Protein 2J6P (pdb70)

Secondary structure (DSSP, 8-state):
--EEE-HHHHHHHHHSHHHHHTEEEEE--STTGGG-B-TTPEE--TTT--HHHHHHHHHHHHHTT--EEEEE-SSSSSHHHHHHHHHHHHHHHHT---SEEEEETTHHHHHHHHHTTT-GGG-EEEETTTTEEEEHHHHHHHH--/--EEE-HHHHHHHHHSHHHHHTEEEEE--STTGGG-EETT-EE--TTT--HHHHHHHHHHHHHTT--EEEEE-SSSSSHHHHHHHHHHHHHHHHT---SEEEEETTHHHHHHHHHTTT-GGGEEEEETTTTEEEEHHHHHHHHH-/--EEE-HHHHHHHHHSHHHHHHEEEEE--SSGGGG-EETT-EE--TTT--HHHHHHHHHHHHHTT--EEEEE-SSSSSHHHHHHHHHHHHHHHHT---SEEEEETTHHHHHHHHHTTT-GGGEEEEETTTTEEEEHHHHHHHH--/--EEE-HHHHHHHHHSHHHHHTEEEEE--SSGGGG-B-TT-EE--TTT--HHHHHHHHHHHHHTT--EEEEE-SSSSSHHHHHHHHHHHHHHHHT---SEEEEETTHHHHHHHHHTTT-GGG-EEEETTTTEEEEHHHHHHHHH-/--EEE-HHHHHHHHT-HHHHHTEEEEE--STTGGG-B-TT-EE--TTT--HHHHHHHHHHHHHTT--EEEEE-SSSSSHHHHHHHHHHHHHHHHT---SEEEEETTHHHHHHHHHTTT-GGG-EEEETTTTEEEEHHHHHHHHH-/--EEE-HHHHHHHHH-SHHHHTEEEEE--STTGGG-B-TT-EE--TTT--HHHHHHHHHHHHHTT-SEEEEE-SSSSSHHHHHHHHHHHHHHHHT---SEEEEETTHHHHHHHHHTTT-GGG-EEEETTTTEEEEHHHHHHHH--

Sequence (870 aa):
NYTYIKPEELVELLDNPDSLVKAAVIDCRDSDRDCGFIVNSINMPTISCTEEMYEKLAKTLFEEKKELAVFHCAQSLVRAPKGANRFALAQKKLGYVLPAVYVLRGGWEAFYHMYGDVRPDLMYVKLGPEQKLISEEDLNSAVDHNYTYIKPEELVELLDNPDSLVKAAVIDCRDSDRDCGFIVNSINMPTISCTEEMYEKLAKTLFEEKKELAVFHCAQSLVRAPKGANRFALAQKKLGYVLPAVYVLRGGWEAFYHMYGDVRPDLMYVKLGPEQKLISEEDLNSAVDHNYTYIKPEELVELLDNPDSLVKAAVIDCRDSDRDCGFIVNSINMPTISCTEEMYEKLAKTLFEEKKELAVFHCAQSLVRAPKGANRFALAQKKLGYVLPAVYVLRGGWEAFYHMYGDVRPDLMYVKLGPEQKLISEEDLNSAVDHNYTYIKPEELVELLDNPDSLVKAAVIDCRDSDRDCGFIVNSINMPTISCTEEMYEKLAKTLFEEKKELAVFHCAQSLVRAPKGANRFALAQKKLGYVLPAVYVLRGGWEAFYHMYGDVRPDLMYVKLGPEQKLISEEDLNSAVDHNYTYIKPEELVELLDNPDSLVKAAVIDCRDSDRDCGFIVNSINMPTISCTEEMYEKLAKTLFEEKKELAVFHCAQSLVRAPKGANRFALAQKKLGYVLPAVYVLRGGWEAFYHMYGDVRPDLMYVKLGPEQKLISEEDLNSAVDHNYTYIKPEELVELLDNPDSLVKAAVIDCRDSDRDCGFIVNSINMPTISCTEEMYEKLAKTLFEEKKELAVFHCAQSLVRAPKGANRFALAQKKLGYVLPAVYVLRGGWEAFYHMYGDVRPDLMYVKLGPEQKLISEEDLNSAVDH

Nearest PDB structures (foldseek):
  2j6p-assembly1_B  TM=9.991E-01  e=2.432E-30  Leishmania major
  1qb0-assembly1_A  TM=7.778E-01  e=7.600E-08  Homo sapiens
  3f4a-assembly1_B  TM=7.652E-01  e=1.054E-07  Saccharomyces cerevisiae
  1c25-assembly1_A  TM=7.325E-01  e=7.119E-08  Homo sapiens
  3fs5-assembly1_A  TM=7.502E-01  e=9.123E-07  Saccharomyces cerevisiae

Radius of gyration: 28.72 Å; Cα contacts (8 Å, |Δi|>4): 1733; chains: 6; bounding box: 74×67×88 Å

B-factor: mean 35.32, std 13.31, range [6.55, 89.12]

CATH classification: 3.40.250.10

InterPro domains:
  IPR001763 Rhodanese-like domain [PF00581] (9-114)
  IPR001763 Rhodanese-like domain [PS50206] (21-122)
  IPR036873 Rhodanese-like domain superfamily [G3DSA:3.40.250.10] (1-127)
  IPR036873 Rhodanese-like domain superfamily [SSF52821] (2-126)

Foldseek 3Di:
DAEADELVRVVVQCVDPVSNLQEAEEEQEDPCVQVKDFPRHHYQNQVDHDLVNLLVVLVVSVVSNHQEYEFFYQQLPPRRVSSQVSNCVSCVVVVHCPNGYYYHHGGPNNNCVVPVVPPQVGIWHFDDPVRDIDTVVVVVVVVVD/DAEADELVRVVVQCVDVVSVLQEAEEEQEDPCVQVKDFPRHHYQHQVDHDLVVLLVVLVVSVVSNHQEYEFFYQQQPPRRVSSLVSNCVSCVVVVHCPNGYYYHHGGVNNNCVVPVVPPQQRIWHFDDPVRHIDTVVRVVVVVVD/DAAADELVVVVVQCPDPVSVLQEEEEEQEDPCPQVKDFPNHHYNPQVDHDLVNLLVVLVVSVVSNHQEYEFFYQQLPPRRVVSQVSNCVSCVVVPHCPNGYYYHHGGPNVNCVVPVVPCQVRIWHQDDDVRHIDTVVVVVVVPPD/DAAADELVRVVVQCPPVVSVLLEEEEEQEDPCCQVKDFPRHHYQHQVDHDLVNLLVVLVVSVVSNRQEYEFFYQQQPPRRVSSQVSNCVSNVVVVHCPNHYYYHHGGPNVNCVVPVVPPQVGIWHFDDDVTDIDGVVVVVVVVVD/DAEADELVRVVVQVVDPVSVLQEAEEEQDDPCSQVKDFPRHHYDNQVDHDLVVLLVVLVVSVVSNHQEYEFFYQQLPPGRVSSQVSNVVSCVVVVHCPNGYYYHHRGPNVSCVVPVPVCQVRIWHFDDPRRHIDTVVVVVVVVVD/DAEADELVNVVVCCVDPPSVLQEAEAEQDDPCDQVKAFPRHHYDPQVDHDLVNLLVVLVVSVVSNHQEYEFFYQQLPPRRVVVQVSNVVSCVVVVHCPNGYYYHHGGPNNNCVPPVPVPQQRIWHFDPPRRHIDTVVVVVVVVVD

Solvent-accessible surface area: 41491 Å² total; per-residue (Å²): 154,41,84,87,10,106,11,67,75,0,12,123,32,18,73,68,106,85,22,88,112,7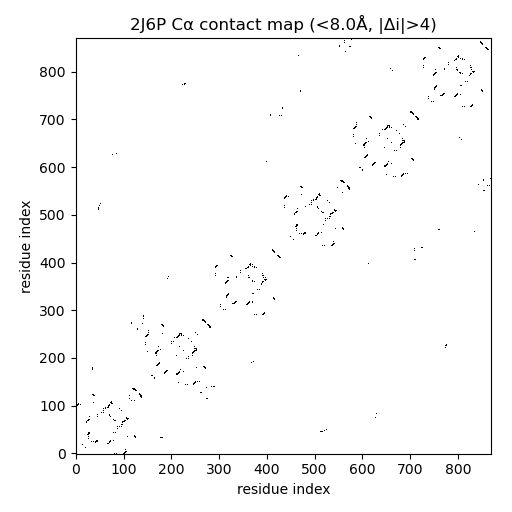0,8,7,8,0,0,0,1,37,64,30,58,74,34,0,11,7,54,133,27,57,57,15,28,4,52,6,4,9,113,58,44,3,22,76,15,0,102,61,1,86,103,88,164,33,76,35,0,0,0,0,2,12,70,2,80,69,49,0,2,34,0,0,7,58,0,19,26,7,8,157,129,74,68,46,127,89,0,40,13,54,0,0,102,22,0,9,31,39,0,40,117,86,31,2,59,99,61,25,47,20,0,42,24,53,14,8,108,129,52,140,82,31,8,12,81,77,3,30,65,20,56,100,195,136,46,84,84,10,114,10,75,72,0,11,121,24,20,75,72,103,75,18,82,102,68,7,6,8,0,4,0,2,28,62,23,100,65,30,0,22,6,55,132,29,61,55,13,26,10,48,5,0,10,104,65,44,4,29,80,15,0,102,61,1,87,102,96,172,31,76,32,0,0,0,0,3,15,70,2,80,65,48,0,2,44,0,0,8,49,0,16,20,7,9,150,128,74,66,42,132,84,0,37,15,55,0,0,94,25,0,15,35,39,0,43,122,82,32,2,60,100,61,23,48,20,0,44,24,67,12,8,100,133,48,152,102,31,7,12,85,77,3,25,49,10,61,124,166,136,44,85,79,10,108,11,81,72,0,13,128,26,16,79,50,112,73,20,68,106,76,9,6,8,0,0,0,2,45,65,36,27,67,33,0,4,6,45,115,15,61,58,17,31,8,127,69,16,71,120,104,92,4,33,122,15,0,101,57,0,90,101,87,160,30,69,35,0,0,0,0,3,13,70,2,82,68,53,0,2,39,0,0,5,68,0,16,20,8,7,138,128,76,67,45,132,87,0,35,15,51,0,0,101,25,0,15,37,35,0,43,121,84,28,2,70,92,59,26,45,19,0,44,24,70,17,19,107,122,95,134,103,30,6,12,86,74,1,26,71,30,56,115,229,132,43,87,86,12,110,10,80,73,0,12,130,30,22,75,67,97,103,23,78,99,87,8,8,11,0,0,0,2,40,62,26,32,77,32,0,8,6,50,127,15,61,58,17,31,9,126,72,18,68,111,143,97,4,28,153,12,0,98,52,0,84,103,94,166,32,75,31,0,0,0,0,2,13,70,2,82,68,52,0,2,57,0,0,6,65,0,14,20,5,7,149,129,76,66,47,128,92,0,37,13,55,0,1,102,25,0,14,36,35,0,43,115,84,33,1,63,103,57,18,50,19,0,37,25,100,13,16,92,160,59,151,88,30,7,11,86,74,3,30,53,13,52,125,176,117,17,81,63,12,108,11,73,83,0,16,137,26,23,79,55,94,99,25,85,106,85,11,6,11,0,0,0,2,40,61,35,32,76,35,3,8,8,54,132,20,59,62,14,26,10,47,4,0,7,102,69,46,2,23,87,15,0,107,58,2,96,98,94,156,29,67,33,0,0,0,0,2,31,82,2,85,98,48,0,13,89,0,0,21,62,0,14,118,5,12,180,127,70,67,42,132,77,0,35,14,56,0,0,86,26,0,15,60,34,0,70,161,84,34,8,80,112,55,26,45,24,0,50,24,68,16,9,105,133,50,146,98,27,7,24,79,76,4,26,45,18,58,124,186,118,21,83,56,11,118,9,68,78,0,15,129,30,14,73,60,113,84,19,82,112,76,8,5,8,0,4,0,2,32,64,34,97,71,35,2,20,9,58,130,26,61,57,15,29,6,46,6,4,8,100,56,33,2,25,91,15,0,116,56,1,103,89,99,168,32,69,35,0,0,0,0,2,16,80,3,86,81,52,0,14,82,0,0,20,53,0,18,119,6,10,169,132,67,64,43,133,81,0,35,14,55,0,0,80,30,0,13,44,34,0,57,167,81,26,8,74,112,49,26,47,22,0,43,25,57,13,2,94,126,50,116,83,31,7,23,80,71,4,36,65,22,57,104,215

Structure (mmCIF, N/CA/C/O backbone):
data_2J6P
#
_entry.id   2J6P
#
_cell.length_a   111.824
_cell.length_b   111.824
_cell.length_c   177.384
_cell.angle_alpha   90.00
_cell.angle_beta   90.00
_cell.angle_gamma   120.00
#
_symmetry.space_group_name_H-M   'P 32 2 1'
#
loop_
_entity.id
_entity.type
_entity.pdbx_description
1 polymer 'SB(V)-AS(V) REDUCTASE'
2 non-polymer '4-(2-HYDROXYETHYL)-1-PIPERAZINE ETHANESULFONIC ACID'
3 non-polymer GLYCEROL
4 non-polymer 'SULFATE ION'
5 water water
#
loop_
_atom_site.group_PDB
_atom_site.id
_atom_site.type_symbol
_atom_site.label_atom_id
_atom_site.label_alt_id
_atom_site.label_comp_id
_atom_site.label_asym_id
_atom_site.label_entity_id
_atom_site.label_seq_id
_atom_site.pdbx_PDB_ins_code
_atom_site.Cartn_x
_atom_site.Cartn_y
_atom_site.Cartn_z
_atom_site.occupancy
_atom_site.B_iso_or_equiv
_atom_site.auth_seq_id
_atom_site.auth_comp_id
_atom_site.auth_asym_id
_atom_site.auth_atom_id
_atom_site.pdbx_PDB_model_num
ATOM 1 N N . ASN A 1 3 ? 45.180 -19.765 -7.734 1.00 33.56 3 ASN A N 1
ATOM 2 C CA . ASN A 1 3 ? 45.604 -19.708 -6.246 1.00 28.30 3 ASN A CA 1
ATOM 3 C C . ASN A 1 3 ? 47.191 -19.407 -6.360 1.00 27.83 3 ASN A C 1
ATOM 4 O O . ASN A 1 3 ? 48.011 -20.074 -7.116 1.00 25.15 3 ASN A O 1
ATOM 9 N N . TYR A 1 4 ? 47.637 -18.496 -5.497 1.00 21.29 4 TYR A N 1
ATOM 10 C CA . TYR A 1 4 ? 49.022 -18.298 -5.298 1.00 19.61 4 TYR A CA 1
ATOM 11 C C . TYR A 1 4 ? 48.999 -17.815 -3.891 1.00 19.64 4 TYR A C 1
ATOM 12 O O . TYR A 1 4 ? 47.928 -17.465 -3.352 1.00 18.59 4 TYR A O 1
ATOM 21 N N . THR A 1 5 ? 50.162 -17.797 -3.269 1.00 20.74 5 THR A N 1
ATOM 22 C CA . THR A 1 5 ? 50.270 -17.076 -2.052 1.00 22.87 5 THR A CA 1
ATOM 23 C C . THR A 1 5 ? 51.381 -15.999 -2.248 1.00 23.30 5 THR A C 1
ATOM 24 O O . THR A 1 5 ? 52.054 -16.015 -3.256 1.00 20.64 5 THR A O 1
ATOM 28 N N . TYR A 1 6 ? 51.562 -15.098 -1.280 1.00 22.28 6 TYR A N 1
ATOM 29 C CA . TYR A 1 6 ? 52.524 -14.048 -1.468 1.00 22.36 6 TYR A CA 1
ATOM 30 C C . TYR A 1 6 ? 53.902 -14.421 -0.921 1.00 24.71 6 TYR A C 1
ATOM 31 O O . TYR A 1 6 ? 54.034 -15.070 0.175 1.00 21.58 6 TYR A O 1
ATOM 40 N N . ILE A 1 7 ? 54.936 -13.892 -1.578 1.00 22.94 7 ILE A N 1
ATOM 41 C CA . ILE A 1 7 ? 56.252 -13.994 -0.972 1.00 24.18 7 ILE A CA 1
ATOM 42 C C . ILE A 1 7 ? 56.805 -12.584 -0.828 1.00 24.68 7 ILE A C 1
ATOM 43 O O . ILE A 1 7 ? 56.600 -11.700 -1.726 1.00 22.49 7 ILE A O 1
ATOM 48 N N . LYS A 1 8 ? 57.560 -12.330 0.235 1.00 22.57 8 LYS A N 1
ATOM 49 C CA . LYS A 1 8 ? 58.124 -10.989 0.406 1.00 23.90 8 LYS A CA 1
ATOM 50 C C . LYS A 1 8 ? 59.432 -10.899 -0.279 1.00 23.36 8 LYS A C 1
ATOM 51 O O . LYS A 1 8 ? 60.010 -11.924 -0.545 1.00 22.83 8 LYS A O 1
ATOM 57 N N . PRO A 1 9 ? 59.916 -9.648 -0.543 1.00 25.44 9 PRO A N 1
ATOM 58 C CA . PRO A 1 9 ? 61.171 -9.470 -1.209 1.00 26.33 9 PRO A CA 1
ATOM 59 C C . PRO A 1 9 ? 62.282 -10.127 -0.432 1.00 26.89 9 PRO A C 1
ATOM 60 O O . PRO A 1 9 ? 63.152 -10.680 -1.081 1.00 26.15 9 PRO A O 1
ATOM 64 N N . GLU A 1 10 ? 62.272 -10.089 0.898 1.00 26.33 10 GLU A N 1
ATOM 65 C CA . GLU A 1 10 ? 63.427 -10.685 1.644 1.00 28.46 10 GLU A CA 1
ATOM 66 C C . GLU A 1 10 ? 63.481 -12.137 1.363 1.00 28.08 10 GLU A C 1
ATOM 67 O O . GLU A 1 10 ? 64.573 -12.685 1.264 1.00 28.18 10 GLU A O 1
ATOM 73 N N . GLU A 1 11 ? 62.295 -12.782 1.350 1.00 26.69 11 GLU A N 1
ATOM 74 C CA . GLU A 1 11 ? 62.141 -14.180 1.104 1.00 28.82 11 GLU A CA 1
ATOM 75 C C . GLU A 1 11 ? 62.582 -14.585 -0.296 1.00 29.03 11 GLU A C 1
ATOM 76 O O . GLU A 1 11 ? 63.157 -15.646 -0.453 1.00 28.46 11 GLU A O 1
ATOM 82 N N . LEU A 1 12 ? 62.312 -13.751 -1.319 1.00 26.54 12 LEU A N 1
ATOM 83 C CA . LEU A 1 12 ? 62.832 -13.989 -2.635 1.00 25.73 12 LEU A CA 1
ATOM 84 C C . LEU A 1 12 ? 64.389 -13.844 -2.685 1.00 27.48 12 LEU A C 1
ATOM 85 O O . LEU A 1 12 ? 65.055 -14.599 -3.334 1.00 27.22 12 LEU A O 1
ATOM 90 N N . VAL A 1 13 ? 64.955 -12.869 -2.029 1.00 25.82 13 VAL A N 1
ATOM 91 C CA . VAL A 1 13 ? 66.403 -12.789 -2.036 1.00 29.42 13 VAL A CA 1
ATOM 92 C C . VAL A 1 13 ? 67.077 -14.083 -1.414 1.00 31.08 13 VAL A C 1
ATOM 93 O O . VAL A 1 13 ? 68.118 -14.579 -1.938 1.00 33.39 13 VAL A O 1
ATOM 97 N N . GLU A 1 14 ? 66.543 -14.585 -0.308 1.00 32.06 14 GLU A N 1
ATOM 98 C CA . GLU A 1 14 ? 67.026 -15.833 0.266 1.00 37.33 14 GLU A CA 1
ATOM 99 C C . GLU A 1 14 ? 67.084 -16.916 -0.817 1.00 36.42 14 GLU A C 1
ATOM 100 O O . GLU A 1 14 ? 68.017 -17.663 -0.862 1.00 34.88 14 GLU A O 1
ATOM 106 N N . LEU A 1 15 ? 66.077 -16.997 -1.705 1.00 37.04 15 LEU A N 1
ATOM 107 C CA . LEU A 1 15 ? 66.022 -18.058 -2.689 1.00 38.02 15 LEU A CA 1
ATOM 108 C C . LEU A 1 15 ? 67.041 -17.831 -3.753 1.00 36.72 15 LEU A C 1
ATOM 109 O O . LEU A 1 15 ? 67.576 -18.749 -4.332 1.00 36.30 15 LEU A O 1
ATOM 114 N N . LEU A 1 16 ? 67.247 -16.583 -4.087 1.00 36.11 16 LEU A N 1
ATOM 115 C CA . LEU A 1 16 ? 68.089 -16.244 -5.190 1.00 35.60 16 LEU A CA 1
ATOM 116 C C . LEU A 1 16 ? 69.528 -16.489 -4.770 1.00 36.59 16 LEU A C 1
ATOM 117 O O . LEU A 1 16 ? 70.338 -16.710 -5.596 1.00 35.02 16 LEU A O 1
ATOM 122 N N . ASP A 1 17 ? 69.798 -16.462 -3.465 1.00 38.10 17 ASP A N 1
ATOM 123 C CA . ASP A 1 17 ? 71.172 -16.347 -2.921 1.00 39.48 17 ASP A CA 1
ATOM 124 C C . ASP A 1 17 ? 71.695 -17.730 -2.621 1.00 42.22 17 ASP A C 1
ATOM 125 O O . ASP A 1 17 ? 72.848 -17.955 -2.365 1.00 44.42 17 ASP A O 1
ATOM 130 N N . ASN A 1 18 ? 70.806 -18.666 -2.661 1.00 43.38 18 ASN A N 1
ATOM 131 C CA . ASN A 1 18 ? 71.146 -19.998 -2.398 1.00 44.80 18 ASN A CA 1
ATOM 132 C C . ASN A 1 18 ? 71.150 -20.754 -3.717 1.00 44.45 18 ASN A C 1
ATOM 133 O O . ASN A 1 18 ? 70.120 -20.911 -4.314 1.00 43.12 18 ASN A O 1
ATOM 138 N N . PRO A 1 19 ? 72.324 -21.269 -4.152 1.00 46.08 19 PRO A N 1
ATOM 139 C CA . PRO A 1 19 ? 72.509 -21.980 -5.452 1.00 46.91 19 PRO A CA 1
ATOM 140 C C . PRO A 1 19 ? 71.478 -23.080 -5.694 1.00 47.80 19 PRO A C 1
ATOM 141 O O . PRO A 1 19 ? 70.880 -23.164 -6.761 1.00 48.40 19 PRO A O 1
ATOM 145 N N . ASP A 1 20 ? 71.229 -23.876 -4.673 1.00 49.72 20 ASP A N 1
ATOM 146 C CA . ASP A 1 20 ? 70.226 -24.899 -4.773 1.00 50.41 20 ASP A CA 1
ATOM 147 C C . ASP A 1 20 ? 68.814 -24.339 -4.984 1.00 50.29 20 ASP A C 1
ATOM 148 O O . ASP A 1 20 ? 68.143 -24.792 -5.950 1.00 50.48 20 ASP A O 1
ATOM 153 N N . SER A 1 21 ? 68.368 -23.358 -4.142 1.00 48.46 21 SER A N 1
ATOM 154 C CA . SER A 1 21 ? 66.988 -22.764 -4.305 1.00 47.81 21 SER A CA 1
ATOM 155 C C . SER A 1 21 ? 66.893 -22.065 -5.664 1.00 46.38 21 SER A C 1
ATOM 156 O O . SER A 1 21 ? 65.839 -22.019 -6.311 1.00 45.70 21 SER A O 1
ATOM 159 N N . LEU A 1 22 ? 68.026 -21.590 -6.135 1.00 44.17 22 LEU A N 1
ATOM 160 C CA . LEU A 1 22 ? 68.017 -20.818 -7.328 1.00 42.56 22 LEU A CA 1
ATOM 161 C C . LEU A 1 22 ? 67.641 -21.725 -8.465 1.00 41.39 22 LEU A C 1
ATOM 162 O O . LEU A 1 22 ? 66.662 -21.453 -9.135 1.00 38.41 22 LEU A O 1
ATOM 167 N N . VAL A 1 23 ? 68.354 -22.828 -8.681 1.00 42.35 23 VAL A N 1
ATOM 168 C CA . VAL A 1 23 ? 67.938 -23.788 -9.820 1.00 40.08 23 VAL A CA 1
ATOM 169 C C . VAL A 1 23 ? 66.494 -24.387 -9.695 1.00 38.64 23 VAL A C 1
ATOM 170 O O . VAL A 1 23 ? 65.930 -24.810 -10.686 1.00 38.95 23 VAL A O 1
ATOM 174 N N . LYS A 1 24 ? 65.889 -24.358 -8.516 1.00 35.11 24 LYS A N 1
ATOM 175 C CA . LYS A 1 24 ? 64.438 -24.780 -8.318 1.00 35.07 24 LYS A CA 1
ATOM 176 C C . LYS A 1 24 ? 63.372 -23.642 -8.467 1.00 32.34 24 LYS A C 1
ATOM 177 O O . LYS A 1 24 ? 62.121 -23.869 -8.312 1.00 29.60 24 LYS A O 1
ATOM 183 N N . ALA A 1 25 ? 63.887 -22.431 -8.695 1.00 30.52 25 ALA A N 1
ATOM 184 C CA . ALA A 1 25 ? 63.035 -21.210 -8.688 1.00 31.03 25 ALA A CA 1
ATOM 185 C C . ALA A 1 25 ? 62.991 -20.574 -10.061 1.00 29.74 25 ALA A C 1
ATOM 186 O O . ALA A 1 25 ? 64.017 -20.592 -10.831 1.00 31.15 25 ALA A O 1
ATOM 188 N N . ALA A 1 26 ? 61.815 -20.106 -10.446 1.00 26.15 26 ALA A N 1
ATOM 189 C CA . ALA A 1 26 ? 61.715 -19.283 -11.642 1.00 23.71 26 ALA A CA 1
ATOM 190 C C . ALA A 1 26 ? 61.027 -17.951 -11.288 1.00 21.82 26 ALA A C 1
ATOM 191 O O . ALA A 1 26 ? 60.140 -17.925 -10.408 1.00 19.56 26 ALA A O 1
ATOM 193 N N . VAL A 1 27 ? 61.417 -16.869 -11.991 1.00 19.82 27 VAL A N 1
ATOM 194 C CA . VAL A 1 27 ? 60.914 -15.482 -11.692 1.00 19.92 27 VAL A CA 1
ATOM 195 C C . VAL A 1 27 ? 60.178 -15.135 -12.964 1.00 21.06 27 VAL A C 1
ATOM 196 O O . VAL A 1 27 ? 60.748 -15.240 -14.021 1.00 19.90 27 VAL A O 1
ATOM 200 N N . ILE A 1 28 ? 58.872 -14.922 -12.860 1.00 21.34 28 ILE A N 1
ATOM 201 C CA . ILE A 1 28 ? 58.002 -14.646 -14.059 1.00 20.38 28 ILE A CA 1
ATOM 202 C C . ILE A 1 28 ? 57.687 -13.124 -13.996 1.00 20.82 28 ILE A C 1
ATOM 203 O O . ILE A 1 28 ? 57.068 -12.651 -13.087 1.00 17.86 28 ILE A O 1
ATOM 208 N N . ASP A 1 29 ? 58.266 -12.374 -14.899 1.00 18.54 29 ASP A N 1
ATOM 209 C CA . ASP A 1 29 ? 58.065 -10.955 -14.900 1.00 20.72 29 ASP A CA 1
ATOM 210 C C . ASP A 1 29 ? 56.830 -10.673 -15.830 1.00 19.62 29 ASP A C 1
ATOM 211 O O . ASP A 1 29 ? 56.863 -11.015 -16.995 1.00 17.95 29 ASP A O 1
ATOM 216 N N . CYS A 1 30 ? 55.787 -10.062 -15.293 1.00 18.83 30 CYS A N 1
ATOM 217 C CA . CYS A 1 30 ? 54.534 -9.934 -16.052 1.00 18.51 30 CYS A CA 1
ATOM 218 C C . CYS A 1 30 ? 54.345 -8.580 -16.605 1.00 18.93 30 CYS A C 1
ATOM 219 O O . CYS A 1 30 ? 53.229 -8.286 -17.052 1.00 17.78 30 CYS A O 1
ATOM 222 N N . ARG A 1 31 ? 55.420 -7.763 -16.602 1.00 19.82 31 ARG A N 1
ATOM 223 C CA . ARG A 1 31 ? 55.416 -6.382 -17.141 1.00 19.92 31 ARG A CA 1
ATOM 224 C C . ARG A 1 31 ? 55.343 -6.303 -18.642 1.00 21.03 31 ARG A C 1
ATOM 225 O O . ARG A 1 31 ? 55.555 -7.287 -19.315 1.00 18.69 31 ARG A O 1
ATOM 233 N N . ASP A 1 32 ? 55.035 -5.112 -19.186 1.00 19.52 32 ASP A N 1
ATOM 234 C CA . ASP A 1 32 ? 54.905 -5.008 -20.628 1.00 19.09 32 ASP A CA 1
ATOM 235 C C . ASP A 1 32 ? 55.819 -3.907 -21.255 1.00 21.52 32 ASP A C 1
ATOM 236 O O . ASP A 1 32 ? 56.949 -4.217 -21.617 1.00 22.24 32 ASP A O 1
ATOM 241 N N . SER A 1 33 ? 55.353 -2.686 -21.354 1.00 18.69 33 SER A N 1
ATOM 242 C CA . SER A 1 33 ? 56.202 -1.631 -21.911 1.00 23.52 33 SER A CA 1
ATOM 243 C C . SER A 1 33 ? 56.999 -0.991 -20.791 1.00 23.93 33 SER A C 1
ATOM 244 O O . SER A 1 33 ? 57.820 -0.151 -21.074 1.00 25.04 33 SER A O 1
ATOM 247 N N . ASP A 1 34 ? 56.725 -1.373 -19.532 1.00 24.26 34 ASP A N 1
ATOM 248 C CA . ASP A 1 34 ? 57.541 -0.823 -18.395 1.00 24.91 34 ASP A CA 1
ATOM 249 C C . ASP A 1 34 ? 58.514 -1.882 -17.900 1.00 25.04 34 ASP A C 1
ATOM 250 O O . ASP A 1 34 ? 59.159 -1.706 -16.864 1.00 25.99 34 ASP A O 1
ATOM 255 N N . ARG A 1 35 ? 58.671 -2.969 -18.654 1.00 24.66 35 ARG A N 1
ATOM 256 C CA . ARG A 1 35 ? 59.578 -4.030 -18.238 1.00 28.79 35 ARG A CA 1
ATOM 257 C C . ARG A 1 35 ? 61.011 -3.580 -18.056 1.00 30.51 35 ARG A C 1
ATOM 258 O O . ARG A 1 35 ? 61.730 -4.090 -17.163 1.00 31.05 35 ARG A O 1
ATOM 266 N N . ASP A 1 36 ? 61.482 -2.670 -18.944 1.00 32.32 36 ASP A N 1
ATOM 267 C CA . ASP A 1 36 ? 62.901 -2.378 -18.981 1.00 33.85 36 ASP A CA 1
ATOM 268 C C . ASP A 1 36 ? 63.222 -1.344 -17.886 1.00 34.06 36 ASP A C 1
ATOM 269 O O . ASP A 1 36 ? 64.316 -0.896 -17.837 1.00 36.93 36 ASP A O 1
ATOM 274 N N . CYS A 1 37 ? 62.303 -0.950 -17.027 0.50 33.96 37 CYS A N 1
ATOM 275 C CA . CYS A 1 37 ? 62.675 -0.189 -15.815 0.50 33.16 37 CYS A CA 1
ATOM 276 C C . CYS A 1 37 ? 63.863 -0.862 -15.126 0.50 33.26 37 CYS A C 1
ATOM 277 O O . CYS A 1 37 ? 64.791 -0.157 -14.672 0.50 35.57 37 CYS A O 1
ATOM 282 N N . GLY A 1 38 ? 63.860 -2.194 -15.062 1.00 28.72 38 GLY A N 1
ATOM 283 C CA . GLY A 1 38 ? 64.928 -2.947 -14.349 1.00 26.15 38 GLY A CA 1
ATOM 284 C C . GLY A 1 38 ? 64.318 -4.336 -14.133 1.00 24.71 38 GLY A C 1
ATOM 285 O O . GLY A 1 38 ? 63.047 -4.431 -14.032 1.00 21.08 38 GLY A O 1
ATOM 286 N N . PHE A 1 39 ? 65.178 -5.361 -14.014 1.00 24.95 39 PHE A N 1
ATOM 287 C CA . PHE A 1 39 ? 64.680 -6.704 -13.869 1.00 27.30 39 PHE A CA 1
ATOM 288 C C . PHE A 1 39 ? 65.631 -7.629 -13.171 1.00 29.31 39 PHE A C 1
ATOM 289 O O . PHE A 1 39 ? 66.786 -7.287 -12.977 1.00 27.77 39 PHE A O 1
ATOM 297 N N . ILE A 1 40 ? 65.139 -8.818 -12.785 1.00 30.20 40 ILE A N 1
ATOM 298 C CA . ILE A 1 40 ? 65.950 -9.877 -12.216 1.00 29.77 40 ILE A CA 1
ATOM 299 C C . ILE A 1 40 ? 66.504 -10.696 -13.319 1.00 31.79 40 ILE A C 1
ATOM 300 O O . ILE A 1 40 ? 65.788 -11.059 -14.282 1.00 29.74 40 ILE A O 1
ATOM 305 N N . VAL A 1 41 ? 67.801 -11.077 -13.219 1.00 33.87 41 VAL A N 1
ATOM 306 C CA . VAL A 1 41 ? 68.441 -11.701 -14.459 1.00 34.12 41 VAL A CA 1
ATOM 307 C C . VAL A 1 41 ? 67.778 -13.068 -14.680 1.00 34.28 41 VAL A C 1
ATOM 308 O O . VAL A 1 41 ? 67.338 -13.706 -13.706 1.00 34.08 41 VAL A O 1
ATOM 312 N N . ASN A 1 42 ? 67.652 -13.483 -15.963 1.00 34.77 42 ASN A N 1
ATOM 313 C CA . ASN A 1 42 ? 66.931 -14.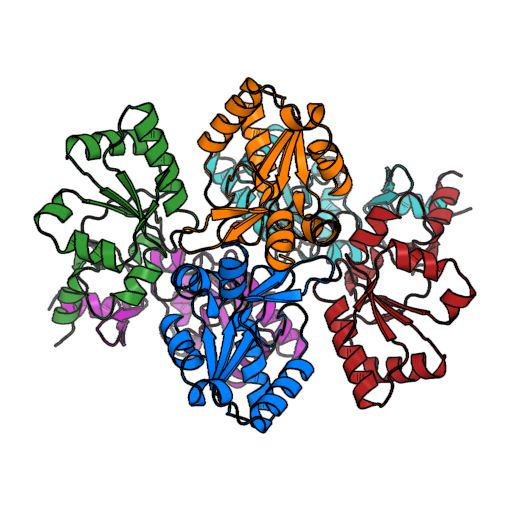757 -16.213 1.00 35.47 42 ASN A CA 1
ATOM 314 C C . ASN A 1 42 ? 65.456 -14.749 -15.696 1.00 34.12 42 ASN A C 1
ATOM 315 O O . ASN A 1 42 ? 64.854 -15.803 -15.654 1.00 33.36 42 ASN A O 1
ATOM 320 N N . SER A 1 43 ? 64.860 -13.584 -15.373 1.00 30.81 43 SER A N 1
ATOM 321 C CA . SER A 1 43 ? 63.401 -13.588 -15.267 1.00 29.68 43 SER A CA 1
ATOM 322 C C . SER A 1 43 ? 62.834 -13.947 -16.659 1.00 27.65 43 SER A C 1
ATOM 323 O O . SER A 1 43 ? 63.453 -13.688 -17.724 1.00 27.06 43 SER A O 1
ATOM 326 N N . ILE A 1 44 ? 61.709 -14.658 -16.622 1.00 27.11 44 ILE A N 1
ATOM 327 C CA . ILE A 1 44 ? 60.931 -15.046 -17.785 1.00 26.87 44 ILE A CA 1
ATOM 328 C C . ILE A 1 44 ? 59.849 -14.025 -18.047 1.00 26.04 44 ILE A C 1
ATOM 329 O O . ILE A 1 44 ? 59.015 -13.792 -17.176 1.00 25.26 44 ILE A O 1
ATOM 334 N N . ASN A 1 45 ? 59.801 -13.427 -19.230 1.00 24.86 45 ASN A N 1
ATOM 335 C CA . ASN A 1 45 ? 58.795 -12.359 -19.441 1.00 24.16 45 ASN A CA 1
ATOM 336 C C . ASN A 1 45 ? 57.489 -12.932 -19.888 1.00 23.51 45 ASN A C 1
ATOM 337 O O . ASN A 1 45 ? 57.415 -13.503 -20.935 1.00 21.85 45 ASN A O 1
ATOM 342 N N . MET A 1 46 ? 56.411 -12.759 -19.133 1.00 21.01 46 MET A N 1
ATOM 343 C CA . MET A 1 46 ? 55.175 -13.224 -19.691 1.00 21.33 46 MET A CA 1
ATOM 344 C C . MET A 1 46 ? 54.229 -12.048 -19.523 1.00 19.75 46 MET A C 1
ATOM 345 O O . MET A 1 46 ? 53.567 -11.910 -18.442 1.00 17.24 46 MET A O 1
ATOM 350 N N . PRO A 1 47 ? 54.157 -11.161 -20.544 1.00 21.18 47 PRO A N 1
ATOM 351 C CA . PRO A 1 47 ? 53.419 -9.912 -20.247 1.00 19.63 47 PRO A CA 1
ATOM 352 C C . PRO A 1 47 ? 51.951 -10.276 -20.106 1.00 18.62 47 PRO A C 1
ATOM 353 O O . PRO A 1 47 ? 51.280 -10.844 -21.045 1.00 17.79 47 PRO A O 1
ATOM 357 N N . THR A 1 48 ? 51.422 -9.994 -18.944 1.00 18.52 48 THR A N 1
ATOM 358 C CA . THR A 1 48 ? 49.977 -10.295 -18.706 1.00 16.62 48 THR A CA 1
ATOM 359 C C . THR A 1 48 ? 49.043 -9.683 -19.779 1.00 19.07 48 THR A C 1
ATOM 360 O O . THR A 1 48 ? 48.018 -10.269 -20.145 1.00 18.40 48 THR A O 1
ATOM 364 N N . ILE A 1 49 ? 49.369 -8.478 -20.265 1.00 17.61 49 ILE A N 1
ATOM 365 C CA . ILE A 1 49 ? 48.466 -7.813 -21.149 1.00 19.48 49 ILE A CA 1
ATOM 366 C C . ILE A 1 49 ? 48.225 -8.560 -22.436 1.00 19.46 49 ILE A C 1
ATOM 367 O O . ILE A 1 49 ? 47.192 -8.394 -23.039 1.00 19.32 49 ILE A O 1
ATOM 372 N N . SER A 1 50 ? 49.190 -9.356 -22.909 1.00 18.61 50 SER A N 1
ATOM 373 C CA . SER A 1 50 ? 49.056 -9.889 -24.212 1.00 17.55 50 SER A CA 1
ATOM 374 C C . SER A 1 50 ? 49.271 -11.399 -24.305 1.00 20.16 50 SER A C 1
ATOM 375 O O . SER A 1 50 ? 49.142 -11.924 -25.416 1.00 20.54 50 SER A O 1
ATOM 378 N N . CYS A 1 51 ? 49.715 -12.082 -23.214 1.00 20.46 51 CYS A N 1
ATOM 379 C CA . CYS A 1 51 ? 49.907 -13.542 -23.223 1.00 19.86 51 CYS A CA 1
ATOM 380 C C . CYS A 1 51 ? 48.607 -14.287 -23.338 1.00 20.41 51 CYS A C 1
ATOM 381 O O . CYS A 1 51 ? 47.591 -13.769 -22.917 1.00 17.13 51 CYS A O 1
ATOM 384 N N . THR A 1 52 ? 48.611 -15.422 -24.065 1.00 17.47 52 THR A N 1
ATOM 385 C CA . THR A 1 52 ? 47.376 -16.122 -24.323 1.00 20.07 52 THR A CA 1
ATOM 386 C C . THR A 1 52 ? 47.459 -17.454 -23.600 1.00 21.68 52 THR A C 1
ATOM 387 O O . THR A 1 52 ? 48.488 -17.796 -23.096 1.00 20.90 52 THR A O 1
ATOM 391 N N . GLU A 1 53 ? 46.335 -18.177 -23.529 1.00 23.34 53 GLU A N 1
ATOM 392 C CA . GLU A 1 53 ? 46.199 -19.346 -22.717 1.00 26.14 53 GLU A CA 1
ATOM 393 C C . GLU A 1 53 ? 47.267 -20.409 -23.012 1.00 23.71 53 GLU A C 1
ATOM 394 O O . GLU A 1 53 ? 47.819 -20.981 -22.087 1.00 22.20 53 GLU A O 1
ATOM 400 N N . GLU A 1 54 ? 47.521 -20.748 -24.310 1.00 23.59 54 GLU A N 1
ATOM 401 C CA . GLU A 1 54 ? 48.523 -21.782 -24.653 1.00 25.12 54 GLU A CA 1
ATOM 402 C C . GLU A 1 54 ? 49.889 -21.392 -24.177 1.00 23.97 54 GLU A C 1
ATOM 403 O O . GLU A 1 54 ? 50.757 -22.262 -23.867 1.00 23.55 54 GLU A O 1
ATOM 409 N N . MET A 1 55 ? 50.130 -20.073 -24.062 1.00 20.04 55 MET A N 1
ATOM 410 C CA . MET A 1 55 ? 51.463 -19.643 -23.663 1.00 18.92 55 MET A CA 1
ATOM 411 C C . MET A 1 55 ? 51.668 -20.067 -22.181 1.00 18.25 55 MET A C 1
ATOM 412 O O . MET A 1 55 ? 52.760 -20.398 -21.783 1.00 17.81 55 MET A O 1
ATOM 417 N N . TYR A 1 56 ? 50.647 -19.901 -21.328 1.00 18.57 56 TYR A N 1
ATOM 418 C CA . TYR A 1 56 ? 50.766 -20.304 -19.903 1.00 19.33 56 TYR A CA 1
ATOM 419 C C . TYR A 1 56 ? 50.855 -21.856 -19.796 1.00 19.56 56 TYR A C 1
ATOM 420 O O . TYR A 1 56 ? 51.528 -22.302 -18.976 1.00 18.48 56 TYR A O 1
ATOM 429 N N . GLU A 1 57 ? 50.193 -22.582 -20.682 1.00 16.33 57 GLU A N 1
ATOM 430 C CA . GLU A 1 57 ? 50.262 -24.068 -20.767 1.00 20.82 57 GLU A CA 1
ATOM 431 C C . GLU A 1 57 ? 51.644 -24.497 -21.095 1.00 19.56 57 GLU A C 1
ATOM 432 O O . GLU A 1 57 ? 52.234 -25.345 -20.354 1.00 21.18 57 GLU A O 1
ATOM 438 N N . LYS A 1 58 ? 52.276 -23.808 -22.051 1.00 23.67 58 LYS A N 1
ATOM 439 C CA . LYS A 1 58 ? 53.635 -24.228 -22.436 1.00 22.67 58 LYS A CA 1
ATOM 440 C C . LYS A 1 58 ? 54.580 -23.794 -21.325 1.00 23.04 58 LYS A C 1
ATOM 441 O O . LYS A 1 58 ? 55.560 -24.501 -21.030 1.00 19.70 58 LYS A O 1
ATOM 447 N N . LEU A 1 59 ? 54.307 -22.641 -20.663 1.00 19.89 59 LEU A N 1
ATOM 448 C CA . LEU A 1 59 ? 55.228 -22.358 -19.542 1.00 20.21 59 LEU A CA 1
ATOM 449 C C . LEU A 1 59 ? 55.099 -23.440 -18.401 1.00 20.01 59 LEU A C 1
ATOM 450 O O . LEU A 1 59 ? 56.099 -23.814 -17.785 1.00 16.68 59 LEU A O 1
ATOM 455 N N . ALA A 1 60 ? 53.854 -23.833 -18.099 1.00 17.46 60 ALA A N 1
ATOM 456 C CA . ALA A 1 60 ? 53.601 -24.838 -17.051 1.00 19.97 60 ALA A CA 1
ATOM 457 C C . ALA A 1 60 ? 54.375 -26.091 -17.422 1.00 19.64 60 ALA A C 1
ATOM 458 O O . ALA A 1 60 ? 55.025 -26.657 -16.556 1.00 21.66 60 ALA A O 1
ATOM 460 N N . LYS A 1 61 ? 54.285 -26.575 -18.669 1.00 21.95 61 LYS A N 1
ATOM 461 C CA . LYS A 1 61 ? 54.998 -27.841 -18.967 1.00 23.60 61 LYS A CA 1
ATOM 462 C C . LYS A 1 61 ? 56.509 -27.600 -18.852 1.00 24.91 61 LYS A C 1
ATOM 463 O O . LYS A 1 61 ? 57.261 -28.404 -18.304 1.00 23.57 61 LYS A O 1
ATOM 469 N N . THR A 1 62 ? 56.984 -26.440 -19.358 1.00 24.32 62 THR A N 1
ATOM 470 C CA . THR A 1 62 ? 58.445 -26.174 -19.335 1.00 25.24 62 THR A CA 1
ATOM 471 C C . THR A 1 62 ? 58.947 -26.121 -17.949 1.00 25.46 62 THR A C 1
ATOM 472 O O . THR A 1 62 ? 59.982 -26.722 -17.617 1.00 24.96 62 THR A O 1
ATOM 476 N N . LEU A 1 63 ? 58.228 -25.432 -17.075 1.00 23.60 63 LEU A N 1
ATOM 477 C CA . LEU A 1 63 ? 58.746 -25.356 -15.710 1.00 22.69 63 LEU A CA 1
ATOM 478 C C . LEU A 1 63 ? 58.689 -26.701 -14.981 1.00 24.03 63 LEU A C 1
ATOM 479 O O . LEU A 1 63 ? 59.513 -26.973 -14.104 1.00 21.77 63 LEU A O 1
ATOM 484 N N . PHE A 1 64 ? 57.601 -27.438 -15.219 1.00 24.91 64 PHE A N 1
ATOM 485 C CA . PHE A 1 64 ? 57.508 -28.733 -14.651 1.00 26.63 64 PHE A CA 1
ATOM 486 C C . PHE A 1 64 ? 58.733 -29.613 -15.086 1.00 27.95 64 PHE A C 1
ATOM 487 O O . PHE A 1 64 ? 59.390 -30.273 -14.284 1.00 27.45 64 PHE A O 1
ATOM 495 N N . GLU A 1 65 ? 59.010 -29.600 -16.378 1.00 28.45 65 GLU A N 1
ATOM 496 C CA . GLU A 1 65 ? 60.058 -30.419 -16.899 1.00 32.60 65 GLU A CA 1
ATOM 497 C C . GLU A 1 65 ? 61.404 -29.946 -16.454 1.00 31.84 65 GLU A C 1
ATOM 498 O O . GLU A 1 65 ? 62.299 -30.795 -16.281 1.00 33.71 65 GLU A O 1
ATOM 504 N N . GLU A 1 66 ? 61.571 -28.645 -16.218 1.00 28.24 66 GLU A N 1
ATOM 505 C CA . GLU A 1 66 ? 62.821 -28.170 -15.654 1.00 29.06 66 GLU A CA 1
ATOM 506 C C . GLU A 1 66 ? 62.924 -28.420 -14.172 1.00 30.55 66 GLU A C 1
ATOM 507 O O . GLU A 1 66 ? 63.913 -27.979 -13.531 1.00 30.37 66 GLU A O 1
ATOM 513 N N . LYS A 1 67 ? 61.926 -29.096 -13.598 1.00 29.75 67 LYS A N 1
ATOM 514 C CA . LYS A 1 67 ? 62.012 -29.389 -12.137 1.00 31.68 67 LYS A CA 1
ATOM 515 C C . LYS A 1 67 ? 61.884 -28.174 -11.221 1.00 29.69 67 LYS A C 1
ATOM 516 O O . LYS A 1 67 ? 62.312 -28.269 -10.029 1.00 29.94 67 LYS A O 1
ATOM 522 N N . LYS A 1 68 ? 61.255 -27.081 -11.698 1.00 28.68 68 LYS A N 1
ATOM 523 C CA . LYS A 1 68 ? 61.117 -25.901 -10.851 1.00 25.13 68 LYS A CA 1
ATOM 524 C C . LYS A 1 68 ? 60.169 -26.288 -9.739 1.00 27.30 68 LYS A C 1
ATOM 525 O O . LYS A 1 68 ? 59.139 -27.000 -10.000 1.00 26.52 68 LYS A O 1
ATOM 531 N N . GLU A 1 69 ? 60.392 -25.749 -8.535 1.00 28.49 69 GLU A N 1
ATOM 532 C CA . GLU A 1 69 ? 59.433 -25.967 -7.419 1.00 29.32 69 GLU A CA 1
ATOM 533 C C . GLU A 1 69 ? 58.770 -24.724 -7.020 1.00 28.06 69 GLU A C 1
ATOM 534 O O . GLU A 1 69 ? 57.732 -24.797 -6.333 1.00 27.15 69 GLU A O 1
ATOM 540 N N . LEU A 1 70 ? 59.296 -23.572 -7.413 1.00 26.09 70 LEU A N 1
ATOM 541 C CA . LEU A 1 70 ? 58.588 -22.311 -7.114 1.00 26.31 70 LEU A CA 1
ATOM 542 C C . LEU A 1 70 ? 58.546 -21.417 -8.375 1.00 25.71 70 LEU A C 1
ATOM 543 O O . LEU A 1 70 ? 59.605 -21.269 -9.076 1.00 23.94 70 LEU A O 1
ATOM 548 N N . ALA A 1 71 ? 57.398 -20.779 -8.612 1.00 20.78 71 ALA A N 1
ATOM 549 C CA . ALA A 1 71 ? 57.334 -19.806 -9.743 1.00 21.52 71 ALA A CA 1
ATOM 550 C C . ALA A 1 71 ? 56.844 -18.546 -9.077 1.00 22.59 71 ALA A C 1
ATOM 551 O O . ALA A 1 71 ? 55.759 -18.554 -8.427 1.00 22.46 71 ALA A O 1
ATOM 553 N N . VAL A 1 72 ? 57.667 -17.504 -9.174 1.00 21.87 72 VAL A N 1
ATOM 554 C CA . VAL A 1 72 ? 57.394 -16.250 -8.461 1.00 21.92 72 VAL A CA 1
ATOM 555 C C . VAL A 1 72 ? 57.016 -15.179 -9.544 1.00 21.19 72 VAL A C 1
ATOM 556 O O . VAL A 1 72 ? 57.811 -14.809 -10.414 1.00 19.05 72 VAL A O 1
ATOM 560 N N . PHE A 1 73 ? 55.763 -14.776 -9.539 1.00 19.90 73 PHE A N 1
ATOM 561 C CA . PHE A 1 73 ? 55.268 -13.827 -10.492 1.00 19.97 73 PHE A CA 1
ATOM 562 C C . PHE A 1 73 ? 55.479 -12.411 -9.872 1.00 21.62 73 PHE A C 1
ATOM 563 O O . PHE A 1 73 ? 55.132 -12.182 -8.697 1.00 19.74 73 PHE A O 1
ATOM 571 N N . HIS A 1 74 ? 55.988 -11.474 -10.675 1.00 19.55 74 HIS A N 1
ATOM 572 C CA . HIS A 1 74 ? 55.942 -10.054 -10.221 1.00 20.70 74 HIS A CA 1
ATOM 573 C C . HIS A 1 74 ? 55.600 -9.146 -11.409 1.00 18.34 74 HIS A C 1
ATOM 574 O O . HIS A 1 74 ? 55.769 -9.484 -12.574 1.00 17.42 74 HIS A O 1
ATOM 581 N N . CYS A 1 75 ? 55.176 -7.952 -11.101 1.00 18.19 75 CYS A N 1
ATOM 582 C CA . CYS A 1 75 ? 55.101 -6.944 -12.162 1.00 19.29 75 CYS A CA 1
ATOM 583 C C . CYS A 1 75 ? 55.694 -5.671 -11.555 1.00 19.41 75 CYS A C 1
ATOM 584 O O . CYS A 1 75 ? 56.762 -5.781 -10.926 1.00 20.04 75 CYS A O 1
ATOM 587 N N . ALA A 1 76 ? 55.080 -4.505 -11.718 1.00 20.17 76 ALA A N 1
ATOM 588 C CA . ALA A 1 76 ? 55.655 -3.264 -11.104 1.00 19.99 76 ALA A CA 1
ATOM 589 C C . ALA A 1 76 ? 55.204 -3.168 -9.673 1.00 19.69 76 ALA A C 1
ATOM 590 O O . ALA A 1 76 ? 56.038 -2.908 -8.821 1.00 21.08 76 ALA A O 1
ATOM 592 N N . GLN A 1 77 ? 53.886 -3.316 -9.417 1.00 18.38 77 GLN A N 1
ATOM 593 C CA . GLN A 1 77 ? 53.384 -3.209 -8.023 1.00 17.96 77 GLN A CA 1
ATOM 594 C C . GLN A 1 77 ? 52.889 -4.484 -7.557 1.00 17.34 77 GLN A C 1
ATOM 595 O O . GLN A 1 77 ? 52.592 -4.617 -6.366 1.00 19.24 77 GLN A O 1
ATOM 601 N N . SER A 1 78 ? 52.790 -5.470 -8.469 1.00 16.87 78 SER A N 1
ATOM 602 C CA . SER A 1 78 ? 52.186 -6.757 -8.128 1.00 16.71 78 SER A CA 1
ATOM 603 C C . SER A 1 78 ? 50.716 -6.681 -7.622 1.00 17.76 78 SER A C 1
ATOM 604 O O . SER A 1 78 ? 50.309 -7.394 -6.631 1.00 16.63 78 SER A O 1
ATOM 607 N N . LEU A 1 79 ? 49.969 -5.714 -8.172 1.00 17.79 79 LEU A N 1
ATOM 608 C CA . LEU A 1 79 ? 48.566 -5.491 -7.727 1.00 18.05 79 LEU A CA 1
ATOM 609 C C . LEU A 1 79 ? 47.615 -5.957 -8.808 1.00 19.09 79 LEU A C 1
ATOM 610 O O . LEU A 1 79 ? 46.578 -6.519 -8.462 1.00 17.31 79 LEU A O 1
ATOM 615 N N . VAL A 1 80 ? 48.045 -5.850 -10.067 1.00 16.29 80 VAL A N 1
ATOM 616 C CA . VAL A 1 80 ? 47.155 -6.215 -11.176 1.00 18.29 80 VAL A CA 1
ATOM 617 C C . VAL A 1 80 ? 47.840 -7.269 -12.030 1.00 19.39 80 VAL A C 1
ATOM 618 O O . VAL A 1 80 ? 47.368 -8.400 -12.145 1.00 21.52 80 VAL A O 1
ATOM 622 N N . ARG A 1 81 ? 48.973 -6.920 -12.627 1.00 17.57 81 ARG A N 1
ATOM 623 C CA . ARG A 1 81 ? 49.461 -7.830 -13.673 1.00 17.42 81 ARG A CA 1
ATOM 624 C C . ARG A 1 81 ? 50.026 -9.104 -13.110 1.00 17.73 81 ARG A C 1
ATOM 625 O O . ARG A 1 81 ? 49.846 -10.138 -13.724 1.00 17.32 81 ARG A O 1
ATOM 633 N N . ALA A 1 82 ? 50.735 -9.061 -11.962 1.00 17.66 82 ALA A N 1
ATOM 634 C CA . ALA A 1 82 ? 51.368 -10.329 -11.459 1.00 17.41 82 ALA A CA 1
ATOM 635 C C . ALA A 1 82 ? 50.273 -11.260 -10.949 1.00 17.86 82 ALA A C 1
ATOM 636 O O . ALA A 1 82 ? 50.277 -12.466 -11.184 1.00 20.52 82 ALA A O 1
ATOM 638 N N . PRO A 1 83 ? 49.369 -10.763 -10.100 1.00 19.22 83 PRO A N 1
ATOM 639 C CA . PRO A 1 83 ? 48.362 -11.753 -9.708 1.00 18.45 83 PRO A CA 1
ATOM 640 C C . PRO A 1 83 ? 47.472 -12.319 -10.801 1.00 20.05 83 PRO A C 1
ATOM 641 O O . PRO A 1 83 ? 47.017 -13.457 -10.703 1.00 18.24 83 PRO A O 1
ATOM 645 N N . LYS A 1 84 ? 47.137 -11.497 -11.802 1.00 20.86 84 LYS A N 1
ATOM 646 C CA . LYS A 1 84 ? 46.438 -12.026 -12.968 1.00 21.72 84 LYS A CA 1
ATOM 647 C C . LYS A 1 84 ? 47.225 -13.092 -13.682 1.00 20.65 84 LYS A C 1
ATOM 648 O O . LYS A 1 84 ? 46.634 -14.108 -13.951 1.00 19.97 84 LYS A O 1
ATOM 654 N N . GLY A 1 85 ? 48.519 -12.836 -13.975 1.00 18.78 85 GLY A N 1
ATOM 655 C CA . GLY A 1 85 ? 49.409 -13.879 -14.581 1.00 18.33 85 GLY A CA 1
ATOM 656 C C . GLY A 1 85 ? 49.456 -15.143 -13.719 1.00 18.83 85 GLY A C 1
ATOM 657 O O . GLY A 1 85 ? 49.401 -16.278 -14.216 1.00 16.96 85 GLY A O 1
ATOM 658 N N . ALA A 1 86 ? 49.531 -14.957 -12.405 1.00 18.74 86 ALA A N 1
ATOM 659 C CA . ALA A 1 86 ? 49.640 -16.152 -11.485 1.00 19.79 86 ALA A CA 1
ATOM 660 C C . ALA A 1 86 ? 48.330 -16.952 -11.484 1.00 19.42 86 ALA A C 1
ATOM 661 O O . ALA A 1 86 ? 48.342 -18.190 -11.436 1.00 18.50 86 ALA A O 1
ATOM 663 N N . ASN A 1 87 ? 47.205 -16.228 -11.500 1.00 18.26 87 ASN A N 1
ATOM 664 C CA . ASN A 1 87 ? 45.856 -16.846 -11.697 1.00 19.86 87 ASN A CA 1
ATOM 665 C C . ASN A 1 87 ? 45.844 -17.610 -13.059 1.00 20.46 87 ASN A C 1
ATOM 666 O O . ASN A 1 87 ? 45.430 -18.767 -13.077 1.00 20.45 87 ASN A O 1
ATOM 671 N N . ARG A 1 88 ? 46.197 -16.963 -14.167 1.00 18.52 88 ARG A N 1
ATOM 672 C CA . ARG A 1 88 ? 46.226 -17.694 -15.472 1.00 20.52 88 ARG A CA 1
ATOM 673 C C . ARG A 1 88 ? 47.163 -18.937 -15.427 1.00 20.25 88 ARG A C 1
ATOM 674 O O . ARG A 1 88 ? 46.867 -19.975 -16.003 1.00 21.73 88 ARG A O 1
ATOM 682 N N . PHE A 1 89 ? 48.342 -18.756 -14.834 1.00 20.91 89 PHE A N 1
ATOM 683 C CA . PHE A 1 89 ? 49.296 -19.780 -14.736 1.00 21.11 89 PHE A CA 1
ATOM 684 C C . PHE A 1 89 ? 48.711 -20.994 -13.891 1.00 24.06 89 PHE A C 1
ATOM 685 O O . PHE A 1 89 ? 48.799 -22.183 -14.320 1.00 24.43 89 PHE A O 1
ATOM 693 N N . ALA A 1 90 ? 48.108 -20.703 -12.733 1.00 22.57 90 ALA A N 1
ATOM 694 C CA . ALA A 1 90 ? 47.694 -21.753 -11.842 1.00 22.41 90 ALA A CA 1
ATOM 695 C C . ALA A 1 90 ? 46.552 -22.441 -12.563 1.00 22.21 90 ALA A C 1
ATOM 696 O O . ALA A 1 90 ? 46.468 -23.649 -12.470 1.00 21.45 90 ALA A O 1
ATOM 698 N N . LEU A 1 91 ? 45.663 -21.698 -13.260 1.00 21.64 91 LEU A N 1
ATOM 699 C CA . LEU A 1 91 ? 44.538 -22.372 -14.045 1.00 22.08 91 LEU A CA 1
ATOM 700 C C . LEU A 1 91 ? 45.092 -23.249 -15.180 1.00 23.04 91 LEU A C 1
ATOM 701 O O . LEU A 1 91 ? 44.661 -24.369 -15.378 1.00 24.68 91 LEU A O 1
ATOM 706 N N . ALA A 1 92 ? 46.097 -22.792 -15.899 1.00 24.48 92 ALA A N 1
ATOM 707 C CA . ALA A 1 92 ? 46.764 -23.683 -16.892 1.00 24.08 92 ALA A CA 1
ATOM 708 C C . ALA A 1 92 ? 47.437 -24.904 -16.282 1.00 23.59 92 ALA A C 1
ATOM 709 O O . ALA A 1 92 ? 47.339 -26.041 -16.847 1.00 23.11 92 ALA A O 1
ATOM 711 N N . GLN A 1 93 ? 48.086 -24.757 -15.131 1.00 24.17 93 GLN A N 1
ATOM 712 C CA . GLN A 1 93 ? 48.738 -25.958 -14.489 1.00 24.65 93 GLN A CA 1
ATOM 713 C C . GLN A 1 93 ? 47.597 -26.979 -14.137 1.00 27.49 93 GLN A C 1
ATOM 714 O O . GLN A 1 93 ? 47.745 -28.138 -14.366 1.00 25.45 93 GLN A O 1
ATOM 720 N N . LYS A 1 94 ? 46.502 -26.510 -13.546 1.00 29.71 94 LYS A N 1
ATOM 721 C CA . LYS A 1 94 ? 45.427 -27.399 -13.181 1.00 32.31 94 LYS A CA 1
ATOM 722 C C . LYS A 1 94 ? 44.907 -28.065 -14.498 1.00 32.52 94 LYS A C 1
ATOM 723 O O . LYS A 1 94 ? 44.693 -29.233 -14.534 1.00 33.60 94 LYS A O 1
ATOM 729 N N . LYS A 1 95 ? 44.711 -27.316 -15.579 1.00 30.25 95 LYS A N 1
ATOM 730 C CA . LYS A 1 95 ? 44.156 -27.929 -16.763 1.00 29.02 95 LYS A CA 1
ATOM 731 C C . LYS A 1 95 ? 45.081 -29.025 -17.296 1.00 26.61 95 LYS A C 1
ATOM 732 O O . LYS A 1 95 ? 44.642 -30.045 -17.790 1.00 27.11 95 LYS A O 1
ATOM 738 N N . LEU A 1 96 ? 46.372 -28.885 -17.123 1.00 25.03 96 LEU A N 1
ATOM 739 C CA . LEU A 1 96 ? 47.251 -29.784 -17.733 1.00 23.09 96 LEU A CA 1
ATOM 740 C C . LEU A 1 96 ? 47.533 -30.920 -16.740 1.00 23.61 96 LEU A C 1
ATOM 741 O O . LEU A 1 96 ? 48.189 -31.896 -17.134 1.00 23.28 96 LEU A O 1
ATOM 746 N N . GLY A 1 97 ? 47.210 -30.723 -15.461 1.00 22.38 97 GLY A N 1
ATOM 747 C CA . GLY A 1 97 ? 47.476 -31.752 -14.408 1.00 24.06 97 GLY A CA 1
ATOM 748 C C . GLY A 1 97 ? 48.719 -31.638 -13.628 1.00 25.31 97 GLY A C 1
ATOM 749 O O . GLY A 1 97 ? 49.243 -32.690 -13.113 1.00 24.99 97 GLY A O 1
ATOM 750 N N . TYR A 1 98 ? 49.273 -30.403 -13.532 1.00 23.83 98 TYR A N 1
ATOM 751 C CA . TYR A 1 98 ? 50.554 -30.220 -12.831 1.00 22.34 98 TYR A CA 1
ATOM 752 C C . TYR A 1 98 ? 50.298 -29.531 -11.505 1.00 23.69 98 TYR A C 1
ATOM 753 O O . TYR A 1 98 ? 49.410 -28.757 -11.385 1.00 24.13 98 TYR A O 1
ATOM 762 N N . VAL A 1 99 ? 51.116 -29.747 -10.500 1.00 26.72 99 VAL A N 1
ATOM 763 C CA . VAL A 1 99 ? 50.977 -28.954 -9.244 1.00 27.71 99 VAL A CA 1
ATOM 764 C C . VAL A 1 99 ? 52.341 -28.468 -8.831 1.00 26.82 99 VAL A C 1
ATOM 765 O O . VAL A 1 99 ? 52.510 -27.667 -7.926 1.00 27.24 99 VAL A O 1
ATOM 769 N N . LEU A 1 100 ? 53.355 -28.780 -9.643 1.00 25.23 100 LEU A N 1
ATOM 770 C CA . LEU A 1 100 ? 54.609 -28.130 -9.414 1.00 25.62 100 LEU A CA 1
ATOM 771 C C . LEU A 1 100 ? 55.020 -27.390 -10.699 1.00 25.17 100 LEU A C 1
ATOM 772 O O . LEU A 1 100 ? 54.701 -27.882 -11.784 1.00 25.08 100 LEU A O 1
ATOM 777 N N . PRO A 1 101 ? 55.678 -26.204 -10.579 1.00 22.03 101 PRO A N 1
ATOM 778 C CA . PRO A 1 101 ? 56.030 -25.476 -9.325 1.00 21.12 101 PRO A CA 1
ATOM 779 C C . PRO A 1 101 ? 54.824 -24.961 -8.571 1.00 23.22 101 PRO A C 1
ATOM 780 O O . PRO A 1 101 ? 53.742 -24.774 -9.184 1.00 22.07 101 PRO A O 1
ATOM 784 N N . ALA A 1 102 ? 55.031 -24.643 -7.274 1.00 22.54 102 ALA A N 1
ATOM 785 C CA . ALA A 1 102 ? 53.975 -23.941 -6.539 1.00 22.22 102 ALA A CA 1
ATOM 786 C C . ALA A 1 102 ? 54.081 -22.433 -6.977 1.00 21.23 102 ALA A C 1
ATOM 787 O O . ALA A 1 102 ? 55.094 -21.969 -7.495 1.00 21.19 102 ALA A O 1
ATOM 789 N N . VAL A 1 103 ? 52.978 -21.734 -6.850 1.00 22.02 103 VAL A N 1
ATOM 790 C CA . VAL A 1 103 ? 52.778 -20.421 -7.421 1.00 22.89 103 VAL A CA 1
ATOM 791 C C . VAL A 1 103 ? 52.790 -19.276 -6.368 1.00 24.04 103 VAL A C 1
ATOM 792 O O . VAL A 1 103 ? 52.038 -19.332 -5.411 1.00 22.36 103 VAL A O 1
ATOM 796 N N . TYR A 1 104 ? 53.625 -18.239 -6.592 1.00 21.63 104 TYR A N 1
ATOM 797 C CA . TYR A 1 104 ? 53.755 -17.174 -5.668 1.00 20.88 104 TYR A CA 1
ATOM 798 C C . TYR A 1 104 ? 53.700 -15.841 -6.404 1.00 23.18 104 TYR A C 1
ATOM 799 O O . TYR A 1 104 ? 54.136 -15.744 -7.535 1.00 21.58 104 TYR A O 1
ATOM 808 N N . VAL A 1 105 ? 53.267 -14.809 -5.704 1.00 21.51 105 VAL A N 1
ATOM 809 C CA . VAL A 1 105 ? 53.346 -13.415 -6.180 1.00 22.61 105 VAL A CA 1
ATOM 810 C C . VAL A 1 105 ? 54.246 -12.617 -5.245 1.00 20.90 105 VAL A C 1
ATOM 811 O O . VAL A 1 105 ? 54.144 -12.726 -4.021 1.00 19.29 105 VAL A O 1
ATOM 815 N N . LEU A 1 106 ? 55.163 -11.892 -5.846 1.00 19.75 106 LEU A N 1
ATOM 816 C CA . LEU A 1 106 ? 56.152 -11.199 -5.089 1.00 21.58 106 LEU A CA 1
ATOM 817 C C . LEU A 1 106 ? 55.367 -9.928 -4.605 1.00 21.25 106 LEU A C 1
ATOM 818 O O . LEU A 1 106 ? 55.020 -9.048 -5.437 1.00 20.16 106 LEU A O 1
ATOM 823 N N . ARG A 1 107 ? 55.130 -9.871 -3.299 1.00 19.93 107 ARG A N 1
ATOM 824 C CA . ARG A 1 107 ? 54.371 -8.777 -2.677 1.00 21.88 107 ARG A CA 1
ATOM 825 C C . ARG A 1 107 ? 55.049 -7.411 -3.022 1.00 22.44 107 ARG A C 1
ATOM 826 O O . ARG A 1 107 ? 56.250 -7.255 -2.737 1.00 19.22 107 ARG A O 1
ATOM 834 N N . GLY A 1 108 ? 54.302 -6.451 -3.615 1.00 21.60 108 GLY A N 1
ATOM 835 C CA . GLY A 1 108 ? 54.930 -5.133 -3.870 1.00 19.81 108 GLY A CA 1
ATOM 836 C C . GLY A 1 108 ? 55.678 -5.043 -5.201 1.00 19.58 108 GLY A C 1
ATOM 837 O O . GLY A 1 108 ? 56.050 -3.939 -5.674 1.00 18.63 108 GLY A O 1
ATOM 838 N N . GLY A 1 109 ? 55.892 -6.175 -5.852 1.00 20.19 109 GLY A N 1
ATOM 839 C CA . GLY A 1 109 ? 56.476 -6.184 -7.172 1.00 19.02 109 GLY A CA 1
ATOM 840 C C . GLY A 1 109 ? 57.866 -5.636 -7.296 1.00 19.61 109 GLY A C 1
ATOM 841 O O . GLY A 1 109 ? 58.593 -5.479 -6.318 1.00 20.31 109 GLY A O 1
ATOM 842 N N . TRP A 1 110 ? 58.265 -5.341 -8.521 1.00 17.57 110 TRP A N 1
ATOM 843 C CA . TRP A 1 110 ? 59.623 -4.871 -8.792 1.00 20.39 110 TRP A CA 1
ATOM 844 C C . TRP A 1 110 ? 59.911 -3.577 -7.980 1.00 20.79 110 TRP A C 1
ATOM 845 O O . TRP A 1 110 ? 60.965 -3.377 -7.393 1.00 20.53 110 TRP A O 1
ATOM 856 N N . GLU A 1 111 ? 58.925 -2.689 -7.899 1.00 21.96 111 GLU A N 1
ATOM 857 C CA . GLU A 1 111 ? 59.173 -1.389 -7.177 1.00 21.46 111 GLU A CA 1
ATOM 858 C C . GLU A 1 111 ? 59.519 -1.602 -5.721 1.00 21.30 111 GLU A C 1
ATOM 859 O O . GLU A 1 111 ? 60.520 -1.015 -5.208 1.00 19.47 111 GLU A O 1
ATOM 865 N N . ALA A 1 112 ? 58.745 -2.469 -5.017 1.00 19.90 112 ALA A N 1
ATOM 866 C CA . ALA A 1 112 ? 59.110 -2.740 -3.592 1.00 20.94 112 ALA A CA 1
ATOM 867 C C . ALA A 1 112 ? 60.496 -3.528 -3.478 1.00 22.70 112 ALA A C 1
ATOM 868 O O . ALA A 1 112 ? 61.279 -3.273 -2.550 1.00 24.66 112 ALA A O 1
ATOM 870 N N . PHE A 1 113 ? 60.779 -4.466 -4.397 1.00 22.45 113 PHE A N 1
ATOM 871 C CA . PHE A 1 113 ? 62.039 -5.190 -4.415 1.00 23.99 113 PHE A CA 1
ATOM 872 C C . PHE A 1 113 ? 63.180 -4.163 -4.612 1.00 23.50 113 PHE A C 1
ATOM 873 O O . PHE A 1 113 ? 64.114 -4.152 -3.846 1.00 24.81 113 PHE A O 1
ATOM 881 N N . TYR A 1 114 ? 63.176 -3.420 -5.668 1.00 21.81 114 TYR A N 1
ATOM 882 C CA . TYR A 1 114 ? 64.238 -2.529 -5.886 1.00 23.04 114 TYR A CA 1
ATOM 883 C C . TYR A 1 114 ? 64.295 -1.429 -4.814 1.00 24.98 114 TYR A C 1
ATOM 884 O O . TYR A 1 114 ? 65.403 -1.067 -4.363 1.00 26.32 114 TYR A O 1
ATOM 893 N N . HIS A 1 115 ? 63.145 -1.016 -4.265 1.00 24.37 115 HIS A N 1
ATOM 894 C CA . HIS A 1 115 ? 63.196 -0.064 -3.165 1.00 25.11 115 HIS A CA 1
ATOM 895 C C . HIS A 1 115 ? 63.966 -0.690 -1.977 1.00 26.32 115 HIS A C 1
ATOM 896 O O . HIS A 1 115 ? 64.793 -0.006 -1.335 1.00 23.67 115 HIS A O 1
ATOM 903 N N . MET A 1 116 ? 63.756 -1.974 -1.742 1.00 25.61 116 MET A N 1
ATOM 904 C CA . MET A 1 116 ? 64.395 -2.526 -0.572 1.00 28.28 116 MET A CA 1
ATOM 905 C C . MET A 1 116 ? 65.854 -2.844 -0.814 1.00 28.65 116 MET A C 1
ATOM 906 O O . MET A 1 116 ? 66.642 -2.807 0.083 1.00 30.44 116 MET A O 1
ATOM 911 N N . TYR A 1 117 ? 66.220 -3.192 -2.033 1.00 29.40 117 TYR A N 1
ATOM 912 C CA . TYR A 1 117 ? 67.473 -3.843 -2.242 1.00 27.47 117 TYR A CA 1
ATOM 913 C C . TYR A 1 117 ? 68.324 -3.148 -3.186 1.00 28.42 117 TYR A C 1
ATOM 914 O O . TYR A 1 117 ? 69.490 -3.559 -3.401 1.00 28.81 117 TYR A O 1
ATOM 923 N N . GLY A 1 118 ? 67.755 -2.195 -3.899 1.00 28.29 118 GLY A N 1
ATOM 924 C CA . GLY A 1 118 ? 68.523 -1.602 -5.012 1.00 28.47 118 GLY A CA 1
ATOM 925 C C . GLY A 1 118 ? 69.846 -1.015 -4.580 1.00 32.67 118 GLY A C 1
ATOM 926 O O . GLY A 1 118 ? 70.832 -1.034 -5.353 1.00 32.13 118 GLY A O 1
ATOM 927 N N . ASP A 1 119 ? 69.884 -0.466 -3.382 1.00 32.36 119 ASP A N 1
ATOM 928 C CA . ASP A 1 119 ? 71.067 0.273 -2.989 1.00 36.84 119 ASP A CA 1
ATOM 929 C C . ASP A 1 119 ? 72.028 -0.607 -2.194 1.00 37.75 119 ASP A C 1
ATOM 930 O O . ASP A 1 119 ? 73.130 -0.235 -1.995 1.00 38.69 119 ASP A O 1
ATOM 935 N N . VAL A 1 120 ? 71.605 -1.794 -1.774 1.00 38.56 120 VAL A N 1
ATOM 936 C CA . VAL A 1 120 ? 72.485 -2.645 -1.083 1.00 37.31 120 VAL A CA 1
ATOM 937 C C . VAL A 1 120 ? 72.755 -3.957 -1.744 1.00 35.66 120 VAL A C 1
ATOM 938 O O . VAL A 1 120 ? 73.727 -4.594 -1.408 1.00 34.63 120 VAL A O 1
ATOM 942 N N . ARG A 1 121 ? 71.920 -4.392 -2.675 1.00 33.15 121 ARG A N 1
ATOM 943 C CA . ARG A 1 121 ? 72.207 -5.639 -3.421 1.00 32.96 121 ARG A CA 1
ATOM 944 C C . ARG A 1 121 ? 72.156 -5.371 -4.899 1.00 33.37 121 ARG A C 1
ATOM 945 O O . ARG A 1 121 ? 71.329 -5.949 -5.646 1.00 34.61 121 ARG A O 1
ATOM 953 N N . PRO A 1 122 ? 73.036 -4.502 -5.354 1.00 33.27 122 PRO A N 1
ATOM 954 C CA . PRO A 1 122 ? 72.937 -4.212 -6.762 1.00 33.09 122 PRO A CA 1
ATOM 955 C C . PRO A 1 122 ? 73.277 -5.389 -7.675 1.00 32.88 122 PRO A C 1
ATOM 956 O O . PRO A 1 122 ? 73.147 -5.281 -8.862 1.00 31.50 122 PRO A O 1
ATOM 960 N N . ASP A 1 123 ? 73.742 -6.496 -7.112 1.00 32.58 123 ASP A N 1
ATOM 961 C CA . ASP A 1 123 ? 74.199 -7.641 -7.900 1.00 30.98 123 ASP A CA 1
ATOM 962 C C . ASP A 1 123 ? 72.894 -8.280 -8.388 1.00 30.48 123 ASP A C 1
ATOM 963 O O . ASP A 1 123 ? 72.915 -9.071 -9.288 1.00 27.48 123 ASP A O 1
ATOM 968 N N . LEU A 1 124 ? 71.754 -7.906 -7.816 1.00 28.37 124 LEU A N 1
ATOM 969 C CA . LEU A 1 124 ? 70.497 -8.589 -8.192 1.00 27.81 124 LEU A CA 1
ATOM 970 C C . LEU A 1 124 ? 69.739 -7.857 -9.237 1.00 28.45 124 LEU A C 1
ATOM 971 O O . LEU A 1 124 ? 68.738 -8.327 -9.698 1.00 30.69 124 LEU A O 1
ATOM 976 N N . MET A 1 125 ? 70.163 -6.645 -9.532 1.00 27.91 125 MET A N 1
ATOM 977 C CA . MET A 1 125 ? 69.412 -5.723 -10.381 1.00 29.75 125 MET A CA 1
ATOM 978 C C . MET A 1 125 ? 70.050 -5.573 -11.759 1.00 29.83 125 MET A C 1
ATOM 979 O O . MET A 1 125 ? 71.134 -5.108 -11.851 1.00 32.20 125 MET A O 1
ATOM 984 N N . TYR A 1 126 ? 69.323 -5.878 -12.825 1.00 29.64 126 TYR A N 1
ATOM 985 C CA . TYR A 1 126 ? 69.805 -5.747 -14.187 1.00 30.03 126 TYR A CA 1
ATOM 986 C C . TYR A 1 126 ? 69.075 -4.640 -14.946 1.00 29.70 126 TYR A C 1
ATOM 987 O O . TYR A 1 126 ? 67.935 -4.266 -14.588 1.00 29.15 126 TYR A O 1
ATOM 996 N N . VAL A 1 127 ? 69.761 -4.061 -15.911 1.00 29.39 127 VAL A N 1
ATOM 997 C CA . VAL A 1 127 ? 69.186 -3.079 -16.815 1.00 32.88 127 VAL A CA 1
ATOM 998 C C . VAL A 1 127 ? 69.696 -3.486 -18.167 1.00 36.11 127 VAL A C 1
ATOM 999 O O . VAL A 1 127 ? 70.556 -4.406 -18.292 1.00 34.51 127 VAL A O 1
ATOM 1003 N N . LYS A 1 128 ? 69.164 -2.793 -19.173 1.00 38.30 128 LYS A N 1
ATOM 1004 C CA . LYS A 1 128 ? 69.669 -2.884 -20.522 1.00 41.45 128 LYS A CA 1
ATOM 1005 C C . LYS A 1 128 ? 70.319 -1.552 -20.906 1.00 42.03 128 LYS A C 1
ATOM 1006 O O . LYS A 1 128 ? 69.811 -0.481 -20.540 1.00 39.80 128 LYS A O 1
ATOM 1012 N N . LEU A 1 129 ? 71.465 -1.628 -21.586 1.00 43.12 129 LEU A N 1
ATOM 1013 C CA . LEU A 1 129 ? 72.279 -0.440 -21.768 1.00 45.91 129 LEU A CA 1
ATOM 1014 C C . LEU A 1 129 ? 72.920 -0.426 -23.178 1.00 46.70 129 LEU A C 1
ATOM 1015 O O . LEU A 1 129 ? 73.268 -1.482 -23.695 1.00 44.23 129 LEU A O 1
ATOM 1020 N N . GLY A 1 130 ? 73.045 0.773 -23.774 1.00 49.30 130 GLY A N 1
ATOM 1021 C CA . GLY A 1 130 ? 73.866 0.992 -24.981 1.00 51.45 130 GLY A CA 1
ATOM 1022 C C . GLY A 1 130 ? 73.123 0.983 -26.318 1.00 53.34 130 GLY A C 1
ATOM 1023 O O . GLY A 1 130 ? 71.916 0.817 -26.372 1.00 52.32 130 GLY A O 1
ATOM 1024 N N . PRO A 1 131 ? 73.875 1.118 -27.423 1.00 55.66 131 PRO A N 1
ATOM 1025 C CA . PRO A 1 131 ? 73.204 1.034 -28.740 1.00 56.29 131 PRO A CA 1
ATOM 1026 C C . PRO A 1 131 ? 72.614 -0.358 -28.994 1.00 56.62 131 PRO A C 1
ATOM 1027 O O . PRO A 1 131 ? 71.663 -0.473 -29.773 1.00 56.48 131 PRO A O 1
ATOM 1031 N N . GLU A 1 132 ? 73.175 -1.387 -28.353 1.00 57.61 132 GLU A N 1
ATOM 1032 C CA . GLU A 1 132 ? 72.690 -2.769 -28.508 1.00 59.31 132 GLU A CA 1
ATOM 1033 C C . GLU A 1 132 ? 71.650 -3.093 -27.416 1.00 58.68 132 GLU A C 1
ATOM 1034 O O . GLU A 1 132 ? 71.120 -4.220 -27.383 1.00 58.73 132 GLU A O 1
ATOM 1040 N N . GLN A 1 133 ? 71.400 -2.147 -26.490 1.00 57.30 133 GLN A N 1
ATOM 1041 C CA . GLN A 1 133 ? 70.568 -2.454 -25.302 1.00 55.46 133 GLN A CA 1
ATOM 1042 C C . GLN A 1 133 ? 71.021 -3.832 -24.685 1.00 53.85 133 GLN A C 1
ATOM 1043 O O . GLN A 1 133 ? 70.279 -4.773 -24.601 1.00 53.03 133 GLN A O 1
ATOM 1049 N N . LYS A 1 134 ? 72.292 -3.930 -24.305 1.00 53.47 134 LYS A N 1
ATOM 1050 C CA . LYS A 1 134 ? 72.832 -5.120 -23.642 1.00 52.46 134 LYS A CA 1
ATOM 1051 C C . LYS A 1 134 ? 72.637 -5.080 -22.085 1.00 50.54 134 LYS A C 1
ATOM 1052 O O . LYS A 1 134 ? 72.775 -4.034 -21.385 1.00 49.67 134 LYS A O 1
ATOM 1058 N N . LEU A 1 135 ? 72.309 -6.258 -21.595 1.00 48.47 135 LEU A N 1
ATOM 1059 C CA . LEU A 1 135 ? 72.158 -6.613 -20.200 1.00 47.27 135 LEU A CA 1
ATOM 1060 C C . LEU A 1 135 ? 73.372 -6.421 -19.373 1.00 45.09 135 LEU A C 1
ATOM 1061 O O . LEU A 1 135 ? 74.445 -6.947 -19.719 1.00 44.43 135 LEU A O 1
ATOM 1066 N N . ILE A 1 136 ? 73.181 -5.800 -18.213 1.00 39.84 136 ILE A N 1
ATOM 1067 C CA . ILE A 1 136 ? 74.258 -5.701 -17.259 1.00 35.63 136 ILE A CA 1
ATOM 1068 C C . ILE A 1 136 ? 73.674 -5.477 -15.850 1.00 36.68 136 ILE A C 1
ATOM 1069 O O . ILE A 1 136 ? 72.625 -4.793 -15.657 1.00 34.56 136 ILE A O 1
ATOM 1074 N N . SER A 1 137 ? 74.332 -6.018 -14.856 1.00 34.78 137 SER A N 1
ATOM 1075 C CA . SER A 1 137 ? 73.877 -5.751 -13.491 1.00 36.25 137 SER A CA 1
ATOM 1076 C C . SER A 1 137 ? 74.322 -4.360 -13.018 1.00 36.70 137 SER A C 1
ATOM 1077 O O . SER A 1 137 ? 75.287 -3.792 -13.538 1.00 35.18 137 SER A O 1
ATOM 1080 N N . GLU A 1 138 ? 73.626 -3.818 -12.015 1.00 35.95 138 GLU A N 1
ATOM 1081 C CA . GLU A 1 138 ? 73.972 -2.500 -11.464 1.00 35.29 138 GLU A CA 1
ATOM 1082 C C . GLU A 1 138 ? 75.288 -2.591 -10.731 1.00 35.96 138 GLU A C 1
ATOM 1083 O O . GLU A 1 138 ? 76.030 -1.594 -10.601 1.00 34.83 138 GLU A O 1
ATOM 1089 N N . GLU A 1 139 ? 75.562 -3.780 -10.224 1.00 37.77 139 GLU A N 1
ATOM 1090 C CA . GLU A 1 139 ? 76.848 -4.028 -9.589 1.00 41.56 139 GLU A CA 1
ATOM 1091 C C . GLU A 1 139 ? 78.001 -3.723 -10.576 1.00 41.38 139 GLU A C 1
ATOM 1092 O O . GLU A 1 139 ? 78.902 -2.982 -10.238 1.00 40.64 139 GLU A O 1
ATOM 1098 N N . ASP A 1 140 ? 77.884 -4.232 -11.807 1.00 41.67 140 ASP A N 1
ATOM 1099 C CA . ASP A 1 140 ? 78.926 -4.100 -12.795 1.00 42.07 140 ASP A CA 1
ATOM 1100 C C . ASP A 1 140 ? 78.960 -2.681 -13.249 1.00 42.69 140 ASP A C 1
ATOM 1101 O O . ASP A 1 140 ? 80.020 -2.109 -13.476 1.00 43.36 140 ASP A O 1
ATOM 1106 N N . LEU A 1 141 ? 77.786 -2.082 -13.330 1.00 42.10 141 LEU A N 1
ATOM 1107 C CA . LEU A 1 141 ? 77.713 -0.668 -13.659 1.00 41.28 141 LEU A CA 1
ATOM 1108 C C . LEU A 1 141 ? 78.434 0.211 -12.596 1.00 41.18 141 LEU A C 1
ATOM 1109 O O . LEU A 1 141 ? 79.134 1.134 -12.925 1.00 37.93 141 LEU A O 1
ATOM 1114 N N . ASN A 1 142 ? 78.166 -0.044 -11.325 1.00 42.62 142 ASN A N 1
ATOM 1115 C CA . ASN A 1 142 ? 78.910 0.587 -10.218 1.00 44.37 142 ASN A CA 1
ATOM 1116 C C . ASN A 1 142 ? 80.463 0.418 -10.364 1.00 45.23 142 ASN A C 1
ATOM 1117 O O . ASN A 1 142 ? 81.248 1.384 -10.217 1.00 44.99 142 ASN A O 1
ATOM 1122 N N . SER A 1 143 ? 80.887 -0.788 -10.720 1.00 45.04 143 SER A N 1
ATOM 1123 C CA . SER A 1 143 ? 82.310 -1.019 -10.927 1.00 46.41 143 SER A CA 1
ATOM 1124 C C . SER A 1 143 ? 82.858 -0.198 -12.064 1.00 46.79 143 SER A C 1
ATOM 1125 O O . SER A 1 143 ? 83.919 0.404 -11.937 1.00 47.82 143 SER A O 1
ATOM 1128 N N . ALA A 1 144 ? 82.159 -0.161 -13.189 1.00 45.77 144 ALA A N 1
ATOM 1129 C CA . ALA A 1 144 ? 82.694 0.554 -14.300 1.00 45.85 144 ALA A CA 1
ATOM 1130 C C . ALA A 1 144 ? 82.734 2.018 -13.965 1.00 47.63 144 ALA A C 1
ATOM 1131 O O . ALA A 1 144 ? 83.649 2.693 -14.368 1.00 48.21 144 ALA A O 1
ATOM 1133 N N . VAL A 1 145 ? 81.757 2.519 -13.231 1.00 49.58 145 VAL A N 1
ATOM 1134 C CA . VAL A 1 145 ? 81.734 3.919 -12.901 1.00 52.27 145 VAL A CA 1
ATOM 1135 C C . VAL A 1 145 ? 83.004 4.320 -12.057 1.00 53.71 145 VAL A C 1
ATOM 1136 O O . VAL A 1 145 ? 83.646 5.307 -12.383 1.00 54.39 145 VAL A O 1
ATOM 1140 N N . ASP A 1 146 ? 83.384 3.540 -11.050 1.00 54.67 146 ASP A N 1
ATOM 1141 C CA . ASP A 1 146 ? 84.743 3.567 -10.472 1.00 58.41 146 ASP A CA 1
ATOM 1142 C C . ASP A 1 146 ? 85.950 3.387 -11.508 1.00 59.77 146 ASP A C 1
ATOM 1143 O O . ASP A 1 146 ? 86.445 2.268 -11.707 1.00 60.51 146 ASP A O 1
ATOM 1148 N N . HIS A 1 147 ? 86.390 4.478 -12.186 1.00 61.33 147 HIS A N 1
ATOM 1149 C CA . HIS A 1 147 ? 87.040 4.362 -13.551 1.00 61.21 147 HIS A CA 1
ATOM 1150 C C . HIS A 1 147 ? 86.220 5.016 -14.677 1.00 62.27 147 HIS A C 1
ATOM 1151 O O . HIS A 1 147 ? 85.988 6.240 -14.695 1.00 63.41 147 HIS A O 1
ATOM 1158 N N . ASN B 1 3 ? 43.215 22.879 -20.469 1.00 33.21 3 ASN B N 1
ATOM 1159 C CA . ASN B 1 3 ? 43.997 22.717 -21.896 1.00 28.76 3 ASN B CA 1
ATOM 1160 C C . ASN B 1 3 ? 45.540 22.500 -22.369 1.00 27.33 3 ASN B C 1
ATOM 1161 O O . ASN B 1 3 ? 46.534 22.935 -21.736 1.00 24.77 3 ASN B O 1
ATOM 1166 N N . TYR B 1 4 ? 45.831 21.873 -23.450 1.00 21.95 4 TYR B N 1
ATOM 1167 C CA . TYR B 1 4 ? 47.259 21.631 -23.852 1.00 22.73 4 TYR B CA 1
ATOM 1168 C C . TYR B 1 4 ? 47.167 21.072 -25.216 1.00 21.40 4 TYR B C 1
ATOM 1169 O O . TYR B 1 4 ? 46.089 20.655 -25.605 1.00 22.43 4 TYR B O 1
ATOM 1178 N N . THR B 1 5 ? 48.258 21.038 -25.947 1.00 21.62 5 THR B N 1
ATOM 1179 C CA . THR B 1 5 ? 48.302 20.332 -27.190 1.00 24.73 5 THR B CA 1
ATOM 1180 C C . THR B 1 5 ? 49.506 19.419 -27.067 1.00 24.19 5 THR B C 1
ATOM 1181 O O . THR B 1 5 ? 50.177 19.470 -26.034 1.00 26.00 5 THR B O 1
ATOM 1185 N N . TYR B 1 6 ? 49.718 18.532 -28.065 1.00 24.86 6 TYR B N 1
ATOM 1186 C CA . TYR B 1 6 ? 50.752 17.479 -27.969 1.00 22.41 6 TYR B CA 1
ATOM 1187 C C . TYR B 1 6 ? 52.041 17.891 -28.618 1.00 24.17 6 TYR B C 1
ATOM 1188 O O . TYR B 1 6 ? 52.009 18.582 -29.625 1.00 22.75 6 TYR B O 1
ATOM 1197 N N . ILE B 1 7 ? 53.181 17.459 -28.075 1.00 23.24 7 ILE B N 1
ATOM 1198 C CA . ILE B 1 7 ? 54.440 17.652 -28.728 1.00 24.43 7 ILE B CA 1
ATOM 1199 C C . ILE B 1 7 ? 54.992 16.192 -28.955 1.00 26.31 7 ILE B C 1
ATOM 1200 O O . ILE B 1 7 ? 54.757 15.308 -28.123 1.00 23.54 7 ILE B O 1
ATOM 1205 N N . LYS B 1 8 ? 55.601 15.921 -30.111 1.00 24.32 8 LYS B N 1
ATOM 1206 C CA . LYS B 1 8 ? 56.289 14.632 -30.341 1.00 27.02 8 LYS B CA 1
ATOM 1207 C C . LYS B 1 8 ? 57.689 14.587 -29.666 1.00 25.35 8 LYS B C 1
ATOM 1208 O O . LYS B 1 8 ? 58.316 15.627 -29.422 1.00 27.43 8 LYS B O 1
ATOM 1214 N N . PRO B 1 9 ? 58.221 13.382 -29.441 1.00 25.54 9 PRO B N 1
ATOM 1215 C CA . PRO B 1 9 ? 59.598 13.207 -28.927 1.00 25.87 9 PRO B CA 1
ATOM 1216 C C . PRO B 1 9 ? 60.669 13.935 -29.791 1.00 26.73 9 PRO B C 1
ATOM 1217 O O . PRO B 1 9 ? 61.594 14.512 -29.217 1.00 28.48 9 PRO B O 1
ATOM 1221 N N . GLU B 1 10 ? 60.574 13.831 -31.133 1.00 28.07 10 GLU B N 1
ATOM 1222 C CA . GLU B 1 10 ? 61.439 14.541 -32.103 1.00 30.97 10 GLU B CA 1
ATOM 1223 C C . GLU B 1 10 ? 61.528 16.043 -31.831 1.00 29.94 10 GLU B C 1
ATOM 1224 O O . GLU B 1 10 ? 62.605 16.558 -31.834 1.00 30.52 10 GLU B O 1
ATOM 1230 N N . GLU B 1 11 ? 60.366 16.679 -31.586 1.00 28.83 11 GLU B N 1
ATOM 1231 C CA . GLU B 1 11 ? 60.212 18.074 -31.231 1.00 29.89 11 GLU B CA 1
ATOM 1232 C C . GLU B 1 11 ? 60.734 18.448 -29.889 1.00 30.35 11 GLU B C 1
ATOM 1233 O O . GLU B 1 11 ? 61.352 19.511 -29.726 1.00 31.24 11 GLU B O 1
ATOM 1239 N N . LEU B 1 12 ? 60.486 17.609 -28.889 1.00 29.71 12 LEU B N 1
ATOM 1240 C CA . LEU B 1 12 ? 61.091 17.840 -27.641 1.00 26.38 12 LEU B CA 1
ATOM 1241 C C . LEU B 1 12 ? 62.579 17.747 -27.806 1.00 26.79 12 LEU B C 1
ATOM 1242 O O . LEU B 1 12 ? 63.256 18.481 -27.195 1.00 28.02 12 LEU B O 1
ATOM 1247 N N . VAL B 1 13 ? 63.138 16.713 -28.446 1.00 28.69 13 VAL B N 1
ATOM 1248 C CA . VAL B 1 13 ? 64.608 16.655 -28.573 1.00 28.58 13 VAL B CA 1
ATOM 1249 C C . VAL B 1 13 ? 65.104 18.015 -29.231 1.00 33.12 13 VAL B C 1
ATOM 1250 O O . VAL B 1 13 ? 66.048 18.659 -28.794 1.00 33.35 13 VAL B O 1
ATOM 1254 N N . GLU B 1 14 ? 64.401 18.481 -30.251 1.00 34.53 14 GLU B N 1
ATOM 1255 C CA . GLU B 1 14 ? 64.771 19.757 -30.850 1.00 40.40 14 GLU B CA 1
ATOM 1256 C C . GLU B 1 14 ? 64.778 20.917 -29.813 1.00 38.67 14 GLU B C 1
ATOM 1257 O O . GLU B 1 14 ? 65.728 21.680 -29.770 1.00 36.93 14 GLU B O 1
ATOM 1263 N N . LEU B 1 15 ? 63.803 20.991 -28.889 1.00 39.93 15 LEU B N 1
ATOM 1264 C CA . LEU B 1 15 ? 63.905 21.989 -27.821 1.00 38.43 15 LEU B CA 1
ATOM 1265 C C . LEU B 1 15 ? 65.099 21.785 -26.924 1.00 38.40 15 LEU B C 1
ATOM 1266 O O . LEU B 1 15 ? 65.857 22.732 -26.623 1.00 39.87 15 LEU B O 1
ATOM 1271 N N . LEU B 1 16 ? 65.247 20.605 -26.372 1.00 36.35 16 LEU B N 1
ATOM 1272 C CA . LEU B 1 16 ? 66.413 20.369 -25.504 1.00 37.30 16 LEU B CA 1
ATOM 1273 C C . LEU B 1 16 ? 67.814 20.651 -26.138 1.00 39.23 16 LEU B C 1
ATOM 1274 O O . LEU B 1 16 ? 68.804 20.817 -25.440 1.00 38.20 16 LEU B O 1
ATOM 1279 N N . ASP B 1 17 ? 67.922 20.466 -27.434 1.00 40.82 17 ASP B N 1
ATOM 1280 C CA . ASP B 1 17 ? 69.228 20.541 -28.143 1.00 43.97 17 ASP B CA 1
ATOM 1281 C C . ASP B 1 17 ? 69.645 22.001 -28.463 1.00 45.67 17 ASP B C 1
ATOM 1282 O O . ASP B 1 17 ? 70.824 22.315 -28.639 1.00 45.67 17 ASP B O 1
ATOM 1287 N N . ASN B 1 18 ? 68.638 22.843 -28.603 1.00 48.21 18 ASN B N 1
ATOM 1288 C CA . ASN B 1 18 ? 68.801 24.246 -28.839 1.00 51.26 18 ASN B CA 1
ATOM 1289 C C . ASN B 1 18 ? 68.848 24.945 -27.523 1.00 51.99 18 ASN B C 1
ATOM 1290 O O . ASN B 1 18 ? 67.840 25.026 -26.891 1.00 49.39 18 ASN B O 1
ATOM 1295 N N . PRO B 1 19 ? 70.017 25.491 -27.129 1.00 54.52 19 PRO B N 1
ATOM 1296 C CA . PRO B 1 19 ? 70.157 26.104 -25.785 1.00 56.00 19 PRO B CA 1
ATOM 1297 C C . PRO B 1 19 ? 69.268 27.371 -25.590 1.00 55.65 19 PRO B C 1
ATOM 1298 O O . PRO B 1 19 ? 68.878 27.664 -24.467 1.00 56.41 19 PRO B O 1
ATOM 1302 N N . ASP B 1 20 ? 68.864 28.070 -26.641 1.00 56.06 20 ASP B N 1
ATOM 1303 C CA . ASP B 1 20 ? 67.845 29.123 -26.412 1.00 57.51 20 ASP B CA 1
ATOM 1304 C C . ASP B 1 20 ? 66.470 28.530 -26.009 1.00 56.55 20 ASP B C 1
ATOM 1305 O O . ASP B 1 20 ? 65.929 28.864 -24.893 1.00 56.80 20 ASP B O 1
ATOM 1310 N N . SER B 1 21 ? 65.918 27.669 -26.895 1.00 53.96 21 SER B N 1
ATOM 1311 C CA . SER B 1 21 ? 64.755 26.827 -26.562 1.00 52.13 21 SER B CA 1
ATOM 1312 C C . SER B 1 21 ? 64.866 26.274 -25.126 1.00 50.14 21 SER B C 1
ATOM 1313 O O . SER B 1 21 ? 63.986 26.482 -24.313 1.00 50.33 21 SER B O 1
ATOM 1316 N N . LEU B 1 22 ? 65.970 25.600 -24.825 1.00 48.52 22 LEU B N 1
ATOM 1317 C CA . LEU B 1 22 ? 66.158 24.957 -23.550 1.00 47.92 22 LEU B CA 1
ATOM 1318 C C . LEU B 1 22 ? 65.906 25.858 -22.294 1.00 46.83 22 LEU B C 1
ATOM 1319 O O . LEU B 1 22 ? 65.332 25.390 -21.353 1.00 45.40 22 LEU B O 1
ATOM 1324 N N . VAL B 1 23 ? 66.337 27.127 -22.282 1.00 47.17 23 VAL B N 1
ATOM 1325 C CA . VAL B 1 23 ? 66.096 28.023 -21.092 1.00 47.02 23 VAL B CA 1
ATOM 1326 C C . VAL B 1 23 ? 64.615 28.406 -21.004 1.00 44.68 23 VAL B C 1
ATOM 1327 O O . VAL B 1 23 ? 64.060 28.711 -19.953 1.00 45.55 23 VAL B O 1
ATOM 1331 N N . LYS B 1 24 ? 63.980 28.332 -22.135 1.00 42.61 24 LYS B N 1
ATOM 1332 C CA . LYS B 1 24 ? 62.577 28.594 -22.213 1.00 43.33 24 LYS B CA 1
ATOM 1333 C C . LYS B 1 24 ? 61.696 27.363 -21.995 1.00 39.26 24 LYS B C 1
ATOM 1334 O O . LYS B 1 24 ? 60.477 27.475 -22.072 1.00 39.60 24 LYS B O 1
ATOM 1340 N N . ALA B 1 25 ? 62.280 26.194 -21.779 1.00 36.43 25 ALA B N 1
ATOM 1341 C CA . ALA B 1 25 ? 61.441 24.951 -21.653 1.00 32.93 25 ALA B CA 1
ATOM 1342 C C . ALA B 1 25 ? 61.506 24.433 -20.214 1.00 31.74 25 ALA B C 1
ATOM 1343 O O . ALA B 1 25 ? 62.523 24.610 -19.496 1.00 29.88 25 ALA B O 1
ATOM 1345 N N . ALA B 1 26 ? 60.404 23.867 -19.746 1.00 29.06 26 ALA B N 1
ATOM 1346 C CA . ALA B 1 26 ? 60.457 23.120 -18.482 1.00 26.13 26 ALA B CA 1
ATOM 1347 C C . ALA B 1 26 ? 59.860 21.757 -18.800 1.00 24.25 26 ALA B C 1
ATOM 1348 O O . ALA B 1 26 ? 58.902 21.674 -19.570 1.00 25.42 26 ALA B O 1
ATOM 1350 N N . VAL B 1 27 ? 60.464 20.707 -18.258 1.00 24.32 27 VAL B N 1
ATOM 1351 C CA . VAL B 1 27 ? 59.971 19.309 -18.419 1.00 23.69 27 VAL B CA 1
ATOM 1352 C C . VAL B 1 27 ? 59.364 18.936 -17.064 1.00 23.43 27 VAL B C 1
ATOM 1353 O O . VAL B 1 27 ? 60.025 19.033 -16.058 1.00 21.08 27 VAL B O 1
ATOM 1357 N N . ILE B 1 28 ? 58.031 18.706 -17.070 1.00 23.72 28 ILE B N 1
ATOM 1358 C CA . ILE B 1 28 ? 57.295 18.266 -15.889 1.00 22.69 28 ILE B CA 1
ATOM 1359 C C . ILE B 1 28 ? 57.031 16.693 -15.869 1.00 22.59 28 ILE B C 1
ATOM 1360 O O . ILE B 1 28 ? 56.304 16.144 -16.693 1.00 22.28 28 ILE B O 1
ATOM 1365 N N . ASP B 1 29 ? 57.747 16.004 -14.996 1.00 19.82 29 ASP B N 1
ATOM 1366 C CA . ASP B 1 29 ? 57.594 14.561 -14.945 1.00 20.23 29 ASP B CA 1
ATOM 1367 C C . ASP B 1 29 ? 56.463 14.211 -13.963 1.00 19.10 29 ASP B C 1
ATOM 1368 O O . ASP B 1 29 ? 56.536 14.538 -12.782 1.00 19.07 29 ASP B O 1
ATOM 1373 N N . CYS B 1 30 ? 55.386 13.629 -14.457 1.00 18.06 30 CYS B N 1
ATOM 1374 C CA . CYS B 1 30 ? 54.186 13.505 -13.591 1.00 19.28 30 CYS B CA 1
ATOM 1375 C C . CYS B 1 30 ? 54.084 12.041 -13.011 1.00 18.80 30 CYS B C 1
ATOM 1376 O O . CYS B 1 30 ? 53.069 11.695 -12.472 1.00 18.10 30 CYS B O 1
ATOM 1379 N N . ARG B 1 31 ? 55.165 11.284 -13.056 1.00 19.02 31 ARG B N 1
ATOM 1380 C CA . ARG B 1 31 ? 55.127 9.917 -12.600 1.00 18.37 31 ARG B CA 1
ATOM 1381 C C . ARG B 1 31 ? 55.223 9.881 -11.108 1.00 18.53 31 ARG B C 1
ATOM 1382 O O . ARG B 1 31 ? 55.658 10.870 -10.481 1.00 16.97 31 ARG B O 1
ATOM 1390 N N . ASP B 1 32 ? 55.018 8.705 -10.526 1.00 19.39 32 ASP B N 1
ATOM 1391 C CA . ASP B 1 32 ? 55.123 8.533 -9.081 1.00 17.25 32 ASP B CA 1
ATOM 1392 C C . ASP B 1 32 ? 56.141 7.460 -8.605 1.00 20.91 32 ASP B C 1
ATOM 1393 O O . ASP B 1 32 ? 57.298 7.786 -8.371 1.00 20.73 32 ASP B O 1
ATOM 1398 N N . SER B 1 33 ? 55.714 6.222 -8.435 1.00 17.71 33 SER B N 1
ATOM 1399 C CA . SER B 1 33 ? 56.593 5.159 -7.973 1.00 21.26 33 SER B CA 1
ATOM 1400 C C . SER B 1 33 ? 57.383 4.581 -9.135 1.00 21.91 33 SER B C 1
ATOM 1401 O O . SER B 1 33 ? 58.370 3.878 -8.916 1.00 24.95 33 SER B O 1
ATOM 1404 N N . ASP B 1 34 ? 56.982 4.857 -10.372 1.00 23.75 34 ASP B N 1
ATOM 1405 C CA . ASP B 1 34 ? 57.710 4.387 -11.602 1.00 24.24 34 ASP B CA 1
ATOM 1406 C C . ASP B 1 34 ? 58.583 5.524 -12.140 1.00 23.51 34 ASP B C 1
ATOM 1407 O O . ASP B 1 34 ? 59.120 5.348 -13.232 1.00 26.62 34 ASP B O 1
ATOM 1412 N N . ARG B 1 35 ? 58.749 6.670 -11.445 1.00 25.74 35 ARG B N 1
ATOM 1413 C CA . ARG B 1 35 ? 59.657 7.791 -11.990 1.00 28.78 35 ARG B CA 1
ATOM 1414 C C . ARG B 1 35 ? 61.135 7.342 -12.230 1.00 30.51 35 ARG B C 1
ATOM 1415 O O . ARG B 1 35 ? 61.746 7.724 -13.239 1.00 28.50 35 ARG B O 1
ATOM 1423 N N . ASP B 1 36 ? 61.701 6.491 -11.367 1.00 31.5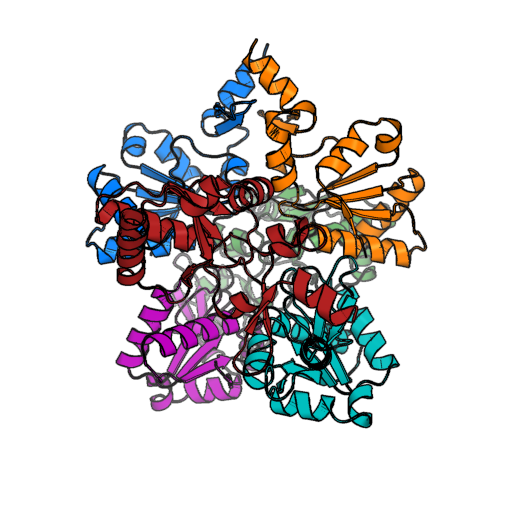0 36 ASP B N 1
ATOM 1424 C CA . ASP B 1 36 ? 63.151 6.216 -11.457 1.00 32.30 36 ASP B CA 1
ATOM 1425 C C . ASP B 1 36 ? 63.499 5.158 -12.567 1.00 33.09 36 ASP B C 1
ATOM 1426 O O . ASP B 1 36 ? 64.628 4.785 -12.739 1.00 36.40 36 ASP B O 1
ATOM 1431 N N . CYS B 1 37 ? 62.573 4.712 -13.372 0.50 33.06 37 CYS B N 1
ATOM 1432 C CA . CYS B 1 37 ? 62.920 3.911 -14.533 0.50 31.64 37 CYS B CA 1
ATOM 1433 C C . CYS B 1 37 ? 63.910 4.674 -15.472 0.50 33.11 37 CYS B C 1
ATOM 1434 O O . CYS B 1 37 ? 64.632 4.049 -16.207 0.50 34.30 37 CYS B O 1
ATOM 1439 N N . GLY B 1 38 ? 63.870 5.993 -15.492 1.00 30.45 38 GLY B N 1
ATOM 1440 C CA . GLY B 1 38 ? 64.700 6.787 -16.361 1.00 29.12 38 GLY B CA 1
ATOM 1441 C C . GLY B 1 38 ? 64.014 8.164 -16.452 1.00 28.61 38 GLY B C 1
ATOM 1442 O O . GLY B 1 38 ? 62.752 8.204 -16.472 1.00 28.85 38 GLY B O 1
ATOM 1443 N N . PHE B 1 39 ? 64.788 9.237 -16.651 1.00 27.27 39 PHE B N 1
ATOM 1444 C CA . PHE B 1 39 ? 64.237 10.617 -16.737 1.00 30.78 39 PHE B CA 1
ATOM 1445 C C . PHE B 1 39 ? 65.046 11.594 -17.530 1.00 30.43 39 PHE B C 1
ATOM 1446 O O . PHE B 1 39 ? 66.193 11.332 -17.848 1.00 28.32 39 PHE B O 1
ATOM 1454 N N . ILE B 1 40 ? 64.430 12.750 -17.792 1.00 29.94 40 ILE B N 1
ATOM 1455 C CA . ILE B 1 40 ? 65.107 13.869 -18.471 1.00 31.11 40 ILE B CA 1
ATOM 1456 C C . ILE B 1 40 ? 65.835 14.670 -17.424 1.00 33.38 40 ILE B C 1
ATOM 1457 O O . ILE B 1 40 ? 65.256 14.922 -16.274 1.00 31.02 40 ILE B O 1
ATOM 1462 N N . VAL B 1 41 ? 67.130 15.032 -17.668 1.00 34.39 41 VAL B N 1
ATOM 1463 C CA . VAL B 1 41 ? 67.847 15.789 -16.513 1.00 35.05 41 VAL B CA 1
ATOM 1464 C C . VAL B 1 41 ? 67.109 17.123 -16.300 1.00 34.71 41 VAL B C 1
ATOM 1465 O O . VAL B 1 41 ? 66.536 17.712 -17.217 1.00 34.47 41 VAL B O 1
ATOM 1469 N N . ASN B 1 42 ? 67.056 17.514 -15.051 1.00 36.08 42 ASN B N 1
ATOM 1470 C CA . ASN B 1 42 ? 66.350 18.719 -14.676 1.00 36.57 42 ASN B CA 1
ATOM 1471 C C . ASN B 1 42 ? 64.797 18.717 -14.911 1.00 34.76 42 ASN B C 1
ATOM 1472 O O . ASN B 1 42 ? 64.174 19.790 -14.810 1.00 32.84 42 ASN B O 1
ATOM 1477 N N . SER B 1 43 ? 64.186 17.548 -15.212 1.00 31.24 43 SER B N 1
ATOM 1478 C CA . SER B 1 43 ? 62.735 17.470 -15.157 1.00 30.61 43 SER B CA 1
ATOM 1479 C C . SER B 1 43 ? 62.270 17.783 -13.712 1.00 26.94 43 SER B C 1
ATOM 1480 O O . SER B 1 43 ? 62.922 17.586 -12.730 1.00 26.75 43 SER B O 1
ATOM 1483 N N . ILE B 1 44 ? 61.129 18.363 -13.600 1.00 27.77 44 ILE B N 1
ATOM 1484 C CA . ILE B 1 44 ? 60.536 18.722 -12.285 1.00 27.02 44 ILE B CA 1
ATOM 1485 C C . ILE B 1 44 ? 59.425 17.725 -11.966 1.00 26.64 44 ILE B C 1
ATOM 1486 O O . ILE B 1 44 ? 58.481 17.468 -12.766 1.00 26.14 44 ILE B O 1
ATOM 1491 N N . ASN B 1 45 ? 59.450 17.151 -10.785 0.50 25.40 45 ASN B N 1
ATOM 1492 C CA . ASN B 1 45 ? 58.461 16.037 -10.590 0.50 23.68 45 ASN B CA 1
ATOM 1493 C C . ASN B 1 45 ? 57.290 16.617 -9.961 0.50 23.01 45 ASN B C 1
ATOM 1494 O O . ASN B 1 45 ? 57.379 17.237 -8.926 0.50 23.52 45 ASN B O 1
ATOM 1503 N N . MET B 1 46 ? 56.145 16.310 -10.515 1.00 22.90 46 MET B N 1
ATOM 1504 C CA . MET B 1 46 ? 54.908 16.767 -9.929 1.00 22.92 46 MET B CA 1
ATOM 1505 C C . MET B 1 46 ? 54.068 15.543 -10.083 1.00 22.66 46 MET B C 1
ATOM 1506 O O . MET B 1 46 ? 53.289 15.440 -11.073 1.00 20.75 46 MET B O 1
ATOM 1511 N N . PRO B 1 47 ? 54.204 14.587 -9.128 1.00 21.70 47 PRO B N 1
ATOM 1512 C CA . PRO B 1 47 ? 53.396 13.362 -9.295 1.00 20.64 47 PRO B CA 1
ATOM 1513 C C . PRO B 1 47 ? 51.877 13.671 -9.277 1.00 19.69 47 PRO B C 1
ATOM 1514 O O . PRO B 1 47 ? 51.310 14.184 -8.299 1.00 20.35 47 PRO B O 1
ATOM 1518 N N . THR B 1 48 ? 51.209 13.364 -10.353 1.00 19.20 48 THR B N 1
ATOM 1519 C CA . THR B 1 48 ? 49.738 13.586 -10.481 1.00 19.77 48 THR B CA 1
ATOM 1520 C C . THR B 1 48 ? 48.963 12.937 -9.358 1.00 22.05 48 THR B C 1
ATOM 1521 O O . THR B 1 48 ? 47.911 13.380 -8.903 1.00 17.84 48 THR B O 1
ATOM 1525 N N . ILE B 1 49 ? 49.455 11.779 -8.892 1.00 23.05 49 ILE B N 1
ATOM 1526 C CA . ILE B 1 49 ? 48.610 11.043 -7.974 1.00 20.78 49 ILE B CA 1
ATOM 1527 C C . ILE B 1 49 ? 48.516 11.789 -6.641 1.00 20.64 49 ILE B C 1
ATOM 1528 O O . ILE B 1 49 ? 47.498 11.674 -5.939 1.00 22.57 49 ILE B O 1
ATOM 1533 N N . SER B 1 50 ? 49.494 12.618 -6.313 1.00 18.59 50 SER B N 1
ATOM 1534 C CA . SER B 1 50 ? 49.466 13.213 -5.006 1.00 19.02 50 SER B CA 1
ATOM 1535 C C . SER B 1 50 ? 49.662 14.781 -4.947 1.00 21.41 50 SER B C 1
ATOM 1536 O O . SER B 1 50 ? 49.631 15.340 -3.818 1.00 23.51 50 SER B O 1
ATOM 1539 N N . CYS B 1 51 ? 49.895 15.479 -6.081 1.00 21.09 51 CYS B N 1
ATOM 1540 C CA . CYS B 1 51 ? 50.060 16.930 -6.060 1.00 21.45 51 CYS B CA 1
ATOM 1541 C C . CYS B 1 51 ? 48.749 17.626 -5.722 1.00 22.08 51 CYS B C 1
ATOM 1542 O O . CYS B 1 51 ? 47.729 17.075 -5.932 1.00 23.55 51 CYS B O 1
ATOM 1545 N N . THR B 1 52 ? 48.742 18.797 -5.080 1.00 22.10 52 THR B N 1
ATOM 1546 C CA . THR B 1 52 ? 47.457 19.393 -4.686 1.00 21.67 52 THR B CA 1
ATOM 1547 C C . THR B 1 52 ? 47.387 20.782 -5.393 1.00 23.81 52 THR B C 1
ATOM 1548 O O . THR B 1 52 ? 48.324 21.221 -6.025 1.00 24.42 52 THR B O 1
ATOM 1552 N N . GLU B 1 53 ? 46.280 21.498 -5.276 1.00 25.27 53 GLU B N 1
ATOM 1553 C CA . GLU B 1 53 ? 46.066 22.682 -6.035 1.00 27.60 53 GLU B CA 1
ATOM 1554 C C . GLU B 1 53 ? 47.122 23.664 -5.842 1.00 26.59 53 GLU B C 1
ATOM 1555 O O . GLU B 1 53 ? 47.631 24.208 -6.818 1.00 28.02 53 GLU B O 1
ATOM 1561 N N . GLU B 1 54 ? 47.505 23.934 -4.587 1.00 24.33 54 GLU B N 1
ATOM 1562 C CA . GLU B 1 54 ? 48.451 24.948 -4.357 1.00 25.86 54 GLU B CA 1
ATOM 1563 C C . GLU B 1 54 ? 49.833 24.641 -5.006 1.00 25.28 54 GLU B C 1
ATOM 1564 O O . GLU B 1 54 ? 50.597 25.591 -5.410 1.00 21.91 54 GLU B O 1
ATOM 1570 N N . MET B 1 55 ? 50.153 23.326 -5.167 1.00 23.34 55 MET B N 1
ATOM 1571 C CA . MET B 1 55 ? 51.464 23.006 -5.724 1.00 22.55 55 MET B CA 1
ATOM 1572 C C . MET B 1 55 ? 51.498 23.438 -7.207 1.00 22.52 55 MET B C 1
ATOM 1573 O O . MET B 1 55 ? 52.519 23.913 -7.693 1.00 24.63 55 MET B O 1
ATOM 1578 N N . TYR B 1 56 ? 50.373 23.281 -7.896 1.00 22.33 56 TYR B N 1
ATOM 1579 C CA . TYR B 1 56 ? 50.305 23.705 -9.324 1.00 22.42 56 TYR B CA 1
ATOM 1580 C C . TYR B 1 56 ? 50.333 25.214 -9.428 1.00 21.73 56 TYR B C 1
ATOM 1581 O O . TYR B 1 56 ? 50.926 25.693 -10.352 1.00 21.77 56 TYR B O 1
ATOM 1590 N N . GLU B 1 57 ? 49.686 25.914 -8.485 1.00 21.14 57 GLU B N 1
ATOM 1591 C CA . GLU B 1 57 ? 49.670 27.351 -8.458 1.00 23.97 57 GLU B CA 1
ATOM 1592 C C . GLU B 1 57 ? 51.035 27.867 -8.255 1.00 24.38 57 GLU B C 1
ATOM 1593 O O . GLU B 1 57 ? 51.334 28.834 -8.917 1.00 22.88 57 GLU B O 1
ATOM 1599 N N . LYS B 1 58 ? 51.858 27.230 -7.391 1.00 24.95 58 LYS B N 1
ATOM 1600 C CA . LYS B 1 58 ? 53.221 27.636 -7.154 1.00 25.72 58 LYS B CA 1
ATOM 1601 C C . LYS B 1 58 ? 54.092 27.349 -8.320 1.00 24.99 58 LYS B C 1
ATOM 1602 O O . LYS B 1 58 ? 55.101 28.108 -8.644 1.00 20.31 58 LYS B O 1
ATOM 1608 N N . LEU B 1 59 ? 53.828 26.210 -8.961 1.00 23.02 59 LEU B N 1
ATOM 1609 C CA . LEU B 1 59 ? 54.597 25.953 -10.206 1.00 22.54 59 LEU B CA 1
ATOM 1610 C C . LEU B 1 59 ? 54.306 26.978 -11.289 1.00 19.77 59 LEU B C 1
ATOM 1611 O O . LEU B 1 59 ? 55.169 27.423 -11.972 1.00 21.02 59 LEU B O 1
ATOM 1616 N N . ALA B 1 60 ? 53.035 27.314 -11.444 1.00 22.19 60 ALA B N 1
ATOM 1617 C CA . ALA B 1 60 ? 52.584 28.282 -12.485 1.00 23.04 60 ALA B CA 1
ATOM 1618 C C . ALA B 1 60 ? 53.281 29.658 -12.301 1.00 24.50 60 ALA B C 1
ATOM 1619 O O . ALA B 1 60 ? 53.921 30.194 -13.254 1.00 26.35 60 ALA B O 1
ATOM 1621 N N . LYS B 1 61 ? 53.328 30.143 -11.063 1.00 26.94 61 LYS B N 1
ATOM 1622 C CA . LYS B 1 61 ? 54.095 31.367 -10.732 1.00 27.66 61 LYS B CA 1
ATOM 1623 C C . LYS B 1 61 ? 55.565 31.211 -10.898 1.00 27.65 61 LYS B C 1
ATOM 1624 O O . LYS B 1 61 ? 56.201 32.047 -11.563 1.00 28.43 61 LYS B O 1
ATOM 1630 N N . THR B 1 62 ? 56.183 30.116 -10.399 1.00 25.49 62 THR B N 1
ATOM 1631 C CA . THR B 1 62 ? 57.635 29.925 -10.669 1.00 26.34 62 THR B CA 1
ATOM 1632 C C . THR B 1 62 ? 58.041 29.904 -12.151 1.00 27.47 62 THR B C 1
ATOM 1633 O O . THR B 1 62 ? 58.993 30.591 -12.590 1.00 28.60 62 THR B O 1
ATOM 1637 N N . LEU B 1 63 ? 57.341 29.114 -12.964 1.00 28.63 63 LEU B N 1
ATOM 1638 C CA . LEU B 1 63 ? 57.761 28.981 -14.382 1.00 27.40 63 LEU B CA 1
ATOM 1639 C C . LEU B 1 63 ? 57.488 30.312 -15.090 1.00 27.31 63 LEU B C 1
ATOM 1640 O O . LEU B 1 63 ? 58.257 30.711 -15.978 1.00 25.66 63 LEU B O 1
ATOM 1645 N N . PHE B 1 64 ? 56.409 30.984 -14.707 1.00 27.10 64 PHE B N 1
ATOM 1646 C CA . PHE B 1 64 ? 56.161 32.343 -15.212 1.00 26.83 64 PHE B CA 1
ATOM 1647 C C . PHE B 1 64 ? 57.329 33.310 -14.835 1.00 30.59 64 PHE B C 1
ATOM 1648 O O . PHE B 1 64 ? 57.983 33.877 -15.697 1.00 29.82 64 PHE B O 1
ATOM 1656 N N . GLU B 1 65 ? 57.693 33.375 -13.568 1.00 30.50 65 GLU B N 1
ATOM 1657 C CA . GLU B 1 65 ? 58.864 34.167 -13.190 1.00 33.79 65 GLU B CA 1
ATOM 1658 C C . GLU B 1 65 ? 60.208 33.725 -13.783 1.00 35.21 65 GLU B C 1
ATOM 1659 O O . GLU B 1 65 ? 61.164 34.512 -13.935 1.00 34.77 65 GLU B O 1
ATOM 1665 N N . GLU B 1 66 ? 60.303 32.466 -14.180 1.00 35.18 66 GLU B N 1
ATOM 1666 C CA . GLU B 1 66 ? 61.526 32.065 -14.774 1.00 34.10 66 GLU B CA 1
ATOM 1667 C C . GLU B 1 66 ? 61.433 32.386 -16.255 1.00 35.09 66 GLU B C 1
ATOM 1668 O O . GLU B 1 66 ? 62.382 32.129 -16.961 1.00 33.50 66 GLU B O 1
ATOM 1674 N N . LYS B 1 67 ? 60.292 32.926 -16.742 1.00 34.35 67 LYS B N 1
ATOM 1675 C CA . LYS B 1 67 ? 60.206 33.276 -18.126 1.00 36.60 67 LYS B CA 1
ATOM 1676 C C . LYS B 1 67 ? 60.180 32.013 -19.027 1.00 34.56 67 LYS B C 1
ATOM 1677 O O . LYS B 1 67 ? 60.648 32.062 -20.174 1.00 33.29 67 LYS B O 1
ATOM 1683 N N . LYS B 1 68 ? 59.569 30.914 -18.535 1.00 30.79 68 LYS B N 1
ATOM 1684 C CA . LYS B 1 68 ? 59.374 29.760 -19.390 1.00 27.33 68 LYS B CA 1
ATOM 1685 C C . LYS B 1 68 ? 58.328 30.082 -20.390 1.00 27.11 68 LYS B C 1
ATOM 1686 O O . LYS B 1 68 ? 57.319 30.748 -20.033 1.00 24.36 68 LYS B O 1
ATOM 1692 N N . GLU B 1 69 ? 58.530 29.552 -21.612 1.00 25.87 69 GLU B N 1
ATOM 1693 C CA . GLU B 1 69 ? 57.537 29.647 -22.671 1.00 29.87 69 GLU B CA 1
ATOM 1694 C C . GLU B 1 69 ? 56.829 28.383 -22.997 1.00 27.28 69 GLU B C 1
ATOM 1695 O O . GLU B 1 69 ? 55.760 28.472 -23.515 1.00 29.75 69 GLU B O 1
ATOM 1701 N N . LEU B 1 70 ? 57.412 27.227 -22.699 1.00 23.90 70 LEU B N 1
ATOM 1702 C CA . LEU B 1 70 ? 56.796 25.904 -22.955 1.00 28.42 70 LEU B CA 1
ATOM 1703 C C . LEU B 1 70 ? 56.926 25.060 -21.669 1.00 28.06 70 LEU B C 1
ATOM 1704 O O . LEU B 1 70 ? 58.018 25.097 -21.077 1.00 27.44 70 LEU B O 1
ATOM 1709 N N . ALA B 1 71 ? 55.871 24.302 -21.299 1.00 24.31 71 ALA B N 1
ATOM 1710 C CA . ALA B 1 71 ? 55.965 23.391 -20.130 1.00 23.03 71 ALA B CA 1
ATOM 1711 C C . ALA B 1 71 ? 55.462 22.115 -20.672 1.00 22.65 71 ALA B C 1
ATOM 1712 O O . ALA B 1 71 ? 54.290 21.985 -21.157 1.00 22.32 71 ALA B O 1
ATOM 1714 N N . VAL B 1 72 ? 56.363 21.153 -20.692 1.00 21.00 72 VAL B N 1
ATOM 1715 C CA . VAL B 1 72 ? 56.061 19.905 -21.397 1.00 21.09 72 VAL B CA 1
ATOM 1716 C C . VAL B 1 72 ? 55.800 18.806 -20.285 1.00 21.30 72 VAL B C 1
ATOM 1717 O O . VAL B 1 72 ? 56.694 18.481 -19.478 1.00 23.66 72 VAL B O 1
ATOM 1721 N N . PHE B 1 73 ? 54.591 18.294 -20.204 1.00 20.34 73 PHE B N 1
ATOM 1722 C CA . PHE B 1 73 ? 54.225 17.342 -19.193 1.00 20.11 73 PHE B CA 1
ATOM 1723 C C . PHE B 1 73 ? 54.364 15.907 -19.790 1.00 20.62 73 PHE B C 1
ATOM 1724 O O . PHE B 1 73 ? 53.861 15.690 -20.831 1.00 16.83 73 PHE B O 1
ATOM 1732 N N . HIS B 1 74 ? 55.027 14.949 -19.090 1.00 20.19 74 HIS B N 1
ATOM 1733 C CA . HIS B 1 74 ? 54.999 13.586 -19.582 1.00 20.02 74 HIS B CA 1
ATOM 1734 C C . HIS B 1 74 ? 54.877 12.656 -18.289 1.00 21.14 74 HIS B C 1
ATOM 1735 O O . HIS B 1 74 ? 55.172 13.072 -17.118 1.00 17.85 74 HIS B O 1
ATOM 1742 N N . CYS B 1 75 ? 54.482 11.421 -18.520 1.00 20.89 75 CYS B N 1
ATOM 1743 C CA . CYS B 1 75 ? 54.520 10.380 -17.437 1.00 20.22 75 CYS B CA 1
ATOM 1744 C C . CYS B 1 75 ? 55.061 9.163 -18.166 1.00 20.16 75 CYS B C 1
ATOM 1745 O O . CYS B 1 75 ? 56.029 9.266 -18.916 1.00 19.06 75 CYS B O 1
ATOM 1748 N N . ALA B 1 76 ? 54.497 8.000 -17.953 1.00 19.62 76 ALA B N 1
ATOM 1749 C CA . ALA B 1 76 ? 55.125 6.808 -18.520 1.00 18.76 76 ALA B CA 1
ATOM 1750 C C . ALA B 1 76 ? 54.564 6.736 -19.961 1.00 18.14 76 ALA B C 1
ATOM 1751 O O . ALA B 1 76 ? 55.323 6.576 -20.870 1.00 17.41 76 ALA B O 1
ATOM 1753 N N . GLN B 1 77 ? 53.240 6.747 -20.128 1.00 17.04 77 GLN B N 1
ATOM 1754 C CA . GLN B 1 77 ? 52.645 6.642 -21.446 1.00 19.26 77 GLN B CA 1
ATOM 1755 C C . GLN B 1 77 ? 52.018 7.936 -21.987 1.00 19.84 77 GLN B C 1
ATOM 1756 O O . GLN B 1 77 ? 51.523 8.000 -23.184 1.00 20.51 77 GLN B O 1
ATOM 1762 N N . SER B 1 78 ? 51.928 8.916 -21.088 1.00 18.52 78 SER B N 1
ATOM 1763 C CA . SER B 1 78 ? 51.211 10.160 -21.330 1.00 18.16 78 SER B CA 1
ATOM 1764 C C . SER B 1 78 ? 49.740 9.971 -21.696 1.00 19.08 78 SER B C 1
ATOM 1765 O O . SER B 1 78 ? 49.251 10.614 -22.620 1.00 17.04 78 SER B O 1
ATOM 1768 N N . LEU B 1 79 ? 49.061 9.017 -21.066 1.00 17.32 79 LEU B N 1
ATOM 1769 C CA . LEU B 1 79 ? 47.637 8.776 -21.383 1.00 18.56 79 LEU B CA 1
ATOM 1770 C C . LEU B 1 79 ? 46.765 9.209 -20.228 1.00 19.01 79 LEU B C 1
ATOM 1771 O O . LEU B 1 79 ? 45.693 9.657 -20.419 1.00 19.24 79 LEU B O 1
ATOM 1776 N N . VAL B 1 80 ? 47.275 9.037 -19.016 1.00 20.48 80 VAL B N 1
ATOM 1777 C CA . VAL B 1 80 ? 46.547 9.389 -17.808 1.00 19.50 80 VAL B CA 1
ATOM 1778 C C . VAL B 1 80 ? 47.239 10.517 -16.998 1.00 19.15 80 VAL B C 1
ATOM 1779 O O . VAL B 1 80 ? 46.696 11.623 -16.894 1.00 20.08 80 VAL B O 1
ATOM 1783 N N . ARG B 1 81 ? 48.457 10.294 -16.512 1.00 17.15 81 ARG B N 1
ATOM 1784 C CA . ARG B 1 81 ? 48.924 11.204 -15.494 1.00 18.86 81 ARG B CA 1
ATOM 1785 C C . ARG B 1 81 ? 49.450 12.515 -16.055 1.00 20.39 81 ARG B C 1
ATOM 1786 O O . ARG B 1 81 ? 49.245 13.592 -15.436 1.00 18.55 81 ARG B O 1
ATOM 1794 N N . ALA B 1 82 ? 50.135 12.449 -17.212 1.00 17.70 82 ALA B N 1
ATOM 1795 C CA . ALA B 1 82 ? 50.628 13.752 -17.795 1.00 19.98 82 ALA B CA 1
ATOM 1796 C C . ALA B 1 82 ? 49.466 14.639 -18.252 1.00 19.67 82 ALA B C 1
ATOM 1797 O O . ALA B 1 82 ? 49.376 15.791 -17.896 1.00 20.60 82 ALA B O 1
ATOM 1799 N N . PRO B 1 83 ? 48.527 14.094 -19.049 1.00 21.68 83 PRO B N 1
ATOM 1800 C CA . PRO B 1 83 ? 47.428 15.006 -19.350 1.00 19.67 83 PRO B CA 1
ATOM 1801 C C . PRO B 1 83 ? 46.612 15.422 -18.150 1.00 21.82 83 PRO B C 1
ATOM 1802 O O . PRO B 1 83 ? 46.128 16.559 -18.194 1.00 21.60 83 PRO B O 1
ATOM 1806 N N . LYS B 1 84 ? 46.400 14.575 -17.109 1.00 22.29 84 LYS B N 1
ATOM 1807 C CA . LYS B 1 84 ? 45.723 15.132 -15.889 1.00 23.97 84 LYS B CA 1
ATOM 1808 C C . LYS B 1 84 ? 46.544 16.303 -15.286 1.00 23.08 84 LYS B C 1
ATOM 1809 O O . LYS B 1 84 ? 45.976 17.341 -14.969 1.00 21.64 84 LYS B O 1
ATOM 1815 N N . GLY B 1 85 ? 47.872 16.115 -15.144 1.00 20.86 85 GLY B N 1
ATOM 1816 C CA . GLY B 1 85 ? 48.709 17.164 -14.640 1.00 20.71 85 GLY B CA 1
ATOM 1817 C C . GLY B 1 85 ? 48.622 18.455 -15.446 1.00 21.77 85 GLY B C 1
ATOM 1818 O O . GLY B 1 85 ? 48.680 19.542 -14.893 1.00 19.32 85 GLY B O 1
ATOM 1819 N N . ALA B 1 86 ? 48.608 18.309 -16.753 1.00 21.82 86 ALA B N 1
ATOM 1820 C CA . ALA B 1 86 ? 48.651 19.479 -17.669 1.00 21.96 86 ALA B CA 1
ATOM 1821 C C . ALA B 1 86 ? 47.296 20.104 -17.524 1.00 23.42 86 ALA B C 1
ATOM 1822 O O . ALA B 1 86 ? 47.191 21.306 -17.504 1.00 24.87 86 ALA B O 1
ATOM 1824 N N . ASN B 1 87 ? 46.236 19.324 -17.374 1.00 21.16 87 ASN B N 1
ATOM 1825 C CA . ASN B 1 87 ? 44.969 19.963 -17.081 1.00 23.94 87 ASN B CA 1
ATOM 1826 C C . ASN B 1 87 ? 44.962 20.777 -15.749 1.00 24.14 87 ASN B C 1
ATOM 1827 O O . ASN B 1 87 ? 44.380 21.876 -15.708 1.00 23.67 87 ASN B O 1
ATOM 1832 N N . ARG B 1 88 ? 45.431 20.185 -14.644 1.00 23.06 88 ARG B N 1
ATOM 1833 C CA . ARG B 1 88 ? 45.498 20.879 -13.344 1.00 23.86 88 ARG B CA 1
ATOM 1834 C C . ARG B 1 88 ? 46.389 22.141 -13.490 1.00 23.89 88 ARG B C 1
ATOM 1835 O O . ARG B 1 88 ? 46.121 23.167 -12.910 1.00 25.27 88 ARG B O 1
ATOM 1843 N N . PHE B 1 89 ? 47.486 22.035 -14.231 1.00 22.52 89 PHE B N 1
ATOM 1844 C CA . PHE B 1 89 ? 48.368 23.139 -14.373 1.00 22.09 89 PHE B CA 1
ATOM 1845 C C . PHE B 1 89 ? 47.711 24.301 -15.180 1.00 23.34 89 PHE B C 1
ATOM 1846 O O . PHE B 1 89 ? 47.773 25.498 -14.747 1.00 23.52 89 PHE B O 1
ATOM 1854 N N . ALA B 1 90 ? 47.050 23.958 -16.310 1.00 22.20 90 ALA B N 1
ATOM 1855 C CA . ALA B 1 90 ? 46.412 24.982 -17.196 1.00 23.10 90 ALA B CA 1
ATOM 1856 C C . ALA B 1 90 ? 45.338 25.686 -16.312 1.00 24.24 90 ALA B C 1
ATOM 1857 O O . ALA B 1 90 ? 45.239 26.860 -16.382 1.00 26.83 90 ALA B O 1
ATOM 1859 N N . LEU B 1 91 ? 44.563 24.967 -15.497 1.00 23.29 91 LEU B N 1
ATOM 1860 C CA . LEU B 1 91 ? 43.531 25.557 -14.677 1.00 26.05 91 LEU B CA 1
ATOM 1861 C C . LEU B 1 91 ? 44.100 26.376 -13.509 1.00 25.77 91 LEU B C 1
ATOM 1862 O O . LEU B 1 91 ? 43.543 27.364 -13.143 1.00 25.04 91 LEU B O 1
ATOM 1867 N N . ALA B 1 92 ? 45.183 25.916 -12.859 1.00 26.10 92 ALA B N 1
ATOM 1868 C CA . ALA B 1 92 ? 45.944 26.796 -11.923 1.00 26.61 92 ALA B CA 1
ATOM 1869 C C . ALA B 1 92 ? 46.383 28.107 -12.620 1.00 26.94 92 ALA B C 1
ATOM 1870 O O . ALA B 1 92 ? 46.234 29.207 -12.060 1.00 24.52 92 ALA B O 1
ATOM 1872 N N . GLN B 1 93 ? 46.969 27.984 -13.816 1.00 27.43 93 GLN B N 1
ATOM 1873 C CA . GLN B 1 93 ? 47.457 29.194 -14.596 1.00 28.70 93 GLN B CA 1
ATOM 1874 C C . GLN B 1 93 ? 46.307 30.171 -14.901 1.00 29.76 93 GLN B C 1
ATOM 1875 O O . GLN B 1 93 ? 46.428 31.330 -14.679 1.00 29.05 93 GLN B O 1
ATOM 1881 N N . LYS B 1 94 ? 45.187 29.653 -15.358 1.00 30.72 94 LYS B N 1
ATOM 1882 C CA . LYS B 1 94 ? 44.097 30.432 -15.617 1.00 32.48 94 LYS B CA 1
ATOM 1883 C C . LYS B 1 94 ? 43.569 31.101 -14.374 1.00 34.70 94 LYS B C 1
ATOM 1884 O O . LYS B 1 94 ? 43.178 32.275 -14.449 1.00 34.90 94 LYS B O 1
ATOM 1890 N N . LYS B 1 95 ? 43.455 30.365 -13.266 1.00 32.18 95 LYS B N 1
ATOM 1891 C CA . LYS B 1 95 ? 43.033 30.957 -11.957 1.00 33.12 95 LYS B CA 1
ATOM 1892 C C . LYS B 1 95 ? 43.906 32.178 -11.609 1.00 30.52 95 LYS B C 1
ATOM 1893 O O . LYS B 1 95 ? 43.380 33.240 -11.316 1.00 30.54 95 LYS B O 1
ATOM 1899 N N . LEU B 1 96 ? 45.212 32.044 -11.757 1.00 29.08 96 LEU B N 1
ATOM 1900 C CA . LEU B 1 96 ? 46.141 33.094 -11.425 1.00 27.90 96 LEU B CA 1
ATOM 1901 C C . LEU B 1 96 ? 46.253 34.206 -12.490 1.00 27.93 96 LEU B C 1
ATOM 1902 O O . LEU B 1 96 ? 46.895 35.253 -12.225 1.00 26.50 96 LEU B O 1
ATOM 1907 N N . GLY B 1 97 ? 45.734 33.949 -13.691 1.00 26.60 97 GLY B N 1
ATOM 1908 C CA . GLY B 1 97 ? 45.844 34.956 -14.803 1.00 27.97 97 GLY B CA 1
ATOM 1909 C C . GLY B 1 97 ? 47.154 34.871 -15.599 1.00 27.65 97 GLY B C 1
ATOM 1910 O O . GLY B 1 97 ? 47.571 35.853 -16.226 1.00 26.82 97 GLY B O 1
ATOM 1911 N N . TYR B 1 98 ? 47.736 33.680 -15.712 1.00 24.69 98 TYR B N 1
ATOM 1912 C CA . TYR B 1 98 ? 48.910 33.514 -16.576 1.00 25.30 98 TYR B CA 1
ATOM 1913 C C . TYR B 1 98 ? 48.568 32.750 -17.826 1.00 25.04 98 TYR B C 1
ATOM 1914 O O . TYR B 1 98 ? 47.693 31.921 -17.797 1.00 25.25 98 TYR B O 1
ATOM 1923 N N . VAL B 1 99 ? 49.286 32.996 -18.924 1.00 25.54 99 VAL B N 1
ATOM 1924 C CA . VAL B 1 99 ? 49.079 32.237 -20.179 1.00 24.46 99 VAL B CA 1
ATOM 1925 C C . VAL B 1 99 ? 50.447 31.769 -20.579 1.00 24.33 99 VAL B C 1
ATOM 1926 O O . VAL B 1 99 ? 50.592 30.989 -21.516 1.00 23.79 99 VAL B O 1
ATOM 1930 N N . LEU B 1 100 ? 51.477 32.155 -19.835 1.00 23.68 100 LEU B N 1
ATOM 1931 C CA . LEU B 1 100 ? 52.774 31.547 -20.156 1.00 24.17 100 LEU B CA 1
ATOM 1932 C C . LEU B 1 100 ? 53.397 30.875 -18.940 1.00 23.44 100 LEU B C 1
ATOM 1933 O O . LEU B 1 100 ? 53.316 31.440 -17.905 1.00 22.80 100 LEU B O 1
ATOM 1938 N N . PRO B 1 101 ? 54.117 29.745 -19.113 1.00 22.17 101 PRO B N 1
ATOM 1939 C CA . PRO B 1 101 ? 54.356 28.996 -20.349 1.00 23.27 101 PRO B CA 1
ATOM 1940 C C . PRO B 1 101 ? 53.083 28.358 -20.891 1.00 24.11 101 PRO B C 1
ATOM 1941 O O . PRO B 1 101 ? 52.109 28.233 -20.161 1.00 23.48 101 PRO B O 1
ATOM 1945 N N . ALA B 1 102 ? 53.090 28.103 -22.219 1.00 25.16 102 ALA B N 1
ATOM 1946 C CA . ALA B 1 102 ? 52.047 27.357 -22.944 1.00 22.90 102 ALA B CA 1
ATOM 1947 C C . ALA B 1 102 ? 52.306 25.857 -22.507 1.00 22.01 102 ALA B C 1
ATOM 1948 O O . ALA B 1 102 ? 53.433 25.464 -22.114 1.00 19.55 102 ALA B O 1
ATOM 1950 N N . VAL B 1 103 ? 51.251 25.058 -22.568 1.00 21.77 103 VAL B N 1
ATOM 1951 C CA . VAL B 1 103 ? 51.231 23.811 -21.845 1.00 23.40 103 VAL B CA 1
ATOM 1952 C C . VAL B 1 103 ? 51.228 22.696 -22.944 1.00 24.39 103 VAL B C 1
ATOM 1953 O O . VAL B 1 103 ? 50.389 22.743 -23.868 1.00 23.77 103 VAL B O 1
ATOM 1957 N N . TYR B 1 104 ? 52.155 21.750 -22.881 1.00 21.62 104 TYR B N 1
ATOM 1958 C CA . TYR B 1 104 ? 52.113 20.638 -23.816 1.00 22.39 104 TYR B CA 1
ATOM 1959 C C . TYR B 1 104 ? 52.109 19.312 -23.078 1.00 23.52 104 TYR B C 1
ATOM 1960 O O . TYR B 1 104 ? 52.683 19.220 -21.948 1.00 23.15 104 TYR B O 1
ATOM 1969 N N . VAL B 1 105 ? 51.609 18.277 -23.753 1.00 22.20 105 VAL B N 1
ATOM 1970 C CA . VAL B 1 105 ? 51.855 16.852 -23.285 1.00 21.18 105 VAL B CA 1
ATOM 1971 C C . VAL B 1 105 ? 52.826 16.096 -24.260 1.00 21.96 105 VAL B C 1
ATOM 1972 O O . VAL B 1 105 ? 52.613 16.145 -25.530 1.00 21.42 105 VAL B O 1
ATOM 1976 N N . LEU B 1 106 ? 53.949 15.547 -23.739 1.00 20.00 106 LEU B N 1
ATOM 1977 C CA . LEU B 1 106 ? 54.814 14.707 -24.567 1.00 19.49 106 LEU B CA 1
ATOM 1978 C C . LEU B 1 106 ? 54.098 13.410 -25.069 1.00 20.19 106 LEU B C 1
ATOM 1979 O O . LEU B 1 106 ? 53.817 12.413 -24.247 1.00 19.76 106 LEU B O 1
ATOM 1984 N N . ARG B 1 107 ? 53.696 13.434 -26.330 1.00 18.56 107 ARG B N 1
ATOM 1985 C CA . ARG B 1 107 ? 53.001 12.223 -26.911 1.00 21.58 107 ARG B CA 1
ATOM 1986 C C . ARG B 1 107 ? 53.729 10.901 -26.619 1.00 20.60 107 ARG B C 1
ATOM 1987 O O . ARG B 1 107 ? 54.923 10.749 -26.974 1.00 22.02 107 ARG B O 1
ATOM 1995 N N . GLY B 1 108 ? 53.059 9.941 -25.983 1.00 22.19 108 GLY B N 1
ATOM 1996 C CA . GLY B 1 108 ? 53.693 8.641 -25.750 1.00 17.31 108 GLY B CA 1
ATOM 1997 C C . GLY B 1 108 ? 54.549 8.538 -24.517 1.00 20.04 108 GLY B C 1
ATOM 1998 O O . GLY B 1 108 ? 54.983 7.399 -24.135 1.00 19.26 108 GLY B O 1
ATOM 1999 N N . GLY B 1 109 ? 54.910 9.676 -23.922 1.00 18.22 109 GLY B N 1
ATOM 2000 C CA . GLY B 1 109 ? 55.471 9.682 -22.608 1.00 18.20 109 GLY B CA 1
ATOM 2001 C C . GLY B 1 109 ? 56.917 9.289 -22.638 1.00 19.90 109 GLY B C 1
ATOM 2002 O O . GLY B 1 109 ? 57.518 9.273 -23.671 1.00 20.56 109 GLY B O 1
ATOM 2003 N N . TRP B 1 110 ? 57.504 9.046 -21.466 1.00 18.24 110 TRP B N 1
ATOM 2004 C CA . TRP B 1 110 ? 58.925 8.612 -21.350 1.00 19.90 110 TRP B CA 1
ATOM 2005 C C . TRP B 1 110 ? 59.075 7.336 -22.200 1.00 20.03 110 TRP B C 1
ATOM 2006 O O . TRP B 1 110 ? 60.029 7.177 -22.905 1.00 20.63 110 TRP B O 1
ATOM 2017 N N . GLU B 1 111 ? 58.079 6.406 -22.191 1.00 21.08 111 GLU B N 1
ATOM 2018 C CA . GLU B 1 111 ? 58.315 5.132 -22.916 1.00 20.88 111 GLU B CA 1
ATOM 2019 C C . GLU B 1 111 ? 58.511 5.396 -24.377 1.00 21.70 111 GLU B C 1
ATOM 2020 O O . GLU B 1 111 ? 59.414 4.795 -24.960 1.00 22.04 111 GLU B O 1
ATOM 2026 N N . ALA B 1 112 ? 57.647 6.209 -25.065 1.00 22.29 112 ALA B N 1
ATOM 2027 C CA . ALA B 1 112 ? 57.929 6.494 -26.503 1.00 20.58 112 ALA B CA 1
ATOM 2028 C C . ALA B 1 112 ? 59.216 7.247 -26.676 1.00 23.14 112 ALA B C 1
ATOM 2029 O O . ALA B 1 112 ? 60.035 6.983 -27.618 1.00 25.57 112 ALA B O 1
ATOM 2031 N N . PHE B 1 113 ? 59.475 8.173 -25.763 1.00 23.15 113 PHE B N 1
ATOM 2032 C CA . PHE B 1 113 ? 60.728 9.025 -25.865 1.00 23.41 113 PHE B CA 1
ATOM 2033 C C . PHE B 1 113 ? 62.002 8.086 -25.824 1.00 23.87 113 PHE B C 1
ATOM 2034 O O . PHE B 1 113 ? 62.925 8.188 -26.638 1.00 22.46 113 PHE B O 1
ATOM 2042 N N . TYR B 1 114 ? 62.079 7.228 -24.817 1.00 25.31 114 TYR B N 1
ATOM 2043 C CA . TYR B 1 114 ? 63.242 6.329 -24.683 1.00 25.22 114 TYR B CA 1
ATOM 2044 C C . TYR B 1 114 ? 63.275 5.295 -25.801 1.00 27.25 114 TYR B C 1
ATOM 2045 O O . TYR B 1 114 ? 64.352 4.939 -26.425 1.00 25.10 114 TYR B O 1
ATOM 2054 N N . HIS B 1 115 ? 62.079 4.864 -26.182 1.00 25.51 115 HIS B N 1
ATOM 2055 C CA . HIS B 1 115 ? 62.077 3.891 -27.318 1.00 27.74 115 HIS B CA 1
ATOM 2056 C C . HIS B 1 115 ? 62.762 4.509 -28.592 1.00 27.34 115 HIS B C 1
ATOM 2057 O O . HIS B 1 115 ? 63.598 3.854 -29.264 1.00 25.73 115 HIS B O 1
ATOM 2064 N N . MET B 1 116 ? 62.328 5.728 -28.920 1.00 29.43 116 MET B N 1
ATOM 2065 C CA . MET B 1 116 ? 62.850 6.484 -30.061 1.00 30.41 116 MET B CA 1
ATOM 2066 C C . MET B 1 116 ? 64.280 6.861 -29.936 1.00 30.18 116 MET B C 1
ATOM 2067 O O . MET B 1 116 ? 64.984 6.774 -30.918 1.00 28.50 116 MET B O 1
ATOM 2072 N N . TYR B 1 117 ? 64.717 7.238 -28.742 1.00 29.43 117 TYR B N 1
ATOM 2073 C CA . TYR B 1 117 ? 66.050 7.890 -28.593 1.00 31.97 117 TYR B CA 1
ATOM 2074 C C . TYR B 1 117 ? 67.074 7.214 -27.657 1.00 32.45 117 TYR B C 1
ATOM 2075 O O . TYR B 1 117 ? 68.235 7.665 -27.562 1.00 32.80 117 TYR B O 1
ATOM 2084 N N . GLY B 1 118 ? 66.632 6.207 -26.898 1.00 33.32 118 GLY B N 1
ATOM 2085 C CA . GLY B 1 118 ? 67.484 5.549 -25.937 1.00 33.67 118 GLY B CA 1
ATOM 2086 C C . GLY B 1 118 ? 68.794 5.003 -26.502 1.00 35.38 118 GLY B C 1
ATOM 2087 O O . GLY B 1 118 ? 69.819 5.075 -25.861 1.00 35.41 118 GLY B O 1
ATOM 2088 N N . ASP B 1 119 ? 68.766 4.484 -27.700 1.00 36.20 119 ASP B N 1
ATOM 2089 C CA . ASP B 1 119 ? 69.960 3.888 -28.275 1.00 40.86 119 ASP B CA 1
ATOM 2090 C C . ASP B 1 119 ? 70.778 4.832 -29.198 1.00 41.67 119 ASP B C 1
ATOM 2091 O O . ASP B 1 119 ? 71.954 4.492 -29.498 1.00 45.02 119 ASP B O 1
ATOM 2096 N N . VAL B 1 120 ? 70.222 5.991 -29.615 1.00 39.95 120 VAL B N 1
ATOM 2097 C CA . VAL B 1 120 ? 71.009 6.987 -30.365 1.00 39.26 120 VAL B CA 1
ATOM 2098 C C . VAL B 1 120 ? 71.334 8.292 -29.640 1.00 39.04 120 VAL B C 1
ATOM 2099 O O . VAL B 1 120 ? 72.191 9.058 -30.065 1.00 37.09 120 VAL B O 1
ATOM 2103 N N . ARG B 1 121 ? 70.656 8.562 -28.539 1.00 37.18 121 ARG B N 1
ATOM 2104 C CA . ARG B 1 121 ? 70.855 9.803 -27.817 1.00 35.63 121 ARG B CA 1
ATOM 2105 C C . ARG B 1 121 ? 70.881 9.504 -26.358 1.00 35.68 121 ARG B C 1
ATOM 2106 O O . ARG B 1 121 ? 70.086 10.038 -25.605 1.00 33.53 121 ARG B O 1
ATOM 2114 N N . PRO B 1 122 ? 71.870 8.699 -25.941 1.00 34.70 122 PRO B N 1
ATOM 2115 C CA . PRO B 1 122 ? 71.952 8.409 -24.530 1.00 34.48 122 PRO B CA 1
ATOM 2116 C C . PRO B 1 122 ? 72.350 9.565 -23.648 1.00 35.87 122 PRO B C 1
ATOM 2117 O O . PRO B 1 122 ? 72.263 9.444 -22.410 1.00 35.63 122 PRO B O 1
ATOM 2121 N N . ASP B 1 123 ? 72.700 10.728 -24.237 1.00 34.22 123 ASP B N 1
ATOM 2122 C CA . ASP B 1 123 ? 73.094 11.876 -23.431 1.00 33.81 123 ASP B CA 1
ATOM 2123 C C . ASP B 1 123 ? 71.838 12.490 -22.808 1.00 34.06 123 ASP B C 1
ATOM 2124 O O . ASP B 1 123 ? 71.906 13.330 -21.928 1.00 35.05 123 ASP B O 1
ATOM 2129 N N . LEU B 1 124 ? 70.688 12.182 -23.373 1.00 32.27 124 LEU B N 1
ATOM 2130 C CA . LEU B 1 124 ? 69.408 12.726 -22.918 1.00 31.34 124 LEU B CA 1
ATOM 2131 C C . LEU B 1 124 ? 68.768 11.955 -21.778 1.00 31.02 124 LEU B C 1
ATOM 2132 O O . LEU B 1 124 ? 67.892 12.484 -21.137 1.00 31.07 124 LEU B O 1
ATOM 2137 N N . MET B 1 125 ? 69.267 10.753 -21.491 1.00 30.92 125 MET B N 1
ATOM 2138 C CA . MET B 1 125 ? 68.590 9.703 -20.649 1.00 30.05 125 MET B CA 1
ATOM 2139 C C . MET B 1 125 ? 69.382 9.561 -19.372 1.00 28.88 125 MET B C 1
ATOM 2140 O O . MET B 1 125 ? 70.556 9.273 -19.464 1.00 30.80 125 MET B O 1
ATOM 2145 N N . TYR B 1 126 ? 68.780 9.843 -18.223 1.00 29.17 126 TYR B N 1
ATOM 2146 C CA . TYR B 1 126 ? 69.411 9.738 -16.898 1.00 31.34 126 TYR B CA 1
ATOM 2147 C C . TYR B 1 126 ? 68.769 8.642 -16.017 1.00 32.37 126 TYR B C 1
ATOM 2148 O O . TYR B 1 126 ? 67.616 8.299 -16.213 1.00 29.19 126 TYR B O 1
ATOM 2157 N N . VAL B 1 127 ? 69.546 8.055 -15.117 1.00 32.36 127 VAL B N 1
ATOM 2158 C CA . VAL B 1 127 ? 69.118 6.936 -14.290 1.00 33.15 127 VAL B CA 1
ATOM 2159 C C . VAL B 1 127 ? 69.675 7.340 -12.980 1.00 34.49 127 VAL B C 1
ATOM 2160 O O . VAL B 1 127 ? 70.446 8.344 -12.913 1.00 33.75 127 VAL B O 1
ATOM 2164 N N . LYS B 1 128 ? 69.283 6.644 -11.924 1.00 34.34 128 LYS B N 1
ATOM 2165 C CA . LYS B 1 128 ? 69.989 6.818 -10.663 1.00 36.81 128 LYS B CA 1
ATOM 2166 C C . LYS B 1 128 ? 70.603 5.500 -10.374 1.00 36.42 128 LYS B C 1
ATOM 2167 O O . LYS B 1 128 ? 69.973 4.456 -10.626 1.00 36.50 128 LYS B O 1
ATOM 2173 N N . LEU B 1 129 ? 71.783 5.521 -9.786 1.00 38.39 129 LEU B N 1
ATOM 2174 C CA . LEU B 1 129 ? 72.570 4.266 -9.648 1.00 41.40 129 LEU B CA 1
ATOM 2175 C C . LEU B 1 129 ? 73.422 4.315 -8.419 1.00 42.91 129 LEU B C 1
ATOM 2176 O O . LEU B 1 129 ? 73.874 5.380 -8.045 1.00 43.48 129 LEU B O 1
ATOM 2181 N N . GLY B 1 130 ? 73.672 3.191 -7.782 1.00 44.95 130 GLY B N 1
ATOM 2182 C CA . GLY B 1 130 ? 74.673 3.188 -6.715 1.00 48.68 130 GLY B CA 1
ATOM 2183 C C . GLY B 1 130 ? 74.097 3.268 -5.275 1.00 51.18 130 GLY B C 1
ATOM 2184 O O . GLY B 1 130 ? 72.899 3.524 -5.058 1.00 50.38 130 GLY B O 1
ATOM 2185 N N . PRO B 1 131 ? 74.970 3.102 -4.269 1.00 51.98 131 PRO B N 1
ATOM 2186 C CA . PRO B 1 131 ? 74.434 3.098 -2.927 1.00 51.63 131 PRO B CA 1
ATOM 2187 C C . PRO B 1 131 ? 73.810 4.458 -2.588 1.00 51.42 131 PRO B C 1
ATOM 2188 O O . PRO B 1 131 ? 72.898 4.533 -1.757 1.00 50.29 131 PRO B O 1
ATOM 2192 N N . GLU B 1 132 ? 74.254 5.531 -3.224 1.00 51.70 132 GLU B N 1
ATOM 2193 C CA . GLU B 1 132 ? 73.580 6.787 -2.957 1.00 53.37 132 GLU B CA 1
ATOM 2194 C C . GLU B 1 132 ? 72.547 7.148 -4.036 1.00 52.25 132 GLU B C 1
ATOM 2195 O O . GLU B 1 132 ? 71.927 8.216 -3.971 1.00 50.53 132 GLU B O 1
ATOM 2201 N N . GLN B 1 133 ? 72.326 6.228 -4.991 1.00 51.75 133 GLN B N 1
ATOM 2202 C CA . GLN B 1 133 ? 71.373 6.482 -6.074 1.00 50.88 133 GLN B CA 1
ATOM 2203 C C . GLN B 1 133 ? 71.720 7.847 -6.710 1.00 50.51 133 GLN B C 1
ATOM 2204 O O . GLN B 1 133 ? 70.928 8.781 -6.653 1.00 50.87 133 GLN B O 1
ATOM 2210 N N . LYS B 1 134 ? 72.915 7.980 -7.267 1.00 51.09 134 LYS B N 1
ATOM 2211 C CA . LYS B 1 134 ? 73.316 9.258 -7.871 1.00 51.93 134 LYS B CA 1
ATOM 2212 C C . LYS B 1 134 ? 72.857 9.285 -9.346 1.00 49.91 134 LYS B C 1
ATOM 2213 O O . LYS B 1 134 ? 72.829 8.281 -10.008 1.00 49.69 134 LYS B O 1
ATOM 2219 N N . LEU B 1 135 ? 72.495 10.462 -9.808 1.00 48.48 135 LEU B N 1
ATOM 2220 C CA . LEU B 1 135 ? 72.246 10.843 -11.190 1.00 47.85 135 LEU B CA 1
ATOM 2221 C C . LEU B 1 135 ? 73.428 10.635 -12.114 1.00 45.13 135 LEU B C 1
ATOM 2222 O O . LEU B 1 135 ? 74.550 10.973 -11.768 1.00 45.85 135 LEU B O 1
ATOM 2227 N N . ILE B 1 136 ? 73.174 10.146 -13.315 1.00 40.52 136 ILE B N 1
ATOM 2228 C CA . ILE B 1 136 ? 74.187 9.900 -14.296 1.00 37.62 136 ILE B CA 1
ATOM 2229 C C . ILE B 1 136 ? 73.417 9.608 -15.609 1.00 36.44 136 ILE B C 1
ATOM 2230 O O . ILE B 1 136 ? 72.386 8.887 -15.584 1.00 33.65 136 ILE B O 1
ATOM 2235 N N . SER B 1 137 ? 73.899 10.178 -16.714 1.00 33.88 137 SER B N 1
ATOM 2236 C CA . SER B 1 137 ? 73.317 9.995 -18.019 1.00 33.92 137 SER B CA 1
ATOM 2237 C C . SER B 1 137 ? 73.701 8.617 -18.596 1.00 32.67 137 SER B C 1
ATOM 2238 O O . SER B 1 137 ? 74.755 8.107 -18.205 1.00 31.04 137 SER B O 1
ATOM 2241 N N . GLU B 1 138 ? 72.937 8.053 -19.572 1.00 30.24 138 GLU B N 1
ATOM 2242 C CA . GLU B 1 138 ? 73.303 6.772 -20.090 1.00 31.32 138 GLU B CA 1
ATOM 2243 C C . GLU B 1 138 ? 74.552 6.843 -20.966 1.00 33.57 138 GLU B C 1
ATOM 2244 O O . GLU B 1 138 ? 75.228 5.830 -21.198 1.00 33.08 138 GLU B O 1
ATOM 2250 N N . GLU B 1 139 ? 74.820 8.039 -21.480 1.00 35.05 139 GLU B N 1
ATOM 2251 C CA . GLU B 1 139 ? 76.021 8.329 -22.234 1.00 36.37 139 GLU B CA 1
ATOM 2252 C C . GLU B 1 139 ? 77.205 8.096 -21.321 1.00 36.25 139 GLU B C 1
ATOM 2253 O O . GLU B 1 139 ? 78.100 7.331 -21.687 1.00 35.85 139 GLU B O 1
ATOM 2259 N N . ASP B 1 140 ? 77.195 8.724 -20.133 1.00 36.70 140 ASP B N 1
ATOM 2260 C CA . ASP B 1 140 ? 78.302 8.537 -19.187 1.00 38.95 140 ASP B CA 1
ATOM 2261 C C . ASP B 1 140 ? 78.543 7.026 -18.815 1.00 39.85 140 ASP B C 1
ATOM 2262 O O . ASP B 1 140 ? 79.709 6.565 -18.746 1.00 38.03 140 ASP B O 1
ATOM 2267 N N . LEU B 1 141 ? 77.425 6.262 -18.663 1.00 39.74 141 LEU B N 1
ATOM 2268 C CA . LEU B 1 141 ? 77.463 4.845 -18.302 1.00 39.66 141 LEU B CA 1
ATOM 2269 C C . LEU B 1 141 ? 78.084 4.012 -19.404 1.00 38.74 141 LEU B C 1
ATOM 2270 O O . LEU B 1 141 ? 78.833 3.101 -19.127 1.00 37.07 141 LEU B O 1
ATOM 2275 N N . ASN B 1 142 ? 77.661 4.241 -20.631 1.00 39.90 142 ASN B N 1
ATOM 2276 C CA . ASN B 1 142 ? 78.253 3.592 -21.793 1.00 42.35 142 ASN B CA 1
ATOM 2277 C C . ASN B 1 142 ? 79.826 3.841 -21.788 1.00 43.36 142 ASN B C 1
ATOM 2278 O O . ASN B 1 142 ? 80.631 2.936 -21.975 1.00 42.48 142 ASN B O 1
ATOM 2283 N N . SER B 1 143 ? 80.244 5.085 -21.578 1.00 44.60 143 SER B N 1
ATOM 2284 C CA . SER B 1 143 ? 81.675 5.425 -21.577 1.00 45.01 143 SER B CA 1
ATOM 2285 C C . SER B 1 143 ? 82.371 4.646 -20.519 1.00 47.31 143 SER B C 1
ATOM 2286 O O . SER B 1 143 ? 83.434 4.011 -20.796 1.00 47.58 143 SER B O 1
ATOM 2289 N N . ALA B 1 144 ? 81.806 4.681 -19.301 1.00 47.12 144 ALA B N 1
ATOM 2290 C CA . ALA B 1 144 ? 82.384 3.944 -18.199 1.00 48.00 144 ALA B CA 1
ATOM 2291 C C . ALA B 1 144 ? 82.517 2.456 -18.532 1.00 49.59 144 ALA B C 1
ATOM 2292 O O . ALA B 1 144 ? 83.561 1.882 -18.303 1.00 50.69 144 ALA B O 1
ATOM 2294 N N . VAL B 1 145 ? 81.501 1.849 -19.124 1.00 49.68 145 VAL B N 1
ATOM 2295 C CA . VAL B 1 145 ? 81.516 0.420 -19.469 1.00 51.38 145 VAL B CA 1
ATOM 2296 C C . VAL B 1 145 ? 82.605 0.079 -20.537 1.00 52.51 145 VAL B C 1
ATOM 2297 O O . VAL B 1 145 ? 83.353 -0.873 -20.387 1.00 51.43 145 VAL B O 1
ATOM 2301 N N . ASP B 1 146 ? 82.674 0.874 -21.595 1.00 53.69 146 ASP B N 1
ATOM 2302 C CA . ASP B 1 146 ? 83.822 0.872 -22.513 1.00 55.67 146 ASP B CA 1
ATOM 2303 C C . ASP B 1 146 ? 85.200 0.955 -21.816 1.00 56.72 146 ASP B C 1
ATOM 2304 O O . ASP B 1 146 ? 86.008 0.026 -21.959 1.00 58.88 146 ASP B O 1
ATOM 2309 N N . HIS B 1 147 ? 85.434 1.968 -21.000 1.00 56.28 147 HIS B N 1
ATOM 2310 C CA . HIS B 1 147 ? 86.714 2.082 -20.262 1.00 58.04 147 HIS B CA 1
ATOM 2311 C C . HIS B 1 147 ? 87.048 0.943 -19.266 1.00 58.34 147 HIS B C 1
ATOM 2312 O O . HIS B 1 147 ? 86.206 0.062 -18.977 1.00 59.40 147 HIS B O 1
ATOM 2319 N N . ASN C 1 3 ? 55.828 18.971 1.095 1.00 30.39 3 ASN C N 1
ATOM 2320 C CA . ASN C 1 3 ? 57.064 18.120 1.467 1.00 25.41 3 ASN C CA 1
ATOM 2321 C C . ASN C 1 3 ? 56.995 17.102 2.623 1.00 24.69 3 ASN C C 1
ATOM 2322 O O . ASN C 1 3 ? 56.464 17.398 3.689 1.00 22.52 3 ASN C O 1
ATOM 2327 N N . TYR C 1 4 ? 57.439 15.968 2.555 1.00 21.44 4 TYR C N 1
ATOM 2328 C CA . TYR C 1 4 ? 57.265 14.994 3.580 1.00 20.87 4 TYR C CA 1
ATOM 2329 C C . TYR C 1 4 ? 58.288 13.978 3.127 1.00 23.75 4 TYR C C 1
ATOM 2330 O O . TYR C 1 4 ? 58.724 14.007 1.930 1.00 22.89 4 TYR C O 1
ATOM 2339 N N . THR C 1 5 ? 58.660 13.062 4.048 1.00 23.14 5 THR C N 1
ATOM 2340 C CA . THR C 1 5 ? 59.424 11.919 3.640 1.00 22.91 5 THR C CA 1
ATOM 2341 C C . THR C 1 5 ? 58.608 10.776 4.256 1.00 21.79 5 THR C C 1
ATOM 2342 O O . THR C 1 5 ? 57.620 11.016 4.887 1.00 23.85 5 THR C O 1
ATOM 2346 N N . TYR C 1 6 ? 58.980 9.527 3.993 1.00 22.08 6 TYR C N 1
ATOM 2347 C CA . TYR C 1 6 ? 58.208 8.310 4.342 1.00 21.12 6 TYR C CA 1
ATOM 2348 C C . TYR C 1 6 ? 58.785 7.706 5.623 1.00 24.14 6 TYR C C 1
ATOM 2349 O O . TYR C 1 6 ? 59.985 7.768 5.829 1.00 23.39 6 TYR C O 1
ATOM 2358 N N . ILE C 1 7 ? 57.935 7.169 6.491 1.00 22.26 7 ILE C N 1
ATOM 2359 C CA . ILE C 1 7 ? 58.392 6.433 7.608 1.00 23.76 7 ILE C CA 1
ATOM 2360 C C . ILE C 1 7 ? 57.725 5.051 7.446 1.00 23.35 7 ILE C C 1
ATOM 2361 O O . ILE C 1 7 ? 56.568 4.930 6.935 1.00 23.03 7 ILE C O 1
ATOM 2366 N N . LYS C 1 8 ? 58.466 4.001 7.758 1.00 22.74 8 LYS C N 1
ATOM 2367 C CA . LYS C 1 8 ? 57.903 2.629 7.722 1.00 23.32 8 LYS C CA 1
ATOM 2368 C C . LYS C 1 8 ? 57.002 2.286 8.912 1.00 21.09 8 LYS C C 1
ATOM 2369 O O . LYS C 1 8 ? 57.101 2.893 9.992 1.00 22.43 8 LYS C O 1
ATOM 2375 N N . PRO C 1 9 ? 56.180 1.255 8.778 1.00 22.65 9 PRO C N 1
ATOM 2376 C CA . PRO C 1 9 ? 55.405 0.790 9.939 1.00 22.17 9 PRO C CA 1
ATOM 2377 C C . PRO C 1 9 ? 56.257 0.483 11.183 1.00 25.65 9 PRO C C 1
ATOM 2378 O O . PRO C 1 9 ? 55.829 0.906 12.303 1.00 23.16 9 PRO C O 1
ATOM 2382 N N . GLU C 1 10 ? 57.437 -0.226 11.020 1.00 25.77 10 GLU C N 1
ATOM 2383 C CA . GLU C 1 10 ? 58.271 -0.537 12.213 1.00 27.37 10 GLU C CA 1
ATOM 2384 C C . GLU C 1 10 ? 58.770 0.745 12.887 1.00 28.61 10 GLU C C 1
ATOM 2385 O O . GLU C 1 10 ? 58.896 0.773 14.109 1.00 29.35 10 GLU C O 1
ATOM 2391 N N . GLU C 1 11 ? 59.141 1.791 12.124 1.00 28.28 11 GLU C N 1
ATOM 2392 C CA . GLU C 1 11 ? 59.655 3.019 12.761 1.00 26.66 11 GLU C CA 1
ATOM 2393 C C . GLU C 1 11 ? 58.535 3.688 13.463 1.00 26.30 11 GLU C C 1
ATOM 2394 O O . GLU C 1 11 ? 58.713 4.280 14.536 1.00 30.61 11 GLU C O 1
ATOM 2400 N N . LEU C 1 12 ? 57.335 3.651 12.878 1.00 28.28 12 LEU C N 1
ATOM 2401 C CA . LEU C 1 12 ? 56.201 4.254 13.548 1.00 28.62 12 LEU C CA 1
ATOM 2402 C C . LEU C 1 12 ? 55.949 3.498 14.878 1.00 30.01 12 LEU C C 1
ATOM 2403 O O . LEU C 1 12 ? 55.626 4.146 15.927 1.00 30.08 12 LEU C O 1
ATOM 2408 N N . VAL C 1 13 ? 56.009 2.165 14.850 1.00 29.72 13 VAL C N 1
ATOM 2409 C CA . VAL C 1 13 ? 55.817 1.422 16.150 1.00 31.42 13 VAL C CA 1
ATOM 2410 C C . VAL C 1 13 ? 56.907 1.890 17.210 1.00 33.07 13 VAL C C 1
ATOM 2411 O O . VAL C 1 13 ? 56.584 2.196 18.345 1.00 32.36 13 VAL C O 1
ATOM 2415 N N . GLU C 1 14 ? 58.162 1.958 16.790 1.00 34.25 14 GLU C N 1
ATOM 2416 C CA . GLU C 1 14 ? 59.180 2.493 17.635 1.00 39.68 14 GLU C CA 1
ATOM 2417 C C . GLU C 1 14 ? 58.766 3.874 18.234 1.00 39.29 14 GLU C C 1
ATOM 2418 O O . GLU C 1 14 ? 59.036 4.076 19.448 1.00 39.20 14 GLU C O 1
ATOM 2424 N N . LEU C 1 15 ? 58.208 4.827 17.442 1.00 36.68 15 LEU C N 1
ATOM 2425 C CA . LEU C 1 15 ? 57.833 6.100 18.074 1.00 36.73 15 LEU C CA 1
ATOM 2426 C C . LEU C 1 15 ? 56.772 5.880 19.031 1.00 37.30 15 LEU C C 1
ATOM 2427 O O . LEU C 1 15 ? 56.740 6.557 20.076 1.00 38.48 15 LEU C O 1
ATOM 2432 N N . LEU C 1 16 ? 55.854 4.975 18.711 1.00 36.83 16 LEU C N 1
ATOM 2433 C CA . LEU C 1 16 ? 54.664 4.950 19.540 1.00 37.91 16 LEU C CA 1
ATOM 2434 C C . LEU C 1 16 ? 54.967 4.255 20.852 1.00 40.43 16 LEU C C 1
ATOM 2435 O O . LEU C 1 16 ? 54.194 4.366 21.783 1.00 42.78 16 LEU C O 1
ATOM 2440 N N . ASP C 1 17 ? 56.053 3.484 20.882 1.00 41.33 17 ASP C N 1
ATOM 2441 C CA . ASP C 1 17 ? 56.441 2.675 22.027 1.00 44.18 17 ASP C CA 1
ATOM 2442 C C . ASP C 1 17 ? 57.354 3.442 22.953 1.00 47.28 17 ASP C C 1
ATOM 2443 O O . ASP C 1 17 ? 57.625 2.972 23.996 1.00 47.90 17 ASP C O 1
ATOM 2448 N N . ASN C 1 18 ? 57.818 4.620 22.552 1.00 51.79 18 ASN C N 1
ATOM 2449 C CA . ASN C 1 18 ? 58.737 5.410 23.349 1.00 55.30 18 ASN C CA 1
ATOM 2450 C C . ASN C 1 18 ? 57.953 6.431 24.120 1.00 57.29 18 ASN C C 1
ATOM 2451 O O . ASN C 1 18 ? 57.155 7.129 23.514 1.00 55.96 18 ASN C O 1
ATOM 2456 N N . PRO C 1 19 ? 58.207 6.529 25.469 1.00 60.24 19 PRO C N 1
ATOM 2457 C CA . PRO C 1 19 ? 57.478 7.443 26.358 1.00 61.26 19 PRO C CA 1
ATOM 2458 C C . PRO C 1 19 ? 57.607 8.893 25.881 1.00 60.37 19 PRO C C 1
ATOM 2459 O O . PRO C 1 19 ? 56.587 9.579 25.741 1.00 60.26 19 PRO C O 1
ATOM 2463 N N . ASP C 1 20 ? 58.831 9.339 25.614 1.00 61.05 20 ASP C N 1
ATOM 2464 C CA . ASP C 1 20 ? 59.051 10.742 25.179 1.00 62.67 20 ASP C CA 1
ATOM 2465 C C . ASP C 1 20 ? 58.539 10.990 23.760 1.00 62.33 20 ASP C C 1
ATOM 2466 O O . ASP C 1 20 ? 57.655 11.872 23.533 1.00 61.23 20 ASP C O 1
ATOM 2471 N N . SER C 1 21 ? 59.036 10.135 22.843 1.00 62.20 21 SER C N 1
ATOM 2472 C CA . SER C 1 21 ? 58.717 10.208 21.372 1.00 62.25 21 SER C CA 1
ATOM 2473 C C . SER C 1 21 ? 57.212 10.345 21.092 1.00 60.71 21 SER C C 1
ATOM 2474 O O . SER C 1 21 ? 56.796 11.232 20.310 1.00 61.62 21 SER C O 1
ATOM 2477 N N . LEU C 1 22 ? 56.426 9.512 21.777 1.00 57.66 22 LEU C N 1
ATOM 2478 C CA . LEU C 1 22 ? 55.007 9.502 21.626 1.00 53.70 22 LEU C CA 1
ATOM 2479 C C . LEU C 1 22 ? 54.427 10.856 21.971 1.00 52.98 22 LEU C C 1
ATOM 2480 O O . LEU C 1 22 ? 53.619 11.336 21.187 1.00 50.80 22 LEU C O 1
ATOM 2485 N N . VAL C 1 23 ? 54.855 11.533 23.052 1.00 52.73 23 VAL C N 1
ATOM 2486 C CA . VAL C 1 23 ? 54.292 12.956 23.314 1.00 51.62 23 VAL C CA 1
ATOM 2487 C C . VAL C 1 23 ? 54.737 14.005 22.202 1.00 49.51 23 VAL C C 1
ATOM 2488 O O . VAL C 1 23 ? 54.057 15.046 21.963 1.00 49.52 23 VAL C O 1
ATOM 2492 N N . LYS C 1 24 ? 55.882 13.690 21.561 1.00 44.16 24 LYS C N 1
ATOM 2493 C CA . LYS C 1 24 ? 56.409 14.379 20.423 1.00 41.74 24 LYS C CA 1
ATOM 2494 C C . LYS C 1 24 ? 55.773 13.945 19.013 1.00 39.60 24 LYS C C 1
ATOM 2495 O O . LYS C 1 24 ? 56.017 14.578 18.016 1.00 37.25 24 LYS C O 1
ATOM 2501 N N . ALA C 1 25 ? 54.954 12.900 18.976 1.00 36.97 25 ALA C N 1
ATOM 2502 C CA . ALA C 1 25 ? 54.330 12.472 17.709 1.00 35.60 25 ALA C CA 1
ATOM 2503 C C . ALA C 1 25 ? 52.826 12.809 17.587 1.00 32.44 25 ALA C C 1
ATOM 2504 O O . ALA C 1 25 ? 52.042 12.869 18.638 1.00 30.38 25 ALA C O 1
ATOM 2506 N N . ALA C 1 26 ? 52.412 13.108 16.347 1.00 28.21 26 ALA C N 1
ATOM 2507 C CA . ALA C 1 26 ? 50.944 13.147 16.076 1.00 25.45 26 ALA C CA 1
ATOM 2508 C C . ALA C 1 26 ? 50.707 12.159 14.845 1.00 26.70 26 ALA C C 1
ATOM 2509 O O . ALA C 1 26 ? 51.570 12.086 13.927 1.00 25.25 26 ALA C O 1
ATOM 2511 N N . VAL C 1 27 ? 49.629 11.338 14.908 1.00 23.92 27 VAL C N 1
ATOM 2512 C CA . VAL C 1 27 ? 49.294 10.397 13.817 1.00 23.04 27 VAL C CA 1
ATOM 2513 C C . VAL C 1 27 ? 48.078 11.033 13.226 1.00 20.62 27 VAL C C 1
ATOM 2514 O O . VAL C 1 27 ? 47.156 11.398 13.919 1.00 20.32 27 VAL C O 1
ATOM 2518 N N . ILE C 1 28 ? 48.195 11.401 11.954 1.00 22.66 28 ILE C N 1
ATOM 2519 C CA . ILE C 1 28 ? 47.095 12.127 11.229 1.00 20.25 28 ILE C CA 1
ATOM 2520 C C . ILE C 1 28 ? 46.522 11.065 10.226 1.00 21.55 28 ILE C C 1
ATOM 2521 O O . ILE C 1 28 ? 47.194 10.682 9.169 1.00 18.66 28 ILE C O 1
ATOM 2526 N N . ASP C 1 29 ? 45.252 10.691 10.535 1.00 21.13 29 ASP C N 1
ATOM 2527 C CA . ASP C 1 29 ? 44.500 9.717 9.766 1.00 21.78 29 ASP C CA 1
ATOM 2528 C C . ASP C 1 29 ? 43.726 10.471 8.675 1.00 19.94 29 ASP C C 1
ATOM 2529 O O . ASP C 1 29 ? 42.812 11.237 8.987 1.00 20.27 29 ASP C O 1
ATOM 2534 N N . CYS C 1 30 ? 44.088 10.291 7.411 1.00 18.32 30 CYS C N 1
ATOM 2535 C CA . CYS C 1 30 ? 43.461 11.080 6.334 1.00 18.90 30 CYS C CA 1
ATOM 2536 C C . CYS C 1 30 ? 42.257 10.383 5.654 1.00 20.99 30 CYS C C 1
ATOM 2537 O O . CYS C 1 30 ? 41.743 10.847 4.616 1.00 21.25 30 CYS C O 1
ATOM 2540 N N . ARG C 1 31 ? 41.831 9.286 6.210 1.00 20.96 31 ARG C N 1
ATOM 2541 C CA . ARG C 1 31 ? 40.779 8.469 5.598 1.00 21.91 31 ARG C CA 1
ATOM 2542 C C . ARG C 1 31 ? 39.431 9.071 5.895 1.00 25.02 31 ARG C C 1
ATOM 2543 O O . ARG C 1 31 ? 39.335 9.925 6.758 1.00 26.20 31 ARG C O 1
ATOM 2551 N N . ASP C 1 32 ? 38.399 8.657 5.172 1.00 25.93 32 ASP C N 1
ATOM 2552 C CA . ASP C 1 32 ? 37.075 9.257 5.327 1.00 25.79 32 ASP C CA 1
ATOM 2553 C C . ASP C 1 32 ? 36.019 8.296 5.863 1.00 28.86 32 ASP C C 1
ATOM 2554 O O . ASP C 1 32 ? 35.766 8.271 7.071 1.00 27.96 32 ASP C O 1
ATOM 2559 N N . SER C 1 33 ? 35.377 7.512 5.000 1.00 31.12 33 SER C N 1
ATOM 2560 C CA . SER C 1 33 ? 34.410 6.544 5.517 1.00 35.56 33 SER C CA 1
ATOM 2561 C C . SER C 1 33 ? 35.157 5.248 5.954 1.00 35.19 33 SER C C 1
ATOM 2562 O O . SER C 1 33 ? 34.638 4.477 6.765 1.00 38.43 33 SER C O 1
ATOM 2565 N N . ASP C 1 34 ? 36.333 5.042 5.406 1.00 33.43 34 ASP C N 1
ATOM 2566 C CA . ASP C 1 34 ? 37.156 3.908 5.778 1.00 32.70 34 ASP C CA 1
ATOM 2567 C C . ASP C 1 34 ? 37.995 4.037 7.048 1.00 34.05 34 ASP C C 1
ATOM 2568 O O . ASP C 1 34 ? 38.741 3.140 7.375 1.00 33.84 34 ASP C O 1
ATOM 2573 N N . ARG C 1 35 ? 37.904 5.153 7.764 1.00 34.45 35 ARG C N 1
ATOM 2574 C CA . ARG C 1 35 ? 38.521 5.255 9.050 1.00 38.04 35 ARG C CA 1
ATOM 2575 C C . ARG C 1 35 ? 38.000 4.131 9.989 1.00 38.88 35 ARG C C 1
ATOM 2576 O O . ARG C 1 35 ? 38.755 3.542 10.815 1.00 38.50 35 ARG C O 1
ATOM 2584 N N . ASP C 1 36 ? 36.727 3.769 9.860 1.00 39.56 36 ASP C N 1
ATOM 2585 C CA 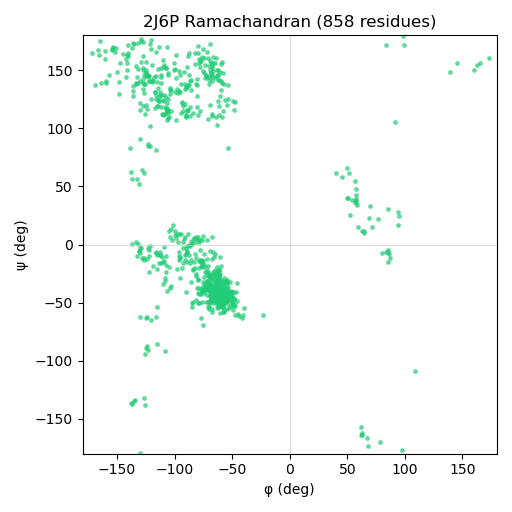. ASP C 1 36 ? 36.251 2.837 10.886 1.00 42.58 36 ASP C CA 1
ATOM 2586 C C . ASP C 1 36 ? 36.659 1.377 10.637 1.00 41.80 36 ASP C C 1
ATOM 2587 O O . ASP C 1 36 ? 36.276 0.514 11.434 1.00 44.66 36 ASP C O 1
ATOM 2592 N N . CYS C 1 37 ? 37.498 1.121 9.625 1.00 38.15 37 CYS C N 1
ATOM 2593 C CA . CYS C 1 37 ? 38.154 -0.152 9.451 1.00 36.57 37 CYS C CA 1
ATOM 2594 C C . CYS C 1 37 ? 39.068 -0.460 10.646 1.00 33.88 37 CYS C C 1
ATOM 2595 O O . CYS C 1 37 ? 39.436 -1.619 10.857 1.00 36.02 37 CYS C O 1
ATOM 2598 N N . GLY C 1 38 ? 39.487 0.543 11.391 1.00 30.89 38 GLY C N 1
ATOM 2599 C CA . GLY C 1 38 ? 40.444 0.347 12.464 1.00 27.72 38 GLY C CA 1
ATOM 2600 C C . GLY C 1 38 ? 41.396 1.538 12.386 1.00 28.10 38 GLY C C 1
ATOM 2601 O O . GLY C 1 38 ? 41.605 2.060 11.283 1.00 26.79 38 GLY C O 1
ATOM 2602 N N . PHE C 1 39 ? 41.949 1.999 13.511 1.00 26.39 39 PHE C N 1
ATOM 2603 C CA . PHE C 1 39 ? 42.837 3.155 13.502 1.00 26.98 39 PHE C CA 1
ATOM 2604 C C . PHE C 1 39 ? 43.858 3.082 14.648 1.00 29.08 39 PHE C C 1
ATOM 2605 O O . PHE C 1 39 ? 43.685 2.260 15.553 1.00 28.73 39 PHE C O 1
ATOM 2613 N N . ILE C 1 40 ? 44.879 3.950 14.659 1.00 31.60 40 ILE C N 1
ATOM 2614 C CA . ILE C 1 40 ? 45.824 4.083 15.805 1.00 32.83 40 ILE C CA 1
ATOM 2615 C C . ILE C 1 40 ? 45.213 4.930 16.884 1.00 33.83 40 ILE C C 1
ATOM 2616 O O . ILE C 1 40 ? 44.640 5.970 16.545 1.00 31.60 40 ILE C O 1
ATOM 2621 N N . VAL C 1 41 ? 45.324 4.571 18.203 1.00 38.03 41 VAL C N 1
ATOM 2622 C CA . VAL C 1 41 ? 44.567 5.421 19.230 1.00 39.60 41 VAL C CA 1
ATOM 2623 C C . VAL C 1 41 ? 45.202 6.801 19.357 1.00 38.04 41 VAL C C 1
ATOM 2624 O O . VAL C 1 41 ? 46.363 6.946 19.175 1.00 39.93 41 VAL C O 1
ATOM 2628 N N . ASN C 1 42 ? 44.437 7.837 19.555 1.00 38.90 42 ASN C N 1
ATOM 2629 C CA . ASN C 1 42 ? 45.139 9.127 19.630 1.00 41.35 42 ASN C CA 1
ATOM 2630 C C . ASN C 1 42 ? 45.352 9.719 18.208 1.00 38.04 42 ASN C C 1
ATOM 2631 O O . ASN C 1 42 ? 45.708 10.905 18.069 1.00 37.26 42 ASN C O 1
ATOM 2636 N N . SER C 1 43 ? 45.020 8.950 17.176 1.00 35.09 43 SER C N 1
ATOM 2637 C CA . SER C 1 43 ? 45.185 9.488 15.853 1.00 32.06 43 SER C CA 1
ATOM 2638 C C . SER C 1 43 ? 44.152 10.628 15.681 1.00 32.12 43 SER C C 1
ATOM 2639 O O . SER C 1 43 ? 43.083 10.658 16.291 1.00 31.59 43 SER C O 1
ATOM 2642 N N . ILE C 1 44 ? 44.517 11.637 14.918 1.00 30.30 44 ILE C N 1
ATOM 2643 C CA . ILE C 1 44 ? 43.630 12.716 14.624 1.00 29.69 44 ILE C CA 1
ATOM 2644 C C . ILE C 1 44 ? 43.089 12.528 13.162 1.00 29.89 44 ILE C C 1
ATOM 2645 O O . ILE C 1 44 ? 43.879 12.411 12.195 1.00 30.07 44 ILE C O 1
ATOM 2650 N N . ASN C 1 45 ? 41.795 12.661 12.993 1.00 28.36 45 ASN C N 1
ATOM 2651 C CA . ASN C 1 45 ? 41.186 12.447 11.699 1.00 28.94 45 ASN C CA 1
ATOM 2652 C C . ASN C 1 45 ? 41.198 13.761 10.932 1.00 28.66 45 ASN C C 1
ATOM 2653 O O . ASN C 1 45 ? 40.586 14.754 11.348 1.00 29.10 45 ASN C O 1
ATOM 2658 N N . MET C 1 46 ? 41.930 13.800 9.815 1.00 26.58 46 MET C N 1
ATOM 2659 C CA . MET C 1 46 ? 41.806 14.917 8.900 1.00 24.47 46 MET C CA 1
ATOM 2660 C C . MET C 1 46 ? 41.423 14.317 7.524 1.00 22.37 46 MET C C 1
ATOM 2661 O O . MET C 1 46 ? 42.279 14.208 6.630 1.00 19.85 46 MET C O 1
ATOM 2666 N N . PRO C 1 47 ? 40.117 14.105 7.278 1.00 23.74 47 PRO C N 1
ATOM 2667 C CA . PRO C 1 47 ? 39.727 13.449 5.939 1.00 22.61 47 PRO C CA 1
ATOM 2668 C C . PRO C 1 47 ? 40.225 14.245 4.835 1.00 20.82 47 PRO C C 1
ATOM 2669 O O . PRO C 1 47 ? 39.835 15.385 4.741 1.00 21.11 47 PRO C O 1
ATOM 2673 N N . THR C 1 48 ? 41.152 13.735 4.034 1.00 19.85 48 THR C N 1
ATOM 2674 C CA . THR C 1 48 ? 41.556 14.479 2.826 1.00 19.68 48 THR C CA 1
ATOM 2675 C C . THR C 1 48 ? 40.381 14.916 1.901 1.00 23.89 48 THR C C 1
ATOM 2676 O O . THR C 1 48 ? 40.423 15.994 1.237 1.00 22.95 48 THR C O 1
ATOM 2680 N N . ILE C 1 49 ? 39.314 14.132 1.838 1.00 24.25 49 ILE C N 1
ATOM 2681 C CA . ILE C 1 49 ? 38.294 14.478 0.863 1.00 30.60 49 ILE C CA 1
ATOM 2682 C C . ILE C 1 49 ? 37.456 15.684 1.361 1.00 29.81 49 ILE C C 1
ATOM 2683 O O . ILE C 1 49 ? 36.744 16.283 0.615 1.00 29.63 49 ILE C O 1
ATOM 2688 N N . SER C 1 50 ? 37.524 16.023 2.634 1.00 29.79 50 SER C N 1
ATOM 2689 C CA . SER C 1 50 ? 36.697 17.153 3.103 1.00 31.02 50 SER C CA 1
ATOM 2690 C C . SER C 1 50 ? 37.482 18.263 3.856 1.00 31.33 50 SER C C 1
ATOM 2691 O O . SER C 1 50 ? 36.917 19.238 4.088 1.00 32.81 50 SER C O 1
ATOM 2694 N N . CYS C 1 51 ? 38.738 18.110 4.262 1.00 30.43 51 CYS C N 1
ATOM 2695 C CA . CYS C 1 51 ? 39.417 19.171 5.052 1.00 30.88 51 CYS C CA 1
ATOM 2696 C C . CYS C 1 51 ? 39.679 20.355 4.182 1.00 30.18 51 CYS C C 1
ATOM 2697 O O . CYS C 1 51 ? 40.032 20.201 3.043 1.00 28.83 51 CYS C O 1
ATOM 2700 N N . THR C 1 52 ? 39.520 21.532 4.755 1.00 29.52 52 THR C N 1
ATOM 2701 C CA . THR C 1 52 ? 39.684 22.761 3.994 1.00 31.08 52 THR C CA 1
ATOM 2702 C C . THR C 1 52 ? 41.004 23.388 4.434 1.00 30.14 52 THR C C 1
ATOM 2703 O O . THR C 1 52 ? 41.552 23.031 5.458 1.00 28.04 52 THR C O 1
ATOM 2707 N N . GLU C 1 53 ? 41.438 24.383 3.726 1.00 30.68 53 GLU C N 1
ATOM 2708 C CA . GLU C 1 53 ? 42.663 25.070 3.978 1.00 34.81 53 GLU C CA 1
ATOM 2709 C C . GLU C 1 53 ? 42.890 25.553 5.432 1.00 33.39 53 GLU C C 1
ATOM 2710 O O . GLU C 1 53 ? 43.964 25.450 6.080 1.00 32.69 53 GLU C O 1
ATOM 2716 N N . GLU C 1 54 ? 41.856 26.111 5.960 1.00 32.79 54 GLU C N 1
ATOM 2717 C CA . GLU C 1 54 ? 41.887 26.646 7.283 1.00 33.68 54 GLU C CA 1
ATOM 2718 C C . GLU C 1 54 ? 41.930 25.557 8.324 1.00 30.02 54 GLU C C 1
ATOM 2719 O O . GLU C 1 54 ? 42.471 25.729 9.419 1.00 30.26 54 GLU C O 1
ATOM 2725 N N . MET C 1 55 ? 41.331 24.414 8.050 1.00 29.42 55 MET C N 1
ATOM 2726 C CA . MET C 1 55 ? 41.544 23.315 9.001 1.00 28.72 55 MET C CA 1
ATOM 2727 C C . MET C 1 55 ? 43.059 22.914 9.066 1.00 27.29 55 MET C C 1
ATOM 2728 O O . MET C 1 55 ? 43.584 22.570 10.136 1.00 26.39 55 MET C O 1
ATOM 2733 N N . TYR C 1 56 ? 43.766 22.933 7.946 1.00 24.45 56 TYR C N 1
ATOM 2734 C CA . TYR C 1 56 ? 45.188 22.499 8.015 1.00 25.87 56 TYR C CA 1
ATOM 2735 C C . TYR C 1 56 ? 46.026 23.507 8.771 1.00 25.86 56 TYR C C 1
ATOM 2736 O O . TYR C 1 56 ? 46.964 23.114 9.407 1.00 25.81 56 TYR C O 1
ATOM 2745 N N . GLU C 1 57 ? 45.739 24.786 8.546 1.00 25.00 57 GLU C N 1
ATOM 2746 C CA . GLU C 1 57 ? 46.345 25.920 9.263 1.00 27.68 57 GLU C CA 1
ATOM 2747 C C . GLU C 1 57 ? 46.154 25.853 10.731 1.00 27.12 57 GLU C C 1
ATOM 2748 O O . GLU C 1 57 ? 47.124 26.060 11.496 1.00 27.74 57 GLU C O 1
ATOM 2754 N N . LYS C 1 58 ? 44.950 25.479 11.136 1.00 27.44 58 LYS C N 1
ATOM 2755 C CA . LYS C 1 58 ? 44.619 25.443 12.549 1.00 31.30 58 LYS C CA 1
ATOM 2756 C C . LYS C 1 58 ? 45.401 24.278 13.178 1.00 28.39 58 LYS C C 1
ATOM 2757 O O . LYS C 1 58 ? 46.024 24.370 14.234 1.00 28.58 58 LYS C O 1
ATOM 2763 N N . LEU C 1 59 ? 45.501 23.156 12.458 1.00 26.17 59 LEU C N 1
ATOM 2764 C CA . LEU C 1 59 ? 46.223 22.015 12.986 1.00 23.27 59 LEU C CA 1
ATOM 2765 C C . LEU C 1 59 ? 47.713 22.348 13.032 1.00 20.79 59 LEU C C 1
ATOM 2766 O O . LEU C 1 59 ? 48.388 21.945 13.923 1.00 19.24 59 LEU C O 1
ATOM 2771 N N . ALA C 1 60 ? 48.220 23.034 12.032 1.00 20.00 60 ALA C N 1
ATOM 2772 C CA . ALA C 1 60 ? 49.674 23.411 12.038 1.00 20.13 60 ALA C CA 1
ATOM 2773 C C . ALA C 1 60 ? 50.028 24.199 13.287 1.00 19.33 60 ALA C C 1
ATOM 2774 O O . ALA C 1 60 ? 50.952 23.900 13.975 1.00 23.40 60 ALA C O 1
ATOM 2776 N N . LYS C 1 61 ? 49.209 25.133 13.630 1.00 22.66 61 LYS C N 1
ATOM 2777 C CA . LYS C 1 61 ? 49.454 25.973 14.783 1.00 25.86 61 LYS C CA 1
ATOM 2778 C C . LYS C 1 61 ? 49.296 25.144 16.088 1.00 27.32 61 LYS C C 1
ATOM 2779 O O . LYS C 1 61 ? 50.147 25.175 17.009 1.00 26.15 61 LYS C O 1
ATOM 2785 N N . THR C 1 62 ? 48.193 24.377 16.179 1.00 27.46 62 THR C N 1
ATOM 2786 C CA . THR C 1 62 ? 47.988 23.432 17.333 1.00 27.21 62 THR C CA 1
ATOM 2787 C C . THR C 1 62 ? 49.092 22.422 17.475 1.00 26.99 62 THR C C 1
ATOM 2788 O O . THR C 1 62 ? 49.643 22.242 18.589 1.00 28.69 62 THR C O 1
ATOM 2792 N N . LEU C 1 63 ? 49.542 21.830 16.398 1.00 24.18 63 LEU C N 1
ATOM 2793 C CA . LEU C 1 63 ? 50.687 20.880 16.617 1.00 23.80 63 LEU C CA 1
ATOM 2794 C C . LEU C 1 63 ? 51.988 21.615 16.982 1.00 24.82 63 LEU C C 1
ATOM 2795 O O . LEU C 1 63 ? 52.878 21.083 17.698 1.00 26.10 63 LEU C O 1
ATOM 2800 N N . PHE C 1 64 ? 52.166 22.816 16.412 1.00 26.93 64 PHE C N 1
ATOM 2801 C CA . PHE C 1 64 ? 53.319 23.642 16.807 1.00 27.32 64 PHE C CA 1
ATOM 2802 C C . PHE C 1 64 ? 53.265 23.963 18.338 1.00 27.73 64 PHE C C 1
ATOM 2803 O O . PHE C 1 64 ? 54.190 23.721 19.061 1.00 25.94 64 PHE C O 1
ATOM 2811 N N . GLU C 1 65 ? 52.139 24.486 18.790 1.00 28.57 65 GLU C N 1
ATOM 2812 C CA . GLU C 1 65 ? 51.954 24.805 20.195 1.00 33.19 65 GLU C CA 1
ATOM 2813 C C . GLU C 1 65 ? 52.043 23.671 21.155 1.00 34.05 65 GLU C C 1
ATOM 2814 O O . GLU C 1 65 ? 52.565 23.856 22.265 1.00 35.66 65 GLU C O 1
ATOM 2820 N N . GLU C 1 66 ? 51.764 22.447 20.695 1.00 34.20 66 GLU C N 1
ATOM 2821 C CA . GLU C 1 66 ? 51.905 21.205 21.560 1.00 33.84 66 GLU C CA 1
ATOM 2822 C C . GLU C 1 66 ? 53.251 20.649 21.494 1.00 33.36 66 GLU C C 1
ATOM 2823 O O . GLU C 1 66 ? 53.496 19.584 22.013 1.00 34.07 66 GLU C O 1
ATOM 2829 N N . LYS C 1 67 ? 54.147 21.399 20.865 1.00 32.65 67 LYS C N 1
ATOM 2830 C CA . LYS C 1 67 ? 55.511 20.980 20.638 1.00 34.22 67 LYS C CA 1
ATOM 2831 C C . LYS C 1 67 ? 55.690 19.622 20.029 1.00 32.51 67 LYS C C 1
ATOM 2832 O O . LYS C 1 67 ? 56.648 18.948 20.329 1.00 30.81 67 LYS C O 1
ATOM 2838 N N . LYS C 1 68 ? 54.830 19.269 19.046 1.00 30.69 68 LYS C N 1
ATOM 2839 C CA . LYS C 1 68 ? 55.085 18.047 18.258 1.00 26.61 68 LYS C CA 1
ATOM 2840 C C . LYS C 1 68 ? 56.342 18.149 17.431 1.00 25.14 68 LYS C C 1
ATOM 2841 O O . LYS C 1 68 ? 56.572 19.128 16.828 1.00 24.14 68 LYS C O 1
ATOM 2847 N N . GLU C 1 69 ? 57.098 17.098 17.274 1.00 27.09 69 GLU C N 1
ATOM 2848 C CA . GLU C 1 69 ? 58.228 17.114 16.335 1.00 30.42 69 GLU C CA 1
ATOM 2849 C C . GLU C 1 69 ? 58.053 16.200 15.098 1.00 27.90 69 GLU C C 1
ATOM 2850 O O . GLU C 1 69 ? 58.782 16.309 14.153 1.00 26.20 69 GLU C O 1
ATOM 2856 N N . LEU C 1 70 ? 57.118 15.275 15.132 1.00 27.76 70 LEU C N 1
ATOM 2857 C CA . LEU C 1 70 ? 56.787 14.509 13.944 1.00 28.10 70 LEU C CA 1
ATOM 2858 C C . LEU C 1 70 ? 55.257 14.467 13.783 1.00 27.30 70 LEU C C 1
ATOM 2859 O O . LEU C 1 70 ? 54.501 14.243 14.759 1.00 25.24 70 LEU C O 1
ATOM 2864 N N . ALA C 1 71 ? 54.824 14.632 12.510 1.00 24.69 71 ALA C N 1
ATOM 2865 C CA . ALA C 1 71 ? 53.449 14.446 12.165 1.00 22.61 71 ALA C CA 1
ATOM 2866 C C . ALA C 1 71 ? 53.455 13.409 11.062 1.00 20.76 71 ALA C C 1
ATOM 2867 O O . ALA C 1 71 ? 53.963 13.663 9.981 1.00 19.25 71 ALA C O 1
ATOM 2869 N N . VAL C 1 72 ? 52.832 12.261 11.349 1.00 20.29 72 VAL C N 1
ATOM 2870 C CA . VAL C 1 72 ? 52.813 11.046 10.495 1.00 21.28 72 VAL C CA 1
ATOM 2871 C C . VAL C 1 72 ? 51.426 10.916 9.868 1.00 21.34 72 VAL C C 1
ATOM 2872 O O . VAL C 1 72 ? 50.415 10.635 10.585 1.00 21.89 72 VAL C O 1
ATOM 2876 N N . PHE C 1 73 ? 51.353 11.199 8.559 1.00 19.85 73 PHE C N 1
ATOM 2877 C CA . PHE C 1 73 ? 50.117 11.112 7.833 1.00 16.51 73 PHE C CA 1
ATOM 2878 C C . PHE C 1 73 ? 49.940 9.686 7.282 1.00 17.94 73 PHE C C 1
ATOM 2879 O O . PHE C 1 73 ? 50.877 9.144 6.698 1.00 17.64 73 PHE C O 1
ATOM 2887 N N . HIS C 1 74 ? 48.707 9.103 7.376 1.00 16.80 74 HIS C N 1
ATOM 2888 C CA . HIS C 1 74 ? 48.442 7.870 6.636 1.00 17.59 74 HIS C CA 1
ATOM 2889 C C . HIS C 1 74 ? 47.033 7.831 6.152 1.00 18.22 74 HIS C C 1
ATOM 2890 O O . HIS C 1 74 ? 46.167 8.491 6.707 1.00 19.42 74 HIS C O 1
ATOM 2897 N N . CYS C 1 75 ? 46.750 6.946 5.203 1.00 18.88 75 CYS C N 1
ATOM 2898 C CA . CYS C 1 75 ? 45.335 6.728 4.835 1.00 20.42 75 CYS C CA 1
ATOM 2899 C C . CYS C 1 75 ? 45.192 5.238 4.697 1.00 21.34 75 CYS C C 1
ATOM 2900 O O . CYS C 1 75 ? 45.720 4.481 5.556 1.00 19.21 75 CYS C O 1
ATOM 2903 N N . ALA C 1 76 ? 44.484 4.775 3.659 1.00 20.47 76 ALA C N 1
ATOM 2904 C CA . ALA C 1 76 ? 44.360 3.274 3.557 1.00 18.18 76 ALA C CA 1
ATOM 2905 C C . ALA C 1 76 ? 45.659 2.676 2.967 1.00 18.52 76 ALA C C 1
ATOM 2906 O O . ALA C 1 76 ? 46.202 1.688 3.501 1.00 15.76 76 ALA C O 1
ATOM 2908 N N . GLN C 1 77 ? 46.118 3.236 1.829 1.00 16.07 77 GLN C N 1
ATOM 2909 C CA . GLN C 1 77 ? 47.334 2.795 1.151 1.00 16.48 77 GLN C CA 1
ATOM 2910 C C . GLN C 1 77 ? 48.494 3.843 1.177 1.00 18.23 77 GLN C C 1
ATOM 2911 O O . GLN C 1 77 ? 49.686 3.524 0.836 1.00 18.07 77 GLN C O 1
ATOM 2917 N N . SER C 1 78 ? 48.176 4.999 1.680 1.00 15.09 78 SER C N 1
ATOM 2918 C CA . SER C 1 78 ? 49.075 6.111 1.635 1.00 18.01 78 SER C CA 1
ATOM 2919 C C . SER C 1 78 ? 49.647 6.369 0.237 1.00 18.95 78 SER C C 1
ATOM 2920 O O . SER C 1 78 ? 50.838 6.654 0.143 1.00 15.95 78 SER C O 1
ATOM 2923 N N . LEU C 1 79 ? 48.802 6.239 -0.811 1.00 18.36 79 LEU C N 1
ATOM 2924 C CA . LEU C 1 79 ? 49.172 6.499 -2.185 1.00 18.31 79 LEU C CA 1
ATOM 2925 C C . LEU C 1 79 ? 48.590 7.845 -2.640 1.00 18.29 79 LEU C C 1
ATOM 2926 O O . LEU C 1 79 ? 49.280 8.586 -3.362 1.00 18.94 79 LEU C O 1
ATOM 2931 N N . VAL C 1 80 ? 47.392 8.168 -2.195 1.00 16.89 80 VAL C N 1
ATOM 2932 C CA . VAL C 1 80 ? 46.692 9.350 -2.680 1.00 16.68 80 VAL C CA 1
ATOM 2933 C C . VAL C 1 80 ? 46.316 10.241 -1.472 1.00 18.24 80 VAL C C 1
ATOM 2934 O O . VAL C 1 80 ? 46.793 11.357 -1.390 1.00 16.25 80 VAL C O 1
ATOM 2938 N N . ARG C 1 81 ? 45.467 9.765 -0.544 1.00 14.91 81 ARG C N 1
ATOM 2939 C CA . ARG C 1 81 ? 44.901 10.684 0.479 1.00 17.28 81 ARG C CA 1
ATOM 2940 C C . ARG C 1 81 ? 45.923 11.211 1.482 1.00 18.04 81 ARG C C 1
ATOM 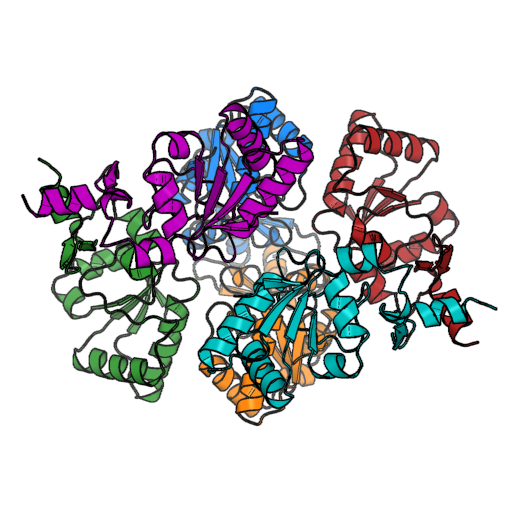2941 O O . ARG C 1 81 ? 45.928 12.466 1.803 1.00 17.84 81 ARG C O 1
ATOM 2949 N N . ALA C 1 82 ? 46.823 10.310 1.956 1.00 16.18 82 ALA C N 1
ATOM 2950 C CA . ALA C 1 82 ? 47.796 10.743 3.027 1.00 17.29 82 ALA C CA 1
ATOM 2951 C C . ALA C 1 82 ? 48.833 11.757 2.422 1.00 18.15 82 ALA C C 1
ATOM 2952 O O . ALA C 1 82 ? 49.114 12.793 2.963 1.00 18.18 82 ALA C O 1
ATOM 2954 N N . PRO C 1 83 ? 49.450 11.407 1.272 1.00 20.43 83 PRO C N 1
ATOM 2955 C CA . PRO C 1 83 ? 50.409 12.372 0.642 1.00 19.69 83 PRO C CA 1
ATOM 2956 C C . PRO C 1 83 ? 49.764 13.677 0.246 1.00 20.20 83 PRO C C 1
ATOM 2957 O O . PRO C 1 83 ? 50.327 14.728 0.438 1.00 21.23 83 PRO C O 1
ATOM 2961 N N . LYS C 1 84 ? 48.543 13.661 -0.236 1.00 21.31 84 LYS C N 1
ATOM 2962 C CA . LYS C 1 84 ? 47.867 14.933 -0.422 1.00 20.54 84 LYS C CA 1
ATOM 2963 C C . LYS C 1 84 ? 47.632 15.619 0.917 1.00 19.95 84 LYS C C 1
ATOM 2964 O O . LYS C 1 84 ? 47.840 16.821 1.032 1.00 21.49 84 LYS C O 1
ATOM 2970 N N . GLY C 1 85 ? 47.182 14.923 1.957 1.00 19.61 85 GLY C N 1
ATOM 2971 C CA . GLY C 1 85 ? 46.986 15.697 3.168 1.00 18.68 85 GLY C CA 1
ATOM 2972 C C . GLY C 1 85 ? 48.319 16.185 3.718 1.00 20.31 85 GLY C C 1
ATOM 2973 O O . GLY C 1 85 ? 48.349 17.260 4.261 1.00 22.13 85 GLY C O 1
ATOM 2974 N N . ALA C 1 86 ? 49.431 15.422 3.512 1.00 19.93 86 ALA C N 1
ATOM 2975 C CA . ALA C 1 86 ? 50.756 15.803 3.967 1.00 19.83 86 ALA C CA 1
ATOM 2976 C C . ALA C 1 86 ? 51.264 17.022 3.155 1.00 20.28 86 ALA C C 1
ATOM 2977 O O . ALA C 1 86 ? 51.832 17.946 3.742 1.00 20.28 86 ALA C O 1
ATOM 2979 N N . ASN C 1 87 ? 51.004 17.058 1.854 1.00 19.28 87 ASN C N 1
ATOM 2980 C CA . ASN C 1 87 ? 51.362 18.334 1.094 1.00 20.48 87 ASN C CA 1
ATOM 2981 C C . ASN C 1 87 ? 50.569 19.584 1.588 1.00 20.14 87 ASN C C 1
ATOM 2982 O O . ASN C 1 87 ? 51.146 20.685 1.748 1.00 20.45 87 ASN C O 1
ATOM 2987 N N . ARG C 1 88 ? 49.249 19.458 1.745 1.00 18.42 88 ARG C N 1
ATOM 2988 C CA . ARG C 1 88 ? 48.452 20.607 2.194 1.00 18.18 88 ARG C CA 1
ATOM 2989 C C . ARG C 1 88 ? 48.994 21.036 3.586 1.00 18.66 88 ARG C C 1
ATOM 2990 O O . ARG C 1 88 ? 49.087 22.199 3.864 1.00 22.01 88 ARG C O 1
ATOM 2998 N N . PHE C 1 89 ? 49.278 20.090 4.469 1.00 20.07 89 PHE C N 1
ATOM 2999 C CA . PHE C 1 89 ? 49.651 20.415 5.796 1.00 20.01 89 PHE C CA 1
ATOM 3000 C C . PHE C 1 89 ? 50.980 21.115 5.724 1.00 20.11 89 PHE C C 1
ATOM 3001 O O . PHE C 1 89 ? 51.127 22.144 6.357 1.00 20.66 89 PHE C O 1
ATOM 3009 N N . ALA C 1 90 ? 51.931 20.644 4.929 1.00 19.59 90 ALA C N 1
ATOM 3010 C CA . ALA C 1 90 ? 53.295 21.269 4.870 1.00 20.15 90 ALA C CA 1
ATOM 3011 C C . ALA C 1 90 ? 53.251 22.730 4.326 1.00 21.28 90 ALA C C 1
ATOM 3012 O O . ALA C 1 90 ? 54.015 23.633 4.693 1.00 22.57 90 ALA C O 1
ATOM 3014 N N . LEU C 1 91 ? 52.414 22.894 3.325 1.00 20.01 91 LEU C N 1
ATOM 3015 C CA . LEU C 1 91 ? 52.162 24.164 2.711 1.00 23.09 91 LEU C CA 1
ATOM 3016 C C . LEU C 1 91 ? 51.459 25.086 3.736 1.00 23.13 91 LEU C C 1
ATOM 3017 O O . LEU C 1 91 ? 51.791 26.241 3.780 1.00 21.48 91 LEU C O 1
ATOM 3022 N N . ALA C 1 92 ? 50.515 24.575 4.538 1.00 21.17 92 ALA C N 1
ATOM 3023 C CA . ALA C 1 92 ? 49.926 25.431 5.543 1.00 22.09 92 ALA C CA 1
ATOM 3024 C C . ALA C 1 92 ? 51.070 25.915 6.525 1.00 24.97 92 ALA C C 1
ATOM 3025 O O . ALA C 1 92 ? 51.128 27.091 6.933 1.00 24.62 92 ALA C O 1
ATOM 3027 N N . GLN C 1 93 ? 51.948 24.975 6.924 1.00 23.82 93 GLN C N 1
ATOM 3028 C CA . GLN C 1 93 ? 53.019 25.268 7.854 1.00 25.60 93 GLN C CA 1
ATOM 3029 C C . GLN C 1 93 ? 53.919 26.401 7.232 1.00 26.82 93 GLN C C 1
ATOM 3030 O O . GLN C 1 93 ? 54.290 27.359 7.941 1.00 26.08 93 GLN C O 1
ATOM 3036 N N . LYS C 1 94 ? 54.190 26.278 5.938 1.00 28.07 94 LYS C N 1
ATOM 3037 C CA . LYS C 1 94 ? 55.149 27.156 5.318 1.00 30.37 94 LYS C CA 1
ATOM 3038 C C . LYS C 1 94 ? 54.471 28.506 5.227 1.00 30.34 94 LYS C C 1
ATOM 3039 O O . LYS C 1 94 ? 55.127 29.470 5.481 1.00 32.41 94 LYS C O 1
ATOM 3045 N N . LYS C 1 95 ? 53.173 28.601 4.926 1.00 28.30 95 LYS C N 1
ATOM 3046 C CA . LYS C 1 95 ? 52.539 29.898 4.861 1.00 28.22 95 LYS C CA 1
ATOM 3047 C C . LYS C 1 95 ? 52.655 30.577 6.290 1.00 28.11 95 LYS C C 1
ATOM 3048 O O . LYS C 1 95 ? 52.884 31.725 6.378 1.00 26.99 95 LYS C O 1
ATOM 3054 N N . LEU C 1 96 ? 52.581 29.818 7.403 1.00 27.38 96 LEU C N 1
ATOM 3055 C CA . LEU C 1 96 ? 52.448 30.386 8.749 1.00 26.34 96 LEU C CA 1
ATOM 3056 C C . LEU C 1 96 ? 53.811 30.600 9.319 1.00 27.19 96 LEU C C 1
ATOM 3057 O O . LEU C 1 96 ? 53.932 31.201 10.436 1.00 29.55 96 LEU C O 1
ATOM 3062 N N . GLY C 1 97 ? 54.823 30.012 8.677 1.00 26.18 97 GLY C N 1
ATOM 3063 C CA . GLY C 1 97 ? 56.185 30.187 9.128 1.00 25.44 97 GLY C CA 1
ATOM 3064 C C . GLY C 1 97 ? 56.702 29.110 10.064 1.00 26.23 97 GLY C C 1
ATOM 3065 O O . GLY C 1 97 ? 57.750 29.293 10.694 1.00 26.67 97 GLY C O 1
ATOM 3066 N N . TYR C 1 98 ? 56.034 27.944 10.123 1.00 23.74 98 TYR C N 1
ATOM 3067 C CA . TYR C 1 98 ? 56.582 26.793 10.849 1.00 23.36 98 TYR C CA 1
ATOM 3068 C C . TYR C 1 98 ? 57.248 25.709 10.016 1.00 24.91 98 TYR C C 1
ATOM 3069 O O . TYR C 1 98 ? 56.909 25.484 8.875 1.00 24.90 98 TYR C O 1
ATOM 3078 N N . VAL C 1 99 ? 58.131 24.979 10.667 1.00 24.68 99 VAL C N 1
ATOM 3079 C CA . VAL C 1 99 ? 58.788 23.818 10.111 1.00 27.25 99 VAL C CA 1
ATOM 3080 C C . VAL C 1 99 ? 58.718 22.632 11.086 1.00 27.02 99 VAL C C 1
ATOM 3081 O O . VAL C 1 99 ? 59.109 21.553 10.715 1.00 25.32 99 VAL C O 1
ATOM 3085 N N . LEU C 1 100 ? 58.208 22.830 12.292 1.00 25.89 100 LEU C N 1
ATOM 3086 C CA . LEU C 1 100 ? 57.929 21.715 13.155 1.00 24.46 100 LEU C CA 1
ATOM 3087 C C . LEU C 1 100 ? 56.408 21.644 13.480 1.00 23.20 100 LEU C C 1
ATOM 3088 O O . LEU C 1 100 ? 55.716 22.661 13.582 1.00 21.33 100 LEU C O 1
ATOM 3093 N N . PRO C 1 101 ? 55.837 20.407 13.592 1.00 21.68 101 PRO C N 1
ATOM 3094 C CA . PRO C 1 101 ? 56.438 19.094 13.406 1.00 19.69 101 PRO C CA 1
ATOM 3095 C C . PRO C 1 101 ? 56.940 18.878 11.965 1.00 22.23 101 PRO C C 1
ATOM 3096 O O . PRO C 1 101 ? 56.422 19.438 10.998 1.00 20.69 101 PRO C O 1
ATOM 3100 N N . ALA C 1 102 ? 57.972 18.075 11.814 1.00 20.81 102 ALA C N 1
ATOM 3101 C CA . ALA C 1 102 ? 58.338 17.596 10.533 1.00 21.95 102 ALA C CA 1
ATOM 3102 C C . ALA C 1 102 ? 57.237 16.612 10.055 1.00 22.01 102 ALA C C 1
ATOM 3103 O O . ALA C 1 102 ? 56.435 16.056 10.856 1.00 21.31 102 ALA C O 1
ATOM 3105 N N . VAL C 1 103 ? 57.164 16.432 8.747 1.00 20.59 103 VAL C N 1
ATOM 3106 C CA . VAL C 1 103 ? 55.971 15.806 8.152 1.00 21.26 103 VAL C CA 1
ATOM 3107 C C . VAL C 1 103 ? 56.369 14.485 7.500 1.00 22.31 103 VAL C C 1
ATOM 3108 O O . VAL C 1 103 ? 57.366 14.437 6.728 1.00 22.99 103 VAL C O 1
ATOM 3112 N N . TYR C 1 104 ? 55.665 13.404 7.825 1.00 21.27 104 TYR C N 1
ATOM 3113 C CA . TYR C 1 104 ? 55.992 12.106 7.262 1.00 20.98 104 TYR C CA 1
ATOM 3114 C C . TYR C 1 104 ? 54.742 11.481 6.683 1.00 20.62 104 TYR C C 1
ATOM 3115 O O . TYR C 1 104 ? 53.613 11.796 7.138 1.00 19.80 104 TYR C O 1
ATOM 3124 N N . VAL C 1 105 ? 54.931 10.552 5.732 1.00 19.70 105 VAL C N 1
ATOM 3125 C CA . VAL C 1 105 ? 53.828 9.730 5.188 1.00 18.36 105 VAL C CA 1
ATOM 3126 C C . VAL C 1 105 ? 54.138 8.321 5.599 1.00 18.69 105 VAL C C 1
ATOM 3127 O O . VAL C 1 105 ? 55.256 7.872 5.439 1.00 18.62 105 VAL C O 1
ATOM 3131 N N . LEU C 1 106 ? 53.212 7.668 6.278 1.00 18.30 106 LEU C N 1
ATOM 3132 C CA . LEU C 1 106 ? 53.387 6.235 6.626 1.00 16.16 106 LEU C CA 1
ATOM 3133 C C . LEU C 1 106 ? 53.343 5.386 5.387 1.00 17.50 106 LEU C C 1
ATOM 3134 O O . LEU C 1 106 ? 52.265 5.251 4.735 1.00 15.24 106 LEU C O 1
ATOM 3139 N N . ARG C 1 107 ? 54.500 4.817 5.015 1.00 16.96 107 ARG C N 1
ATOM 3140 C CA . ARG C 1 107 ? 54.533 3.945 3.851 1.00 18.93 107 ARG C CA 1
ATOM 3141 C C . ARG C 1 107 ? 53.530 2.794 3.907 1.00 21.16 107 ARG C C 1
ATOM 3142 O O . ARG C 1 107 ? 53.578 1.982 4.816 1.00 20.02 107 ARG C O 1
ATOM 3150 N N . GLY C 1 108 ? 52.610 2.753 2.903 1.00 21.04 108 GLY C N 1
ATOM 3151 C CA . GLY C 1 108 ? 51.723 1.647 2.679 1.00 18.69 108 GLY C CA 1
ATOM 3152 C C . GLY C 1 108 ? 50.514 1.842 3.570 1.00 19.67 108 GLY C C 1
ATOM 3153 O O . GLY C 1 108 ? 49.576 1.055 3.506 1.00 19.73 108 GLY C O 1
ATOM 3154 N N . GLY C 1 109 ? 50.529 2.869 4.420 1.00 18.15 109 GLY C N 1
ATOM 3155 C CA . GLY C 1 109 ? 49.321 3.270 5.162 1.00 17.80 109 GLY C CA 1
ATOM 3156 C C . GLY C 1 109 ? 48.748 2.241 6.131 1.00 19.27 109 GLY C C 1
ATOM 3157 O O . GLY C 1 109 ? 49.465 1.387 6.591 1.00 18.09 109 GLY C O 1
ATOM 3158 N N . TRP C 1 110 ? 47.494 2.420 6.568 1.00 19.74 110 TRP C N 1
ATOM 3159 C CA . TRP C 1 110 ? 46.893 1.521 7.548 1.00 21.71 110 TRP C CA 1
ATOM 3160 C C . TRP C 1 110 ? 46.914 0.015 7.072 1.00 22.58 110 TRP C C 1
ATOM 3161 O O . TRP C 1 110 ? 47.202 -0.929 7.854 1.00 22.45 110 TRP C O 1
ATOM 3172 N N . GLU C 1 111 ? 46.617 -0.191 5.778 1.00 18.95 111 GLU C N 1
ATOM 3173 C CA . GLU C 1 111 ? 46.629 -1.540 5.277 1.00 20.27 111 GLU C CA 1
ATOM 3174 C C . GLU C 1 111 ? 47.964 -2.228 5.537 1.00 19.68 111 GLU C C 1
ATOM 3175 O O . GLU C 1 111 ? 47.969 -3.368 6.015 1.00 18.99 111 GLU C O 1
ATOM 3181 N N . ALA C 1 112 ? 49.087 -1.584 5.213 1.00 20.57 112 ALA C N 1
ATOM 3182 C CA . ALA C 1 112 ? 50.414 -2.243 5.453 1.00 21.22 112 ALA C CA 1
ATOM 3183 C C . ALA C 1 112 ? 50.679 -2.356 6.951 1.00 22.79 112 ALA C C 1
ATOM 3184 O O . ALA C 1 112 ? 51.345 -3.295 7.435 1.00 24.87 112 ALA C O 1
ATOM 3186 N N . PHE C 1 113 ? 50.211 -1.349 7.694 1.00 23.47 113 PHE C N 1
ATOM 3187 C CA . PHE C 1 113 ? 50.546 -1.232 9.159 1.00 23.43 113 PHE C CA 1
ATOM 3188 C C . PHE C 1 113 ? 49.836 -2.399 9.859 1.00 22.91 113 PHE C C 1
ATOM 3189 O O . PHE C 1 113 ? 50.471 -3.152 10.595 1.00 24.42 113 PHE C O 1
ATOM 3197 N N . TYR C 1 114 ? 48.546 -2.578 9.526 1.00 23.94 114 TYR C N 1
ATOM 3198 C CA . TYR C 1 114 ? 47.721 -3.628 10.062 1.00 24.09 114 TYR C CA 1
ATOM 3199 C C . TYR C 1 114 ? 48.191 -4.981 9.567 1.00 26.52 114 TYR C C 1
ATOM 3200 O O . TYR C 1 114 ? 48.364 -5.940 10.350 1.00 26.18 114 TYR C O 1
ATOM 3209 N N . HIS C 1 115 ? 48.573 -5.084 8.297 1.00 26.86 115 HIS C N 1
ATOM 3210 C CA . HIS C 1 115 ? 49.113 -6.352 7.818 1.00 25.22 115 HIS C CA 1
ATOM 3211 C C . HIS C 1 115 ? 50.324 -6.792 8.654 1.00 27.15 115 HIS C C 1
ATOM 3212 O O . HIS C 1 115 ? 50.440 -7.983 9.040 1.00 25.75 115 HIS C O 1
ATOM 3219 N N . MET C 1 116 ? 51.214 -5.856 8.967 1.00 25.48 116 MET C N 1
ATOM 3220 C CA . MET C 1 116 ? 52.422 -6.209 9.710 1.00 26.73 116 MET C CA 1
ATOM 3221 C C . MET C 1 116 ? 52.214 -6.425 11.214 1.00 26.77 116 MET C C 1
ATOM 3222 O O . MET C 1 116 ? 52.852 -7.242 11.856 1.00 27.95 116 MET C O 1
ATOM 3227 N N . TYR C 1 117 ? 51.377 -5.631 11.809 1.00 26.29 117 TYR C N 1
ATOM 3228 C CA . TYR C 1 117 ? 51.271 -5.668 13.264 1.00 26.56 117 TYR C CA 1
ATOM 3229 C C . TYR C 1 117 ? 49.918 -6.140 13.790 1.00 26.47 117 TYR C C 1
ATOM 3230 O O . TYR C 1 117 ? 49.789 -6.270 14.959 1.00 27.78 117 TYR C O 1
ATOM 3239 N N . GLY C 1 118 ? 48.906 -6.314 12.976 1.00 26.17 118 GLY C N 1
ATOM 3240 C CA . GLY C 1 118 ? 47.613 -6.607 13.518 1.00 30.11 118 GLY C CA 1
ATOM 3241 C C . GLY C 1 118 ? 47.576 -7.909 14.329 1.00 33.91 118 GLY C C 1
ATOM 3242 O O . GLY C 1 118 ? 46.780 -8.048 15.301 1.00 35.13 118 GLY C O 1
ATOM 3243 N N . ASP C 1 119 ? 48.409 -8.861 13.987 1.00 35.15 119 ASP C N 1
ATOM 3244 C CA . ASP C 1 119 ? 48.258 -10.111 14.688 1.00 40.67 119 ASP C CA 1
ATOM 3245 C C . ASP C 1 119 ? 49.217 -10.217 15.864 1.00 41.03 119 ASP C C 1
ATOM 3246 O O . ASP C 1 119 ? 49.005 -11.076 16.692 1.00 44.01 119 ASP C O 1
ATOM 3251 N N . VAL C 1 120 ? 50.133 -9.243 16.013 1.00 41.13 120 VAL C N 1
ATOM 3252 C CA . VAL C 1 120 ? 51.213 -9.300 16.979 1.00 39.89 120 VAL C CA 1
ATOM 3253 C C . VAL C 1 120 ? 51.154 -8.098 17.924 1.00 38.65 120 VAL C C 1
ATOM 3254 O O . VAL C 1 120 ? 51.673 -8.174 19.017 1.00 39.01 120 VAL C O 1
ATOM 3258 N N . ARG C 1 121 ? 50.534 -6.981 17.540 1.00 36.58 121 ARG C N 1
ATOM 3259 C CA . ARG C 1 121 ? 50.528 -5.756 18.411 1.00 34.73 121 ARG C CA 1
ATOM 3260 C C . ARG C 1 121 ? 49.140 -5.213 18.496 1.00 33.85 121 ARG C C 1
ATOM 3261 O O . ARG C 1 121 ? 48.895 -4.028 18.186 1.00 32.07 121 ARG C O 1
ATOM 3269 N N . PRO C 1 122 ? 48.182 -6.075 18.949 1.00 34.01 122 PRO C N 1
ATOM 3270 C CA . PRO C 1 122 ? 46.762 -5.636 19.111 1.00 32.19 122 PRO C CA 1
ATOM 3271 C C . PRO C 1 122 ? 46.538 -4.516 20.081 1.00 32.03 122 PRO C C 1
ATOM 3272 O O . PRO C 1 122 ? 45.493 -3.888 20.019 1.00 31.96 122 PRO C O 1
ATOM 3276 N N . ASP C 1 123 ? 47.540 -4.137 20.883 1.00 32.62 123 ASP C N 1
ATOM 3277 C CA . ASP C 1 123 ? 47.424 -2.924 21.771 1.00 33.18 123 ASP C CA 1
ATOM 3278 C C . ASP C 1 123 ? 47.454 -1.663 20.975 1.00 32.58 123 ASP C C 1
ATOM 3279 O O . ASP C 1 123 ? 47.029 -0.647 21.486 1.00 34.08 123 ASP C O 1
ATOM 3284 N N . LEU C 1 124 ? 47.949 -1.716 19.723 1.00 33.82 124 LEU C N 1
ATOM 3285 C CA . LEU C 1 124 ? 48.105 -0.519 18.825 1.00 30.03 124 LEU C CA 1
ATOM 3286 C C . LEU C 1 124 ? 46.856 -0.297 18.007 1.00 30.02 124 LEU C C 1
ATOM 3287 O O . LEU C 1 124 ? 46.644 0.765 17.405 1.00 29.12 124 LEU C O 1
ATOM 3292 N N . MET C 1 125 ? 45.988 -1.282 17.958 1.00 28.50 125 MET C N 1
ATOM 3293 C CA . MET C 1 125 ? 44.913 -1.170 17.007 1.00 27.21 125 MET C CA 1
ATOM 3294 C C . MET C 1 125 ? 43.560 -0.928 17.700 1.00 28.21 125 MET C C 1
ATOM 3295 O O . MET C 1 125 ? 43.187 -1.813 18.502 1.00 28.84 125 MET C O 1
ATOM 3300 N N . TYR C 1 126 ? 42.787 0.096 17.297 1.00 24.63 126 TYR C N 1
ATOM 3301 C CA . TYR C 1 126 ? 41.512 0.454 17.889 1.00 24.67 126 TYR C CA 1
ATOM 3302 C C . TYR C 1 126 ? 40.388 0.381 16.931 1.00 25.49 126 TYR C C 1
ATOM 3303 O O . TYR C 1 126 ? 40.628 0.441 15.696 1.00 24.84 126 TYR C O 1
ATOM 3312 N N . VAL C 1 127 ? 39.176 0.168 17.448 1.00 26.09 127 VAL C N 1
ATOM 3313 C CA . VAL C 1 127 ? 37.938 0.169 16.658 1.00 30.09 127 VAL C CA 1
ATOM 3314 C C . VAL C 1 127 ? 36.864 0.872 17.516 1.00 31.79 127 VAL C C 1
ATOM 3315 O O . VAL C 1 127 ? 37.070 1.145 18.667 1.00 32.00 127 VAL C O 1
ATOM 3319 N N . LYS C 1 128 ? 35.766 1.260 16.928 1.00 35.20 128 LYS C N 1
ATOM 3320 C CA . LYS C 1 128 ? 34.678 1.829 17.634 1.00 39.94 128 LYS C CA 1
ATOM 3321 C C . LYS C 1 128 ? 33.711 0.696 17.677 1.00 42.12 128 LYS C C 1
ATOM 3322 O O . LYS C 1 128 ? 33.465 -0.004 16.659 1.00 42.36 128 LYS C O 1
ATOM 3328 N N . LEU C 1 129 ? 33.164 0.446 18.851 1.00 44.52 129 LEU C N 1
ATOM 3329 C CA . LEU C 1 129 ? 32.287 -0.716 18.985 1.00 46.02 129 LEU C CA 1
ATOM 3330 C C . LEU C 1 129 ? 30.960 -0.293 19.575 1.00 47.06 129 LEU C C 1
ATOM 3331 O O . LEU C 1 129 ? 30.902 0.437 20.574 1.00 45.04 129 LEU C O 1
ATOM 3336 N N . GLY C 1 130 ? 29.875 -0.719 18.930 1.00 49.49 130 GLY C N 1
ATOM 3337 C CA . GLY C 1 130 ? 28.560 -0.542 19.521 1.00 51.51 130 GLY C CA 1
ATOM 3338 C C . GLY C 1 130 ? 27.832 0.790 19.342 1.00 55.30 130 GLY C C 1
ATOM 3339 O O . GLY C 1 130 ? 28.404 1.771 18.821 1.00 53.38 130 GLY C O 1
ATOM 3340 N N . PRO C 1 131 ? 26.529 0.811 19.767 1.00 58.19 131 PRO C N 1
ATOM 3341 C CA . PRO C 1 131 ? 25.563 1.877 19.908 1.00 59.97 131 PRO C CA 1
ATOM 3342 C C . PRO C 1 131 ? 26.265 3.235 20.053 1.00 61.68 131 PRO C C 1
ATOM 3343 O O . PRO C 1 131 ? 26.117 4.131 19.184 1.00 63.18 131 PRO C O 1
ATOM 3347 N N . GLU C 1 132 ? 27.074 3.368 21.105 1.00 62.02 132 GLU C N 1
ATOM 3348 C CA . GLU C 1 132 ? 27.642 4.662 21.418 1.00 62.68 132 GLU C CA 1
ATOM 3349 C C . GLU C 1 132 ? 29.013 4.910 20.764 1.00 62.11 132 GLU C C 1
ATOM 3350 O O . GLU C 1 132 ? 29.645 5.946 21.038 1.00 60.47 132 GLU C O 1
ATOM 3356 N N . GLN C 1 133 ? 29.458 3.955 19.923 1.00 61.29 133 GLN C N 1
ATOM 3357 C CA . GLN C 1 133 ? 30.723 4.052 19.174 1.00 61.51 133 GLN C CA 1
ATOM 3358 C C . GLN C 1 133 ? 31.906 4.268 20.134 1.00 57.90 133 GLN C C 1
ATOM 3359 O O . GLN C 1 133 ? 32.689 5.242 20.006 1.00 57.04 133 GLN C O 1
ATOM 3365 N N . LYS C 1 134 ? 32.012 3.366 21.104 1.00 54.25 134 LYS C N 1
ATOM 3366 C CA . LYS C 1 134 ? 33.021 3.519 22.157 1.00 52.74 134 LYS C CA 1
ATOM 3367 C C . LYS C 1 134 ? 34.349 2.919 21.682 1.00 50.40 134 LYS C C 1
ATOM 3368 O O . LYS C 1 134 ? 34.366 1.895 21.003 1.00 50.48 134 LYS C O 1
ATOM 3374 N N . LEU C 1 135 ? 35.447 3.569 22.020 1.00 47.31 135 LEU C N 1
ATOM 3375 C CA . LEU C 1 135 ? 36.765 3.099 21.603 1.00 45.29 135 LEU C CA 1
ATOM 3376 C C . LEU C 1 135 ? 37.191 1.897 22.370 1.00 44.24 135 LEU C C 1
ATOM 3377 O O . LEU C 1 135 ? 36.977 1.852 23.559 1.00 44.31 135 LEU C O 1
ATOM 3382 N N . ILE C 1 136 ? 37.875 0.964 21.717 1.00 40.24 136 ILE C N 1
ATOM 3383 C CA . ILE C 1 136 ? 38.445 -0.159 22.405 1.00 37.42 136 ILE C CA 1
ATOM 3384 C C . ILE C 1 136 ? 39.556 -0.743 21.545 1.00 35.93 136 ILE C C 1
ATOM 3385 O O . ILE C 1 136 ? 39.369 -0.861 20.320 1.00 34.81 136 ILE C O 1
ATOM 3390 N N . SER C 1 137 ? 40.668 -1.122 22.182 1.00 34.22 137 SER C N 1
ATOM 3391 C CA . SER C 1 137 ? 41.784 -1.838 21.549 1.00 35.00 137 SER C CA 1
ATOM 3392 C C . SER C 1 137 ? 41.415 -3.214 21.132 1.00 35.61 137 SER C C 1
ATOM 3393 O O . SER C 1 137 ? 40.512 -3.886 21.742 1.00 35.71 137 SER C O 1
ATOM 3396 N N . GLU C 1 138 ? 42.125 -3.714 20.114 1.00 34.38 138 GLU C N 1
ATOM 3397 C CA . GLU C 1 138 ? 41.866 -5.088 19.737 1.00 33.66 138 GLU C CA 1
ATOM 3398 C C . GLU C 1 138 ? 42.388 -6.071 20.818 1.00 34.70 138 GLU C C 1
ATOM 3399 O O . GLU C 1 138 ? 41.917 -7.193 20.854 1.00 31.95 138 GLU C O 1
ATOM 3405 N N . GLU C 1 139 ? 43.399 -5.666 21.599 1.00 34.39 139 GLU C N 1
ATOM 3406 C CA . GLU C 1 139 ? 43.895 -6.430 22.764 1.00 35.69 139 GLU C CA 1
ATOM 3407 C C . GLU C 1 139 ? 42.719 -6.635 23.734 1.00 35.22 139 GLU C C 1
ATOM 3408 O O . GLU C 1 139 ? 42.301 -7.758 23.958 1.00 33.09 139 GLU C O 1
ATOM 3414 N N . ASP C 1 140 ? 42.117 -5.533 24.196 1.00 37.17 140 ASP C N 1
ATOM 3415 C CA . ASP C 1 140 ? 40.968 -5.625 25.114 1.00 38.82 140 ASP C CA 1
ATOM 3416 C C . ASP C 1 140 ? 39.796 -6.327 24.513 1.00 41.06 140 ASP C C 1
ATOM 3417 O O . ASP C 1 140 ? 39.130 -7.082 25.189 1.00 41.49 140 ASP C O 1
ATOM 3422 N N . LEU C 1 141 ? 39.553 -6.126 23.219 1.00 42.98 141 LEU C N 1
ATOM 3423 C CA . LEU C 1 141 ? 38.511 -6.890 22.488 1.00 43.26 141 LEU C CA 1
ATOM 3424 C C . LEU C 1 141 ? 38.852 -8.368 22.505 1.00 43.05 141 LEU C C 1
ATOM 3425 O O . LEU C 1 141 ? 37.980 -9.217 22.669 1.00 40.92 141 LEU C O 1
ATOM 3430 N N . ASN C 1 142 ? 40.133 -8.683 22.309 1.00 44.07 142 ASN C N 1
ATOM 3431 C CA . ASN C 1 142 ? 40.590 -10.112 22.290 1.00 45.21 142 ASN C CA 1
ATOM 3432 C C . ASN C 1 142 ? 40.398 -10.717 23.707 1.00 44.68 142 ASN C C 1
ATOM 3433 O O . ASN C 1 142 ? 39.936 -11.827 23.819 1.00 44.44 142 ASN C O 1
ATOM 3438 N N . SER C 1 143 ? 40.780 -9.976 24.755 1.00 44.83 143 SER C N 1
ATOM 3439 C CA . SER C 1 143 ? 40.632 -10.423 26.134 1.00 46.01 143 SER C CA 1
ATOM 3440 C C . SER C 1 143 ? 39.154 -10.728 26.335 1.00 46.73 143 SER C C 1
ATOM 3441 O O . SER C 1 143 ? 38.779 -11.782 26.882 1.00 46.78 143 SER C O 1
ATOM 3444 N N . ALA C 1 144 ? 38.314 -9.773 25.900 1.00 45.96 144 ALA C N 1
ATOM 3445 C CA . ALA C 1 144 ? 36.874 -9.888 26.126 1.00 45.78 144 ALA C CA 1
ATOM 3446 C C . ALA C 1 144 ? 36.302 -11.067 25.391 1.00 46.38 144 ALA C C 1
ATOM 3447 O O . ALA C 1 144 ? 35.513 -11.764 25.960 1.00 47.92 144 ALA C O 1
ATOM 3449 N N . VAL C 1 145 ? 36.713 -11.360 24.183 1.00 47.10 145 VAL C N 1
ATOM 3450 C CA . VAL C 1 145 ? 36.250 -12.567 23.518 1.00 49.77 145 VAL C CA 1
ATOM 3451 C C . VAL C 1 145 ? 36.734 -13.871 24.193 1.00 52.36 145 VAL C C 1
ATOM 3452 O O . VAL C 1 145 ? 35.968 -14.856 24.240 1.00 52.02 145 VAL C O 1
ATOM 3456 N N . ASP C 1 146 ? 37.974 -13.894 24.684 1.00 54.32 146 ASP C N 1
ATOM 3457 C CA . ASP C 1 146 ? 38.536 -15.109 25.261 1.00 57.97 146 ASP C CA 1
ATOM 3458 C C . ASP C 1 146 ? 37.726 -15.338 26.538 1.00 59.57 146 ASP C C 1
ATOM 3459 O O . ASP C 1 146 ? 37.805 -14.549 27.486 1.00 60.71 146 ASP C O 1
ATOM 3464 N N . HIS C 1 147 ? 36.937 -16.411 26.536 1.00 61.50 147 HIS C N 1
ATOM 3465 C CA . HIS C 1 147 ? 35.675 -16.572 27.368 1.00 63.91 147 HIS C CA 1
ATOM 3466 C C . HIS C 1 147 ? 35.472 -15.629 28.609 1.00 63.28 147 HIS C C 1
ATOM 3467 O O . HIS C 1 147 ? 34.962 -14.509 28.442 1.00 63.23 147 HIS C O 1
ATOM 3474 N N . ASN D 1 3 ? 55.016 -15.622 -31.065 1.00 31.87 3 ASN D N 1
ATOM 3475 C CA . ASN D 1 3 ? 56.109 -14.744 -31.517 1.00 26.39 3 ASN D CA 1
ATOM 3476 C C . ASN D 1 3 ? 55.846 -13.898 -32.663 1.00 26.27 3 ASN D C 1
ATOM 3477 O O . ASN D 1 3 ? 55.338 -14.360 -33.656 1.00 26.01 3 ASN D O 1
ATOM 3482 N N . TYR D 1 4 ? 56.192 -12.638 -32.452 1.00 22.35 4 TYR D N 1
ATOM 3483 C CA . TYR D 1 4 ? 56.035 -11.631 -33.447 1.00 22.87 4 TYR D CA 1
ATOM 3484 C C . TYR D 1 4 ? 57.077 -10.597 -33.094 1.00 23.07 4 TYR D C 1
ATOM 3485 O O . TYR D 1 4 ? 57.702 -10.639 -31.965 1.00 21.82 4 TYR D O 1
ATOM 3494 N N . THR D 1 5 ? 57.297 -9.687 -34.033 1.00 22.90 5 THR D N 1
ATOM 3495 C CA . THR D 1 5 ? 58.035 -8.473 -33.744 1.00 23.93 5 THR D CA 1
ATOM 3496 C C . THR D 1 5 ? 57.155 -7.320 -34.268 1.00 23.18 5 THR D C 1
ATOM 3497 O O . THR D 1 5 ? 56.057 -7.524 -34.874 1.00 22.77 5 THR D O 1
ATOM 3501 N N . TYR D 1 6 ? 57.605 -6.114 -34.057 1.00 21.44 6 TYR D N 1
ATOM 3502 C CA . TYR D 1 6 ? 56.780 -4.945 -34.354 1.00 20.95 6 TYR D CA 1
ATOM 3503 C C . TYR D 1 6 ? 57.203 -4.375 -35.683 1.00 22.85 6 TYR D C 1
ATOM 3504 O O . TYR D 1 6 ? 58.403 -4.404 -36.025 1.00 23.23 6 TYR D O 1
ATOM 3513 N N . ILE D 1 7 ? 56.233 -3.748 -36.350 1.00 24.12 7 ILE D N 1
ATOM 3514 C CA . ILE D 1 7 ? 56.431 -2.992 -37.600 1.00 27.03 7 ILE D CA 1
ATOM 3515 C C . ILE D 1 7 ? 55.811 -1.607 -37.377 1.00 27.01 7 ILE D C 1
ATOM 3516 O O . ILE D 1 7 ? 54.777 -1.481 -36.715 1.00 29.02 7 ILE D O 1
ATOM 3521 N N . LYS D 1 8 ? 56.505 -0.538 -37.749 1.00 27.49 8 LYS D N 1
ATOM 3522 C CA . LYS D 1 8 ? 55.932 0.806 -37.565 1.00 27.92 8 LYS D CA 1
ATOM 3523 C C . LYS D 1 8 ? 55.000 1.060 -38.754 1.00 27.10 8 LYS D C 1
ATOM 3524 O O . LYS D 1 8 ? 55.029 0.324 -39.760 1.00 24.32 8 LYS D O 1
ATOM 3530 N N . PRO D 1 9 ? 54.155 2.061 -38.621 1.00 25.97 9 PRO D N 1
ATOM 3531 C CA . PRO D 1 9 ? 53.249 2.533 -39.616 1.00 26.28 9 PRO D CA 1
ATOM 3532 C C . PRO D 1 9 ? 53.981 2.919 -40.905 1.00 29.05 9 PRO D C 1
ATOM 3533 O O . PRO D 1 9 ? 53.560 2.488 -41.978 1.00 28.80 9 PRO D O 1
ATOM 3537 N N . GLU D 1 10 ? 55.071 3.670 -40.800 1.00 30.52 10 GLU D N 1
ATOM 3538 C CA . GLU D 1 10 ? 55.905 3.999 -41.975 1.00 33.11 10 GLU D CA 1
ATOM 3539 C C . GLU D 1 10 ? 56.351 2.749 -42.738 1.00 33.77 10 GLU D C 1
ATOM 3540 O O . GLU D 1 10 ? 56.366 2.729 -44.001 1.00 33.28 10 GLU D O 1
ATOM 3546 N N . GLU D 1 11 ? 56.710 1.709 -42.000 1.00 31.04 11 GLU D N 1
ATOM 3547 C CA . GLU D 1 11 ? 57.112 0.445 -42.653 1.00 33.32 11 GLU D CA 1
ATOM 3548 C C . GLU D 1 11 ? 55.962 -0.253 -43.283 1.00 30.98 11 GLU D C 1
ATOM 3549 O O . GLU D 1 11 ? 56.095 -0.748 -44.331 1.00 32.72 11 GLU D O 1
ATOM 3555 N N . LEU D 1 12 ? 54.809 -0.267 -42.671 1.00 31.66 12 LEU D N 1
ATOM 3556 C CA . LEU D 1 12 ? 53.654 -0.871 -43.313 1.00 32.63 12 LEU D CA 1
ATOM 3557 C C . LEU D 1 12 ? 53.239 -0.140 -44.649 1.00 34.29 12 LEU D C 1
ATOM 3558 O O . LEU D 1 12 ? 52.825 -0.788 -45.609 1.00 34.52 12 LEU D O 1
ATOM 3563 N N . VAL D 1 13 ? 53.252 1.182 -44.676 1.00 34.50 13 VAL D N 1
ATOM 3564 C CA . VAL D 1 13 ? 52.887 1.901 -45.918 1.00 35.06 13 VAL D CA 1
ATOM 3565 C C . VAL D 1 13 ? 53.889 1.565 -47.068 1.00 36.33 13 VAL D C 1
ATOM 3566 O O . VAL D 1 13 ? 53.464 1.379 -48.196 1.00 36.45 13 VAL D O 1
ATOM 3570 N N . GLU D 1 14 ? 55.165 1.411 -46.726 1.00 38.83 14 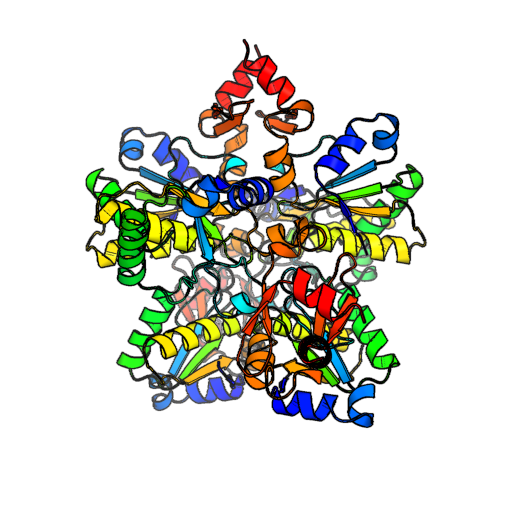GLU D N 1
ATOM 3571 C CA . GLU D 1 14 ? 56.211 1.003 -47.625 1.00 41.99 14 GLU D CA 1
ATOM 3572 C C . GLU D 1 14 ? 55.888 -0.343 -48.296 1.00 42.76 14 GLU D C 1
ATOM 3573 O O . GLU D 1 14 ? 55.945 -0.461 -49.571 1.00 42.25 14 GLU D O 1
ATOM 3579 N N . LEU D 1 15 ? 55.483 -1.336 -47.469 1.00 42.84 15 LEU D N 1
ATOM 3580 C CA . LEU D 1 15 ? 54.940 -2.604 -47.934 1.00 42.76 15 LEU D CA 1
ATOM 3581 C C . LEU D 1 15 ? 53.689 -2.438 -48.760 1.00 41.89 15 LEU D C 1
ATOM 3582 O O . LEU D 1 15 ? 53.576 -3.034 -49.827 1.00 42.73 15 LEU D O 1
ATOM 3587 N N . LEU D 1 16 ? 52.719 -1.694 -48.294 1.00 41.94 16 LEU D N 1
ATOM 3588 C CA . LEU D 1 16 ? 51.498 -1.611 -49.028 1.00 43.14 16 LEU D CA 1
ATOM 3589 C C . LEU D 1 16 ? 51.638 -0.860 -50.413 1.00 45.25 16 LEU D C 1
ATOM 3590 O O . LEU D 1 16 ? 50.696 -0.875 -51.233 1.00 44.70 16 LEU D O 1
ATOM 3595 N N . ASP D 1 17 ? 52.765 -0.179 -50.620 1.00 47.17 17 ASP D N 1
ATOM 3596 C CA . ASP D 1 17 ? 53.002 0.640 -51.830 1.00 50.06 17 ASP D CA 1
ATOM 3597 C C . ASP D 1 17 ? 53.833 -0.119 -52.888 1.00 53.40 17 ASP D C 1
ATOM 3598 O O . ASP D 1 17 ? 53.874 0.268 -54.087 1.00 54.97 17 ASP D O 1
ATOM 3603 N N . ASN D 1 18 ? 54.553 -1.146 -52.437 1.00 55.70 18 ASN D N 1
ATOM 3604 C CA . ASN D 1 18 ? 55.372 -1.922 -53.340 1.00 57.84 18 ASN D CA 1
ATOM 3605 C C . ASN D 1 18 ? 54.506 -3.096 -53.811 1.00 58.42 18 ASN D C 1
ATOM 3606 O O . ASN D 1 18 ? 54.093 -3.916 -53.024 1.00 59.88 18 ASN D O 1
ATOM 3611 N N . PRO D 1 19 ? 54.181 -3.149 -55.106 1.00 58.98 19 PRO D N 1
ATOM 3612 C CA . PRO D 1 19 ? 53.068 -4.052 -55.348 1.00 58.65 19 PRO D CA 1
ATOM 3613 C C . PRO D 1 19 ? 53.542 -5.488 -55.330 1.00 58.29 19 PRO D C 1
ATOM 3614 O O . PRO D 1 19 ? 52.715 -6.373 -55.222 1.00 56.64 19 PRO D O 1
ATOM 3618 N N . ASP D 1 20 ? 54.855 -5.709 -55.393 1.00 58.66 20 ASP D N 1
ATOM 3619 C CA . ASP D 1 20 ? 55.377 -7.071 -55.153 1.00 61.29 20 ASP D CA 1
ATOM 3620 C C . ASP D 1 20 ? 55.469 -7.480 -53.655 1.00 61.24 20 ASP D C 1
ATOM 3621 O O . ASP D 1 20 ? 55.070 -8.598 -53.296 1.00 61.37 20 ASP D O 1
ATOM 3626 N N . SER D 1 21 ? 55.937 -6.555 -52.805 1.00 60.55 21 SER D N 1
ATOM 3627 C CA . SER D 1 21 ? 55.706 -6.620 -51.354 1.00 60.53 21 SER D CA 1
ATOM 3628 C C . SER D 1 21 ? 54.299 -7.070 -51.002 1.00 58.58 21 SER D C 1
ATOM 3629 O O . SER D 1 21 ? 54.103 -8.115 -50.324 1.00 58.37 21 SER D O 1
ATOM 3632 N N . LEU D 1 22 ? 53.359 -6.242 -51.476 1.00 56.18 22 LEU D N 1
ATOM 3633 C CA . LEU D 1 22 ? 51.972 -6.306 -51.166 1.00 53.98 22 LEU D CA 1
ATOM 3634 C C . LEU D 1 22 ? 51.397 -7.718 -51.375 1.00 52.98 22 LEU D C 1
ATOM 3635 O O . LEU D 1 22 ? 50.583 -8.146 -50.555 1.00 50.35 22 LEU D O 1
ATOM 3640 N N . VAL D 1 23 ? 51.774 -8.440 -52.454 1.00 52.28 23 VAL D N 1
ATOM 3641 C CA . VAL D 1 23 ? 51.193 -9.848 -52.640 1.00 50.67 23 VAL D CA 1
ATOM 3642 C C . VAL D 1 23 ? 51.883 -10.890 -51.712 1.00 46.54 23 VAL D C 1
ATOM 3643 O O . VAL D 1 23 ? 51.441 -11.974 -51.532 1.00 46.24 23 VAL D O 1
ATOM 3647 N N . LYS D 1 24 ? 52.996 -10.526 -51.117 1.00 43.82 24 LYS D N 1
ATOM 3648 C CA . LYS D 1 24 ? 53.630 -11.384 -50.132 1.00 41.91 24 LYS D CA 1
ATOM 3649 C C . LYS D 1 24 ? 53.131 -11.063 -48.660 1.00 37.87 24 LYS D C 1
ATOM 3650 O O . LYS D 1 24 ? 53.619 -11.641 -47.705 1.00 34.15 24 LYS D O 1
ATOM 3656 N N . ALA D 1 25 ? 52.136 -10.183 -48.533 1.00 34.68 25 ALA D N 1
ATOM 3657 C CA . ALA D 1 25 ? 51.777 -9.574 -47.252 1.00 33.35 25 ALA D CA 1
ATOM 3658 C C . ALA D 1 25 ? 50.292 -9.748 -46.984 1.00 33.46 25 ALA D C 1
ATOM 3659 O O . ALA D 1 25 ? 49.468 -9.750 -47.945 1.00 30.94 25 ALA D O 1
ATOM 3661 N N . ALA D 1 26 ? 49.933 -9.996 -45.713 1.00 29.66 26 ALA D N 1
ATOM 3662 C CA . ALA D 1 26 ? 48.518 -10.053 -45.370 1.00 28.14 26 ALA D CA 1
ATOM 3663 C C . ALA D 1 26 ? 48.390 -9.042 -44.247 1.00 28.10 26 ALA D C 1
ATOM 3664 O O . ALA D 1 26 ? 49.343 -8.872 -43.498 1.00 28.96 26 ALA D O 1
ATOM 3666 N N . VAL D 1 27 ? 47.252 -8.360 -44.130 1.00 25.90 27 VAL D N 1
ATOM 3667 C CA . VAL D 1 27 ? 47.010 -7.490 -43.023 1.00 25.60 27 VAL D CA 1
ATOM 3668 C C . VAL D 1 27 ? 45.838 -8.110 -42.220 1.00 25.98 27 VAL D C 1
ATOM 3669 O O . VAL D 1 27 ? 44.760 -8.370 -42.709 1.00 23.32 27 VAL D O 1
ATOM 3673 N N . ILE D 1 28 ? 46.121 -8.442 -40.953 1.00 26.39 28 ILE D N 1
ATOM 3674 C CA . ILE D 1 28 ? 45.102 -9.071 -40.084 1.00 26.44 28 ILE D CA 1
ATOM 3675 C C . ILE D 1 28 ? 44.572 -8.061 -39.022 1.00 26.16 28 ILE D C 1
ATOM 3676 O O . ILE D 1 28 ? 45.265 -7.641 -38.114 1.00 26.33 28 ILE D O 1
ATOM 3681 N N . ASP D 1 29 ? 43.306 -7.758 -39.163 1.00 27.11 29 ASP D N 1
ATOM 3682 C CA . ASP D 1 29 ? 42.614 -6.765 -38.367 1.00 26.06 29 ASP D CA 1
ATOM 3683 C C . ASP D 1 29 ? 41.969 -7.530 -37.224 1.00 23.63 29 ASP D C 1
ATOM 3684 O O . ASP D 1 29 ? 41.101 -8.325 -37.464 1.00 21.36 29 ASP D O 1
ATOM 3689 N N . CYS D 1 30 ? 42.423 -7.315 -35.976 1.00 21.20 30 CYS D N 1
ATOM 3690 C CA . CYS D 1 30 ? 41.870 -8.079 -34.877 1.00 19.95 30 CYS D CA 1
ATOM 3691 C C . CYS D 1 30 ? 40.779 -7.376 -34.083 1.00 22.25 30 CYS D C 1
ATOM 3692 O O . CYS D 1 30 ? 40.423 -7.830 -33.023 1.00 20.93 30 CYS D O 1
ATOM 3695 N N . ARG D 1 31 ? 40.297 -6.210 -34.563 1.00 24.71 31 ARG D N 1
ATOM 3696 C CA . ARG D 1 31 ? 39.239 -5.431 -33.902 1.00 26.67 31 ARG D CA 1
ATOM 3697 C C . ARG D 1 31 ? 37.899 -6.140 -34.016 1.00 28.51 31 ARG D C 1
ATOM 3698 O O . ARG D 1 31 ? 37.740 -7.053 -34.815 1.00 29.41 31 ARG D O 1
ATOM 3706 N N . ASP D 1 32 ? 36.934 -5.813 -33.177 1.00 30.40 32 ASP D N 1
ATOM 3707 C CA . ASP D 1 32 ? 35.631 -6.464 -33.191 1.00 32.01 32 ASP D CA 1
ATOM 3708 C C . ASP D 1 32 ? 34.530 -5.520 -33.744 1.00 32.77 32 ASP D C 1
ATOM 3709 O O . ASP D 1 32 ? 34.302 -5.519 -34.963 1.00 31.52 32 ASP D O 1
ATOM 3714 N N . SER D 1 33 ? 33.839 -4.747 -32.899 1.00 34.96 33 SER D N 1
ATOM 3715 C CA . SER D 1 33 ? 32.786 -3.803 -33.369 1.00 37.93 33 SER D CA 1
ATOM 3716 C C . SER D 1 33 ? 33.410 -2.459 -33.863 1.00 39.46 33 SER D C 1
ATOM 3717 O O . SER D 1 33 ? 32.786 -1.702 -34.622 1.00 41.01 33 SER D O 1
ATOM 3720 N N . ASP D 1 34 ? 34.623 -2.206 -33.411 1.00 36.78 34 ASP D N 1
ATOM 3721 C CA . ASP D 1 34 ? 35.378 -1.013 -33.783 1.00 34.81 34 ASP D CA 1
ATOM 3722 C C . ASP D 1 34 ? 36.150 -1.129 -35.083 1.00 36.22 34 ASP D C 1
ATOM 3723 O O . ASP D 1 34 ? 36.769 -0.156 -35.520 1.00 34.16 34 ASP D O 1
ATOM 3728 N N . ARG D 1 35 ? 36.054 -2.287 -35.763 1.00 35.68 35 ARG D N 1
ATOM 3729 C CA . ARG D 1 35 ? 36.627 -2.398 -37.045 1.00 36.81 35 ARG D CA 1
ATOM 3730 C C . ARG D 1 35 ? 36.106 -1.342 -38.015 1.00 39.79 35 ARG D C 1
ATOM 3731 O O . ARG D 1 35 ? 36.850 -0.839 -38.901 1.00 38.75 35 ARG D O 1
ATOM 3739 N N . ASP D 1 36 ? 34.848 -0.948 -37.851 1.00 41.79 36 ASP D N 1
ATOM 3740 C CA . ASP D 1 36 ? 34.287 0.041 -38.796 1.00 44.78 36 ASP D CA 1
ATOM 3741 C C . ASP D 1 36 ? 34.761 1.496 -38.639 1.00 44.65 36 ASP D C 1
ATOM 3742 O O . ASP D 1 36 ? 34.496 2.343 -39.490 1.00 44.14 36 ASP D O 1
ATOM 3747 N N . CYS D 1 37 ? 35.492 1.779 -37.576 1.00 43.32 37 CYS D N 1
ATOM 3748 C CA . CYS D 1 37 ? 36.204 3.060 -37.513 1.00 43.45 37 CYS D CA 1
ATOM 3749 C C . CYS D 1 37 ? 36.940 3.373 -38.826 1.00 41.10 37 CYS D C 1
ATOM 3750 O O . CYS D 1 37 ? 36.993 4.551 -39.200 1.00 42.18 37 CYS D O 1
ATOM 3753 N N . GLY D 1 38 ? 37.438 2.358 -39.533 1.00 36.89 38 GLY D N 1
ATOM 3754 C CA . GLY D 1 38 ? 38.248 2.554 -40.689 1.00 34.41 38 GLY D CA 1
ATOM 3755 C C . GLY D 1 38 ? 39.255 1.406 -40.671 1.00 36.89 38 GLY D C 1
ATOM 3756 O O . GLY D 1 38 ? 39.558 0.850 -39.596 1.00 35.26 38 GLY D O 1
ATOM 3757 N N . PHE D 1 39 ? 39.803 1.047 -41.817 1.00 36.04 39 PHE D N 1
ATOM 3758 C CA . PHE D 1 39 ? 40.551 -0.209 -41.967 1.00 37.64 39 PHE D CA 1
ATOM 3759 C C . PHE D 1 39 ? 41.305 -0.145 -43.278 1.00 37.73 39 PHE D C 1
ATOM 3760 O O . PHE D 1 39 ? 41.085 0.808 -44.104 1.00 37.71 39 PHE D O 1
ATOM 3768 N N . ILE D 1 40 ? 42.244 -1.067 -43.470 1.00 37.81 40 ILE D N 1
ATOM 3769 C CA . ILE D 1 40 ? 43.098 -1.171 -44.681 1.00 38.39 40 ILE D CA 1
ATOM 3770 C C . ILE D 1 40 ? 42.434 -2.058 -45.718 1.00 38.86 40 ILE D C 1
ATOM 3771 O O . ILE D 1 40 ? 41.868 -3.094 -45.356 1.00 39.07 40 ILE D O 1
ATOM 3776 N N . VAL D 1 41 ? 42.425 -1.677 -47.001 1.00 40.01 41 VAL D N 1
ATOM 3777 C CA . VAL D 1 41 ? 41.677 -2.551 -47.945 1.00 40.54 41 VAL D CA 1
ATOM 3778 C C . VAL D 1 41 ? 42.255 -3.946 -48.034 1.00 39.63 41 VAL D C 1
ATOM 3779 O O . VAL D 1 41 ? 43.430 -4.107 -48.029 1.00 42.75 41 VAL D O 1
ATOM 3783 N N . ASN D 1 42 ? 41.386 -4.938 -48.132 1.00 40.28 42 ASN D N 1
ATOM 3784 C CA . ASN D 1 42 ? 41.764 -6.369 -48.189 1.00 40.90 42 ASN D CA 1
ATOM 3785 C C . ASN D 1 42 ? 42.438 -6.879 -46.904 1.00 39.19 42 ASN D C 1
ATOM 3786 O O . ASN D 1 42 ? 42.963 -7.968 -46.933 1.00 40.53 42 ASN D O 1
ATOM 3791 N N . SER D 1 43 ? 42.439 -6.107 -45.816 1.00 36.01 43 SER D N 1
ATOM 3792 C CA . SER D 1 43 ? 42.786 -6.660 -44.531 1.00 34.48 43 SER D CA 1
ATOM 3793 C C . SER D 1 43 ? 41.769 -7.794 -44.221 1.00 33.49 43 SER D C 1
ATOM 3794 O O . SER D 1 43 ? 40.670 -7.814 -44.729 1.00 31.64 43 SER D O 1
ATOM 3797 N N . ILE D 1 44 ? 42.158 -8.743 -43.380 1.00 30.98 44 ILE D N 1
ATOM 3798 C CA . ILE D 1 44 ? 41.357 -9.861 -43.077 1.00 31.26 44 ILE D CA 1
ATOM 3799 C C . ILE D 1 44 ? 40.966 -9.696 -41.619 1.00 31.34 44 ILE D C 1
ATOM 3800 O O . ILE D 1 44 ? 41.833 -9.579 -40.738 1.00 30.92 44 ILE D O 1
ATOM 3805 N N . ASN D 1 45 ? 39.705 -9.847 -41.316 1.00 30.45 45 ASN D N 1
ATOM 3806 C CA . ASN D 1 45 ? 39.262 -9.597 -39.983 1.00 32.54 45 ASN D CA 1
ATOM 3807 C C . ASN D 1 45 ? 39.319 -10.894 -39.273 1.00 32.29 45 ASN D C 1
ATOM 3808 O O . ASN D 1 45 ? 38.684 -11.838 -39.664 1.00 31.71 45 ASN D O 1
ATOM 3813 N N . MET D 1 46 ? 40.129 -10.936 -38.218 1.00 30.43 46 MET D N 1
ATOM 3814 C CA . MET D 1 46 ? 40.149 -12.074 -37.297 1.00 28.14 46 MET D CA 1
ATOM 3815 C C . MET D 1 46 ? 39.852 -11.471 -35.947 1.00 26.83 46 MET D C 1
ATOM 3816 O O . MET D 1 46 ? 40.746 -11.212 -35.187 1.00 23.04 46 MET D O 1
ATOM 3821 N N . PRO D 1 47 ? 38.558 -11.275 -35.597 1.00 27.61 47 PRO D N 1
ATOM 3822 C CA . PRO D 1 47 ? 38.388 -10.635 -34.208 1.00 26.92 47 PRO D CA 1
ATOM 3823 C C . PRO D 1 47 ? 38.918 -11.444 -33.039 1.00 25.47 47 PRO D C 1
ATOM 3824 O O . PRO D 1 47 ? 38.438 -12.570 -32.768 1.00 23.83 47 PRO D O 1
ATOM 3828 N N . THR D 1 48 ? 39.815 -10.825 -32.286 1.00 23.28 48 THR D N 1
ATOM 3829 C CA . THR D 1 48 ? 40.408 -11.554 -31.115 1.00 22.48 48 THR D CA 1
ATOM 3830 C C . THR D 1 48 ? 39.358 -12.047 -30.087 1.00 25.21 48 THR D C 1
ATOM 3831 O O . THR D 1 48 ? 39.427 -13.181 -29.510 1.00 23.82 48 THR D O 1
ATOM 3835 N N . ILE D 1 49 ? 38.354 -11.180 -29.872 1.00 27.33 49 ILE D N 1
ATOM 3836 C CA . ILE D 1 49 ? 37.268 -11.471 -28.951 1.00 30.88 49 ILE D CA 1
ATOM 3837 C C . ILE D 1 49 ? 36.488 -12.790 -29.342 1.00 28.98 49 ILE D C 1
ATOM 3838 O O . ILE D 1 49 ? 35.930 -13.463 -28.479 1.00 30.70 49 ILE D O 1
ATOM 3843 N N . SER D 1 50 ? 36.380 -13.138 -30.620 1.00 28.00 50 SER D N 1
ATOM 3844 C CA . SER D 1 50 ? 35.596 -14.330 -30.925 1.00 29.04 50 SER D CA 1
ATOM 3845 C C . SER D 1 50 ? 36.385 -15.381 -31.802 1.00 31.05 50 SER D C 1
ATOM 3846 O O . SER D 1 50 ? 35.862 -16.478 -31.999 1.00 31.68 50 SER D O 1
ATOM 3849 N N . CYS D 1 51 ? 37.559 -15.056 -32.431 1.00 30.09 51 CYS D N 1
ATOM 3850 C CA . CYS D 1 51 ? 38.217 -16.130 -33.181 1.00 30.29 51 CYS D CA 1
ATOM 3851 C C . CYS D 1 51 ? 38.543 -17.378 -32.349 1.00 29.55 51 CYS D C 1
ATOM 3852 O O . CYS D 1 51 ? 39.019 -17.337 -31.204 1.00 28.11 51 CYS D O 1
ATOM 3855 N N . THR D 1 52 ? 38.302 -18.517 -32.965 1.00 30.01 52 THR D N 1
ATOM 3856 C CA . THR D 1 52 ? 38.547 -19.803 -32.314 1.00 32.02 52 THR D CA 1
ATOM 3857 C C . THR D 1 52 ? 39.917 -20.373 -32.797 1.00 31.43 52 THR D C 1
ATOM 3858 O O . THR D 1 52 ? 40.455 -19.951 -33.830 1.00 30.11 52 THR D O 1
ATOM 3862 N N . GLU D 1 53 ? 40.453 -21.342 -32.053 1.00 31.60 53 GLU D N 1
ATOM 3863 C CA . GLU D 1 53 ? 41.665 -22.014 -32.442 1.00 34.47 53 GLU D CA 1
ATOM 3864 C C . GLU D 1 53 ? 41.635 -22.592 -33.868 1.00 33.20 53 GLU D C 1
ATOM 3865 O O . GLU D 1 53 ? 42.584 -22.446 -34.654 1.00 32.74 53 GLU D O 1
ATOM 3871 N N . GLU D 1 54 ? 40.522 -23.192 -34.271 1.00 34.21 54 GLU D N 1
ATOM 3872 C CA . GLU D 1 54 ? 40.408 -23.741 -35.599 1.00 36.95 54 GLU D CA 1
ATOM 3873 C C . GLU D 1 54 ? 40.509 -22.630 -36.649 1.00 31.60 54 GLU D C 1
ATOM 3874 O O . GLU D 1 54 ? 41.043 -22.795 -37.765 1.00 29.59 54 GLU D O 1
ATOM 3880 N N . MET D 1 55 ? 40.019 -21.464 -36.309 1.00 29.62 55 MET D N 1
ATOM 3881 C CA . MET D 1 55 ? 40.096 -20.331 -37.247 1.00 29.79 55 MET D CA 1
ATOM 3882 C C . MET D 1 55 ? 41.480 -19.839 -37.452 1.00 26.57 55 MET D C 1
ATOM 3883 O O . MET D 1 55 ? 41.858 -19.530 -38.574 1.00 23.82 55 MET D O 1
ATOM 3888 N N . TYR D 1 56 ? 42.278 -19.784 -36.371 1.00 25.08 56 TYR D N 1
ATOM 3889 C CA . TYR D 1 56 ? 43.715 -19.418 -36.607 1.00 24.42 56 TYR D CA 1
ATOM 3890 C C . TYR D 1 56 ? 44.473 -20.471 -37.415 1.00 24.62 56 TYR D C 1
ATOM 3891 O O . TYR D 1 56 ? 45.315 -20.135 -38.220 1.00 25.28 56 TYR D O 1
ATOM 3900 N N . GLU D 1 57 ? 44.167 -21.740 -37.153 1.00 23.56 57 GLU D N 1
ATOM 3901 C CA . GLU D 1 57 ? 44.760 -22.877 -37.945 1.00 26.90 57 GLU D CA 1
ATOM 3902 C C . GLU D 1 57 ? 44.446 -22.868 -39.418 1.00 26.67 57 GLU D C 1
ATOM 3903 O O . GLU D 1 57 ? 45.346 -23.049 -40.306 1.00 27.82 57 GLU D O 1
ATOM 3909 N N . LYS D 1 58 ? 43.187 -22.597 -39.701 1.00 25.34 58 LYS D N 1
ATOM 3910 C CA . LYS D 1 58 ? 42.776 -22.457 -41.071 1.00 26.64 58 LYS D CA 1
ATOM 3911 C C . LYS D 1 58 ? 43.482 -21.279 -41.741 1.00 26.27 58 LYS D C 1
ATOM 3912 O O . LYS D 1 58 ? 44.000 -21.392 -42.929 1.00 24.53 58 LYS D O 1
ATOM 3918 N N . LEU D 1 59 ? 43.587 -20.133 -41.037 1.00 24.48 59 LEU D N 1
ATOM 3919 C CA . LEU D 1 59 ? 44.260 -18.983 -41.703 1.00 23.19 59 LEU D CA 1
ATOM 3920 C C . LEU D 1 59 ? 45.795 -19.304 -41.923 1.00 21.34 59 LEU D C 1
ATOM 3921 O O . LEU D 1 59 ? 46.377 -18.845 -42.839 1.00 20.98 59 LEU D O 1
ATOM 3926 N N . ALA D 1 60 ? 46.424 -19.909 -40.916 1.00 21.33 60 ALA D N 1
ATOM 3927 C CA . ALA D 1 60 ? 47.819 -20.387 -41.068 1.00 24.29 60 ALA D CA 1
ATOM 3928 C C . ALA D 1 60 ? 47.996 -21.214 -42.332 1.00 23.01 60 ALA D C 1
ATOM 3929 O O . ALA D 1 60 ? 48.863 -20.916 -43.086 1.00 22.48 60 ALA D O 1
ATOM 3931 N N . LYS D 1 61 ? 47.176 -22.235 -42.521 1.00 24.08 61 LYS D N 1
ATOM 3932 C CA . LYS D 1 61 ? 47.258 -23.039 -43.807 1.00 28.10 61 LYS D CA 1
ATOM 3933 C C . LYS D 1 61 ? 46.987 -22.132 -45.043 1.00 29.33 61 LYS D C 1
ATOM 3934 O O . LYS D 1 61 ? 47.820 -22.031 -45.973 1.00 28.79 61 LYS D O 1
ATOM 3940 N N . THR D 1 62 ? 45.902 -21.344 -45.020 1.00 28.08 62 THR D N 1
ATOM 3941 C CA . THR D 1 62 ? 45.656 -20.463 -46.201 1.00 28.71 62 THR D CA 1
ATOM 3942 C C . THR D 1 62 ? 46.767 -19.425 -46.536 1.00 27.48 62 THR D C 1
ATOM 3943 O O . THR D 1 62 ? 47.107 -19.139 -47.687 1.00 28.21 62 THR D O 1
ATOM 3947 N N . LEU D 1 63 ? 47.350 -18.793 -45.534 1.00 25.53 63 LEU D N 1
ATOM 3948 C CA . LEU D 1 63 ? 48.329 -17.820 -45.884 1.00 23.09 63 LEU D CA 1
ATOM 3949 C C . LEU D 1 63 ? 49.579 -18.547 -46.308 1.00 24.76 63 LEU D C 1
ATOM 3950 O O . LEU D 1 63 ? 50.417 -18.003 -47.115 1.00 26.14 63 LEU D O 1
ATOM 3955 N N . PHE D 1 64 ? 49.812 -19.710 -45.704 1.00 25.41 64 PHE D N 1
ATOM 3956 C CA . PHE D 1 64 ? 50.984 -20.468 -46.134 1.00 27.76 64 PHE D CA 1
ATOM 3957 C C . PHE D 1 64 ? 50.865 -20.802 -47.690 1.00 28.70 64 PHE D C 1
ATOM 3958 O O . PHE D 1 64 ? 51.763 -20.498 -48.526 1.00 28.02 64 PHE D O 1
ATOM 3966 N N . GLU D 1 65 ? 49.731 -21.419 -48.034 1.00 31.08 65 GLU D N 1
ATOM 3967 C CA . GLU D 1 65 ? 49.395 -21.845 -49.415 1.00 33.82 65 GLU D CA 1
ATOM 3968 C C . GLU D 1 65 ? 49.295 -20.708 -50.400 1.00 35.64 65 GLU D C 1
ATOM 3969 O O . GLU D 1 65 ? 49.686 -20.875 -51.584 1.00 35.76 65 GLU D O 1
ATOM 3975 N N . GLU D 1 66 ? 48.871 -19.514 -49.939 1.00 35.74 66 GLU D N 1
ATOM 3976 C CA . GLU D 1 66 ? 49.025 -18.315 -50.802 1.00 35.48 66 GLU D CA 1
ATOM 3977 C C . GLU D 1 66 ? 50.443 -17.778 -50.876 1.00 34.22 66 GLU D C 1
ATOM 3978 O O . GLU D 1 66 ? 50.687 -16.711 -51.454 1.00 35.38 66 GLU D O 1
ATOM 3984 N N . LYS D 1 67 ? 51.387 -18.460 -50.237 1.00 34.71 67 LYS D N 1
ATOM 3985 C CA . LYS D 1 67 ? 52.789 -18.011 -50.154 1.00 33.63 67 LYS D CA 1
ATOM 3986 C C . LYS D 1 67 ? 52.907 -16.600 -49.608 1.00 33.17 67 LYS D C 1
ATOM 3987 O O . LYS D 1 67 ? 53.798 -15.861 -50.048 1.00 29.98 67 LYS D O 1
ATOM 3993 N N . LYS D 1 68 ? 52.089 -16.218 -48.614 1.00 30.96 68 LYS D N 1
ATOM 3994 C CA . LYS D 1 68 ? 52.428 -14.977 -47.855 1.00 30.40 68 LYS D CA 1
ATOM 3995 C C . LYS D 1 68 ? 53.774 -15.047 -47.119 1.00 28.70 68 LYS D C 1
ATOM 3996 O O . LYS D 1 68 ? 54.123 -16.048 -46.567 1.00 28.99 68 LYS D O 1
ATOM 4002 N N . GLU D 1 69 ? 54.488 -13.981 -47.099 1.00 27.52 69 GLU D N 1
ATOM 4003 C CA . GLU D 1 69 ? 55.693 -13.960 -46.364 1.00 31.76 69 GLU D CA 1
ATOM 4004 C C . GLU D 1 69 ? 55.616 -13.136 -45.111 1.00 28.89 69 GLU D C 1
ATOM 4005 O O . GLU D 1 69 ? 56.489 -13.313 -44.235 1.00 28.84 69 GLU D O 1
ATOM 4011 N N . LEU D 1 70 ? 54.608 -12.253 -45.030 1.00 27.52 70 LEU D N 1
ATOM 4012 C CA . LEU D 1 70 ? 54.394 -11.355 -43.821 1.00 28.66 70 LEU D CA 1
ATOM 4013 C C . LEU D 1 70 ? 53.013 -11.303 -43.446 1.00 26.64 70 LEU D C 1
ATOM 4014 O O . LEU D 1 70 ? 52.142 -11.192 -44.306 1.00 28.54 70 LEU D O 1
ATOM 4019 N N . ALA D 1 71 ? 52.732 -11.395 -42.163 1.00 24.97 71 ALA D N 1
ATOM 4020 C CA . ALA D 1 71 ? 51.310 -11.245 -41.732 1.00 24.19 71 ALA D CA 1
ATOM 4021 C C . ALA D 1 71 ? 51.416 -10.150 -40.644 1.00 25.60 71 ALA D C 1
ATOM 4022 O O . ALA D 1 71 ? 52.102 -10.343 -39.685 1.00 22.82 71 ALA D O 1
ATOM 4024 N N . VAL D 1 72 ? 50.753 -8.999 -40.842 1.00 24.89 72 VAL D N 1
ATOM 4025 C CA . VAL D 1 72 ? 50.845 -7.852 -39.949 1.00 22.01 72 VAL D CA 1
ATOM 4026 C C . VAL D 1 72 ? 49.536 -7.773 -39.214 1.00 22.27 72 VAL D C 1
ATOM 4027 O O . VAL D 1 72 ? 48.440 -7.662 -39.814 1.00 22.44 72 VAL D O 1
ATOM 4031 N N . PHE D 1 73 ? 49.614 -7.951 -37.894 1.00 21.75 73 PHE D N 1
ATOM 4032 C CA . PHE D 1 73 ? 48.417 -7.894 -37.041 1.00 20.28 73 PHE D CA 1
ATOM 4033 C C . PHE D 1 73 ? 48.257 -6.424 -36.453 1.00 19.95 73 PHE D C 1
ATOM 4034 O O . PHE D 1 73 ? 49.286 -5.788 -35.965 1.00 19.24 73 PHE D O 1
ATOM 4042 N N . HIS D 1 74 ? 47.019 -5.933 -36.446 1.00 18.89 74 HIS D N 1
ATOM 4043 C CA . HIS D 1 74 ? 46.748 -4.704 -35.733 1.00 19.07 74 HIS D CA 1
ATOM 4044 C C . HIS D 1 74 ? 45.406 -4.694 -35.029 1.00 19.00 74 HIS D C 1
ATOM 4045 O O . HIS D 1 74 ? 44.447 -5.395 -35.399 1.00 18.24 74 HIS D O 1
ATOM 4052 N N . CYS D 1 75 ? 45.247 -3.812 -34.029 1.00 17.06 75 CYS D N 1
ATOM 4053 C CA . CYS D 1 75 ? 43.868 -3.703 -33.574 1.00 19.55 75 CYS D CA 1
ATOM 4054 C C . CYS D 1 75 ? 43.599 -2.153 -33.451 1.00 20.50 75 CYS D C 1
ATOM 4055 O O . CYS D 1 75 ? 43.996 -1.436 -34.390 1.00 22.81 75 CYS D O 1
ATOM 4058 N N . ALA D 1 76 ? 43.013 -1.634 -32.390 1.00 18.47 76 ALA D N 1
ATOM 4059 C CA . ALA D 1 76 ? 42.870 -0.164 -32.291 1.00 17.71 76 ALA D CA 1
ATOM 4060 C C . ALA D 1 76 ? 44.183 0.425 -31.824 1.00 18.67 76 ALA D C 1
ATOM 4061 O O . ALA D 1 76 ? 44.683 1.368 -32.418 1.00 20.70 76 ALA D O 1
ATOM 4063 N N . GLN D 1 77 ? 44.779 -0.110 -30.733 1.00 19.26 77 GLN D N 1
ATOM 4064 C CA . GLN D 1 77 ? 46.039 0.459 -30.186 1.00 20.07 77 GLN D CA 1
ATOM 4065 C C . GLN D 1 77 ? 47.203 -0.575 -30.291 1.00 20.10 77 GLN D C 1
ATOM 4066 O O . GLN D 1 77 ? 48.361 -0.294 -29.965 1.00 20.44 77 GLN D O 1
ATOM 4072 N N . SER D 1 78 ? 46.873 -1.770 -30.698 1.00 18.60 78 SER D N 1
ATOM 4073 C CA . SER D 1 78 ? 47.878 -2.835 -30.732 1.00 20.57 78 SER D CA 1
ATOM 4074 C C . SER D 1 78 ? 48.567 -3.147 -29.401 1.00 18.31 78 SER D C 1
ATOM 4075 O O . SER D 1 78 ? 49.731 -3.476 -29.390 1.00 19.96 78 SER D O 1
ATOM 4078 N N . LEU D 1 79 ? 47.829 -3.049 -28.296 1.00 19.14 79 LEU D N 1
ATOM 4079 C CA . LEU D 1 79 ? 48.280 -3.314 -26.924 1.00 18.04 79 LEU D CA 1
ATOM 4080 C C . LEU D 1 79 ? 47.765 -4.684 -26.427 1.00 18.20 79 LEU D C 1
ATOM 4081 O O . LEU D 1 79 ? 48.503 -5.335 -25.741 1.00 18.59 79 LEU D O 1
ATOM 4086 N N . VAL D 1 80 ? 46.557 -5.104 -26.793 1.00 17.64 80 VAL D N 1
ATOM 4087 C CA . VAL D 1 80 ? 45.896 -6.254 -26.177 1.00 18.71 80 VAL D CA 1
ATOM 4088 C C . VAL D 1 80 ? 45.450 -7.118 -27.383 1.00 19.07 80 VAL D C 1
ATOM 4089 O O . VAL D 1 80 ? 46.022 -8.174 -27.585 1.00 18.74 80 VAL D O 1
ATOM 4093 N N . ARG D 1 81 ? 44.580 -6.636 -28.257 1.00 16.56 81 ARG D N 1
ATOM 4094 C CA . ARG D 1 81 ? 43.891 -7.574 -29.146 1.00 19.14 81 ARG D CA 1
ATOM 4095 C C . ARG D 1 81 ? 44.811 -8.110 -30.322 1.00 20.75 81 ARG D C 1
ATOM 4096 O O . ARG D 1 81 ? 44.792 -9.310 -30.681 1.00 20.84 81 ARG D O 1
ATOM 4104 N N . ALA D 1 82 ? 45.621 -7.226 -30.875 1.00 17.70 82 ALA D N 1
ATOM 4105 C CA . ALA D 1 82 ? 46.502 -7.621 -31.966 1.00 20.15 82 ALA D CA 1
ATOM 4106 C C . ALA D 1 82 ? 47.633 -8.561 -31.396 1.00 19.02 82 ALA D C 1
ATOM 4107 O O . ALA D 1 82 ? 47.861 -9.588 -31.953 1.00 21.24 82 ALA D O 1
ATOM 4109 N N . PRO D 1 83 ? 48.364 -8.155 -30.354 1.00 18.80 83 PRO D N 1
ATOM 4110 C CA . PRO D 1 83 ? 49.392 -9.140 -29.959 1.00 18.30 83 PRO D CA 1
ATOM 4111 C C . PRO D 1 83 ? 48.801 -10.446 -29.468 1.00 20.41 83 PRO D C 1
ATOM 4112 O O . PRO D 1 83 ? 49.420 -11.461 -29.692 1.00 20.38 83 PRO D O 1
ATOM 4116 N N . LYS D 1 84 ? 47.598 -10.451 -28.836 1.00 21.31 84 LYS D N 1
ATOM 4117 C CA . LYS D 1 84 ? 46.946 -11.721 -28.584 1.00 21.35 84 LYS D CA 1
ATOM 4118 C C . LYS D 1 84 ? 46.660 -12.467 -29.825 1.00 20.38 84 LYS D C 1
ATOM 4119 O O . LYS D 1 84 ? 46.932 -13.710 -29.874 1.00 19.30 84 LYS D O 1
ATOM 4125 N N . GLY D 1 85 ? 46.143 -11.769 -30.865 1.00 18.77 85 GLY D N 1
ATOM 4126 C CA . GLY D 1 85 ? 45.873 -12.467 -32.135 1.00 17.98 85 GLY D CA 1
ATOM 4127 C C . GLY D 1 85 ? 47.198 -13.016 -32.717 1.00 18.87 85 GLY D C 1
ATOM 4128 O O . GLY D 1 85 ? 47.250 -14.139 -33.255 1.00 17.87 85 GLY D O 1
ATOM 4129 N N . ALA D 1 86 ? 48.272 -12.227 -32.633 1.00 17.12 86 ALA D N 1
ATOM 4130 C CA . ALA D 1 86 ? 49.552 -12.602 -33.288 1.00 18.50 86 ALA D CA 1
ATOM 4131 C C . ALA D 1 86 ? 50.132 -13.836 -32.466 1.00 20.02 86 ALA D C 1
ATOM 4132 O O . ALA D 1 86 ? 50.571 -14.781 -33.067 1.00 18.57 86 ALA D O 1
ATOM 4134 N N . ASN D 1 87 ? 49.995 -13.843 -31.121 1.00 18.75 87 ASN D N 1
ATOM 4135 C CA . ASN D 1 87 ? 50.423 -15.011 -30.319 1.00 19.93 87 ASN D CA 1
ATOM 4136 C C . ASN D 1 87 ? 49.599 -16.262 -30.742 1.00 20.14 87 ASN D C 1
ATOM 4137 O O . ASN D 1 87 ? 50.153 -17.346 -31.013 1.00 19.10 87 ASN D O 1
ATOM 4142 N N . ARG D 1 88 ? 48.293 -16.120 -30.833 1.00 20.18 88 ARG D N 1
ATOM 4143 C CA . ARG D 1 88 ? 47.451 -17.257 -31.175 1.00 21.55 88 ARG D CA 1
ATOM 4144 C C . ARG D 1 88 ? 47.848 -17.778 -32.617 1.00 21.37 88 ARG D C 1
ATOM 4145 O O . ARG D 1 88 ? 47.812 -18.934 -32.897 1.00 19.75 88 ARG D O 1
ATOM 4153 N N . PHE D 1 89 ? 48.170 -16.859 -33.492 1.00 19.94 89 PHE D N 1
ATOM 4154 C CA . PHE D 1 89 ? 48.439 -17.248 -34.863 1.00 20.02 89 PHE D CA 1
ATOM 4155 C C . PHE D 1 89 ? 49.790 -17.974 -34.910 1.00 19.61 89 PHE D C 1
ATOM 4156 O O . PHE D 1 89 ? 49.900 -19.069 -35.535 1.00 21.20 89 PHE D O 1
ATOM 4164 N N . ALA D 1 90 ? 50.784 -17.430 -34.187 1.00 19.20 90 ALA D N 1
ATOM 4165 C CA . ALA D 1 90 ? 52.114 -17.972 -34.285 1.00 21.00 90 ALA D CA 1
ATOM 4166 C C . ALA D 1 90 ? 52.039 -19.432 -33.727 1.00 20.57 90 ALA D C 1
ATOM 4167 O O . ALA D 1 90 ? 52.768 -20.362 -34.140 1.00 23.24 90 ALA D O 1
ATOM 4169 N N . LEU D 1 91 ? 51.240 -19.590 -32.701 1.00 19.44 91 LEU D N 1
ATOM 4170 C CA . LEU D 1 91 ? 51.068 -20.860 -31.998 1.00 22.47 91 LEU D CA 1
ATOM 4171 C C . LEU D 1 91 ? 50.332 -21.851 -32.880 1.00 21.03 91 LEU D C 1
ATOM 4172 O O . LEU D 1 91 ? 50.595 -23.017 -32.886 1.00 22.42 91 LEU D O 1
ATOM 4177 N N . ALA D 1 92 ? 49.325 -21.408 -33.591 1.00 20.80 92 ALA D N 1
ATOM 4178 C CA . ALA D 1 92 ? 48.662 -22.269 -34.603 1.00 20.66 92 ALA D CA 1
ATOM 4179 C C . ALA D 1 92 ? 49.702 -22.724 -35.701 1.00 21.40 92 ALA D C 1
ATOM 4180 O O . ALA D 1 92 ? 49.728 -23.864 -36.115 1.00 21.33 92 ALA D O 1
ATOM 4182 N N . GLN D 1 93 ? 50.472 -21.794 -36.215 1.00 22.22 93 GLN D N 1
ATOM 4183 C CA . GLN D 1 93 ? 51.456 -22.078 -37.262 1.00 21.97 93 GLN D CA 1
ATOM 4184 C C . GLN D 1 93 ? 52.476 -23.141 -36.737 1.00 25.95 93 GLN D C 1
ATOM 4185 O O . GLN D 1 93 ? 52.869 -24.111 -37.444 1.00 24.86 93 GLN D O 1
ATOM 4191 N N . LYS D 1 94 ? 52.940 -22.936 -35.500 1.00 26.58 94 LYS D N 1
ATOM 4192 C CA . LYS D 1 94 ? 53.930 -23.845 -34.893 1.00 32.07 94 LYS D CA 1
ATOM 4193 C C . LYS D 1 94 ? 53.259 -25.228 -34.736 1.00 31.05 94 LYS D C 1
ATOM 4194 O O . LYS D 1 94 ? 53.825 -26.197 -35.109 1.00 31.50 94 LYS D O 1
ATOM 4200 N N . LYS D 1 95 ? 52.025 -25.287 -34.246 1.00 29.30 95 LYS D N 1
ATOM 4201 C CA . LYS D 1 95 ? 51.395 -26.561 -34.133 1.00 28.30 95 LYS D CA 1
ATOM 4202 C C . LYS D 1 95 ? 51.253 -27.284 -35.505 1.00 26.56 95 LYS D C 1
ATOM 4203 O O . LYS D 1 95 ? 51.352 -28.478 -35.536 1.00 24.78 95 LYS D O 1
ATOM 4209 N N . LEU D 1 96 ? 50.997 -26.555 -36.602 1.00 22.03 96 LEU D N 1
ATOM 4210 C CA . LEU D 1 96 ? 50.725 -27.142 -37.859 1.00 22.68 96 LEU D CA 1
ATOM 4211 C C . LEU D 1 96 ? 52.085 -27.405 -38.600 1.00 23.23 96 LEU D C 1
ATOM 4212 O O . LEU D 1 96 ? 52.085 -28.142 -39.547 1.00 23.78 96 LEU D O 1
ATOM 4217 N N . GLY D 1 97 ? 53.192 -26.784 -38.137 1.00 22.72 97 GLY D N 1
ATOM 4218 C CA . GLY D 1 97 ? 54.544 -26.947 -38.684 1.00 23.42 97 GLY D CA 1
ATOM 4219 C C . GLY D 1 97 ? 54.981 -25.929 -39.724 1.00 24.13 97 GLY D C 1
ATOM 4220 O O . GLY D 1 97 ? 55.841 -26.235 -40.529 1.00 23.08 97 GLY D O 1
ATOM 4221 N N . TYR D 1 98 ? 54.427 -24.695 -39.658 1.00 21.62 98 TYR D N 1
ATOM 4222 C CA . TYR D 1 98 ? 54.723 -23.585 -40.551 1.00 21.34 98 TYR D CA 1
ATOM 4223 C C . TYR D 1 98 ? 55.492 -22.569 -39.791 1.00 21.75 98 TYR D C 1
ATOM 4224 O O . TYR D 1 98 ? 55.321 -22.414 -38.589 1.00 20.38 98 TYR D O 1
ATOM 4233 N N . VAL D 1 99 ? 56.268 -21.799 -40.529 1.00 22.84 99 VAL D N 1
ATOM 4234 C CA . VAL D 1 99 ? 56.995 -20.664 -40.013 1.00 26.98 99 VAL D CA 1
ATOM 4235 C C . VAL D 1 99 ? 56.874 -19.531 -40.984 1.00 27.62 99 VAL D C 1
ATOM 4236 O O . VAL D 1 99 ? 57.278 -18.409 -40.691 1.00 28.38 99 VAL D O 1
ATOM 4240 N N . LEU D 1 100 ? 56.155 -19.747 -42.096 1.00 27.34 100 LEU D N 1
ATOM 4241 C CA . LEU D 1 100 ? 55.870 -18.585 -42.956 1.00 28.61 100 LEU D CA 1
ATOM 4242 C C . LEU D 1 100 ? 54.334 -18.536 -43.058 1.00 25.36 100 LEU D C 1
ATOM 4243 O O . LEU D 1 100 ? 53.668 -19.560 -43.100 1.00 23.54 100 LEU D O 1
ATOM 4248 N N . PRO D 1 101 ? 53.770 -17.362 -43.144 1.00 24.74 101 PRO D N 1
ATOM 4249 C CA . PRO D 1 101 ? 54.382 -16.091 -43.072 1.00 23.27 101 PRO D CA 1
ATOM 4250 C C . PRO D 1 101 ? 55.008 -15.689 -41.640 1.00 23.77 101 PRO D C 1
ATOM 4251 O O . PRO D 1 101 ? 54.636 -16.262 -40.600 1.00 20.61 101 PRO D O 1
ATOM 4255 N N . ALA D 1 102 ? 56.053 -14.822 -41.656 1.00 22.54 102 ALA D N 1
ATOM 4256 C CA . ALA D 1 102 ? 56.543 -14.277 -40.448 1.00 24.64 102 ALA D CA 1
ATOM 4257 C C . ALA D 1 102 ? 55.436 -13.304 -39.887 1.00 24.71 102 ALA D C 1
ATOM 4258 O O . ALA D 1 102 ? 54.623 -12.786 -40.622 1.00 22.83 102 ALA D O 1
ATOM 4260 N N . VAL D 1 103 ? 55.455 -13.072 -38.561 1.00 24.00 103 VAL D N 1
ATOM 4261 C CA . VAL D 1 103 ? 54.329 -12.439 -37.862 1.00 23.72 103 VAL D CA 1
ATOM 4262 C C . VAL D 1 103 ? 54.804 -11.143 -37.282 1.00 23.13 103 VAL D C 1
ATOM 4263 O O . VAL D 1 103 ? 55.875 -11.090 -36.650 1.00 22.10 103 VAL D O 1
ATOM 4267 N N . TYR D 1 104 ? 54.032 -10.074 -37.521 1.00 23.39 104 TYR D N 1
ATOM 4268 C CA . TYR D 1 104 ? 54.371 -8.734 -37.062 1.00 21.96 104 TYR D CA 1
ATOM 4269 C C . TYR D 1 104 ? 53.151 -8.121 -36.386 1.00 22.74 104 TYR D C 1
ATOM 4270 O O . TYR D 1 104 ? 52.019 -8.497 -36.723 1.00 22.63 104 TYR D O 1
ATOM 4279 N N . VAL D 1 105 ? 53.392 -7.218 -35.414 1.00 21.04 105 VAL D N 1
ATOM 4280 C CA . VAL D 1 105 ? 52.319 -6.439 -34.827 1.00 21.12 105 VAL D CA 1
ATOM 4281 C C . VAL D 1 105 ? 52.574 -4.985 -35.280 1.00 20.37 105 VAL D C 1
ATOM 4282 O O . VAL D 1 105 ? 53.703 -4.487 -35.136 1.00 21.33 105 VAL D O 1
ATOM 4286 N N . LEU D 1 106 ? 51.543 -4.335 -35.842 1.00 20.25 106 LEU D N 1
ATOM 4287 C CA . LEU D 1 106 ? 51.648 -2.840 -36.214 1.00 22.08 106 LEU D CA 1
ATOM 4288 C C . LEU D 1 106 ? 51.660 -1.985 -34.937 1.00 21.36 106 LEU D C 1
ATOM 4289 O O . LEU D 1 106 ? 50.718 -1.907 -34.191 1.00 20.27 106 LEU D O 1
ATOM 4294 N N . ARG D 1 107 ? 52.782 -1.456 -34.655 1.00 21.58 107 ARG D N 1
ATOM 4295 C CA . ARG D 1 107 ? 52.960 -0.688 -33.474 1.00 22.72 107 ARG D CA 1
ATOM 4296 C C . ARG D 1 107 ? 51.905 0.425 -33.407 1.00 22.94 107 ARG D C 1
ATOM 4297 O O . ARG D 1 107 ? 51.844 1.226 -34.340 1.00 22.70 107 ARG D O 1
ATOM 4305 N N . GLY D 1 108 ? 51.128 0.518 -32.313 1.00 22.00 108 GLY D N 1
ATOM 4306 C CA . GLY D 1 108 ? 50.256 1.715 -32.071 1.00 18.57 108 GLY D CA 1
ATOM 4307 C C . GLY D 1 108 ? 48.976 1.475 -32.775 1.00 18.27 108 GLY D C 1
ATOM 4308 O O . GLY D 1 108 ? 48.016 2.238 -32.615 1.00 20.70 108 GLY D O 1
ATOM 4309 N N . GLY D 1 109 ? 48.908 0.404 -33.568 1.00 18.87 109 GLY D N 1
ATOM 4310 C CA . GLY D 1 109 ? 47.631 -0.097 -34.107 1.00 18.03 109 GLY D CA 1
ATOM 4311 C C . GLY D 1 109 ? 46.966 0.869 -35.119 1.00 21.10 109 GLY D C 1
ATOM 4312 O O . GLY D 1 109 ? 47.622 1.758 -35.644 1.00 19.02 109 GLY D O 1
ATOM 4313 N N . TRP D 1 110 ? 45.694 0.633 -35.444 1.00 20.26 110 TRP D N 1
ATOM 4314 C CA . TRP D 1 110 ? 44.954 1.513 -36.388 1.00 22.33 110 TRP D CA 1
ATOM 4315 C C . TRP D 1 110 ? 44.971 3.044 -35.966 1.00 21.91 110 TRP D C 1
ATOM 4316 O O . TRP D 1 110 ? 45.102 4.043 -36.800 1.00 21.96 110 TRP D O 1
ATOM 4327 N N . GLU D 1 111 ? 44.789 3.261 -34.685 1.00 21.57 111 GLU D N 1
ATOM 4328 C CA . GLU D 1 111 ? 44.789 4.609 -34.143 1.00 21.24 111 GLU D CA 1
ATOM 4329 C C . GLU D 1 111 ? 46.101 5.327 -34.465 1.00 22.48 111 GLU D C 1
ATOM 4330 O O . GLU D 1 111 ? 46.032 6.440 -34.971 1.00 21.73 111 GLU D O 1
ATOM 4336 N N . ALA D 1 112 ? 47.293 4.745 -34.250 1.00 23.24 112 ALA D N 1
ATOM 4337 C CA . ALA D 1 112 ? 48.540 5.459 -34.614 1.00 24.92 112 ALA D CA 1
ATOM 4338 C C . ALA D 1 112 ? 48.667 5.559 -36.138 1.00 27.83 112 ALA D C 1
ATOM 4339 O O . ALA D 1 112 ? 49.205 6.592 -36.696 1.00 28.57 112 ALA D O 1
ATOM 4341 N N . PHE D 1 113 ? 48.243 4.469 -36.817 1.00 27.16 113 PHE D N 1
ATOM 4342 C CA . PHE D 1 113 ? 48.412 4.409 -38.279 1.00 28.78 113 PHE D CA 1
ATOM 4343 C C . PHE D 1 113 ? 47.565 5.615 -38.935 1.00 27.28 113 PHE D C 1
ATOM 4344 O O . PHE D 1 113 ? 48.076 6.361 -39.763 1.00 27.07 113 PHE D O 1
ATOM 4352 N N . TYR D 1 114 ? 46.314 5.711 -38.581 1.00 27.53 114 TYR D N 1
ATOM 4353 C CA . TYR D 1 114 ? 45.428 6.765 -39.014 1.00 30.16 114 TYR D CA 1
ATOM 4354 C C . TYR D 1 114 ? 45.914 8.156 -38.552 1.00 31.29 114 TYR D C 1
ATOM 4355 O O . TYR D 1 114 ? 46.014 9.096 -39.364 1.00 30.58 114 TYR D O 1
ATOM 4364 N N . HIS D 1 115 ? 46.444 8.221 -37.339 1.00 30.64 115 HIS D N 1
ATOM 4365 C CA . HIS D 1 115 ? 46.965 9.482 -36.884 1.00 31.95 115 HIS D CA 1
ATOM 4366 C C . HIS D 1 115 ? 48.074 10.053 -37.824 1.00 32.25 115 HIS D C 1
ATOM 4367 O O . HIS D 1 115 ? 48.160 11.300 -38.105 1.00 29.13 115 HIS D O 1
ATOM 4374 N N . MET D 1 116 ? 48.918 9.138 -38.279 1.00 29.77 116 MET D N 1
ATOM 4375 C CA . MET D 1 116 ? 50.067 9.546 -38.919 1.00 31.84 116 MET D CA 1
ATOM 4376 C C . MET D 1 116 ? 49.714 9.774 -40.423 1.00 33.04 116 MET D C 1
ATOM 4377 O O . MET D 1 116 ? 50.319 10.632 -41.072 1.00 34.59 116 MET D O 1
ATOM 4382 N N . TYR D 1 117 ? 48.783 9.016 -40.961 1.00 32.11 117 TYR D N 1
ATOM 4383 C CA . TYR D 1 117 ? 48.611 8.925 -42.411 1.00 33.11 117 TYR D CA 1
ATOM 4384 C C . TYR D 1 117 ? 47.221 9.316 -42.843 1.00 35.59 117 TYR D C 1
ATOM 4385 O O . TYR D 1 117 ? 46.938 9.308 -44.027 1.00 38.58 117 TYR D O 1
ATOM 4394 N N . GLY D 1 118 ? 46.311 9.594 -41.929 1.00 36.54 118 GLY D N 1
ATOM 4395 C CA . GLY D 1 118 ? 44.914 9.809 -42.320 1.00 39.60 118 GLY D CA 1
ATOM 4396 C C . GLY D 1 118 ? 44.721 11.078 -43.170 1.00 42.79 118 GLY D C 1
ATOM 4397 O O . GLY D 1 118 ? 43.807 11.150 -44.013 1.00 42.65 118 GLY D O 1
ATOM 4398 N N . ASP D 1 119 ? 45.575 12.072 -42.988 1.00 44.36 119 ASP D N 1
ATOM 4399 C CA . ASP D 1 119 ? 45.408 13.280 -43.797 1.00 47.36 119 ASP D CA 1
ATOM 4400 C C . ASP D 1 119 ? 46.276 13.253 -45.022 1.00 47.06 119 ASP D C 1
ATOM 4401 O O . ASP D 1 119 ? 45.798 13.746 -46.040 1.00 49.72 119 ASP D O 1
ATOM 4406 N N . VAL D 1 120 ? 47.436 12.575 -44.999 1.00 45.40 120 VAL D N 1
ATOM 4407 C CA . VAL D 1 120 ? 48.275 12.527 -46.152 1.00 44.03 120 VAL D CA 1
ATOM 4408 C C . VAL D 1 120 ? 48.108 11.334 -47.106 1.00 44.53 120 VAL D C 1
ATOM 4409 O O . VAL D 1 120 ? 48.598 11.422 -48.276 1.00 44.42 120 VAL D O 1
ATOM 4413 N N . ARG D 1 121 ? 47.514 10.200 -46.645 1.00 42.15 121 ARG D N 1
ATOM 4414 C CA . ARG D 1 121 ? 47.434 8.963 -47.479 1.00 39.68 121 ARG D CA 1
ATOM 4415 C C . ARG D 1 121 ? 46.115 8.362 -47.355 1.00 37.96 121 ARG D C 1
ATOM 4416 O O . ARG D 1 121 ? 46.025 7.181 -47.063 1.00 36.77 121 ARG D O 1
ATOM 4424 N N . PRO D 1 122 ? 45.082 9.142 -47.656 1.00 37.43 122 PRO D N 1
ATOM 4425 C CA . PRO D 1 122 ? 43.674 8.703 -47.646 1.00 36.56 122 PRO D CA 1
ATOM 4426 C C . PRO D 1 122 ? 43.384 7.643 -48.713 1.00 37.23 122 PRO D C 1
ATOM 4427 O O . PRO D 1 122 ? 42.327 7.024 -48.646 1.00 36.07 122 PRO D O 1
ATOM 4431 N N . ASP D 1 123 ? 44.307 7.374 -49.656 1.00 37.52 123 ASP D N 1
ATOM 4432 C CA . ASP D 1 123 ? 44.081 6.195 -50.523 1.00 39.52 123 ASP D CA 1
ATOM 4433 C C . ASP D 1 123 ? 44.172 4.910 -49.716 1.00 40.92 123 ASP D C 1
ATOM 4434 O O . ASP D 1 123 ? 43.634 3.887 -50.121 1.00 40.85 123 ASP D O 1
ATOM 4439 N N . LEU D 1 124 ? 44.882 4.964 -48.588 1.00 40.22 124 LEU D N 1
ATOM 4440 C CA . LEU D 1 124 ? 45.096 3.734 -47.809 1.00 38.74 124 LEU D CA 1
ATOM 4441 C C . LEU D 1 124 ? 44.007 3.436 -46.811 1.00 37.82 124 LEU D C 1
ATOM 4442 O O . LEU D 1 124 ? 44.017 2.335 -46.268 1.00 40.14 124 LEU D O 1
ATOM 4447 N N . MET D 1 125 ? 43.071 4.363 -46.583 1.00 36.05 125 MET D N 1
ATOM 4448 C CA . MET D 1 125 ? 42.017 4.212 -45.581 1.00 36.14 125 MET D CA 1
ATOM 4449 C C . MET D 1 125 ? 40.664 3.882 -46.163 1.00 37.21 125 MET D C 1
ATOM 4450 O O . MET D 1 125 ? 40.214 4.642 -46.997 1.00 40.06 125 MET D O 1
ATOM 4455 N N . TYR D 1 126 ? 39.931 2.916 -45.612 1.00 35.92 126 TYR D N 1
ATOM 4456 C CA . TYR D 1 126 ? 38.645 2.498 -46.144 1.00 35.91 126 TYR D CA 1
ATOM 4457 C C . TYR D 1 126 ? 37.641 2.594 -45.093 1.00 37.67 126 TYR D C 1
ATOM 4458 O O . TYR D 1 126 ? 37.961 2.535 -43.876 1.00 37.76 126 TYR D O 1
ATOM 4467 N N . VAL D 1 127 ? 36.418 2.857 -45.547 1.00 37.45 127 VAL D N 1
ATOM 4468 C CA . VAL D 1 127 ? 35.231 2.721 -44.761 1.00 39.47 127 VAL D CA 1
ATOM 4469 C C . VAL D 1 127 ? 34.217 2.013 -45.674 1.00 42.30 127 VAL D C 1
ATOM 4470 O O . VAL D 1 127 ? 34.451 1.776 -46.873 1.00 41.29 127 VAL D O 1
ATOM 4474 N N . LYS D 1 128 ? 33.125 1.673 -45.030 1.00 46.14 128 LYS D N 1
ATOM 4475 C CA . LYS D 1 128 ? 31.965 1.012 -45.535 1.00 50.21 128 LYS D CA 1
ATOM 4476 C C . LYS D 1 128 ? 30.875 2.045 -45.230 1.00 53.00 128 LYS D C 1
ATOM 4477 O O . LYS D 1 128 ? 30.691 2.472 -44.088 1.00 52.87 128 LYS D O 1
ATOM 4483 N N . LEU D 1 129 ? 30.150 2.415 -46.281 1.00 56.81 129 LEU D N 1
ATOM 4484 C CA . LEU D 1 129 ? 29.277 3.570 -46.292 1.00 60.20 129 LEU D CA 1
ATOM 4485 C C . LEU D 1 129 ? 27.895 3.172 -46.820 1.00 61.81 129 LEU D C 1
ATOM 4486 O O . LEU D 1 129 ? 27.791 2.656 -47.935 1.00 60.33 129 LEU D O 1
ATOM 4491 N N . GLY D 1 130 ? 26.857 3.384 -46.010 1.00 65.30 130 GLY D N 1
ATOM 4492 C CA . GLY D 1 130 ? 25.478 3.402 -46.524 1.00 70.70 130 GLY D CA 1
ATOM 4493 C C . GLY D 1 130 ? 24.402 2.324 -46.287 1.00 74.51 130 GLY D C 1
ATOM 4494 O O . GLY D 1 130 ? 23.836 2.217 -45.161 1.00 74.91 130 GLY D O 1
ATOM 4495 N N . PRO D 1 131 ? 24.074 1.544 -47.365 1.00 76.54 131 PRO D N 1
ATOM 4496 C CA . PRO D 1 131 ? 22.836 0.773 -47.457 1.00 77.61 131 PRO D CA 1
ATOM 4497 C C . PRO D 1 131 ? 22.886 -0.477 -46.580 1.00 78.76 131 PRO D C 1
ATOM 4498 O O . PRO D 1 131 ? 22.123 -0.594 -45.600 1.00 78.61 131 PRO D O 1
ATOM 4502 N N . GLU D 1 132 ? 23.756 -1.407 -47.034 1.00 79.61 132 GLU D N 1
ATOM 4503 C CA . GLU D 1 132 ? 24.163 -2.677 -46.443 1.00 80.34 132 GLU D CA 1
ATOM 4504 C C . GLU D 1 132 ? 25.709 -2.603 -46.447 1.00 80.08 132 GLU D C 1
ATOM 4505 O O . GLU D 1 132 ? 26.416 -3.401 -45.826 1.00 80.93 132 GLU D O 1
ATOM 4511 N N . GLN D 1 133 ? 26.204 -1.596 -47.172 1.00 78.75 133 GLN D N 1
ATOM 4512 C CA . GLN D 1 133 ? 27.553 -0.988 -47.091 1.00 76.86 133 GLN D CA 1
ATOM 4513 C C . GLN D 1 133 ? 28.819 -1.400 -47.914 1.00 74.81 133 GLN D C 1
ATOM 4514 O O . GLN D 1 133 ? 29.517 -2.407 -47.724 1.00 74.61 133 GLN D O 1
ATOM 4520 N N . LYS D 1 134 ? 28.991 -0.391 -48.875 1.00 71.78 134 LYS D N 1
ATOM 4521 C CA . LYS D 1 134 ? 29.980 -0.272 -49.940 1.00 69.11 134 LYS D CA 1
ATOM 4522 C C . LYS D 1 134 ? 31.306 0.267 -49.435 1.00 66.11 134 LYS D C 1
ATOM 4523 O O . LYS D 1 134 ? 31.395 1.184 -48.625 1.00 65.77 134 LYS D O 1
ATOM 4529 N N . LEU D 1 135 ? 32.307 -0.386 -49.975 1.00 61.60 135 LEU D N 1
ATOM 4530 C CA . LEU D 1 135 ? 33.649 -0.139 -49.686 1.00 56.73 135 LEU D CA 1
ATOM 4531 C C . LEU D 1 135 ? 34.126 1.065 -50.475 1.00 53.54 135 LEU D C 1
ATOM 4532 O O . LEU D 1 135 ? 33.962 1.134 -51.719 1.00 53.80 135 LEU D O 1
ATOM 4537 N N . ILE D 1 136 ? 34.715 2.013 -49.764 1.00 47.49 136 ILE D N 1
ATOM 4538 C CA . ILE D 1 136 ? 35.129 3.242 -50.374 1.00 44.15 136 ILE D CA 1
ATOM 4539 C C . ILE D 1 136 ? 36.363 3.748 -49.661 1.00 41.41 136 ILE D C 1
ATOM 4540 O O . ILE D 1 136 ? 36.363 3.796 -48.485 1.00 40.32 136 ILE D O 1
ATOM 4545 N N . SER D 1 137 ? 37.408 4.080 -50.378 1.00 40.10 137 SER D N 1
ATOM 4546 C CA . SER D 1 137 ? 38.465 4.846 -49.777 1.00 43.46 137 SER D CA 1
ATOM 4547 C C . SER D 1 137 ? 38.031 6.305 -49.320 1.00 44.70 137 SER D C 1
ATOM 4548 O O . SER D 1 137 ? 36.992 6.869 -49.774 1.00 44.36 137 SER D O 1
ATOM 4551 N N . GLU D 1 138 ? 38.807 6.910 -48.424 1.00 42.58 138 GLU D N 1
ATOM 4552 C CA . GLU D 1 138 ? 38.532 8.239 -48.034 1.00 42.93 138 GLU D CA 1
ATOM 4553 C C . GLU D 1 138 ? 39.055 9.198 -49.128 1.00 42.74 138 GLU D C 1
ATOM 4554 O O . GLU D 1 138 ? 38.689 10.367 -49.170 1.00 41.51 138 GLU D O 1
ATOM 4560 N N . GLU D 1 139 ? 39.970 8.756 -49.954 1.00 44.23 139 GLU D N 1
ATOM 4561 C CA . GLU D 1 139 ? 40.388 9.581 -51.092 1.00 47.15 139 GLU D CA 1
ATOM 4562 C C . GLU D 1 139 ? 39.163 9.744 -52.030 1.00 47.89 139 GLU D C 1
ATOM 4563 O O . GLU D 1 139 ? 38.744 10.851 -52.299 1.00 48.97 139 GLU D O 1
ATOM 4569 N N . ASP D 1 140 ? 38.519 8.648 -52.383 1.00 47.44 140 ASP D N 1
ATOM 4570 C CA . ASP D 1 140 ? 37.286 8.701 -53.146 1.00 49.17 140 ASP D CA 1
ATOM 4571 C C . ASP D 1 140 ? 36.117 9.384 -52.491 1.00 49.45 140 ASP D C 1
ATOM 4572 O O . ASP D 1 140 ? 35.300 9.996 -53.163 1.00 49.97 140 ASP D O 1
ATOM 4577 N N . LEU D 1 141 ? 35.974 9.203 -51.203 1.00 49.49 141 LEU D N 1
ATOM 4578 C CA . LEU D 1 141 ? 35.013 9.966 -50.433 1.00 49.48 141 LEU D CA 1
ATOM 4579 C C . LEU D 1 141 ? 35.290 11.513 -50.436 1.00 49.72 141 LEU D C 1
ATOM 4580 O O . LEU D 1 141 ? 34.342 12.334 -50.362 1.00 48.01 141 LEU D O 1
ATOM 4585 N N . ASN D 1 142 ? 36.577 11.882 -50.457 1.00 50.37 142 ASN D N 1
ATOM 4586 C CA . ASN D 1 142 ? 37.026 13.277 -50.352 1.00 51.35 142 ASN D CA 1
ATOM 4587 C C . ASN D 1 142 ? 36.678 13.956 -51.729 1.00 51.57 142 ASN D C 1
ATOM 4588 O O . ASN D 1 142 ? 36.129 15.046 -51.777 1.00 50.12 142 ASN D O 1
ATOM 4593 N N . SER D 1 143 ? 37.066 13.283 -52.809 1.00 51.64 143 SER D N 1
ATOM 4594 C CA . SER D 1 143 ? 36.576 13.546 -54.156 1.00 52.50 143 SER D CA 1
ATOM 4595 C C . SER D 1 143 ? 35.041 13.690 -54.280 1.00 52.57 143 SER D C 1
ATOM 4596 O O . SER D 1 143 ? 34.570 14.759 -54.691 1.00 52.38 143 SER D O 1
ATOM 4599 N N . ALA D 1 144 ? 34.284 12.650 -53.936 1.00 51.30 144 ALA D N 1
ATOM 4600 C CA . ALA D 1 144 ? 32.832 12.678 -54.040 1.00 52.08 144 ALA D CA 1
ATOM 4601 C C . ALA D 1 144 ? 32.203 13.850 -53.304 1.00 54.04 144 ALA D C 1
ATOM 4602 O O . ALA D 1 144 ? 31.154 14.426 -53.744 1.00 53.47 144 ALA D O 1
ATOM 4604 N N . VAL D 1 145 ? 32.859 14.241 -52.212 1.00 55.17 145 VAL D N 1
ATOM 4605 C CA . VAL D 1 145 ? 32.353 15.319 -51.364 1.00 55.77 145 VAL D CA 1
ATOM 4606 C C . VAL D 1 145 ? 32.631 16.674 -52.016 1.00 56.52 145 VAL D C 1
ATOM 4607 O O . VAL D 1 145 ? 31.758 17.580 -51.982 1.00 56.41 145 VAL D O 1
ATOM 4611 N N . ASP D 1 146 ? 33.851 16.799 -52.570 1.00 55.93 146 ASP D N 1
ATOM 4612 C CA . ASP D 1 146 ? 34.308 18.002 -53.214 1.00 56.38 146 ASP D CA 1
ATOM 4613 C C . ASP D 1 146 ? 33.253 18.334 -54.330 1.00 57.80 146 ASP D C 1
ATOM 4614 O O . ASP D 1 146 ? 32.733 19.481 -54.399 1.00 59.67 146 ASP D O 1
ATOM 4619 N N . HIS D 1 147 ? 32.874 17.333 -55.143 1.00 57.28 147 HIS D N 1
ATOM 4620 C CA . HIS D 1 147 ? 31.778 17.450 -56.134 1.00 56.04 147 HIS D CA 1
ATOM 4621 C C . HIS D 1 147 ? 30.299 17.769 -55.651 1.00 55.38 147 HIS D C 1
ATOM 4622 O O . HIS D 1 147 ? 29.770 17.461 -54.525 1.00 52.63 147 HIS D O 1
ATOM 4629 N N . ASN E 1 3 ? 25.099 -7.259 -18.450 1.00 44.17 3 ASN E N 1
ATOM 4630 C CA . ASN E 1 3 ? 24.175 -6.537 -17.383 1.00 40.04 3 ASN E CA 1
ATOM 4631 C C . ASN E 1 3 ? 23.636 -7.005 -15.952 1.00 37.38 3 ASN E C 1
ATOM 4632 O O . ASN E 1 3 ? 23.697 -8.176 -15.524 1.00 36.51 3 ASN E O 1
ATOM 4637 N N . TYR E 1 4 ? 23.197 -6.023 -15.152 1.00 33.05 4 TYR E N 1
ATOM 4638 C CA . TYR E 1 4 ? 22.792 -6.253 -13.772 1.00 31.56 4 TYR E CA 1
ATOM 4639 C C . TYR E 1 4 ? 21.773 -5.159 -13.417 1.00 31.78 4 TYR E C 1
ATOM 4640 O O . TYR E 1 4 ? 21.672 -4.110 -14.087 1.00 29.27 4 TYR E O 1
ATOM 4649 N N . THR E 1 5 ? 21.128 -5.310 -12.292 1.00 31.74 5 THR E N 1
ATOM 4650 C CA . THR E 1 5 ? 20.459 -4.156 -11.810 1.00 33.17 5 THR E CA 1
ATOM 4651 C C . THR E 1 5 ? 20.871 -3.992 -10.362 1.00 32.94 5 THR E C 1
ATOM 4652 O O . THR E 1 5 ? 21.609 -4.799 -9.793 1.00 30.58 5 THR E O 1
ATOM 4656 N N . TYR E 1 6 ? 20.321 -2.955 -9.756 1.00 34.57 6 TYR E N 1
ATOM 4657 C CA . TYR E 1 6 ? 20.750 -2.520 -8.439 1.00 35.26 6 TYR E CA 1
ATOM 4658 C C . TYR E 1 6 ? 19.851 -3.110 -7.371 1.00 35.33 6 TYR E C 1
ATOM 4659 O O . TYR E 1 6 ? 18.675 -3.395 -7.617 1.00 35.52 6 TYR E O 1
ATOM 4668 N N . ILE E 1 7 ? 20.416 -3.350 -6.200 1.00 32.25 7 ILE E N 1
ATOM 4669 C CA . ILE E 1 7 ? 19.623 -3.792 -5.088 1.00 32.85 7 ILE E CA 1
ATOM 4670 C C . ILE E 1 7 ? 20.002 -2.899 -3.953 1.00 32.80 7 ILE E C 1
ATOM 4671 O O . ILE E 1 7 ? 21.173 -2.586 -3.792 1.00 33.40 7 ILE E O 1
ATOM 4676 N N . LYS E 1 8 ? 19.052 -2.495 -3.148 1.00 32.62 8 LYS E N 1
ATOM 4677 C CA . LYS E 1 8 ? 19.348 -1.683 -1.995 1.00 33.83 8 LYS E CA 1
ATOM 4678 C C . LYS E 1 8 ? 19.692 -2.510 -0.776 1.00 32.86 8 LYS E C 1
ATOM 4679 O O . LYS E 1 8 ? 19.411 -3.710 -0.724 1.00 33.29 8 LYS E O 1
ATOM 4685 N N . PRO E 1 9 ? 20.280 -1.852 0.240 1.00 32.93 9 PRO E N 1
ATOM 4686 C CA . PRO E 1 9 ? 20.714 -2.508 1.481 1.00 32.96 9 PRO E CA 1
ATOM 4687 C C . PRO E 1 9 ? 19.550 -3.180 2.258 1.00 33.86 9 PRO E C 1
ATOM 4688 O O . PRO E 1 9 ? 19.709 -4.340 2.694 1.00 33.08 9 PRO E O 1
ATOM 4692 N N . GLU E 1 10 ? 18.446 -2.440 2.424 1.00 33.13 10 GLU E N 1
ATOM 4693 C CA . GLU E 1 10 ? 17.171 -2.989 2.898 1.00 36.10 10 GLU E CA 1
ATOM 4694 C C . GLU E 1 10 ? 16.791 -4.232 2.157 1.00 33.92 10 GLU E C 1
ATOM 4695 O O . GLU E 1 10 ? 16.504 -5.226 2.778 1.00 34.14 10 GLU E O 1
ATOM 4701 N N . GLU E 1 11 ? 16.783 -4.207 0.831 1.00 33.86 11 GLU E N 1
ATOM 4702 C CA . GLU E 1 11 ? 16.480 -5.413 0.055 1.00 35.05 11 GLU E CA 1
ATOM 4703 C C . GLU E 1 11 ? 17.444 -6.561 0.329 1.00 36.37 11 GLU E C 1
ATOM 4704 O O . GLU E 1 11 ? 17.044 -7.710 0.475 1.00 38.15 11 GLU E O 1
ATOM 4710 N N . LEU E 1 12 ? 18.731 -6.266 0.471 1.00 35.46 12 LEU E N 1
ATOM 4711 C CA . LEU E 1 12 ? 19.672 -7.369 0.768 1.00 34.78 12 LEU E CA 1
ATOM 4712 C C . LEU E 1 12 ? 19.524 -7.866 2.173 1.00 35.40 12 LEU E C 1
ATOM 4713 O O . LEU E 1 12 ? 19.715 -9.068 2.370 1.00 35.86 12 LEU E O 1
ATOM 4718 N N . VAL E 1 13 ? 19.233 -7.009 3.170 1.00 35.55 13 VAL E N 1
ATOM 4719 C CA . VAL E 1 13 ? 18.928 -7.622 4.500 1.00 39.07 13 VAL E CA 1
ATOM 4720 C C . VAL E 1 13 ? 17.654 -8.570 4.519 1.00 38.66 13 VAL E C 1
ATOM 4721 O O . VAL E 1 13 ? 17.713 -9.617 5.112 1.00 36.62 13 VAL E O 1
ATOM 4725 N N . GLU E 1 14 ? 16.613 -8.233 3.760 1.00 39.80 14 GLU E N 1
ATOM 4726 C CA . GLU E 1 14 ? 15.431 -9.119 3.510 1.00 42.48 14 GLU E CA 1
ATOM 4727 C C . GLU E 1 14 ? 15.875 -10.475 2.964 1.00 42.39 14 GLU E C 1
ATOM 4728 O O . GLU E 1 14 ? 15.429 -11.508 3.436 1.00 41.73 14 GLU E O 1
ATOM 4734 N N . LEU E 1 15 ? 16.796 -10.454 1.992 1.00 42.66 15 LEU E N 1
ATOM 4735 C CA . LEU E 1 15 ? 17.377 -11.660 1.401 1.00 40.95 15 LEU E CA 1
ATOM 4736 C C . LEU E 1 15 ? 18.206 -12.476 2.439 1.00 40.61 15 LEU E C 1
ATOM 4737 O O . LEU E 1 15 ? 18.079 -13.675 2.562 1.00 40.69 15 LEU E O 1
ATOM 4742 N N . LEU E 1 16 ? 19.032 -11.804 3.199 1.00 39.00 16 LEU E N 1
ATOM 4743 C CA . LEU E 1 16 ? 19.833 -12.441 4.194 1.00 40.41 16 LEU E CA 1
ATOM 4744 C C . LEU E 1 16 ? 18.982 -12.894 5.368 1.00 41.97 16 LEU E C 1
ATOM 4745 O O . LEU E 1 16 ? 19.343 -13.870 6.005 1.00 43.08 16 LEU E O 1
ATOM 4750 N N . ASP E 1 17 ? 17.896 -12.203 5.694 1.00 43.64 17 ASP E N 1
ATOM 4751 C CA . ASP E 1 17 ? 17.081 -12.678 6.857 1.00 47.57 17 ASP E CA 1
ATOM 4752 C C . ASP E 1 17 ? 16.173 -13.886 6.568 1.00 49.95 17 ASP E C 1
ATOM 4753 O O . ASP E 1 17 ? 15.527 -14.428 7.457 1.00 52.09 17 ASP E O 1
ATOM 4758 N N . ASN E 1 18 ? 16.115 -14.320 5.330 1.00 51.75 18 ASN E N 1
ATOM 4759 C CA . ASN E 1 18 ? 15.310 -15.433 5.002 1.00 54.55 18 ASN E CA 1
ATOM 4760 C C . ASN E 1 18 ? 16.090 -16.682 4.551 1.00 56.04 18 ASN E C 1
ATOM 4761 O O . ASN E 1 18 ? 16.840 -16.629 3.561 1.00 55.73 18 ASN E O 1
ATOM 4766 N N . PRO E 1 19 ? 15.867 -17.820 5.250 1.00 57.27 19 PRO E N 1
ATOM 4767 C CA . PRO E 1 19 ? 16.646 -19.031 4.931 1.00 58.72 19 PRO E CA 1
ATOM 4768 C C . PRO E 1 19 ? 16.431 -19.501 3.490 1.00 59.51 19 PRO E C 1
ATOM 4769 O O . PRO E 1 19 ? 17.367 -19.937 2.837 1.00 60.65 19 PRO E O 1
ATOM 4773 N N . ASP E 1 20 ? 15.210 -19.405 2.997 1.00 60.92 20 ASP E N 1
ATOM 4774 C CA . ASP E 1 20 ? 14.886 -19.923 1.677 1.00 61.86 20 ASP E CA 1
ATOM 4775 C C . ASP E 1 20 ? 15.574 -19.019 0.675 1.00 61.64 20 ASP E C 1
ATOM 4776 O O . ASP E 1 20 ? 16.404 -19.511 -0.131 1.00 61.93 20 ASP E O 1
ATOM 4781 N N . SER E 1 21 ? 15.289 -17.706 0.765 1.00 60.71 21 SER E N 1
ATOM 4782 C CA . SER E 1 21 ? 16.019 -16.679 -0.067 1.00 60.88 21 SER E CA 1
ATOM 4783 C C . SER E 1 21 ? 17.547 -16.834 0.034 1.00 59.23 21 SER E C 1
ATOM 4784 O O . SER E 1 21 ? 18.260 -16.769 -0.976 1.00 60.04 21 SER E O 1
ATOM 4787 N N . LEU E 1 22 ? 18.025 -17.083 1.249 1.00 57.16 22 LEU E N 1
ATOM 4788 C CA . LEU E 1 22 ? 19.435 -17.110 1.532 1.00 55.36 22 LEU E CA 1
ATOM 4789 C C . LEU E 1 22 ? 20.194 -18.271 0.834 1.00 54.19 22 LEU E C 1
ATOM 4790 O O . LEU E 1 22 ? 21.224 -18.020 0.211 1.00 52.01 22 LEU E O 1
ATOM 4795 N N . VAL E 1 23 ? 19.687 -19.517 0.870 1.00 54.00 23 VAL E N 1
ATOM 4796 C CA . VAL E 1 23 ? 20.291 -20.613 0.023 1.00 53.12 23 VAL E CA 1
ATOM 4797 C C . VAL E 1 23 ? 20.185 -20.362 -1.510 1.00 51.29 23 VAL E C 1
ATOM 4798 O O . VAL E 1 23 ? 20.961 -20.944 -2.295 1.00 51.03 23 VAL E O 1
ATOM 4802 N N . LYS E 1 24 ? 19.267 -19.482 -1.933 1.00 48.46 24 LYS E N 1
ATOM 4803 C CA . LYS E 1 24 ? 19.206 -19.090 -3.338 1.00 47.81 24 LYS E CA 1
ATOM 4804 C C . LYS E 1 24 ? 20.125 -17.879 -3.749 1.00 45.18 24 LYS E C 1
ATOM 4805 O O . LYS E 1 24 ? 20.127 -17.416 -4.934 1.00 43.84 24 LYS E O 1
ATOM 4811 N N . ALA E 1 25 ? 20.856 -17.343 -2.777 1.00 43.25 25 ALA E N 1
ATOM 4812 C CA . ALA E 1 25 ? 21.567 -16.074 -3.007 1.00 41.49 25 ALA E CA 1
ATOM 4813 C C . ALA E 1 25 ? 23.056 -16.253 -2.759 1.00 39.92 25 ALA E C 1
ATOM 4814 O O . ALA E 1 25 ? 23.471 -17.031 -1.863 1.00 38.34 25 ALA E O 1
ATOM 4816 N N . ALA E 1 26 ? 23.874 -15.608 -3.609 1.00 37.94 26 ALA E N 1
ATOM 4817 C CA . ALA E 1 26 ? 25.318 -15.492 -3.295 1.00 34.49 26 ALA E CA 1
ATOM 4818 C C . ALA E 1 26 ? 25.725 -14.044 -3.163 1.00 33.28 26 ALA E C 1
ATOM 4819 O O . ALA E 1 26 ? 25.271 -13.209 -3.914 1.00 35.15 26 ALA E O 1
ATOM 4821 N N . VAL E 1 27 ? 26.594 -13.734 -2.201 1.00 32.96 27 VAL E N 1
ATOM 4822 C CA . VAL E 1 27 ? 27.139 -12.371 -2.127 1.00 28.44 27 VAL E CA 1
ATOM 4823 C C . VAL E 1 27 ? 28.584 -12.493 -2.636 1.00 27.31 27 VAL E C 1
ATOM 4824 O O . VAL E 1 27 ? 29.398 -13.245 -2.138 1.00 26.17 27 VAL E O 1
ATOM 4828 N N . ILE E 1 28 ? 28.876 -11.685 -3.641 1.00 26.54 28 ILE E N 1
ATOM 4829 C CA . ILE E 1 28 ? 30.208 -11.622 -4.233 1.00 25.90 28 ILE E CA 1
ATOM 4830 C C . ILE E 1 28 ? 30.854 -10.292 -3.844 1.00 24.44 28 ILE E C 1
ATOM 4831 O O . ILE E 1 28 ? 30.381 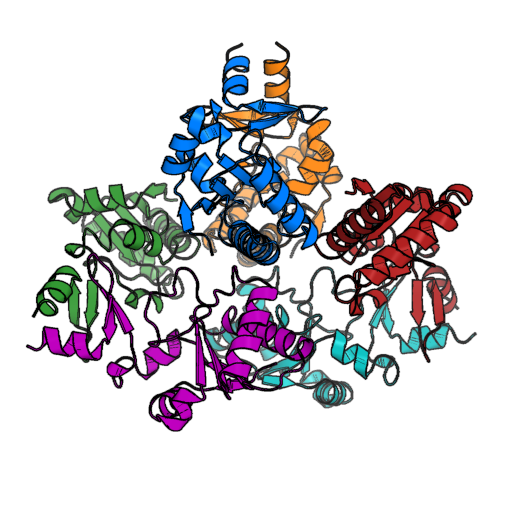-9.214 -4.233 1.00 26.75 28 ILE E O 1
ATOM 4836 N N . ASP E 1 29 ? 31.892 -10.417 -3.025 1.00 23.29 29 ASP E N 1
ATOM 4837 C CA . ASP E 1 29 ? 32.651 -9.296 -2.478 1.00 23.04 29 ASP E CA 1
ATOM 4838 C C . ASP E 1 29 ? 33.785 -8.966 -3.460 1.00 22.25 29 ASP E C 1
ATOM 4839 O O . ASP E 1 29 ? 34.633 -9.786 -3.648 1.00 23.75 29 ASP E O 1
ATOM 4844 N N . CYS E 1 30 ? 33.787 -7.798 -4.096 1.00 22.78 30 CYS E N 1
ATOM 4845 C CA . CYS E 1 30 ? 34.777 -7.536 -5.147 1.00 19.99 30 CYS E CA 1
ATOM 4846 C C . CYS E 1 30 ? 35.968 -6.698 -4.684 1.00 19.74 30 CYS E C 1
ATOM 4847 O O . CYS E 1 30 ? 36.777 -6.259 -5.541 1.00 20.09 30 CYS E O 1
ATOM 4850 N N . ARG E 1 31 ? 36.109 -6.515 -3.371 1.00 19.33 31 ARG E N 1
ATOM 4851 C CA . ARG E 1 31 ? 37.215 -5.694 -2.801 1.00 20.79 31 ARG E CA 1
ATOM 4852 C C . ARG E 1 31 ? 38.550 -6.431 -2.841 1.00 22.52 31 ARG E C 1
ATOM 4853 O O . ARG E 1 31 ? 38.564 -7.638 -3.062 1.00 21.53 31 ARG E O 1
ATOM 4861 N N . ASP E 1 32 ? 39.671 -5.738 -2.586 1.00 21.28 32 ASP E N 1
ATOM 4862 C CA . ASP E 1 32 ? 41.004 -6.323 -2.669 1.00 23.66 32 ASP E CA 1
ATOM 4863 C C . ASP E 1 32 ? 41.782 -6.183 -1.382 1.00 23.73 32 ASP E C 1
ATOM 4864 O O . ASP E 1 32 ? 41.721 -7.071 -0.533 1.00 23.02 32 ASP E O 1
ATOM 4869 N N . SER E 1 33 ? 42.502 -5.084 -1.179 1.00 21.45 33 SER E N 1
ATOM 4870 C CA . SER E 1 33 ? 43.215 -4.965 0.090 1.00 23.20 33 SER E CA 1
ATOM 4871 C C . SER E 1 33 ? 42.347 -4.308 1.166 1.00 22.17 33 SER E C 1
ATOM 4872 O O . SER E 1 33 ? 42.750 -4.220 2.319 1.00 24.67 33 SER E O 1
ATOM 4875 N N . ASP E 1 34 ? 41.150 -3.842 0.808 1.00 22.16 34 ASP E N 1
ATOM 4876 C CA . ASP E 1 34 ? 40.224 -3.162 1.770 1.00 24.21 34 ASP E CA 1
ATOM 4877 C C . ASP E 1 34 ? 39.064 -4.108 2.196 1.00 26.64 34 ASP E C 1
ATOM 4878 O O . ASP E 1 34 ? 38.159 -3.706 2.917 1.00 27.27 34 ASP E O 1
ATOM 4883 N N . ARG E 1 35 ? 39.144 -5.372 1.777 1.00 28.07 35 ARG E N 1
ATOM 4884 C CA . ARG E 1 35 ? 38.127 -6.374 1.949 1.00 31.09 35 ARG E CA 1
ATOM 4885 C C . ARG E 1 35 ? 37.869 -6.619 3.481 1.00 32.42 35 ARG E C 1
ATOM 4886 O O . ARG E 1 35 ? 36.737 -6.676 3.892 1.00 33.19 35 ARG E O 1
ATOM 4894 N N . ASP E 1 36 ? 38.936 -6.729 4.299 1.00 31.85 36 ASP E N 1
ATOM 4895 C CA . ASP E 1 36 ? 38.834 -7.080 5.680 1.00 33.67 36 ASP E CA 1
ATOM 4896 C C . ASP E 1 36 ? 38.320 -5.885 6.475 1.00 35.38 36 ASP E C 1
ATOM 4897 O O . ASP E 1 36 ? 38.320 -5.912 7.690 1.00 36.14 36 ASP E O 1
ATOM 4902 N N . CYS E 1 37 ? 37.902 -4.802 5.836 0.50 35.49 37 CYS E N 1
ATOM 4903 C CA . CYS E 1 37 ? 37.381 -3.708 6.646 0.50 34.41 37 CYS E CA 1
ATOM 4904 C C . CYS E 1 37 ? 36.190 -4.265 7.455 0.50 35.40 37 CYS E C 1
ATOM 4905 O O . CYS E 1 37 ? 35.988 -3.936 8.633 0.50 35.87 37 CYS E O 1
ATOM 4910 N N . GLY E 1 38 ? 35.429 -5.121 6.821 1.00 32.20 38 GLY E N 1
ATOM 4911 C CA . GLY E 1 38 ? 34.299 -5.758 7.448 1.00 32.15 38 GLY E CA 1
ATOM 4912 C C . GLY E 1 38 ? 33.540 -6.339 6.267 1.00 30.86 38 GLY E C 1
ATOM 4913 O O . GLY E 1 38 ? 33.690 -5.865 5.119 1.00 32.35 38 GLY E O 1
ATOM 4914 N N . PHE E 1 39 ? 32.743 -7.352 6.483 1.00 30.01 39 PHE E N 1
ATOM 4915 C CA . PHE E 1 39 ? 32.134 -8.067 5.331 1.00 31.61 39 PHE E CA 1
ATOM 4916 C C . PHE E 1 39 ? 30.964 -8.953 5.752 1.00 31.77 39 PHE E C 1
ATOM 4917 O O . PHE E 1 39 ? 30.624 -9.108 6.957 1.00 31.24 39 PHE E O 1
ATOM 4925 N N . ILE E 1 40 ? 30.336 -9.514 4.753 1.00 30.96 40 ILE E N 1
ATOM 4926 C CA . ILE E 1 40 ? 29.113 -10.327 4.939 1.00 31.09 40 ILE E CA 1
ATOM 4927 C C . ILE E 1 40 ? 29.622 -11.760 5.120 1.00 31.66 40 ILE E C 1
ATOM 4928 O O . ILE E 1 40 ? 30.591 -12.205 4.410 1.00 28.66 40 ILE E O 1
ATOM 4933 N N . VAL E 1 41 ? 29.092 -12.474 6.119 1.00 32.29 41 VAL E N 1
ATOM 4934 C CA . VAL E 1 41 ? 29.649 -13.867 6.349 1.00 33.39 41 VAL E CA 1
ATOM 4935 C C . VAL E 1 41 ? 29.378 -14.728 5.088 1.00 33.71 41 VAL E C 1
ATOM 4936 O O . VAL E 1 41 ? 28.351 -14.538 4.481 1.00 35.83 41 VAL E O 1
ATOM 4940 N N . ASN E 1 42 ? 30.270 -15.662 4.721 1.00 32.91 42 ASN E N 1
ATOM 4941 C CA . ASN E 1 42 ? 30.095 -16.483 3.542 1.00 32.90 42 ASN E CA 1
ATOM 4942 C C . ASN E 1 42 ? 30.076 -15.691 2.268 1.00 32.83 42 ASN E C 1
ATOM 4943 O O . ASN E 1 42 ? 29.726 -16.273 1.227 1.00 32.55 42 ASN E O 1
ATOM 4948 N N . SER E 1 43 ? 30.449 -14.402 2.292 1.00 28.94 43 SER E N 1
ATOM 4949 C CA . SER E 1 43 ? 30.673 -13.746 0.969 1.00 29.45 43 SER E CA 1
ATOM 4950 C C . SER E 1 43 ? 31.733 -14.480 0.151 1.00 28.23 43 SER E C 1
ATOM 4951 O O . SER E 1 43 ? 32.620 -15.133 0.679 1.00 28.00 43 SER E O 1
ATOM 4954 N N . ILE E 1 44 ? 31.575 -14.468 -1.153 1.00 28.27 44 ILE E N 1
ATOM 4955 C CA . ILE E 1 44 ? 32.637 -14.934 -2.061 1.00 28.68 44 ILE E CA 1
ATOM 4956 C C . ILE E 1 44 ? 33.559 -13.796 -2.562 1.00 28.68 44 ILE E C 1
ATOM 4957 O O . ILE E 1 44 ? 33.118 -12.829 -3.179 1.00 28.51 44 ILE E O 1
ATOM 4962 N N . ASN E 1 45 ? 34.853 -13.915 -2.300 0.50 28.65 45 ASN E N 1
ATOM 4963 C CA . ASN E 1 45 ? 35.782 -12.865 -2.795 0.50 27.45 45 ASN E CA 1
ATOM 4964 C C . ASN E 1 45 ? 36.216 -13.112 -4.252 0.50 27.69 45 ASN E C 1
ATOM 4965 O O . ASN E 1 45 ? 36.971 -14.080 -4.529 0.50 28.77 45 ASN E O 1
ATOM 4974 N N . MET E 1 46 ? 35.775 -12.224 -5.143 1.00 25.23 46 MET E N 1
ATOM 4975 C CA . MET E 1 46 ? 36.305 -12.161 -6.469 1.00 24.85 46 MET E CA 1
ATOM 4976 C C . MET E 1 46 ? 36.873 -10.713 -6.643 1.00 23.39 46 MET E C 1
ATOM 4977 O O . MET E 1 46 ? 36.147 -9.808 -7.184 1.00 22.41 46 MET E O 1
ATOM 4982 N N . PRO E 1 47 ? 38.112 -10.512 -6.199 1.00 21.35 47 PRO E N 1
ATOM 4983 C CA . PRO E 1 47 ? 38.722 -9.147 -6.264 1.00 21.04 47 PRO E CA 1
ATOM 4984 C C . PRO E 1 47 ? 38.807 -8.718 -7.746 1.00 22.88 47 PRO E C 1
ATOM 4985 O O . PRO E 1 47 ? 39.520 -9.361 -8.624 1.00 22.76 47 PRO E O 1
ATOM 4989 N N . THR E 1 48 ? 38.004 -7.731 -8.070 1.00 22.80 48 THR E N 1
ATOM 4990 C CA . THR E 1 48 ? 37.960 -7.288 -9.464 1.00 22.71 48 THR E CA 1
ATOM 4991 C C . THR E 1 48 ? 39.371 -6.913 -10.041 1.00 23.09 48 THR E C 1
ATOM 4992 O O . THR E 1 48 ? 39.632 -7.122 -11.163 1.00 23.48 48 THR E O 1
ATOM 4996 N N . ILE E 1 49 ? 40.286 -6.430 -9.250 1.00 23.58 49 ILE E N 1
ATOM 4997 C CA . ILE E 1 49 ? 41.648 -5.963 -9.738 1.00 23.37 49 ILE E CA 1
ATOM 4998 C C . ILE E 1 49 ? 42.455 -7.106 -10.312 1.00 23.39 49 ILE E C 1
ATOM 4999 O O . ILE E 1 49 ? 43.250 -6.904 -11.240 1.00 23.02 49 ILE E O 1
ATOM 5004 N N . SER E 1 50 ? 42.192 -8.349 -9.847 1.00 22.14 50 SER E N 1
ATOM 5005 C CA . SER E 1 50 ? 43.086 -9.433 -10.261 1.00 20.78 50 SER E CA 1
ATOM 5006 C C . SER E 1 50 ? 42.377 -10.681 -10.774 1.00 22.04 50 SER E C 1
ATOM 5007 O O . SER E 1 50 ? 43.090 -11.676 -11.078 1.00 22.50 50 SER E O 1
ATOM 5010 N N . CYS E 1 51 ? 41.037 -10.688 -10.807 1.00 21.69 51 CYS E N 1
ATOM 5011 C CA . CYS E 1 51 ? 40.307 -11.860 -11.366 1.00 24.74 51 CYS E CA 1
ATOM 5012 C C . CYS E 1 51 ? 40.401 -11.871 -12.925 1.00 25.45 51 CYS E C 1
ATOM 5013 O O . CYS E 1 51 ? 40.476 -10.847 -13.568 1.00 26.35 51 CYS E O 1
ATOM 5016 N N . THR E 1 52 ? 40.421 -13.057 -13.511 1.00 24.59 52 THR E N 1
ATOM 5017 C CA . THR E 1 52 ? 40.606 -13.212 -14.927 1.00 26.34 52 THR E CA 1
ATOM 5018 C C . THR E 1 52 ? 39.364 -13.932 -15.463 1.00 28.35 52 THR E C 1
ATOM 5019 O O . THR E 1 52 ? 38.481 -14.454 -14.688 1.00 28.97 52 THR E O 1
ATOM 5023 N N . GLU E 1 53 ? 39.271 -13.929 -16.775 1.00 26.80 53 GLU E N 1
ATOM 5024 C CA . GLU E 1 53 ? 38.054 -14.427 -17.433 1.00 32.03 53 GLU E CA 1
ATOM 5025 C C . GLU E 1 53 ? 37.605 -15.819 -16.965 1.00 29.62 53 GLU E C 1
ATOM 5026 O O . GLU E 1 53 ? 36.445 -15.997 -16.621 1.00 31.98 53 GLU E O 1
ATOM 5032 N N . GLU E 1 54 ? 38.492 -16.793 -16.890 1.00 29.30 54 GLU E N 1
ATOM 5033 C CA . GLU E 1 54 ? 38.044 -18.155 -16.516 1.00 30.28 54 GLU E CA 1
ATOM 5034 C C . GLU E 1 54 ? 37.606 -18.205 -15.140 1.00 29.14 54 GLU E C 1
ATOM 5035 O O . GLU E 1 54 ? 36.750 -19.036 -14.753 1.00 30.71 54 GLU E O 1
ATOM 5041 N N . MET E 1 55 ? 38.134 -17.298 -14.317 1.00 28.58 55 MET E N 1
ATOM 5042 C CA . MET E 1 55 ? 37.617 -17.293 -12.919 1.00 26.01 55 MET E CA 1
ATOM 5043 C C . MET E 1 55 ? 36.146 -16.922 -12.912 1.00 24.48 55 MET E C 1
ATOM 5044 O O . MET E 1 55 ? 35.412 -17.478 -12.097 1.00 25.05 55 MET E O 1
ATOM 5049 N N . TYR E 1 56 ? 35.697 -15.940 -13.697 1.00 25.66 56 TYR E N 1
ATOM 5050 C CA . TYR E 1 56 ? 34.237 -15.579 -13.626 1.00 28.85 56 TYR E CA 1
ATOM 5051 C C . TYR E 1 56 ? 33.427 -16.732 -14.242 1.00 29.90 56 TYR E C 1
ATOM 5052 O O . TYR E 1 56 ? 32.280 -16.947 -13.831 1.00 29.40 56 TYR E O 1
ATOM 5061 N N . GLU E 1 57 ? 34.046 -17.479 -15.204 1.00 30.80 57 GLU E N 1
ATOM 5062 C CA . GLU E 1 57 ? 33.382 -18.638 -15.892 1.00 30.04 57 GLU E CA 1
ATOM 5063 C C . GLU E 1 57 ? 33.196 -19.736 -14.916 1.00 30.96 57 GLU E C 1
ATOM 5064 O O . GLU E 1 57 ? 32.104 -20.266 -14.847 1.00 31.26 57 GLU E O 1
ATOM 5070 N N . LYS E 1 58 ? 34.195 -20.012 -14.079 1.00 30.48 58 LYS E N 1
ATOM 5071 C CA . LYS E 1 58 ? 34.053 -21.081 -13.097 1.00 32.34 58 LYS E CA 1
ATOM 5072 C C . LYS E 1 58 ? 33.007 -20.657 -12.049 1.00 32.21 58 LYS E C 1
ATOM 5073 O O . LYS E 1 58 ? 32.187 -21.462 -11.601 1.00 29.45 58 LYS E O 1
ATOM 5079 N N . LEU E 1 59 ? 33.079 -19.413 -11.576 1.00 31.17 59 LEU E N 1
ATOM 5080 C CA . LEU E 1 59 ? 32.038 -18.977 -10.655 1.00 33.13 59 LEU E CA 1
ATOM 5081 C C . LEU E 1 59 ? 30.617 -19.237 -11.289 1.00 33.14 59 LEU E C 1
ATOM 5082 O O . LEU E 1 59 ? 29.729 -19.751 -10.648 1.00 33.64 59 LEU E O 1
ATOM 5087 N N . ALA E 1 60 ? 30.414 -18.699 -12.494 1.00 32.46 60 ALA E N 1
ATOM 5088 C CA . ALA E 1 60 ? 29.131 -18.808 -13.224 1.00 36.10 60 ALA E CA 1
ATOM 5089 C C . ALA E 1 60 ? 28.641 -20.286 -13.267 1.00 36.78 60 ALA E C 1
ATOM 5090 O O . ALA E 1 60 ? 27.557 -20.617 -12.838 1.00 36.61 60 ALA E O 1
ATOM 5092 N N . LYS E 1 61 ? 29.525 -21.198 -13.653 1.00 40.16 61 LYS E N 1
ATOM 5093 C CA . LYS E 1 61 ? 29.231 -22.628 -13.541 1.00 39.32 61 LYS E CA 1
ATOM 5094 C C . LYS E 1 61 ? 28.925 -23.051 -12.126 1.00 38.14 61 LYS E C 1
ATOM 5095 O O . LYS E 1 61 ? 27.921 -23.709 -11.878 1.00 38.00 61 LYS E O 1
ATOM 5101 N N . THR E 1 62 ? 29.748 -22.709 -11.163 1.00 35.23 62 THR E N 1
ATOM 5102 C CA . THR E 1 62 ? 29.472 -23.170 -9.795 1.00 35.26 62 THR E CA 1
ATOM 5103 C C . THR E 1 62 ? 28.093 -22.708 -9.240 1.00 37.01 62 THR E C 1
ATOM 5104 O O . THR E 1 62 ? 27.342 -23.470 -8.559 1.00 35.15 62 THR E O 1
ATOM 5108 N N . LEU E 1 63 ? 27.755 -21.450 -9.509 1.00 37.40 63 LEU E N 1
ATOM 5109 C CA . LEU E 1 63 ? 26.562 -20.897 -8.906 1.00 38.74 63 LEU E CA 1
ATOM 5110 C C . LEU E 1 63 ? 25.313 -21.345 -9.654 1.00 40.18 63 LEU E C 1
ATOM 5111 O O . LEU E 1 63 ? 24.273 -21.424 -9.050 1.00 39.82 63 LEU E O 1
ATOM 5116 N N . PHE E 1 64 ? 25.396 -21.594 -10.954 1.00 42.81 64 PHE E N 1
ATOM 5117 C CA . PHE E 1 64 ? 24.300 -22.273 -11.701 1.00 46.08 64 PHE E CA 1
ATOM 5118 C C . PHE E 1 64 ? 23.953 -23.633 -11.107 1.00 46.78 64 PHE E C 1
ATOM 5119 O O . PHE E 1 64 ? 22.793 -23.900 -10.602 1.00 46.51 64 PHE E O 1
ATOM 5127 N N . GLU E 1 65 ? 24.995 -24.454 -11.077 1.00 46.58 65 GLU E N 1
ATOM 5128 C CA . GLU E 1 65 ? 24.936 -25.730 -10.423 1.00 48.18 65 GLU E CA 1
ATOM 5129 C C . GLU E 1 65 ? 24.439 -25.694 -9.013 1.00 49.26 65 GLU E C 1
ATOM 5130 O O . GLU E 1 65 ? 23.709 -26.633 -8.566 1.00 49.69 65 GLU E O 1
ATOM 5136 N N . GLU E 1 66 ? 24.867 -24.698 -8.247 1.00 48.76 66 GLU E N 1
ATOM 5137 C CA . GLU E 1 66 ? 24.412 -24.685 -6.857 1.00 47.57 66 GLU E CA 1
ATOM 5138 C C . GLU E 1 66 ? 23.013 -24.152 -6.768 1.00 46.76 66 GLU E C 1
ATOM 5139 O O . GLU E 1 66 ? 22.485 -23.990 -5.656 1.00 46.92 66 GLU E O 1
ATOM 5145 N N . LYS E 1 67 ? 22.408 -23.839 -7.907 1.00 46.45 67 LYS E N 1
ATOM 5146 C CA . LYS E 1 67 ? 21.004 -23.423 -7.903 1.00 47.42 67 LYS E CA 1
ATOM 5147 C C . LYS E 1 67 ? 20.743 -21.988 -7.432 1.00 46.61 67 LYS E C 1
ATOM 5148 O O . LYS E 1 67 ? 19.612 -21.646 -7.030 1.00 46.98 67 LYS E O 1
ATOM 5154 N N . LYS E 1 68 ? 21.754 -21.138 -7.500 1.00 43.18 68 LYS E N 1
ATOM 5155 C CA . LYS E 1 68 ? 21.595 -19.844 -6.936 1.00 40.53 68 LYS E CA 1
ATOM 5156 C C . LYS E 1 68 ? 20.684 -19.128 -7.874 1.00 39.35 68 LYS E C 1
ATOM 5157 O O . LYS E 1 68 ? 20.746 -19.354 -9.087 1.00 38.22 68 LYS E O 1
ATOM 5163 N N . GLU E 1 69 ? 19.834 -18.269 -7.335 1.00 36.46 69 GLU E N 1
ATOM 5164 C CA . GLU E 1 69 ? 18.993 -17.450 -8.203 1.00 36.91 69 GLU E CA 1
ATOM 5165 C C . GLU E 1 69 ? 19.347 -15.971 -8.247 1.00 34.47 69 GLU E C 1
ATOM 5166 O O . GLU E 1 69 ? 18.976 -15.283 -9.193 1.00 33.31 69 GLU E O 1
ATOM 5172 N N . LEU E 1 70 ? 20.162 -15.530 -7.292 1.00 34.33 70 LEU E N 1
ATOM 5173 C CA . LEU E 1 70 ? 20.552 -14.134 -7.123 1.00 35.71 70 LEU E CA 1
ATOM 5174 C C . LEU E 1 70 ? 22.051 -14.089 -6.851 1.00 35.28 70 LEU E C 1
ATOM 5175 O O . LEU E 1 70 ? 22.547 -14.850 -5.967 1.00 31.82 70 LEU E O 1
ATOM 5180 N N . ALA E 1 71 ? 22.728 -13.192 -7.592 1.00 31.84 71 ALA E N 1
ATOM 5181 C CA . ALA E 1 71 ? 24.090 -12.934 -7.309 1.00 32.44 71 ALA E CA 1
ATOM 5182 C C . ALA E 1 71 ? 24.304 -11.456 -7.095 1.00 31.24 71 ALA E C 1
ATOM 5183 O O . ALA E 1 71 ? 24.177 -10.633 -8.008 1.00 31.70 71 ALA E O 1
ATOM 5185 N N . VAL E 1 72 ? 24.616 -11.144 -5.843 1.00 29.79 72 VAL E N 1
ATOM 5186 C CA . VAL E 1 72 ? 24.836 -9.737 -5.418 1.00 28.05 72 VAL E CA 1
ATOM 5187 C C . VAL E 1 72 ? 26.305 -9.397 -5.262 1.00 26.85 72 VAL E C 1
ATOM 5188 O O . VAL E 1 72 ? 26.967 -9.821 -4.394 1.00 26.04 72 VAL E O 1
ATOM 5192 N N . PHE E 1 73 ? 26.736 -8.510 -6.091 1.00 27.58 73 PHE E N 1
ATOM 5193 C CA . PHE E 1 73 ? 28.111 -8.051 -6.188 1.00 26.32 73 PHE E CA 1
ATOM 5194 C C . PHE E 1 73 ? 28.129 -6.773 -5.449 1.00 26.37 73 PHE E C 1
ATOM 5195 O O . PHE E 1 73 ? 27.291 -5.955 -5.631 1.00 24.37 73 PHE E O 1
ATOM 5203 N N . HIS E 1 74 ? 29.103 -6.623 -4.561 1.00 27.51 74 HIS E N 1
ATOM 5204 C CA . HIS E 1 74 ? 29.361 -5.279 -3.951 1.00 25.87 74 HIS E CA 1
ATOM 5205 C C . HIS E 1 74 ? 30.877 -5.085 -3.801 1.00 26.58 74 HIS E C 1
ATOM 5206 O O . HIS E 1 74 ? 31.641 -6.070 -3.709 1.00 25.13 74 HIS E O 1
ATOM 5213 N N . CYS E 1 75 ? 31.307 -3.812 -3.757 1.00 26.82 75 CYS E N 1
ATOM 5214 C CA . CYS E 1 75 ? 32.692 -3.513 -3.241 1.00 25.21 75 CYS E CA 1
ATOM 5215 C C . CYS E 1 75 ? 32.613 -2.453 -2.107 1.00 26.57 75 CYS E C 1
ATOM 5216 O O . CYS E 1 75 ? 31.748 -2.559 -1.181 1.00 24.65 75 CYS E O 1
ATOM 5219 N N . ALA E 1 76 ? 33.437 -1.419 -2.142 1.00 24.90 76 ALA E N 1
ATOM 5220 C CA . ALA E 1 76 ? 33.361 -0.516 -1.037 1.00 24.89 76 ALA E CA 1
ATOM 5221 C C . ALA E 1 76 ? 32.277 0.448 -1.336 1.00 26.18 76 ALA E C 1
ATOM 5222 O O . ALA E 1 76 ? 31.449 0.701 -0.476 1.00 28.78 76 ALA E O 1
ATOM 5224 N N . GLN E 1 77 ? 32.289 1.062 -2.531 1.00 25.08 77 GLN E N 1
ATOM 5225 C CA . GLN E 1 77 ? 31.239 1.972 -2.864 1.00 27.22 77 GLN E CA 1
ATOM 5226 C C . GLN E 1 77 ? 30.316 1.456 -3.954 1.00 26.10 77 GLN E C 1
ATOM 5227 O O . GLN E 1 77 ? 29.368 2.141 -4.244 1.00 26.22 77 GLN E O 1
ATOM 5233 N N . SER E 1 78 ? 30.678 0.338 -4.647 1.00 26.25 78 SER E N 1
ATOM 5234 C CA . SER E 1 78 ? 29.943 -0.238 -5.809 1.00 26.63 78 SER E CA 1
ATOM 5235 C C . SER E 1 78 ? 29.829 0.789 -6.916 1.00 28.34 78 SER E C 1
ATOM 5236 O O . SER E 1 78 ? 28.797 0.896 -7.583 1.00 29.12 78 SER E O 1
ATOM 5239 N N . LEU E 1 79 ? 30.900 1.540 -7.111 1.00 27.59 79 LEU E N 1
ATOM 5240 C CA . LEU E 1 79 ? 30.979 2.453 -8.196 1.00 27.27 79 LEU E CA 1
ATOM 5241 C C . LEU E 1 79 ? 31.929 1.946 -9.284 1.00 27.52 79 LEU E C 1
ATOM 5242 O O . LEU E 1 79 ? 31.719 2.201 -10.518 1.00 29.11 79 LEU E O 1
ATOM 5247 N N . VAL E 1 80 ? 33.048 1.364 -8.892 1.00 25.17 80 VAL E N 1
ATOM 5248 C CA . VAL E 1 80 ? 33.962 0.914 -9.941 1.00 23.36 80 VAL E CA 1
ATOM 5249 C C . VAL E 1 80 ? 34.051 -0.620 -9.881 1.00 24.94 80 VAL E C 1
ATOM 5250 O O . VAL E 1 80 ? 33.903 -1.331 -10.919 1.00 24.31 80 VAL E O 1
ATOM 5254 N N . ARG E 1 81 ? 34.375 -1.171 -8.701 1.00 23.12 81 ARG E N 1
ATOM 5255 C CA . ARG E 1 81 ? 34.814 -2.557 -8.800 1.00 23.61 81 ARG E CA 1
ATOM 5256 C C . ARG E 1 81 ? 33.641 -3.559 -8.937 1.00 21.69 81 ARG E C 1
ATOM 5257 O O . ARG E 1 81 ? 33.790 -4.581 -9.620 1.00 23.98 81 ARG E O 1
ATOM 5265 N N . ALA E 1 82 ? 32.561 -3.365 -8.194 1.00 21.79 82 ALA E N 1
ATOM 5266 C CA . ALA E 1 82 ? 31.475 -4.331 -8.228 1.00 23.52 82 ALA E CA 1
ATOM 5267 C C . ALA E 1 82 ? 30.783 -4.293 -9.584 1.00 23.73 82 ALA E C 1
ATOM 5268 O O . ALA E 1 82 ? 30.562 -5.332 -10.166 1.00 26.26 82 ALA E O 1
ATOM 5270 N N . PRO E 1 83 ? 30.536 -3.090 -10.138 1.00 25.66 83 PRO E N 1
ATOM 5271 C CA . PRO E 1 83 ? 29.945 -3.050 -11.465 1.00 25.70 83 PRO E CA 1
ATOM 5272 C C . PRO E 1 83 ? 30.799 -3.724 -12.510 1.00 27.99 83 PRO E C 1
ATOM 5273 O O . PRO E 1 83 ? 30.234 -4.359 -13.441 1.00 28.88 83 PRO E O 1
ATOM 5277 N N . LYS E 1 84 ? 32.144 -3.615 -12.394 1.00 27.97 84 LYS E N 1
ATOM 5278 C CA . LYS E 1 84 ? 32.985 -4.305 -13.358 1.00 28.88 84 LYS E CA 1
ATOM 5279 C C . LYS E 1 84 ? 32.851 -5.819 -13.107 1.00 26.30 84 LYS E C 1
ATOM 5280 O O . LYS E 1 84 ? 32.751 -6.639 -14.041 1.00 27.43 84 LYS E O 1
ATOM 5286 N N . GLY E 1 85 ? 32.887 -6.207 -11.842 1.00 24.81 85 GLY E N 1
ATOM 5287 C CA . GLY E 1 85 ? 32.755 -7.626 -11.479 1.00 24.12 85 GLY E CA 1
ATOM 5288 C C . GLY E 1 85 ? 31.439 -8.233 -12.031 1.00 24.29 85 GLY E C 1
ATOM 5289 O O . GLY E 1 85 ? 31.448 -9.297 -12.650 1.00 21.47 85 GLY E O 1
ATOM 5290 N N . ALA E 1 86 ? 30.347 -7.481 -11.948 1.00 24.33 86 ALA E N 1
ATOM 5291 C CA . ALA E 1 86 ? 28.998 -8.013 -12.387 1.00 28.28 86 ALA E CA 1
ATOM 5292 C C . ALA E 1 86 ? 28.967 -8.003 -13.939 1.00 30.40 86 ALA E C 1
ATOM 5293 O O . ALA E 1 86 ? 28.463 -8.948 -14.576 1.00 31.65 86 ALA E O 1
ATOM 5295 N N . ASN E 1 87 ? 29.541 -6.950 -14.536 1.00 30.91 87 ASN E N 1
ATOM 5296 C CA . ASN E 1 87 ? 29.657 -6.929 -15.991 1.00 31.35 87 ASN E CA 1
ATOM 5297 C C . ASN E 1 87 ? 30.374 -8.181 -16.471 1.00 32.84 87 ASN E C 1
ATOM 5298 O O . ASN E 1 87 ? 29.847 -8.832 -17.401 1.00 33.10 87 ASN E O 1
ATOM 5303 N N . ARG E 1 88 ? 31.523 -8.536 -15.854 1.00 30.54 88 ARG E N 1
ATOM 5304 C CA . ARG E 1 88 ? 32.339 -9.651 -16.327 1.00 31.38 88 ARG E CA 1
ATOM 5305 C C . ARG E 1 88 ? 31.623 -10.972 -16.071 1.00 31.19 88 ARG E C 1
ATOM 5306 O O . ARG E 1 88 ? 31.705 -11.881 -16.872 1.00 31.15 88 ARG E O 1
ATOM 5314 N N . PHE E 1 89 ? 30.926 -11.074 -14.941 1.00 30.76 89 PHE E N 1
ATOM 5315 C CA . PHE E 1 89 ? 30.146 -12.221 -14.583 1.00 29.12 89 PHE E CA 1
ATOM 5316 C C . PHE E 1 89 ? 28.965 -12.349 -15.600 1.00 31.39 89 PHE E C 1
ATOM 5317 O O . PHE E 1 89 ? 28.738 -13.446 -16.149 1.00 28.90 89 PHE E O 1
ATOM 5325 N N . ALA E 1 90 ? 28.238 -11.255 -15.859 1.00 32.77 90 ALA E N 1
ATOM 5326 C CA . ALA E 1 90 ? 27.165 -11.282 -16.934 1.00 33.32 90 ALA E CA 1
ATOM 5327 C C . ALA E 1 90 ? 27.659 -11.842 -18.281 1.00 35.60 90 ALA E C 1
ATOM 5328 O O . ALA E 1 90 ? 27.044 -12.740 -18.853 1.00 37.28 90 ALA E O 1
ATOM 5330 N N . LEU E 1 91 ? 28.785 -11.317 -18.758 1.00 36.05 91 LEU E N 1
ATOM 5331 C CA . LEU E 1 91 ? 29.432 -11.687 -19.973 1.00 37.64 91 LEU E CA 1
ATOM 5332 C C . LEU E 1 91 ? 29.769 -13.168 -19.915 1.00 36.54 91 LEU E C 1
ATOM 5333 O O . LEU E 1 91 ? 29.505 -13.879 -20.843 1.00 35.45 91 LEU E O 1
ATOM 5338 N N . ALA E 1 92 ? 30.319 -13.656 -18.789 1.00 36.80 92 ALA E N 1
ATOM 5339 C CA . ALA E 1 92 ? 30.640 -15.101 -18.650 1.00 36.50 92 ALA E CA 1
ATOM 5340 C C . ALA E 1 92 ? 29.372 -15.922 -18.771 1.00 37.25 92 ALA E C 1
ATOM 5341 O O . ALA E 1 92 ? 29.407 -17.024 -19.309 1.00 35.80 92 ALA E O 1
ATOM 5343 N N . GLN E 1 93 ? 28.274 -15.398 -18.214 1.00 37.98 93 GLN E N 1
ATOM 5344 C CA . GLN E 1 93 ? 27.016 -16.118 -18.224 1.00 39.31 93 GLN E CA 1
ATOM 5345 C C . GLN E 1 93 ? 26.581 -16.255 -19.700 1.00 41.16 93 GLN E C 1
ATOM 5346 O O . GLN E 1 93 ? 26.226 -17.336 -20.124 1.00 41.19 93 GLN E O 1
ATOM 5352 N N . LYS E 1 94 ? 26.716 -15.182 -20.476 1.00 42.52 94 LYS E N 1
ATOM 5353 C CA . LYS E 1 94 ? 26.184 -15.095 -21.793 1.00 45.42 94 LYS E CA 1
ATOM 5354 C C . LYS E 1 94 ? 26.982 -16.064 -22.631 1.00 46.97 94 LYS E C 1
ATOM 5355 O O . LYS E 1 94 ? 26.408 -16.774 -23.447 1.00 48.96 94 LYS E O 1
ATOM 5361 N N . LYS E 1 95 ? 28.292 -16.184 -22.377 1.00 47.02 95 LYS E N 1
ATOM 5362 C CA . LYS E 1 95 ? 29.123 -17.092 -23.110 1.00 45.62 95 LYS E CA 1
ATOM 5363 C C . LYS E 1 95 ? 28.810 -18.542 -22.783 1.00 46.03 95 LYS E C 1
ATOM 5364 O O . LYS E 1 95 ? 28.919 -19.401 -23.639 1.00 45.64 95 LYS E O 1
ATOM 5370 N N . LEU E 1 96 ? 28.465 -18.846 -21.538 1.00 44.01 96 LEU E N 1
ATOM 5371 C CA . LEU E 1 96 ? 28.352 -20.226 -21.146 1.00 42.71 96 LEU E CA 1
ATOM 5372 C C . LEU E 1 96 ? 26.887 -20.707 -21.329 1.00 42.14 96 LEU E C 1
ATOM 5373 O O . LEU E 1 96 ? 26.526 -21.828 -20.999 1.00 40.70 96 LEU E O 1
ATOM 5378 N N . GLY E 1 97 ? 26.067 -19.812 -21.840 1.00 43.16 97 GLY E N 1
ATOM 5379 C CA . GLY E 1 97 ? 24.599 -19.938 -21.881 1.00 44.23 97 GLY E CA 1
ATOM 5380 C C . GLY E 1 97 ? 23.817 -20.130 -20.599 1.00 45.16 97 GLY E C 1
ATOM 5381 O O . GLY E 1 97 ? 22.894 -20.953 -20.600 1.00 46.24 97 GLY E O 1
ATOM 5382 N N . TYR E 1 98 ? 24.131 -19.403 -19.498 1.00 43.33 98 TYR E N 1
ATOM 5383 C CA . TYR E 1 98 ? 23.345 -19.512 -18.275 1.00 39.59 98 TYR E CA 1
ATOM 5384 C C . TYR E 1 98 ? 22.599 -18.222 -18.111 1.00 39.96 98 TYR E C 1
ATOM 5385 O O . TYR E 1 98 ? 23.001 -17.139 -18.618 1.00 38.52 98 TYR E O 1
ATOM 5394 N N . VAL E 1 99 ? 21.536 -18.294 -17.328 1.00 39.11 99 VAL E N 1
ATOM 5395 C CA . VAL E 1 99 ? 20.618 -17.157 -17.197 1.00 38.03 99 VAL E CA 1
ATOM 5396 C C . VAL E 1 99 ? 20.365 -16.969 -15.683 1.00 37.47 99 VAL E C 1
ATOM 5397 O O . VAL E 1 99 ? 19.896 -15.932 -15.163 1.00 38.33 99 VAL E O 1
ATOM 5401 N N . LEU E 1 100 ? 20.816 -17.934 -14.927 1.00 35.69 100 LEU E N 1
ATOM 5402 C CA . LEU E 1 100 ? 20.659 -17.862 -13.551 1.00 35.46 100 LEU E CA 1
ATOM 5403 C C . LEU E 1 100 ? 22.020 -18.211 -12.881 1.00 34.43 100 LEU E C 1
ATOM 5404 O O . LEU E 1 100 ? 22.766 -19.044 -13.441 1.00 33.95 100 LEU E O 1
ATOM 5409 N N . PRO E 1 101 ? 22.394 -17.553 -11.722 1.00 35.04 101 PRO E N 1
ATOM 5410 C CA . PRO E 1 101 ? 21.686 -16.483 -10.979 1.00 33.61 101 PRO E CA 1
ATOM 5411 C C . PRO E 1 101 ? 21.586 -15.229 -11.772 1.00 34.25 101 PRO E C 1
ATOM 5412 O O . PRO E 1 101 ? 22.283 -15.037 -12.763 1.00 34.88 101 PRO E O 1
ATOM 5416 N N . ALA E 1 102 ? 20.583 -14.453 -11.409 1.00 33.19 102 ALA E N 1
ATOM 5417 C CA . ALA E 1 102 ? 20.371 -13.199 -12.001 1.00 33.81 102 ALA E CA 1
ATOM 5418 C C . ALA E 1 102 ? 21.358 -12.232 -11.218 1.00 33.91 102 ALA E C 1
ATOM 5419 O O . ALA E 1 102 ? 21.709 -12.527 -10.081 1.00 34.58 102 ALA E O 1
ATOM 5421 N N . VAL E 1 103 ? 21.775 -11.117 -11.829 1.00 33.52 103 VAL E N 1
ATOM 5422 C CA . VAL E 1 103 ? 22.927 -10.400 -11.384 1.00 34.11 103 VAL E CA 1
ATOM 5423 C C . VAL E 1 103 ? 22.497 -9.041 -10.819 1.00 34.41 103 VAL E C 1
ATOM 5424 O O . VAL E 1 103 ? 21.851 -8.244 -11.495 1.00 33.42 103 VAL E O 1
ATOM 5428 N N . TYR E 1 104 ? 22.973 -8.771 -9.614 1.00 33.41 104 TYR E N 1
ATOM 5429 C CA . TYR E 1 104 ? 22.701 -7.546 -8.904 1.00 33.02 104 TYR E CA 1
ATOM 5430 C C . TYR E 1 104 ? 24.022 -6.866 -8.423 1.00 31.94 104 TYR E C 1
ATOM 5431 O O . TYR E 1 104 ? 25.025 -7.562 -8.119 1.00 30.33 104 TYR E O 1
ATOM 5440 N N . VAL E 1 105 ? 23.997 -5.528 -8.333 1.00 29.39 105 VAL E N 1
ATOM 5441 C CA . VAL E 1 105 ? 25.046 -4.804 -7.663 1.00 29.03 105 VAL E CA 1
ATOM 5442 C C . VAL E 1 105 ? 24.415 -4.142 -6.427 1.00 31.46 105 VAL E C 1
ATOM 5443 O O . VAL E 1 105 ? 23.365 -3.537 -6.564 1.00 31.46 105 VAL E O 1
ATOM 5447 N N . LEU E 1 106 ? 25.072 -4.233 -5.258 1.00 30.96 106 LEU E N 1
ATOM 5448 C CA . LEU E 1 106 ? 24.509 -3.669 -4.050 1.00 29.85 106 LEU E CA 1
ATOM 5449 C C . LEU E 1 106 ? 24.804 -2.184 -4.091 1.00 31.08 106 LEU E C 1
ATOM 5450 O O . LEU E 1 106 ? 25.953 -1.729 -4.043 1.00 29.66 106 LEU E O 1
ATOM 5455 N N . ARG E 1 107 ? 23.732 -1.415 -4.117 1.00 31.08 107 ARG E N 1
ATOM 5456 C CA . ARG E 1 107 ? 23.790 -0.015 -4.325 1.00 31.52 107 ARG E CA 1
ATOM 5457 C C . ARG E 1 107 ? 24.620 0.660 -3.191 1.00 29.72 107 ARG E C 1
ATOM 5458 O O . ARG E 1 107 ? 24.272 0.526 -2.059 1.00 28.68 107 ARG E O 1
ATOM 5466 N N . GLY E 1 108 ? 25.617 1.475 -3.503 1.00 28.68 108 GLY E N 1
ATOM 5467 C CA . GLY E 1 108 ? 26.346 2.183 -2.413 1.00 28.47 108 GLY E CA 1
ATOM 5468 C C . GLY E 1 108 ? 27.382 1.295 -1.717 1.00 27.41 108 GLY E C 1
ATOM 5469 O O . GLY E 1 108 ? 28.186 1.758 -0.883 1.00 27.81 108 GLY E O 1
ATOM 5470 N N . GLY E 1 109 ? 27.359 0.031 -2.092 1.00 26.09 109 GLY E N 1
ATOM 5471 C CA . GLY E 1 109 ? 28.354 -0.973 -1.726 1.00 26.38 109 GLY E CA 1
ATOM 5472 C C . GLY E 1 109 ? 28.423 -1.190 -0.269 1.00 26.92 109 GLY E C 1
ATOM 5473 O O . GLY E 1 109 ? 27.470 -0.887 0.499 1.00 29.01 109 GLY E O 1
ATOM 5474 N N . TRP E 1 110 ? 29.543 -1.692 0.201 1.00 26.01 110 TRP E N 1
ATOM 5475 C CA . TRP E 1 110 ? 29.665 -1.945 1.615 1.00 26.78 110 TRP E CA 1
ATOM 5476 C C . TRP E 1 110 ? 29.608 -0.668 2.469 1.00 27.91 110 TRP E C 1
ATOM 5477 O O . TRP E 1 110 ? 29.105 -0.678 3.566 1.00 28.12 110 TRP E O 1
ATOM 5488 N N . GLU E 1 111 ? 30.115 0.441 1.966 1.00 30.13 111 GLU E N 1
ATOM 5489 C CA . GLU E 1 111 ? 30.087 1.705 2.749 1.00 33.58 111 GLU E CA 1
ATOM 5490 C C . GLU E 1 111 ? 28.621 2.003 3.202 1.00 33.54 111 GLU E C 1
ATOM 5491 O O . GLU E 1 111 ? 28.341 2.267 4.381 1.00 34.24 111 GLU E O 1
ATOM 5497 N N . ALA E 1 112 ? 27.696 1.965 2.250 1.00 32.60 112 ALA E N 1
ATOM 5498 C CA . ALA E 1 112 ? 26.320 2.323 2.516 1.00 33.02 112 ALA E CA 1
ATOM 5499 C C . ALA E 1 112 ? 25.592 1.285 3.347 1.00 33.48 112 ALA E C 1
ATOM 5500 O O . ALA E 1 112 ? 24.785 1.634 4.243 1.00 35.80 112 ALA E O 1
ATOM 5502 N N . PHE E 1 113 ? 25.870 0.012 3.106 1.00 32.87 113 PHE E N 1
ATOM 5503 C CA . PHE E 1 113 ? 25.273 -1.109 3.875 1.00 30.99 113 PHE E CA 1
ATOM 5504 C C . PHE E 1 113 ? 25.614 -0.922 5.334 1.00 33.20 113 PHE E C 1
ATOM 5505 O O . PHE E 1 113 ? 24.727 -0.959 6.209 1.00 32.91 113 PHE E O 1
ATOM 5513 N N . TYR E 1 114 ? 26.906 -0.723 5.611 1.00 31.52 114 TYR E N 1
ATOM 5514 C CA . TYR E 1 114 ? 27.364 -0.557 6.994 1.00 32.04 114 TYR E CA 1
ATOM 5515 C C . TYR E 1 114 ? 26.885 0.774 7.573 1.00 32.95 114 TYR E C 1
ATOM 5516 O O . TYR E 1 114 ? 26.564 0.859 8.734 1.00 30.63 114 TYR E O 1
ATOM 5525 N N . HIS E 1 115 ? 26.834 1.812 6.749 1.00 35.53 115 HIS E N 1
ATOM 5526 C CA . HIS E 1 115 ? 26.343 3.069 7.240 1.00 38.61 115 HIS E CA 1
ATOM 5527 C C . HIS E 1 115 ? 24.869 2.915 7.656 1.00 39.27 115 HIS E C 1
ATOM 5528 O O . HIS E 1 115 ? 24.474 3.415 8.731 1.00 38.75 115 HIS E O 1
ATOM 5535 N N . MET E 1 116 ? 24.077 2.187 6.869 1.00 39.17 116 MET E N 1
ATOM 5536 C CA . MET E 1 116 ? 22.683 2.000 7.217 1.00 40.90 116 MET E CA 1
ATOM 5537 C C . MET E 1 116 ? 22.396 1.022 8.355 1.00 40.07 116 MET E C 1
ATOM 5538 O O . MET E 1 116 ? 21.497 1.256 9.155 1.00 41.32 116 MET E O 1
ATOM 5543 N N . TYR E 1 117 ? 23.161 -0.059 8.448 1.00 39.76 117 TYR E N 1
ATOM 5544 C CA . TYR E 1 117 ? 22.808 -1.152 9.296 1.00 38.78 117 TYR E CA 1
ATOM 5545 C C . TYR E 1 117 ? 23.855 -1.433 10.323 1.00 38.96 117 TYR E C 1
ATOM 5546 O O . TYR E 1 117 ? 23.691 -2.326 11.103 1.00 38.40 117 TYR E O 1
ATOM 5555 N N . GLY E 1 118 ? 24.954 -0.704 10.330 1.00 39.68 118 GLY E N 1
ATOM 5556 C CA . GLY E 1 118 ? 26.044 -1.083 11.228 1.00 42.82 118 GLY E CA 1
ATOM 5557 C C . GLY E 1 118 ? 25.666 -1.067 12.701 1.00 45.50 118 GLY E C 1
ATOM 5558 O O . GLY E 1 118 ? 26.127 -1.928 13.500 1.00 45.80 118 GLY E O 1
ATOM 5559 N N . ASP E 1 119 ? 24.821 -0.121 13.119 1.00 46.74 119 ASP E N 1
ATOM 5560 C CA . ASP E 1 119 ? 24.395 -0.334 14.520 1.00 49.05 119 ASP E CA 1
ATOM 5561 C C . ASP E 1 119 ? 22.993 -0.855 14.761 1.00 48.00 119 ASP E C 1
ATOM 5562 O O . ASP E 1 119 ? 22.772 -1.463 15.755 1.00 49.58 119 ASP E O 1
ATOM 5567 N N . VAL E 1 120 ? 22.063 -0.753 13.827 1.00 47.77 120 VAL E N 1
ATOM 5568 C CA . VAL E 1 120 ? 20.901 -1.587 14.048 1.00 47.75 120 VAL E CA 1
ATOM 5569 C C . VAL E 1 120 ? 21.089 -3.106 13.784 1.00 45.96 120 VAL E C 1
ATOM 5570 O O . VAL E 1 120 ? 20.402 -3.889 14.428 1.00 46.03 120 VAL E O 1
ATOM 5574 N N . ARG E 1 121 ? 21.982 -3.547 12.901 1.00 41.97 121 ARG E N 1
ATOM 5575 C CA . ARG E 1 121 ? 22.079 -5.016 12.644 1.00 40.45 121 ARG E CA 1
ATOM 5576 C C . ARG E 1 121 ? 23.485 -5.607 12.744 1.00 39.80 121 ARG E C 1
ATOM 5577 O O . ARG E 1 121 ? 24.038 -6.159 11.780 1.00 38.20 121 ARG E O 1
ATOM 5585 N N . PRO E 1 122 ? 24.049 -5.551 13.923 1.00 38.79 122 PRO E N 1
ATOM 5586 C CA . PRO E 1 122 ? 25.430 -5.917 14.063 1.00 39.05 122 PRO E CA 1
ATOM 5587 C C . PRO E 1 122 ? 25.605 -7.407 13.927 1.00 40.15 122 PRO E C 1
ATOM 5588 O O . PRO E 1 122 ? 26.746 -7.895 13.766 1.00 40.99 122 PRO E O 1
ATOM 5592 N N . ASP E 1 123 ? 24.491 -8.143 13.957 1.00 39.25 123 ASP E N 1
ATOM 5593 C CA . ASP E 1 123 ? 24.556 -9.564 13.642 1.00 39.00 123 ASP E CA 1
ATOM 5594 C C . ASP E 1 123 ? 24.975 -9.781 12.177 1.00 38.07 123 ASP E C 1
ATOM 5595 O O . ASP E 1 123 ? 25.470 -10.851 11.831 1.00 39.76 123 ASP E O 1
ATOM 5600 N N . LEU E 1 124 ? 24.798 -8.796 11.314 1.00 36.52 124 LEU E N 1
ATOM 5601 C CA . LEU E 1 124 ? 25.137 -8.993 9.891 1.00 36.25 124 LEU E CA 1
ATOM 5602 C C . LEU E 1 124 ? 26.605 -8.624 9.544 1.00 36.44 124 LEU E C 1
ATOM 5603 O O . LEU E 1 124 ? 27.077 -8.781 8.398 1.00 37.05 124 LEU E O 1
ATOM 5608 N N . MET E 1 125 ? 27.299 -8.044 10.499 1.00 35.30 125 MET E N 1
ATOM 5609 C CA . MET E 1 125 ? 28.585 -7.424 10.181 1.00 34.86 125 MET E CA 1
ATOM 5610 C C . MET E 1 125 ? 29.711 -8.297 10.727 1.00 34.25 125 MET E C 1
ATOM 5611 O O . MET E 1 125 ? 29.800 -8.457 11.920 1.00 34.10 125 MET E O 1
ATOM 5616 N N . TYR E 1 126 ? 30.570 -8.836 9.878 1.00 33.90 126 TYR E N 1
ATOM 5617 C CA . TYR E 1 126 ? 31.716 -9.629 10.358 1.00 34.98 126 TYR E CA 1
ATOM 5618 C C . TYR E 1 126 ? 33.049 -8.928 10.166 1.00 36.49 126 TYR E C 1
ATOM 5619 O O . TYR E 1 126 ? 33.176 -8.060 9.273 1.00 34.42 126 TYR E O 1
ATOM 5628 N N . VAL E 1 127 ? 34.012 -9.300 11.052 1.00 37.85 127 VAL E N 1
ATOM 5629 C CA . VAL E 1 127 ? 35.424 -8.795 11.071 1.00 38.43 127 VAL E CA 1
ATOM 5630 C C . VAL E 1 127 ? 36.249 -10.041 11.405 1.00 38.96 127 VAL E C 1
ATOM 5631 O O . VAL E 1 127 ? 35.712 -11.090 11.674 1.00 38.88 127 VAL E O 1
ATOM 5635 N N . LYS E 1 128 ? 37.553 -9.923 11.314 1.00 41.33 128 LYS E N 1
ATOM 5636 C CA . LYS E 1 128 ? 38.491 -10.970 11.738 1.00 44.15 128 LYS E CA 1
ATOM 5637 C C . LYS E 1 128 ? 39.353 -10.348 12.824 1.00 44.58 128 LYS E C 1
ATOM 5638 O O . LYS E 1 128 ? 39.710 -9.190 12.751 1.00 43.01 128 LYS E O 1
ATOM 5644 N N . LEU E 1 129 ? 39.658 -11.138 13.841 1.00 48.26 129 LEU E N 1
ATOM 5645 C CA . LEU E 1 129 ? 40.182 -10.651 15.151 1.00 51.68 129 LEU E CA 1
ATOM 5646 C C . LEU E 1 129 ? 41.226 -11.622 15.610 1.00 52.80 129 LEU E C 1
ATOM 5647 O O . LEU E 1 129 ? 41.105 -12.803 15.364 1.00 53.09 129 LEU E O 1
ATOM 5652 N N . GLY E 1 130 ? 42.202 -11.158 16.343 1.00 55.67 130 GLY E N 1
ATOM 5653 C CA . GLY E 1 130 ? 43.069 -12.081 17.058 1.00 58.25 130 GLY E CA 1
ATOM 5654 C C . GLY E 1 130 ? 44.381 -12.375 16.342 1.00 61.10 130 GLY E C 1
ATOM 5655 O O . GLY E 1 130 ? 44.618 -11.876 15.223 1.00 60.45 130 GLY E O 1
ATOM 5656 N N . PRO E 1 131 ? 45.231 -13.220 16.972 1.00 62.99 131 PRO E N 1
ATOM 5657 C CA . PRO E 1 131 ? 46.593 -13.489 16.437 1.00 63.64 131 PRO E CA 1
ATOM 5658 C C . PRO E 1 131 ? 46.372 -14.426 15.274 1.00 63.87 131 PRO E C 1
ATOM 5659 O O . PRO E 1 131 ? 47.218 -14.579 14.378 1.00 64.46 131 PRO E O 1
ATOM 5663 N N . GLU E 1 132 ? 45.194 -15.033 15.277 1.00 63.38 132 GLU E N 1
ATOM 5664 C CA . GLU E 1 132 ? 44.842 -15.933 14.197 1.00 62.90 132 GLU E CA 1
ATOM 5665 C C . GLU E 1 132 ? 43.769 -15.325 13.318 1.00 60.77 132 GLU E C 1
ATOM 5666 O O . GLU E 1 132 ? 43.349 -15.966 12.356 1.00 59.62 132 GLU E O 1
ATOM 5672 N N . GLN E 1 133 ? 43.293 -14.119 13.676 1.00 57.87 133 GLN E N 1
ATOM 5673 C CA . GLN E 1 133 ? 42.318 -13.465 12.831 1.00 56.14 133 GLN E CA 1
ATOM 5674 C C . GLN E 1 133 ? 41.146 -14.452 12.487 1.00 55.79 133 GLN E C 1
ATOM 5675 O O . GLN E 1 133 ? 40.982 -14.810 11.314 1.00 54.54 133 GLN E O 1
ATOM 5681 N N . LYS E 1 134 ? 40.339 -14.881 13.473 1.00 55.12 134 LYS E N 1
ATOM 5682 C CA . LYS E 1 134 ? 39.071 -15.638 13.162 1.00 56.36 134 LYS E CA 1
ATOM 5683 C C . LYS E 1 134 ? 37.818 -14.749 12.951 1.00 54.30 134 LYS E C 1
ATOM 5684 O O . LYS E 1 134 ? 37.725 -13.674 13.528 1.00 53.81 134 LYS E O 1
ATOM 5690 N N . LEU E 1 135 ? 36.851 -15.229 12.163 1.00 52.53 135 LEU E N 1
ATOM 5691 C CA . LEU E 1 135 ? 35.592 -14.520 11.905 1.00 51.19 135 LEU E CA 1
ATOM 5692 C C . LEU E 1 135 ? 34.817 -14.254 13.157 1.00 49.09 135 LEU E C 1
ATOM 5693 O O . LEU E 1 135 ? 34.735 -15.108 14.013 1.00 49.44 135 LEU E O 1
ATOM 5698 N N . ILE E 1 136 ? 34.198 -13.091 13.280 1.00 46.41 136 ILE E N 1
ATOM 5699 C CA . ILE E 1 136 ? 33.299 -12.937 14.413 1.00 43.04 136 ILE E CA 1
ATOM 5700 C C . ILE E 1 136 ? 32.368 -11.821 14.088 1.00 42.06 136 ILE E C 1
ATOM 5701 O O . ILE E 1 136 ? 32.802 -10.836 13.475 1.00 40.84 136 ILE E O 1
ATOM 5706 N N . SER E 1 137 ? 31.099 -11.970 14.452 1.00 39.78 137 SER E N 1
ATOM 5707 C CA . SER E 1 137 ? 30.155 -10.891 14.209 1.00 40.92 137 SER E CA 1
ATOM 5708 C C . SER E 1 137 ? 30.313 -9.710 15.195 1.00 39.51 137 SER E C 1
ATOM 5709 O O . SER E 1 137 ? 30.708 -9.872 16.357 1.00 37.30 137 SER E O 1
ATOM 5712 N N . GLU E 1 138 ? 30.001 -8.500 14.736 1.00 40.11 138 GLU E N 1
ATOM 5713 C CA . GLU E 1 138 ? 30.058 -7.342 15.664 1.00 41.24 138 GLU E CA 1
ATOM 5714 C C . GLU E 1 138 ? 29.036 -7.523 16.804 1.00 42.90 138 GLU E C 1
ATOM 5715 O O . GLU E 1 138 ? 29.264 -6.989 17.917 1.00 43.95 138 GLU E O 1
ATOM 5721 N N . GLU E 1 139 ? 27.938 -8.252 16.530 1.00 42.70 139 GLU E N 1
ATOM 5722 C CA . GLU E 1 139 ? 26.953 -8.563 17.595 1.00 44.81 139 GLU E CA 1
ATOM 5723 C C . GLU E 1 139 ? 27.608 -9.328 18.740 1.00 42.91 139 GLU E C 1
ATOM 5724 O O . GLU E 1 139 ? 27.548 -8.884 19.878 1.00 40.01 139 GLU E O 1
ATOM 5730 N N . ASP E 1 140 ? 28.295 -10.434 18.421 1.00 43.71 140 ASP E N 1
ATOM 5731 C CA . ASP E 1 140 ? 29.104 -11.157 19.449 1.00 44.23 140 ASP E CA 1
ATOM 5732 C C . ASP E 1 140 ? 30.232 -10.365 20.077 1.00 44.77 140 ASP E C 1
ATOM 5733 O O . ASP E 1 140 ? 30.712 -10.715 21.202 1.00 42.94 140 ASP E O 1
ATOM 5738 N N . LEU E 1 141 ? 30.677 -9.320 19.366 1.00 42.70 141 LEU E N 1
ATOM 5739 C CA . LEU E 1 141 ? 31.736 -8.536 19.906 1.00 43.33 141 LEU E CA 1
ATOM 5740 C C . LEU E 1 141 ? 31.141 -7.652 21.000 1.00 43.73 141 LEU E C 1
ATOM 5741 O O . LEU E 1 141 ? 31.685 -7.564 22.127 1.00 42.33 141 LEU E O 1
ATOM 5746 N N . ASN E 1 142 ? 30.036 -6.981 20.658 1.00 43.85 142 ASN E N 1
ATOM 5747 C CA . ASN E 1 142 ? 29.290 -6.257 21.673 1.00 44.43 142 ASN E CA 1
ATOM 5748 C C . ASN E 1 142 ? 28.942 -7.114 22.866 1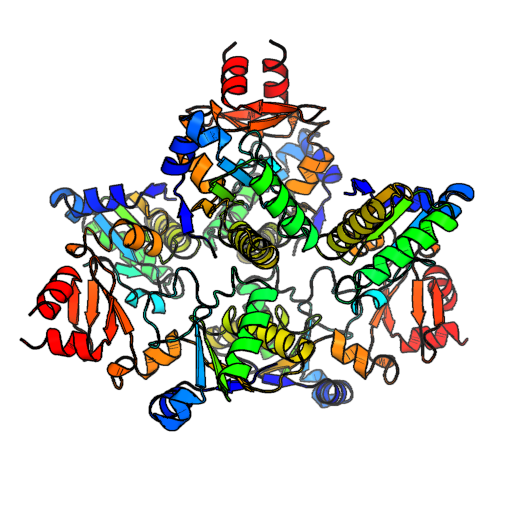.00 43.90 142 ASN E C 1
ATOM 5749 O O . ASN E 1 142 ? 29.095 -6.626 23.949 1.00 42.63 142 ASN E O 1
ATOM 5754 N N . SER E 1 143 ? 28.535 -8.381 22.660 1.00 44.68 143 SER E N 1
ATOM 5755 C CA . SER E 1 143 ? 28.213 -9.356 23.775 1.00 45.36 143 SER E CA 1
ATOM 5756 C C . SER E 1 143 ? 29.394 -9.695 24.691 1.00 45.37 143 SER E C 1
ATOM 5757 O O . SER E 1 143 ? 29.242 -9.701 25.951 1.00 43.50 143 SER E O 1
ATOM 5760 N N . ALA E 1 144 ? 30.547 -10.011 24.083 1.00 43.98 144 ALA E N 1
ATOM 5761 C CA . ALA E 1 144 ? 31.733 -10.257 24.884 1.00 43.52 144 ALA E CA 1
ATOM 5762 C C . ALA E 1 144 ? 32.124 -8.935 25.699 1.00 44.71 144 ALA E C 1
ATOM 5763 O O . ALA E 1 144 ? 32.485 -8.968 26.847 1.00 44.17 144 ALA E O 1
ATOM 5765 N N . VAL E 1 145 ? 31.997 -7.762 25.113 1.00 44.58 145 VAL E N 1
ATOM 5766 C CA . VAL E 1 145 ? 32.393 -6.584 25.834 1.00 44.66 145 VAL E CA 1
ATOM 5767 C C . VAL E 1 145 ? 31.406 -6.293 26.942 1.00 45.88 145 VAL E C 1
ATOM 5768 O O . VAL E 1 145 ? 31.815 -5.814 27.966 1.00 44.52 145 VAL E O 1
ATOM 5772 N N . ASP E 1 146 ? 30.118 -6.560 26.726 1.00 46.48 146 ASP E N 1
ATOM 5773 C CA . ASP E 1 146 ? 29.081 -6.309 27.774 1.00 47.66 146 ASP E CA 1
ATOM 5774 C C . ASP E 1 146 ? 29.229 -7.207 28.987 1.00 46.55 146 ASP E C 1
ATOM 5775 O O . ASP E 1 146 ? 29.114 -6.698 30.092 1.00 46.92 146 ASP E O 1
ATOM 5780 N N . HIS E 1 147 ? 29.498 -8.494 28.755 1.00 45.72 147 HIS E N 1
ATOM 5781 C CA . HIS E 1 147 ? 29.849 -9.512 29.768 1.00 46.96 147 HIS E CA 1
ATOM 5782 C C . HIS E 1 147 ? 31.194 -9.376 30.451 1.00 48.35 147 HIS E C 1
ATOM 5783 O O . HIS E 1 147 ? 32.083 -8.657 29.938 1.00 50.39 147 HIS E O 1
ATOM 5790 N N . ASN F 1 3 ? 25.486 9.193 -8.660 1.00 43.91 3 ASN F N 1
ATOM 5791 C CA . ASN F 1 3 ? 24.273 8.641 -9.496 1.00 42.10 3 ASN F CA 1
ATOM 5792 C C . ASN F 1 3 ? 23.581 9.179 -10.807 1.00 41.06 3 ASN F C 1
ATOM 5793 O O . ASN F 1 3 ? 23.581 10.335 -11.163 1.00 42.07 3 ASN F O 1
ATOM 5798 N N . TYR F 1 4 ? 23.007 8.232 -11.560 1.00 39.45 4 TYR F N 1
ATOM 5799 C CA . TYR F 1 4 ? 22.563 8.463 -12.928 1.00 38.23 4 TYR F CA 1
ATOM 5800 C C . TYR F 1 4 ? 21.583 7.329 -13.164 1.00 37.17 4 TYR F C 1
ATOM 5801 O O . TYR F 1 4 ? 21.618 6.371 -12.417 1.00 35.28 4 TYR F O 1
ATOM 5810 N N . THR F 1 5 ? 20.795 7.422 -14.242 1.00 37.17 5 THR F N 1
ATOM 5811 C CA . THR F 1 5 ? 19.973 6.307 -14.736 1.00 39.83 5 THR F CA 1
ATOM 5812 C C . THR F 1 5 ? 20.255 6.079 -16.216 1.00 38.62 5 THR F C 1
ATOM 5813 O O . THR F 1 5 ? 20.824 6.940 -16.854 1.00 38.60 5 THR F O 1
ATOM 5817 N N . TYR F 1 6 ? 19.892 4.910 -16.745 1.00 38.84 6 TYR F N 1
ATOM 5818 C CA . TYR F 1 6 ? 20.162 4.646 -18.166 1.00 40.55 6 TYR F CA 1
ATOM 5819 C C . TYR F 1 6 ? 19.107 5.286 -19.149 1.00 41.09 6 TYR F C 1
ATOM 5820 O O . TYR F 1 6 ? 17.922 5.345 -18.823 1.00 42.08 6 TYR F O 1
ATOM 5829 N N . ILE F 1 7 ? 19.570 5.780 -20.300 1.00 42.02 7 ILE F N 1
ATOM 5830 C CA . ILE F 1 7 ? 18.728 6.171 -21.431 1.00 43.00 7 ILE F CA 1
ATOM 5831 C C . ILE F 1 7 ? 19.001 5.236 -22.617 1.00 44.14 7 ILE F C 1
ATOM 5832 O O . ILE F 1 7 ? 20.166 5.082 -23.009 1.00 43.51 7 ILE F O 1
ATOM 5837 N N . LYS F 1 8 ? 17.962 4.554 -23.160 1.00 43.57 8 LYS F N 1
ATOM 5838 C CA . LYS F 1 8 ? 18.158 3.689 -24.339 1.00 43.77 8 LYS F CA 1
ATOM 5839 C C . LYS F 1 8 ? 18.431 4.541 -25.580 1.00 41.38 8 LYS F C 1
ATOM 5840 O O . LYS F 1 8 ? 18.097 5.724 -25.602 1.00 40.80 8 LYS F O 1
ATOM 5846 N N . PRO F 1 9 ? 19.130 3.989 -26.574 1.00 40.80 9 PRO F N 1
ATOM 5847 C CA . PRO F 1 9 ? 19.358 4.813 -27.770 1.00 41.04 9 PRO F CA 1
ATOM 5848 C C . PRO F 1 9 ? 18.099 5.378 -28.402 1.00 42.84 9 PRO F C 1
ATOM 5849 O O . PRO F 1 9 ? 18.182 6.484 -28.962 1.00 43.27 9 PRO F O 1
ATOM 5853 N N . GLU F 1 10 ? 16.974 4.658 -28.318 1.00 44.38 10 GLU F N 1
ATOM 5854 C CA . GLU F 1 10 ? 15.704 5.104 -28.960 1.00 46.06 10 GLU F CA 1
ATOM 5855 C C . GLU F 1 10 ? 15.265 6.385 -28.331 1.00 44.32 10 GLU F C 1
ATOM 5856 O O . GLU F 1 10 ? 14.793 7.326 -28.993 1.00 43.62 10 GLU F O 1
ATOM 5862 N N . GLU F 1 11 ? 15.391 6.396 -27.004 1.00 44.65 11 GLU F N 1
ATOM 5863 C CA . GLU F 1 11 ? 15.057 7.564 -26.206 1.00 44.90 11 GLU F CA 1
ATOM 5864 C C . GLU F 1 11 ? 15.958 8.721 -26.483 1.00 45.81 11 GLU F C 1
ATOM 5865 O O . GLU F 1 11 ? 15.510 9.856 -26.446 1.00 46.58 11 GLU F O 1
ATOM 5871 N N . LEU F 1 12 ? 17.245 8.430 -26.734 1.00 45.18 12 LEU F N 1
ATOM 5872 C CA . LEU F 1 12 ? 18.211 9.448 -27.118 1.00 44.87 12 LEU F CA 1
ATOM 5873 C C . LEU F 1 12 ? 17.785 10.082 -28.464 1.00 45.94 12 LEU F C 1
ATOM 5874 O O . LEU F 1 12 ? 17.754 11.307 -28.575 1.00 45.26 12 LEU F O 1
ATOM 5879 N N . VAL F 1 13 ? 17.576 9.251 -29.481 1.00 46.76 13 VAL F N 1
ATOM 5880 C CA . VAL F 1 13 ? 17.150 9.776 -30.774 1.00 50.63 13 VAL F CA 1
ATOM 5881 C C . VAL F 1 13 ? 15.804 10.594 -30.691 1.00 51.77 13 VAL F C 1
ATOM 5882 O O . VAL F 1 13 ? 15.659 11.598 -31.371 1.00 51.73 13 VAL F O 1
ATOM 5886 N N . GLU F 1 14 ? 14.906 10.218 -29.793 1.00 54.01 14 GLU F N 1
ATOM 5887 C CA . GLU F 1 14 ? 13.788 11.090 -29.499 1.00 57.20 14 GLU F CA 1
ATOM 5888 C C . GLU F 1 14 ? 14.204 12.513 -29.009 1.00 58.25 14 GLU F C 1
ATOM 5889 O O . GLU F 1 14 ? 13.698 13.506 -29.532 1.00 59.37 14 GLU F O 1
ATOM 5895 N N . LEU F 1 15 ? 15.139 12.643 -28.059 1.00 59.44 15 LEU F N 1
ATOM 5896 C CA . LEU F 1 15 ? 15.599 13.975 -27.604 1.00 59.15 15 LEU F CA 1
ATOM 5897 C C . LEU F 1 15 ? 16.222 14.690 -28.735 1.00 59.63 15 LEU F C 1
ATOM 5898 O O . LEU F 1 15 ? 16.074 15.924 -28.902 1.00 60.80 15 LEU F O 1
ATOM 5903 N N . LEU F 1 16 ? 16.912 13.915 -29.541 1.00 59.74 16 LEU F N 1
ATOM 5904 C CA . LEU F 1 16 ? 17.750 14.506 -30.543 1.00 61.61 16 LEU F CA 1
ATOM 5905 C C . LEU F 1 16 ? 16.905 15.118 -31.672 1.00 63.05 16 LEU F C 1
ATOM 5906 O O . LEU F 1 16 ? 17.283 16.121 -32.277 1.00 62.51 16 LEU F O 1
ATOM 5911 N N . ASP F 1 17 ? 15.761 14.504 -31.952 1.00 64.53 17 ASP F N 1
ATOM 5912 C CA . ASP F 1 17 ? 14.979 14.911 -33.105 1.00 66.63 17 ASP F CA 1
ATOM 5913 C C . ASP F 1 17 ? 14.151 16.197 -32.839 1.00 68.63 17 ASP F C 1
ATOM 5914 O O . ASP F 1 17 ? 14.005 17.044 -33.727 1.00 68.87 17 ASP F O 1
ATOM 5919 N N . ASN F 1 18 ? 13.629 16.320 -31.624 1.00 70.62 18 ASN F N 1
ATOM 5920 C CA . ASN F 1 18 ? 13.221 17.610 -31.046 1.00 73.41 18 ASN F CA 1
ATOM 5921 C C . ASN F 1 18 ? 14.216 18.792 -31.121 1.00 75.04 18 ASN F C 1
ATOM 5922 O O . ASN F 1 18 ? 15.282 18.728 -30.495 1.00 75.75 18 ASN F O 1
ATOM 5927 N N . PRO F 1 19 ? 13.877 19.891 -31.848 1.00 76.51 19 PRO F N 1
ATOM 5928 C CA . PRO F 1 19 ? 14.760 21.075 -31.696 1.00 77.65 19 PRO F CA 1
ATOM 5929 C C . PRO F 1 19 ? 14.574 21.805 -30.322 1.00 79.02 19 PRO F C 1
ATOM 5930 O O . PRO F 1 19 ? 15.483 22.551 -29.869 1.00 77.98 19 PRO F O 1
ATOM 5934 N N . ASP F 1 20 ? 13.429 21.531 -29.668 1.00 80.62 20 ASP F N 1
ATOM 5935 C CA . ASP F 1 20 ? 13.078 22.106 -28.367 1.00 82.34 20 ASP F CA 1
ATOM 5936 C C . ASP F 1 20 ? 13.893 21.359 -27.336 1.00 82.61 20 ASP F C 1
ATOM 5937 O O . ASP F 1 20 ? 14.759 21.947 -26.680 1.00 83.35 20 ASP F O 1
ATOM 5942 N N . SER F 1 21 ? 13.647 20.054 -27.223 1.00 82.69 21 SER F N 1
ATOM 5943 C CA . SER F 1 21 ? 14.466 19.213 -26.346 1.00 82.24 21 SER F CA 1
ATOM 5944 C C . SER F 1 21 ? 15.905 18.946 -26.849 1.00 81.33 21 SER F C 1
ATOM 5945 O O . SER F 1 21 ? 16.636 18.220 -26.203 1.00 81.91 21 SER F O 1
ATOM 5948 N N . LEU F 1 22 ? 16.328 19.532 -27.970 1.00 79.89 22 LEU F N 1
ATOM 5949 C CA . LEU F 1 22 ? 17.755 19.543 -28.264 1.00 78.19 22 LEU F CA 1
ATOM 5950 C C . LEU F 1 22 ? 18.475 20.584 -27.415 1.00 76.39 22 LEU F C 1
ATOM 5951 O O . LEU F 1 22 ? 19.531 20.290 -26.890 1.00 75.83 22 LEU F O 1
ATOM 5956 N N . VAL F 1 23 ? 17.889 21.769 -27.236 1.00 74.93 23 VAL F N 1
ATOM 5957 C CA . VAL F 1 23 ? 18.501 22.801 -26.353 1.00 72.74 23 VAL F CA 1
ATOM 5958 C C . VAL F 1 23 ? 18.340 22.561 -24.830 1.00 70.36 23 VAL F C 1
ATOM 5959 O O . VAL F 1 23 ? 19.004 23.231 -24.034 1.00 69.72 23 VAL F O 1
ATOM 5963 N N . LYS F 1 24 ? 17.462 21.639 -24.437 1.00 67.24 24 LYS F N 1
ATOM 5964 C CA . LYS F 1 24 ? 17.434 21.144 -23.058 1.00 65.74 24 LYS F CA 1
ATOM 5965 C C . LYS F 1 24 ? 18.471 19.967 -22.797 1.00 63.10 24 LYS F C 1
ATOM 5966 O O . LYS F 1 24 ? 18.544 19.401 -21.687 1.00 63.49 24 LYS F O 1
ATOM 5972 N N . ALA F 1 25 ? 19.252 19.586 -23.801 1.00 59.05 25 ALA F N 1
ATOM 5973 C CA . ALA F 1 25 ? 19.995 18.336 -23.703 1.00 54.40 25 ALA F CA 1
ATOM 5974 C C . ALA F 1 25 ? 21.459 18.537 -23.962 1.00 51.16 25 ALA F C 1
ATOM 5975 O O . ALA F 1 25 ? 21.857 19.302 -24.849 1.00 51.21 25 ALA F O 1
ATOM 5977 N N . ALA F 1 26 ? 22.298 17.886 -23.165 1.00 46.92 26 ALA F N 1
ATOM 5978 C CA . ALA F 1 26 ? 23.710 17.889 -23.554 1.00 43.75 26 ALA F CA 1
ATOM 5979 C C . ALA F 1 26 ? 24.219 16.440 -23.709 1.00 41.07 26 ALA F C 1
ATOM 5980 O O . ALA F 1 26 ? 23.780 15.539 -22.997 1.00 40.24 26 ALA F O 1
ATOM 5982 N N . VAL F 1 27 ? 25.103 16.236 -24.662 1.00 38.45 27 VAL F N 1
ATOM 5983 C CA . VAL F 1 27 ? 25.622 14.869 -24.911 1.00 36.80 27 VAL F CA 1
ATOM 5984 C C . VAL F 1 27 ? 27.092 14.922 -24.591 1.00 34.29 27 VAL F C 1
ATOM 5985 O O . VAL F 1 27 ? 27.856 15.726 -25.133 1.00 31.55 27 VAL F O 1
ATOM 5989 N N . ILE F 1 28 ? 27.447 14.105 -23.614 1.00 33.16 28 ILE F N 1
ATOM 5990 C CA . ILE F 1 28 ? 28.872 14.101 -23.168 1.00 32.54 28 ILE F CA 1
ATOM 5991 C C . ILE F 1 28 ? 29.575 12.854 -23.679 1.00 30.06 28 ILE F C 1
ATOM 5992 O O . ILE F 1 28 ? 29.230 11.775 -23.287 1.00 29.90 28 ILE F O 1
ATOM 5997 N N . ASP F 1 29 ? 30.517 13.076 -24.564 1.00 27.14 29 ASP F N 1
ATOM 5998 C CA . ASP F 1 29 ? 31.297 11.984 -25.144 1.00 27.42 29 ASP F CA 1
ATOM 5999 C C . ASP F 1 29 ? 32.562 11.712 -24.276 1.00 27.17 29 ASP F C 1
ATOM 6000 O O . ASP F 1 29 ? 33.444 12.566 -24.245 1.00 27.04 29 ASP F O 1
ATOM 6005 N N . CYS F 1 30 ? 32.591 10.572 -23.583 1.00 25.50 30 CYS F N 1
ATOM 6006 C CA . CYS F 1 30 ? 33.646 10.326 -22.635 1.00 25.84 30 CYS F CA 1
ATOM 6007 C C . CYS F 1 30 ? 34.806 9.470 -23.229 1.00 25.86 30 CYS F C 1
ATOM 6008 O O . CYS F 1 30 ? 35.753 8.997 -22.469 1.00 25.03 30 CYS F O 1
ATOM 6011 N N . ARG F 1 31 ? 34.748 9.268 -24.528 1.00 24.62 31 ARG F N 1
ATOM 6012 C CA . ARG F 1 31 ? 35.889 8.529 -25.201 1.00 26.82 31 ARG F CA 1
ATOM 6013 C C . ARG F 1 31 ? 37.198 9.306 -25.254 1.00 25.37 31 ARG F C 1
ATOM 6014 O O . ARG F 1 31 ? 37.224 10.501 -24.948 1.00 21.53 31 ARG F O 1
ATOM 6022 N N . ASP F 1 32 ? 38.268 8.635 -25.689 1.00 22.47 32 ASP F N 1
ATOM 6023 C CA . ASP F 1 32 ? 39.586 9.259 -25.763 1.00 24.25 32 ASP F CA 1
ATOM 6024 C C . ASP F 1 32 ? 40.277 9.175 -27.151 1.00 25.22 32 ASP F C 1
ATOM 6025 O O . ASP F 1 32 ? 40.019 10.017 -28.000 1.00 27.40 32 ASP F O 1
ATOM 6030 N N . SER F 1 33 ? 41.112 8.190 -27.376 1.00 25.63 33 SER F N 1
ATOM 6031 C CA . SER F 1 33 ? 41.724 8.033 -28.711 1.00 24.92 33 SER F CA 1
ATOM 6032 C C . SER F 1 33 ? 40.791 7.321 -29.717 1.00 24.66 33 SER F C 1
ATOM 6033 O O . SER F 1 33 ? 41.053 7.299 -30.911 1.00 24.34 33 SER F O 1
ATOM 6036 N N . ASP F 1 34 ? 39.692 6.741 -29.213 1.00 24.81 34 ASP F N 1
ATOM 6037 C CA . ASP F 1 34 ? 38.643 6.065 -30.024 1.00 28.53 34 ASP F CA 1
ATOM 6038 C C . ASP F 1 34 ? 37.442 7.008 -30.297 1.00 30.54 34 ASP F C 1
ATOM 6039 O O . ASP F 1 34 ? 36.453 6.528 -30.896 1.00 31.16 34 ASP F O 1
ATOM 6044 N N . ARG F 1 35 ? 37.514 8.288 -29.832 1.00 31.65 35 ARG F N 1
ATOM 6045 C CA . ARG F 1 35 ? 36.430 9.304 -30.070 1.00 35.16 35 ARG F CA 1
ATOM 6046 C C . ARG F 1 35 ? 36.118 9.540 -31.552 1.00 35.53 35 ARG F C 1
ATOM 6047 O O . ARG F 1 35 ? 34.974 9.661 -31.865 1.00 37.10 35 ARG F O 1
ATOM 6055 N N . ASP F 1 36 ? 37.102 9.556 -32.441 1.00 37.16 36 ASP F N 1
ATOM 6056 C CA . ASP F 1 36 ? 36.863 9.872 -33.824 1.00 39.49 36 ASP F CA 1
ATOM 6057 C C . ASP F 1 36 ? 36.287 8.747 -34.705 1.00 41.29 36 ASP F C 1
ATOM 6058 O O . ASP F 1 36 ? 36.094 8.933 -35.931 1.00 42.21 36 ASP F O 1
ATOM 6063 N N . CYS F 1 37 ? 35.979 7.600 -34.105 0.50 41.35 37 CYS F N 1
ATOM 6064 C CA . CYS F 1 37 ? 35.342 6.513 -34.818 0.50 40.96 37 CYS F CA 1
ATOM 6065 C C . CYS F 1 37 ? 34.022 6.992 -35.509 0.50 42.30 37 CYS F C 1
ATOM 6066 O O . CYS F 1 37 ? 33.753 6.636 -36.653 0.50 44.34 37 CYS F O 1
ATOM 6071 N N . GLY F 1 38 ? 33.223 7.776 -34.800 1.00 42.59 38 GLY F N 1
ATOM 6072 C CA . GLY F 1 38 ? 32.046 8.567 -35.307 1.00 40.38 38 GLY F CA 1
ATOM 6073 C C . GLY F 1 38 ? 31.429 9.106 -34.044 1.00 39.37 38 GLY F C 1
ATOM 6074 O O . GLY F 1 38 ? 31.699 8.557 -32.951 1.00 38.35 38 GLY F O 1
ATOM 6075 N N . PHE F 1 39 ? 30.607 10.161 -34.118 1.00 39.87 39 PHE F N 1
ATOM 6076 C CA . PHE F 1 39 ? 30.102 10.821 -32.877 1.00 40.88 39 PHE F CA 1
ATOM 6077 C C . PHE F 1 39 ? 28.851 11.659 -33.174 1.00 42.37 39 PHE F C 1
ATOM 6078 O O . PHE F 1 39 ? 28.609 12.020 -34.307 1.00 41.76 39 PHE F O 1
ATOM 6086 N N . ILE F 1 40 ? 28.076 11.959 -32.148 1.00 44.08 40 ILE F N 1
ATOM 6087 C CA . ILE F 1 40 ? 26.945 12.896 -32.261 1.00 45.40 40 ILE F CA 1
ATOM 6088 C C . ILE F 1 40 ? 27.480 14.323 -32.462 1.00 47.27 40 ILE F C 1
ATOM 6089 O O . ILE F 1 40 ? 28.495 14.694 -31.802 1.00 48.87 40 ILE F O 1
ATOM 6094 N N . VAL F 1 41 ? 26.873 15.137 -33.373 1.00 47.56 41 VAL F N 1
ATOM 6095 C CA . VAL F 1 41 ? 27.370 16.540 -33.598 1.00 45.55 41 VAL F CA 1
ATOM 6096 C C . VAL F 1 41 ? 27.113 17.401 -32.355 1.00 44.52 41 VAL F C 1
ATOM 6097 O O . VAL F 1 41 ? 26.090 17.219 -31.659 1.00 44.37 41 VAL F O 1
ATOM 6101 N N . ASN F 1 42 ? 28.082 18.270 -32.029 1.00 44.67 42 ASN F N 1
ATOM 6102 C CA . ASN F 1 42 ? 28.099 19.028 -30.744 1.00 43.69 42 ASN F CA 1
ATOM 6103 C C . ASN F 1 42 ? 27.960 18.243 -29.420 1.00 42.81 42 ASN F C 1
ATOM 6104 O O . ASN F 1 42 ? 27.492 18.771 -28.368 1.00 42.65 42 ASN F O 1
ATOM 6109 N N . SER F 1 43 ? 28.352 16.958 -29.444 1.00 42.05 43 SER F N 1
ATOM 6110 C CA . SER F 1 43 ? 28.665 16.291 -28.169 1.00 37.34 43 SER F CA 1
ATOM 6111 C C . SER F 1 43 ? 29.859 17.073 -27.580 1.00 37.05 43 SER F C 1
ATOM 6112 O O . SER F 1 43 ? 30.629 17.684 -28.270 1.00 35.50 43 SER F O 1
ATOM 6115 N N . ILE F 1 44 ? 29.959 17.120 -26.275 1.00 37.04 44 ILE F N 1
ATOM 6116 C CA . ILE F 1 44 ? 31.104 17.733 -25.617 1.00 36.81 44 ILE F CA 1
ATOM 6117 C C . ILE F 1 44 ? 32.084 16.553 -25.228 1.00 34.62 44 ILE F C 1
ATOM 6118 O O . ILE F 1 44 ? 31.629 15.546 -24.617 1.00 32.77 44 ILE F O 1
ATOM 6123 N N . ASN F 1 45 ? 33.388 16.736 -25.521 0.50 32.12 45 ASN F N 1
ATOM 6124 C CA . ASN F 1 45 ? 34.373 15.728 -25.118 0.50 32.19 45 ASN F CA 1
ATOM 6125 C C . ASN F 1 45 ? 34.878 15.967 -23.716 0.50 31.86 45 ASN F C 1
ATOM 6126 O O . ASN F 1 45 ? 35.608 16.941 -23.457 0.50 33.53 45 ASN F O 1
ATOM 6135 N N . MET F 1 46 ? 34.476 15.054 -22.829 1.00 31.04 46 MET F N 1
ATOM 6136 C CA . MET F 1 46 ? 35.061 14.942 -21.470 1.00 29.38 46 MET F CA 1
ATOM 6137 C C . MET F 1 46 ? 35.768 13.510 -21.372 1.00 26.62 46 MET F C 1
ATOM 6138 O O . MET F 1 46 ? 35.243 12.568 -20.841 1.00 24.22 46 MET F O 1
ATOM 6143 N N . PRO F 1 47 ? 36.971 13.396 -21.886 1.00 25.60 47 PRO F N 1
ATOM 6144 C CA . PRO F 1 47 ? 37.569 12.086 -21.908 1.00 24.65 47 PRO F CA 1
ATOM 6145 C C . PRO F 1 47 ? 37.794 11.585 -20.447 1.00 24.08 47 PRO F C 1
ATOM 6146 O O . PRO F 1 47 ? 38.566 12.178 -19.652 1.00 22.63 47 PRO F O 1
ATOM 6150 N N . THR F 1 48 ? 37.019 10.598 -20.051 1.00 24.27 48 THR F N 1
ATOM 6151 C CA . THR F 1 48 ? 37.118 10.128 -18.647 1.00 23.77 48 THR F CA 1
ATOM 6152 C C . THR F 1 48 ? 38.620 9.891 -18.262 1.00 26.60 48 THR F C 1
ATOM 6153 O O . THR F 1 48 ? 38.990 10.162 -17.153 1.00 26.49 48 THR F O 1
ATOM 6157 N N . ILE F 1 49 ? 39.443 9.316 -19.160 1.00 23.67 49 ILE F N 1
ATOM 6158 C CA . ILE F 1 49 ? 40.757 8.937 -18.761 1.00 24.20 49 ILE F CA 1
ATOM 6159 C C . ILE F 1 49 ? 41.619 10.125 -18.306 1.00 24.88 49 ILE F C 1
ATOM 6160 O O . ILE F 1 49 ? 42.505 9.928 -17.488 1.00 24.90 49 ILE F O 1
ATOM 6165 N N . SER F 1 50 ? 41.393 11.374 -18.773 1.00 22.78 50 SER F N 1
ATOM 6166 C CA . SER F 1 50 ? 42.305 12.494 -18.461 1.00 23.16 50 SER F CA 1
ATOM 6167 C C . SER F 1 50 ? 41.631 13.720 -17.774 1.00 25.17 50 SER F C 1
ATOM 6168 O O . SER F 1 50 ? 42.355 14.634 -17.350 1.00 25.13 50 SER F O 1
ATOM 6171 N N . CYS F 1 51 ? 40.289 13.696 -17.584 1.00 23.54 51 CYS F N 1
ATOM 6172 C CA . CYS F 1 51 ? 39.556 14.807 -16.913 1.00 26.27 51 CYS F CA 1
ATOM 6173 C C . CYS F 1 51 ? 39.783 14.896 -15.410 1.00 26.34 51 CYS F C 1
ATOM 6174 O O . CYS F 1 51 ? 39.897 13.904 -14.764 1.00 24.20 51 CYS F O 1
ATOM 6177 N N . THR F 1 52 ? 39.795 16.117 -14.855 1.00 26.52 52 THR F N 1
ATOM 6178 C CA . THR F 1 52 ? 40.157 16.290 -13.469 1.00 28.42 52 THR F CA 1
ATOM 6179 C C . THR F 1 52 ? 38.905 16.827 -12.766 1.00 30.41 52 THR F C 1
ATOM 6180 O O . THR F 1 52 ? 37.965 17.267 -13.419 1.00 27.81 52 THR F O 1
ATOM 6184 N N . GLU F 1 53 ? 38.890 16.785 -11.456 1.00 30.96 53 GLU F N 1
ATOM 6185 C CA . GLU F 1 53 ? 37.714 17.244 -10.698 1.00 34.63 53 GLU F CA 1
ATOM 6186 C C . GLU F 1 53 ? 37.177 18.604 -11.136 1.00 33.61 53 GLU F C 1
ATOM 6187 O O . GLU F 1 53 ? 35.945 18.802 -11.309 1.00 35.30 53 GLU F O 1
ATOM 6193 N N . GLU F 1 54 ? 38.069 19.578 -11.305 1.00 34.08 54 GLU F N 1
ATOM 6194 C CA . GLU F 1 54 ? 37.648 20.904 -11.676 1.00 33.52 54 GLU F CA 1
ATOM 6195 C C . GLU F 1 54 ? 36.908 21.016 -12.995 1.00 33.53 54 GLU F C 1
ATOM 6196 O O . GLU F 1 54 ? 36.010 21.866 -13.197 1.00 32.64 54 GLU F O 1
ATOM 6202 N N . MET F 1 55 ? 37.288 20.121 -13.897 1.00 31.76 55 MET F N 1
ATOM 6203 C CA . MET F 1 55 ? 36.708 20.052 -15.215 1.00 29.93 55 MET F CA 1
ATOM 6204 C C . MET F 1 55 ? 35.273 19.685 -15.158 1.00 28.94 55 MET F C 1
ATOM 6205 O O . MET F 1 55 ? 34.482 20.195 -15.971 1.00 29.43 55 MET F O 1
ATOM 6210 N N . TYR F 1 56 ? 34.923 18.796 -14.252 1.00 29.44 56 TYR F N 1
ATOM 6211 C CA . TYR F 1 56 ? 33.505 18.384 -14.164 1.00 31.90 56 TYR F CA 1
ATOM 6212 C C . TYR F 1 56 ? 32.693 19.506 -13.452 1.00 33.67 56 TYR F C 1
ATOM 6213 O O . TYR F 1 56 ? 31.550 19.807 -13.813 1.00 33.06 56 TYR F O 1
ATOM 6222 N N . GLU F 1 57 ? 33.289 20.108 -12.401 1.00 35.16 57 GLU F N 1
ATOM 6223 C CA . GLU F 1 57 ? 32.776 21.387 -11.802 1.00 36.56 57 GLU F CA 1
ATOM 6224 C C . GLU F 1 57 ? 32.476 22.433 -12.807 1.00 36.90 57 GLU F C 1
ATOM 6225 O O . GLU F 1 57 ? 31.329 22.921 -12.794 1.00 39.29 57 GLU F O 1
ATOM 6231 N N . LYS F 1 58 ? 33.423 22.771 -13.692 1.00 36.75 58 LYS F N 1
ATOM 6232 C CA . LYS F 1 58 ? 33.162 23.822 -14.659 1.00 38.46 58 LYS F CA 1
ATOM 6233 C C . LYS F 1 58 ? 32.063 23.380 -15.586 1.00 39.57 58 LYS F C 1
ATOM 6234 O O . LYS F 1 58 ? 31.170 24.163 -15.960 1.00 41.37 58 LYS F O 1
ATOM 6240 N N . LEU F 1 59 ? 32.129 22.129 -16.006 1.00 39.65 59 LEU F N 1
ATOM 6241 C CA . LEU F 1 59 ? 31.043 21.559 -16.798 1.00 38.61 59 LEU F CA 1
ATOM 6242 C C . LEU F 1 59 ? 29.717 21.625 -16.112 1.00 38.07 59 LEU F C 1
ATOM 6243 O O . LEU F 1 59 ? 28.775 22.078 -16.758 1.00 39.41 59 LEU F O 1
ATOM 6248 N N . ALA F 1 60 ? 29.572 21.089 -14.921 1.00 36.38 60 ALA F N 1
ATOM 6249 C CA . ALA F 1 60 ? 28.338 21.301 -14.162 1.00 40.61 60 ALA F CA 1
ATOM 6250 C C . ALA F 1 60 ? 27.786 22.771 -14.115 1.00 42.98 60 ALA F C 1
ATOM 6251 O O . ALA F 1 60 ? 26.626 23.010 -14.409 1.00 44.68 60 ALA F O 1
ATOM 6253 N N . LYS F 1 61 ? 28.636 23.744 -13.800 1.00 46.09 61 LYS F N 1
ATOM 6254 C CA . LYS F 1 61 ? 28.282 25.169 -13.798 1.00 47.94 61 LYS F CA 1
ATOM 6255 C C . LYS F 1 61 ? 27.811 25.503 -15.165 1.00 49.13 61 LYS F C 1
ATOM 6256 O O . LYS F 1 61 ? 26.699 26.048 -15.325 1.00 50.75 61 LYS F O 1
ATOM 6262 N N . THR F 1 62 ? 28.626 25.198 -16.172 1.00 48.71 62 THR F N 1
ATOM 6263 C CA . THR F 1 62 ? 28.262 25.605 -17.544 1.00 49.12 62 THR F CA 1
ATOM 6264 C C . THR F 1 62 ? 26.885 25.064 -17.924 1.00 48.39 62 THR F C 1
ATOM 6265 O O . THR F 1 62 ? 26.050 25.778 -18.411 1.00 48.93 62 THR F O 1
ATOM 6269 N N . LEU F 1 63 ? 26.633 23.800 -17.689 1.00 47.67 63 LEU F N 1
ATOM 6270 C CA . LEU F 1 63 ? 25.389 23.246 -18.177 1.00 47.28 63 LEU F CA 1
ATOM 6271 C C . LEU F 1 63 ? 24.195 23.881 -17.403 1.00 49.53 63 LEU F C 1
ATOM 6272 O O . LEU F 1 63 ? 23.222 24.289 -18.017 1.00 48.55 63 LEU F O 1
ATOM 6277 N N . PHE F 1 64 ? 24.313 23.978 -16.079 1.00 51.63 64 PHE F N 1
ATOM 6278 C CA . PHE F 1 64 ? 23.377 24.787 -15.288 1.00 55.63 64 PHE F CA 1
ATOM 6279 C C . PHE F 1 64 ? 23.118 26.164 -15.940 1.00 56.14 64 PHE F C 1
ATOM 6280 O O . PHE F 1 64 ? 21.969 26.405 -16.302 1.00 56.17 64 PHE F O 1
ATOM 6288 N N . GLU F 1 65 ? 24.151 27.003 -16.146 1.00 57.49 65 GLU F N 1
ATOM 6289 C CA . GLU F 1 65 ? 23.978 28.322 -16.816 1.00 60.22 65 GLU F CA 1
ATOM 6290 C C . GLU F 1 65 ? 23.033 28.109 -17.963 1.00 61.95 65 GLU F C 1
ATOM 6291 O O . GLU F 1 65 ? 21.936 28.677 -18.009 1.00 63.80 65 GLU F O 1
ATOM 6297 N N . GLU F 1 66 ? 23.498 27.278 -18.902 1.00 62.08 66 GLU F N 1
ATOM 6298 C CA . GLU F 1 66 ? 22.896 27.090 -20.210 1.00 61.07 66 GLU F CA 1
ATOM 6299 C C . GLU F 1 66 ? 21.533 26.415 -20.127 1.00 60.45 66 GLU F C 1
ATOM 6300 O O . GLU F 1 66 ? 20.970 26.068 -21.134 1.00 60.20 66 GLU F O 1
ATOM 6306 N N . LYS F 1 67 ? 21.006 26.215 -18.915 1.00 60.23 67 LYS F N 1
ATOM 6307 C CA . LYS F 1 67 ? 19.636 25.736 -18.762 1.00 60.19 67 LYS F CA 1
ATOM 6308 C C . LYS F 1 67 ? 19.337 24.287 -19.121 1.00 59.14 67 LYS F C 1
ATOM 6309 O O . LYS F 1 67 ? 18.145 23.912 -19.233 1.00 59.44 67 LYS F O 1
ATOM 6315 N N . LYS F 1 68 ? 20.355 23.436 -19.265 1.00 56.42 68 LYS F N 1
ATOM 6316 C CA . LYS F 1 68 ? 20.098 22.052 -19.665 1.00 53.95 68 LYS F CA 1
ATOM 6317 C C . LYS F 1 68 ? 19.348 21.261 -18.615 1.00 53.67 68 LYS F C 1
ATOM 6318 O O . LYS F 1 68 ? 19.504 21.468 -17.383 1.00 51.99 68 LYS F O 1
ATOM 6324 N N . GLU F 1 69 ? 18.567 20.303 -19.098 1.00 52.78 69 GLU F N 1
ATOM 6325 C CA . GLU F 1 69 ? 17.744 19.505 -18.216 1.00 53.58 69 GLU F CA 1
ATOM 6326 C C . GLU F 1 69 ? 18.207 18.019 -18.239 1.00 51.42 69 GLU F C 1
ATOM 6327 O O . GLU F 1 69 ? 17.969 17.260 -17.313 1.00 51.83 69 GLU F O 1
ATOM 6333 N N . LEU F 1 70 ? 18.906 17.615 -19.287 1.00 49.74 70 LEU F N 1
ATOM 6334 C CA . LEU F 1 70 ? 19.420 16.217 -19.384 1.00 47.13 70 LEU F CA 1
ATOM 6335 C C . LEU F 1 70 ? 20.865 16.296 -19.894 1.00 44.18 70 LEU F C 1
ATOM 6336 O O . LEU F 1 70 ? 21.140 17.005 -20.869 1.00 41.44 70 LEU F O 1
ATOM 6341 N N . ALA F 1 71 ? 21.770 15.630 -19.143 1.00 42.24 71 ALA F N 1
ATOM 6342 C CA . ALA F 1 71 ? 23.209 15.446 -19.523 1.00 39.26 71 ALA F CA 1
ATOM 6343 C C . ALA F 1 71 ? 23.324 13.930 -19.834 1.00 37.62 71 ALA F C 1
ATOM 6344 O O . ALA F 1 71 ? 23.103 13.072 -18.956 1.00 38.53 71 ALA F O 1
ATOM 6346 N N . VAL F 1 72 ? 23.552 13.603 -21.099 1.00 37.45 72 VAL F N 1
ATOM 6347 C CA . VAL F 1 72 ? 23.676 12.163 -21.550 1.00 37.59 72 VAL F CA 1
ATOM 6348 C C . VAL F 1 72 ? 25.155 11.814 -21.811 1.00 35.56 72 VAL F C 1
ATOM 6349 O O . VAL F 1 72 ? 25.768 12.281 -22.763 1.00 34.96 72 VAL F O 1
ATOM 6353 N N . PHE F 1 73 ? 25.686 10.990 -20.924 1.00 34.19 73 PHE F N 1
ATOM 6354 C CA . PHE F 1 73 ? 27.072 10.553 -20.998 1.00 32.00 73 PHE F CA 1
ATOM 6355 C C . PHE F 1 73 ? 27.177 9.283 -21.848 1.00 32.00 73 PHE F C 1
ATOM 6356 O O . PHE F 1 73 ? 26.428 8.357 -21.615 1.00 30.86 73 PHE F O 1
ATOM 6364 N N . HIS F 1 74 ? 28.153 9.194 -22.757 1.00 29.05 74 HIS F N 1
ATOM 6365 C CA . HIS F 1 74 ? 28.303 7.863 -23.393 1.00 30.04 74 HIS F CA 1
ATOM 6366 C C . HIS F 1 74 ? 29.781 7.645 -23.707 1.00 27.95 74 HIS F C 1
ATOM 6367 O O . HIS F 1 74 ? 30.534 8.616 -23.845 1.00 28.86 74 HIS F O 1
ATOM 6374 N N . CYS F 1 75 ? 30.197 6.401 -23.808 1.00 27.81 75 CYS F N 1
ATOM 6375 C CA . CYS F 1 75 ? 31.574 6.155 -24.302 1.00 27.99 75 CYS F CA 1
ATOM 6376 C C . CYS F 1 75 ? 31.455 5.205 -25.482 1.00 29.67 75 CYS F C 1
ATOM 6377 O O . CYS F 1 75 ? 30.477 5.398 -26.285 1.00 30.14 75 CYS F O 1
ATOM 6380 N N . ALA F 1 76 ? 32.333 4.197 -25.619 1.00 28.17 76 ALA F N 1
ATOM 6381 C CA . ALA F 1 76 ? 32.186 3.210 -26.739 1.00 29.46 76 ALA F CA 1
ATOM 6382 C C . ALA F 1 76 ? 31.147 2.160 -26.332 1.00 31.38 76 ALA F C 1
ATOM 6383 O O . ALA F 1 76 ? 30.280 1.852 -27.115 1.00 33.34 76 ALA F O 1
ATOM 6385 N N . GLN F 1 77 ? 31.245 1.602 -25.111 1.00 29.43 77 GLN F N 1
ATOM 6386 C CA . GLN F 1 77 ? 30.254 0.668 -24.658 1.00 31.82 77 GLN F CA 1
ATOM 6387 C C . GLN F 1 77 ? 29.422 1.120 -23.435 1.00 31.07 77 GLN F C 1
ATOM 6388 O O . GLN F 1 77 ? 28.474 0.430 -23.007 1.00 31.18 77 GLN F O 1
ATOM 6394 N N . SER F 1 78 ? 29.793 2.242 -22.845 1.00 29.34 78 SER F N 1
ATOM 6395 C CA . SER F 1 78 ? 29.108 2.722 -21.642 1.00 29.11 78 SER F CA 1
ATOM 6396 C C . SER F 1 78 ? 29.132 1.685 -20.560 1.00 29.62 78 SER F C 1
ATOM 6397 O O . SER F 1 78 ? 28.137 1.530 -19.837 1.00 30.37 78 SER F O 1
ATOM 6400 N N . LEU F 1 79 ? 30.236 0.935 -20.460 1.00 28.92 79 LEU F N 1
ATOM 6401 C CA . LEU F 1 79 ? 30.421 0.035 -19.320 1.00 27.61 79 LEU F CA 1
ATOM 6402 C C . LEU F 1 79 ? 31.502 0.568 -18.377 1.00 27.85 79 LEU F C 1
ATOM 6403 O O . LEU F 1 79 ? 31.475 0.259 -17.215 1.00 28.39 79 LEU F O 1
ATOM 6408 N N . VAL F 1 80 ? 32.512 1.327 -18.876 1.00 26.04 80 VAL F N 1
ATOM 6409 C CA . VAL F 1 80 ? 33.583 1.749 -17.996 1.00 24.39 80 VAL F CA 1
ATOM 6410 C C . VAL F 1 80 ? 33.626 3.283 -17.982 1.00 25.96 80 VAL F C 1
ATOM 6411 O O . VAL F 1 80 ? 33.468 3.891 -16.931 1.00 25.55 80 VAL F O 1
ATOM 6415 N N . ARG F 1 81 ? 33.937 3.914 -19.114 1.00 24.16 81 ARG F N 1
ATOM 6416 C CA . ARG F 1 81 ? 34.301 5.288 -19.052 1.00 23.60 81 ARG F CA 1
ATOM 6417 C C . ARG F 1 81 ? 33.077 6.262 -18.808 1.00 25.12 81 ARG F C 1
ATOM 6418 O O . ARG F 1 81 ? 33.211 7.239 -18.061 1.00 25.52 81 ARG F O 1
ATOM 6426 N N . ALA F 1 82 ? 31.915 6.042 -19.460 1.00 22.74 82 ALA F N 1
ATOM 6427 C CA . ALA F 1 82 ? 30.778 6.935 -19.248 1.00 22.11 82 ALA F CA 1
ATOM 6428 C C . ALA F 1 82 ? 30.191 6.822 -17.871 1.00 25.13 82 ALA F C 1
ATOM 6429 O O . ALA F 1 82 ? 29.931 7.836 -17.249 1.00 26.19 82 ALA F O 1
ATOM 6431 N N . PRO F 1 83 ? 29.978 5.558 -17.335 1.00 27.12 83 PRO F N 1
ATOM 6432 C CA . PRO F 1 83 ? 29.464 5.559 -15.942 1.00 27.84 83 PRO F CA 1
ATOM 6433 C C . PRO F 1 83 ? 30.407 6.312 -15.038 1.00 29.63 83 PRO F C 1
ATOM 6434 O O . PRO F 1 83 ? 29.973 6.910 -14.055 1.00 30.15 83 PRO F O 1
ATOM 6438 N N . LYS F 1 84 ? 31.713 6.275 -15.314 1.00 28.07 84 LYS F N 1
ATOM 6439 C CA . LYS F 1 84 ? 32.618 6.975 -14.374 1.00 29.85 84 LYS F CA 1
ATOM 6440 C C . LYS F 1 84 ? 32.455 8.472 -14.647 1.00 29.83 84 LYS F C 1
ATOM 6441 O O . LYS F 1 84 ? 32.407 9.242 -13.720 1.00 29.06 84 LYS F O 1
ATOM 6447 N N . GLY F 1 85 ? 32.317 8.861 -15.931 1.00 30.18 85 GLY F N 1
ATOM 6448 C CA . GLY F 1 85 ? 32.038 10.259 -16.269 1.00 30.27 85 GLY F CA 1
ATOM 6449 C C . GLY F 1 85 ? 30.825 10.828 -15.478 1.00 32.28 85 GLY F C 1
ATOM 6450 O O . GLY F 1 85 ? 30.918 11.938 -14.846 1.00 30.06 85 GLY F O 1
ATOM 6451 N N . ALA F 1 86 ? 29.706 10.090 -15.566 1.00 31.19 86 ALA F N 1
ATOM 6452 C CA . ALA F 1 86 ? 28.473 10.411 -14.828 1.00 32.43 86 ALA F CA 1
ATOM 6453 C C . ALA F 1 86 ? 28.610 10.426 -13.339 1.00 31.47 86 ALA F C 1
ATOM 6454 O O . ALA F 1 86 ? 28.068 11.303 -12.722 1.00 30.92 86 ALA F O 1
ATOM 6456 N N . ASN F 1 87 ? 29.240 9.418 -12.743 1.00 32.37 87 ASN F N 1
ATOM 6457 C CA . ASN F 1 87 ? 29.552 9.452 -11.312 1.00 32.78 87 ASN F CA 1
ATOM 6458 C C . ASN F 1 87 ? 30.344 10.687 -10.966 1.00 34.48 87 ASN F C 1
ATOM 6459 O O . ASN F 1 87 ? 29.970 11.372 -10.011 1.00 36.06 87 ASN F O 1
ATOM 6464 N N . ARG F 1 88 ? 31.403 11.028 -11.714 1.00 33.16 88 ARG F N 1
ATOM 6465 C CA . ARG F 1 88 ? 32.189 12.179 -11.287 1.00 34.36 88 ARG F CA 1
ATOM 6466 C C . ARG F 1 88 ? 31.322 13.473 -11.471 1.00 35.53 88 ARG F C 1
ATOM 6467 O O . ARG F 1 88 ? 31.363 14.379 -10.651 1.00 33.00 88 ARG F O 1
ATOM 6475 N N . PHE F 1 89 ? 30.569 13.548 -12.574 1.00 34.20 89 PHE F N 1
ATOM 6476 C CA . PHE F 1 89 ? 29.684 14.646 -12.819 1.00 35.10 89 PHE F CA 1
ATOM 6477 C C . PHE F 1 89 ? 28.617 14.871 -11.714 1.00 34.91 89 PHE F C 1
ATOM 6478 O O . PHE F 1 89 ? 28.496 15.997 -11.219 1.00 35.11 89 PHE F O 1
ATOM 6486 N N . ALA F 1 90 ? 27.896 13.818 -11.313 1.00 34.43 90 ALA F N 1
ATOM 6487 C CA . ALA F 1 90 ? 26.877 13.879 -10.259 1.00 35.58 90 ALA F CA 1
ATOM 6488 C C . ALA F 1 90 ? 27.584 14.347 -8.984 1.00 38.86 90 ALA F C 1
ATOM 6489 O O . ALA F 1 90 ? 26.996 15.046 -8.148 1.00 39.11 90 ALA F O 1
ATOM 6491 N N . LEU F 1 91 ? 28.842 13.907 -8.783 1.00 39.60 91 LEU F N 1
ATOM 6492 C CA . LEU F 1 91 ? 29.511 14.209 -7.543 1.00 41.13 91 LEU F CA 1
ATOM 6493 C C . LEU F 1 91 ? 29.761 15.742 -7.494 1.00 41.04 91 LEU F C 1
ATOM 6494 O O . LEU F 1 91 ? 29.472 16.386 -6.474 1.00 39.62 91 LEU F O 1
ATOM 6499 N N . ALA F 1 92 ? 30.242 16.295 -8.615 1.00 40.33 92 ALA F N 1
ATOM 6500 C CA . ALA F 1 92 ? 30.452 17.743 -8.829 1.00 41.77 92 ALA F CA 1
ATOM 6501 C C . ALA F 1 92 ? 29.169 18.596 -8.643 1.00 43.86 92 ALA F C 1
ATOM 6502 O O . ALA F 1 92 ? 29.226 19.776 -8.204 1.00 42.50 92 ALA F O 1
ATOM 6504 N N . GLN F 1 93 ? 28.041 18.041 -9.083 1.00 44.43 93 GLN F N 1
ATOM 6505 C CA . GLN F 1 93 ? 26.766 18.746 -9.002 1.00 46.85 93 GLN F CA 1
ATOM 6506 C C . GLN F 1 93 ? 26.333 18.862 -7.535 1.00 48.74 93 GLN F C 1
ATOM 6507 O O . GLN F 1 93 ? 25.976 19.955 -7.066 1.00 48.54 93 GLN F O 1
ATOM 6513 N N . LYS F 1 94 ? 26.379 17.718 -6.852 1.00 49.09 94 LYS F N 1
ATOM 6514 C CA . LYS F 1 94 ? 26.159 17.641 -5.442 1.00 51.47 94 LYS F CA 1
ATOM 6515 C C . LYS F 1 94 ? 27.078 18.592 -4.616 1.00 52.32 94 LYS F C 1
ATOM 6516 O O . LYS F 1 94 ? 26.572 19.422 -3.853 1.00 52.91 94 LYS F O 1
ATOM 6522 N N . LYS F 1 95 ? 28.395 18.526 -4.759 1.00 51.45 95 LYS F N 1
ATOM 6523 C CA . LYS F 1 95 ? 29.245 19.593 -4.206 1.00 51.48 95 LYS F CA 1
ATOM 6524 C C . LYS F 1 95 ? 28.787 21.041 -4.545 1.00 51.24 95 LYS F C 1
ATOM 6525 O O . LYS F 1 95 ? 28.719 21.896 -3.664 1.00 50.67 95 LYS F O 1
ATOM 6531 N N . LEU F 1 96 ? 28.464 21.335 -5.795 1.00 50.34 96 LEU F N 1
ATOM 6532 C CA . LEU F 1 96 ? 28.091 22.701 -6.109 1.00 50.30 96 LEU F CA 1
ATOM 6533 C C . LEU F 1 96 ? 26.596 23.009 -5.862 1.00 51.28 96 LEU F C 1
ATOM 6534 O O . LEU F 1 96 ? 26.163 24.098 -6.127 1.00 49.65 96 LEU F O 1
ATOM 6539 N N . GLY F 1 97 ? 25.845 22.050 -5.341 1.00 51.56 97 GLY F N 1
ATOM 6540 C CA . GLY F 1 97 ? 24.415 22.238 -5.193 1.00 54.15 97 GLY F CA 1
ATOM 6541 C C . GLY F 1 97 ? 23.683 22.547 -6.494 1.00 54.87 97 GLY F C 1
ATOM 6542 O O . GLY F 1 97 ? 22.879 23.506 -6.553 1.00 55.45 97 GLY F O 1
ATOM 6543 N N . TYR F 1 98 ? 23.947 21.775 -7.555 1.00 54.19 98 TYR F N 1
ATOM 6544 C CA . TYR F 1 98 ? 22.968 21.714 -8.665 1.00 53.46 98 TYR F CA 1
ATOM 6545 C C . TYR F 1 98 ? 22.175 20.386 -8.690 1.00 53.56 98 TYR F C 1
ATOM 6546 O O . TYR F 1 98 ? 22.693 19.308 -8.282 1.00 54.19 98 TYR F O 1
ATOM 6555 N N . VAL F 1 99 ? 20.912 20.452 -9.136 1.00 53.24 99 VAL F N 1
ATOM 6556 C CA . VAL F 1 99 ? 20.150 19.226 -9.434 1.00 51.25 99 VAL F CA 1
ATOM 6557 C C . VAL F 1 99 ? 19.893 19.149 -10.941 1.00 50.14 99 VAL F C 1
ATOM 6558 O O . VAL F 1 99 ? 19.422 18.132 -11.418 1.00 50.26 99 VAL F O 1
ATOM 6562 N N . LEU F 1 100 ? 20.182 20.195 -11.690 1.00 47.49 100 LEU F N 1
ATOM 6563 C CA . LEU F 1 100 ? 19.993 20.085 -13.109 1.00 47.88 100 LEU F CA 1
ATOM 6564 C C . LEU F 1 100 ? 21.236 20.445 -13.872 1.00 46.99 100 LEU F C 1
ATOM 6565 O O . LEU F 1 100 ? 21.940 21.380 -13.430 1.00 46.11 100 LEU F O 1
ATOM 6570 N N . PRO F 1 101 ? 21.480 19.756 -15.057 1.00 45.04 101 PRO F N 1
ATOM 6571 C CA . PRO F 1 101 ? 20.720 18.653 -15.657 1.00 43.38 101 PRO F CA 1
ATOM 6572 C C . PRO F 1 101 ? 20.612 17.447 -14.798 1.00 42.61 101 PRO F C 1
ATOM 6573 O O . PRO F 1 101 ? 21.436 17.267 -13.899 1.00 43.25 101 PRO F O 1
ATOM 6577 N N . ALA F 1 102 ? 19.583 16.629 -15.044 1.00 41.12 102 ALA F N 1
ATOM 6578 C CA . ALA F 1 102 ? 19.573 15.271 -14.486 1.00 41.34 102 ALA F CA 1
ATOM 6579 C C . ALA F 1 102 ? 20.577 14.399 -15.301 1.00 40.99 102 ALA F C 1
ATOM 6580 O O . ALA F 1 102 ? 20.950 14.726 -16.454 1.00 41.11 102 ALA F O 1
ATOM 6582 N N . VAL F 1 103 ? 20.998 13.284 -14.723 1.00 40.58 103 VAL F N 1
ATOM 6583 C CA . VAL F 1 103 ? 22.198 12.644 -15.265 1.00 38.94 103 VAL F CA 1
ATOM 6584 C C . VAL F 1 103 ? 21.846 11.280 -15.830 1.00 38.55 103 VAL F C 1
ATOM 6585 O O . VAL F 1 103 ? 21.278 10.413 -15.106 1.00 38.65 103 VAL F O 1
ATOM 6589 N N . TYR F 1 104 ? 22.209 11.089 -17.102 1.00 38.47 104 TYR F N 1
ATOM 6590 C CA . TYR F 1 104 ? 21.988 9.764 -17.725 1.00 40.30 104 TYR F CA 1
ATOM 6591 C C . TYR F 1 104 ? 23.251 9.167 -18.375 1.00 38.39 104 TYR F C 1
ATOM 6592 O O . TYR F 1 104 ? 24.137 9.924 -18.798 1.00 36.91 104 TYR F O 1
ATOM 6601 N N . VAL F 1 105 ? 23.308 7.819 -18.422 1.00 37.03 105 VAL F N 1
ATOM 6602 C CA . VAL F 1 105 ? 24.296 7.075 -19.267 1.00 35.55 105 VAL F CA 1
ATOM 6603 C C . VAL F 1 105 ? 23.500 6.430 -20.430 1.00 36.55 105 VAL F C 1
ATOM 6604 O O . VAL F 1 105 ? 22.511 5.730 -20.161 1.00 35.65 105 VAL F O 1
ATOM 6608 N N . LEU F 1 106 ? 23.884 6.730 -21.683 1.00 34.88 106 LEU F N 1
ATOM 6609 C CA . LEU F 1 106 ? 23.416 5.959 -22.811 1.00 35.74 106 LEU F CA 1
ATOM 6610 C C . LEU F 1 106 ? 23.777 4.436 -22.738 1.00 36.41 106 LEU F C 1
ATOM 6611 O O . LEU F 1 106 ? 24.979 4.095 -22.868 1.00 35.53 106 LEU F O 1
ATOM 6616 N N . ARG F 1 107 ? 22.772 3.550 -22.514 1.00 36.42 107 ARG F N 1
ATOM 6617 C CA . ARG F 1 107 ? 22.950 2.083 -22.567 1.00 36.69 107 ARG F CA 1
ATOM 6618 C C . ARG F 1 107 ? 23.658 1.652 -23.827 1.00 37.15 107 ARG F C 1
ATOM 6619 O O . ARG F 1 107 ? 23.170 1.956 -24.956 1.00 36.11 107 ARG F O 1
ATOM 6627 N N . GLY F 1 108 ? 24.791 0.929 -23.654 1.00 36.17 108 GLY F N 1
ATOM 6628 C CA . GLY F 1 108 ? 25.461 0.264 -24.805 1.00 34.65 108 GLY F CA 1
ATOM 6629 C C . GLY F 1 108 ? 26.349 1.237 -25.510 1.00 32.86 108 GLY F C 1
ATOM 6630 O O . GLY F 1 108 ? 27.153 0.875 -26.379 1.00 32.26 108 GLY F O 1
ATOM 6631 N N . GLY F 1 109 ? 26.277 2.496 -25.096 1.00 33.93 109 GLY F N 1
ATOM 6632 C CA . GLY F 1 109 ? 27.220 3.495 -25.632 1.00 33.31 109 GLY F CA 1
ATOM 6633 C C . GLY F 1 109 ? 27.115 3.745 -27.149 1.00 33.68 109 GLY F C 1
ATOM 6634 O O . GLY F 1 109 ? 26.122 3.412 -27.806 1.00 32.40 109 GLY F O 1
ATOM 6635 N N . TRP F 1 110 ? 28.158 4.331 -27.708 1.00 34.52 110 TRP F N 1
ATOM 6636 C CA . TRP F 1 110 ? 28.243 4.554 -29.134 1.00 36.29 110 TRP F CA 1
ATOM 6637 C C . TRP F 1 110 ? 28.043 3.266 -30.026 1.00 37.42 110 TRP F C 1
ATOM 6638 O O . TRP F 1 110 ? 27.469 3.295 -31.147 1.00 36.87 110 TRP F O 1
ATOM 6649 N N . GLU F 1 111 ? 28.575 2.148 -29.574 1.00 37.81 111 GLU F N 1
ATOM 6650 C CA . GLU F 1 111 ? 28.446 0.944 -30.382 1.00 39.57 111 GLU F CA 1
ATOM 6651 C C . GLU F 1 111 ? 26.987 0.549 -30.550 1.00 36.72 111 GLU F C 1
ATOM 6652 O O . GLU F 1 111 ? 26.560 0.186 -31.618 1.00 37.49 111 GLU F O 1
ATOM 6658 N N . ALA F 1 112 ? 26.252 0.517 -29.462 1.00 35.92 112 ALA F N 1
ATOM 6659 C CA . ALA F 1 112 ? 24.860 0.188 -29.522 1.00 36.82 112 ALA F CA 1
ATOM 6660 C C . ALA F 1 112 ? 24.085 1.176 -30.395 1.00 37.86 112 ALA F C 1
ATOM 6661 O O . ALA F 1 112 ? 23.349 0.764 -31.300 1.00 39.24 112 ALA F O 1
ATOM 6663 N N . PHE F 1 113 ? 24.298 2.472 -30.142 1.00 39.66 113 PHE F N 1
ATOM 6664 C CA . PHE F 1 113 ? 23.610 3.569 -30.821 1.00 38.91 113 PHE F CA 1
ATOM 6665 C C . PHE F 1 113 ? 23.845 3.429 -32.322 1.00 40.09 113 PHE F C 1
ATOM 6666 O O . PHE F 1 113 ? 22.878 3.442 -33.132 1.00 38.65 113 PHE F O 1
ATOM 6674 N N . TYR F 1 114 ? 25.112 3.291 -32.719 1.00 40.30 114 TYR F N 1
ATOM 6675 C CA . TYR F 1 114 ? 25.379 3.151 -34.135 1.00 41.77 114 TYR F CA 1
ATOM 6676 C C . TYR F 1 114 ? 24.931 1.770 -34.666 1.00 43.96 114 TYR F C 1
ATOM 6677 O O . TYR F 1 114 ? 24.593 1.630 -35.873 1.00 44.43 114 TYR F O 1
ATOM 6686 N N . HIS F 1 115 ? 24.891 0.751 -33.803 1.00 45.97 115 HIS F N 1
ATOM 6687 C CA . HIS F 1 115 ? 24.497 -0.575 -34.280 1.00 48.39 115 HIS F CA 1
ATOM 6688 C C . HIS F 1 115 ? 23.041 -0.456 -34.614 1.00 49.27 115 HIS F C 1
ATOM 6689 O O . HIS F 1 115 ? 22.616 -1.005 -35.593 1.00 48.86 115 HIS F O 1
ATOM 6696 N N . MET F 1 116 ? 22.297 0.284 -33.789 1.00 49.74 116 MET F N 1
ATOM 6697 C CA . MET F 1 116 ? 20.889 0.449 -33.984 1.00 51.31 116 MET F CA 1
ATOM 6698 C C . MET F 1 116 ? 20.464 1.532 -35.035 1.00 50.69 116 MET F C 1
ATOM 6699 O O . MET F 1 116 ? 19.409 1.412 -35.615 1.00 51.25 116 MET F O 1
ATOM 6704 N N . TYR F 1 117 ? 21.264 2.553 -35.317 1.00 49.78 117 TYR F N 1
ATOM 6705 C CA . TYR F 1 117 ? 20.753 3.676 -36.127 1.00 49.05 117 TYR F CA 1
ATOM 6706 C C . TYR F 1 117 ? 21.674 4.063 -37.268 1.00 49.13 117 TYR F C 1
ATOM 6707 O O . TYR F 1 117 ? 21.341 4.932 -38.076 1.00 48.39 117 TYR F O 1
ATOM 6716 N N . GLY F 1 118 ? 22.844 3.449 -37.322 1.00 49.19 118 GLY F N 1
ATOM 6717 C CA . GLY F 1 118 ? 23.830 3.771 -38.370 1.00 51.28 118 GLY F CA 1
ATOM 6718 C C . GLY F 1 118 ? 23.259 3.730 -39.814 1.00 53.41 118 GLY F C 1
ATOM 6719 O O . GLY F 1 118 ? 23.610 4.614 -40.651 1.00 52.71 118 GLY F O 1
ATOM 6720 N N . ASP F 1 119 ? 22.394 2.743 -40.139 1.00 54.13 119 ASP F N 1
ATOM 6721 C CA . ASP F 1 119 ? 21.663 2.908 -41.438 1.00 56.46 119 ASP F CA 1
ATOM 6722 C C . ASP F 1 119 ? 20.302 3.629 -41.526 1.00 56.06 119 ASP F C 1
ATOM 6723 O O . ASP F 1 119 ? 20.140 4.354 -42.473 1.00 57.32 119 ASP F O 1
ATOM 6728 N N . VAL F 1 120 ? 19.373 3.430 -40.587 1.00 55.60 120 VAL F N 1
ATOM 6729 C CA . VAL F 1 120 ? 18.070 4.148 -40.543 1.00 55.89 120 VAL F CA 1
ATOM 6730 C C . VAL F 1 120 ? 18.331 5.616 -40.424 1.00 55.30 120 VAL F C 1
ATOM 6731 O O . VAL F 1 120 ? 17.562 6.444 -40.910 1.00 54.30 120 VAL F O 1
ATOM 6735 N N . ARG F 1 121 ? 19.401 5.969 -39.703 1.00 54.34 121 ARG F N 1
ATOM 6736 C CA . ARG F 1 121 ? 19.520 7.339 -39.216 1.00 53.45 121 ARG F CA 1
ATOM 6737 C C . ARG F 1 121 ? 20.827 8.009 -39.459 1.00 52.49 121 ARG F C 1
ATOM 6738 O O . ARG F 1 121 ? 21.431 8.576 -38.544 1.00 53.17 121 ARG F O 1
ATOM 6746 N N . PRO F 1 122 ? 21.258 7.980 -40.717 1.00 51.32 122 PRO F N 1
ATOM 6747 C CA . PRO F 1 122 ? 22.614 8.429 -41.041 1.00 50.08 122 PRO F CA 1
ATOM 6748 C C . PRO F 1 122 ? 22.868 9.911 -40.782 1.00 48.44 122 PRO F C 1
ATOM 6749 O O . PRO F 1 122 ? 24.009 10.378 -40.875 1.00 49.54 122 PRO F O 1
ATOM 6753 N N . ASP F 1 123 ? 21.817 10.640 -40.467 1.00 47.94 123 ASP F N 1
ATOM 6754 C CA . ASP F 1 123 ? 21.895 12.084 -40.325 1.00 47.37 123 ASP F CA 1
ATOM 6755 C C . ASP F 1 123 ? 22.377 12.343 -38.886 1.00 46.54 123 ASP F C 1
ATOM 6756 O O . ASP F 1 123 ? 22.865 13.414 -38.585 1.00 45.00 123 ASP F O 1
ATOM 6761 N N . LEU F 1 124 ? 22.210 11.368 -37.984 1.00 46.31 124 LEU F N 1
ATOM 6762 C CA . LEU F 1 124 ? 22.739 11.561 -36.620 1.00 45.81 124 LEU F CA 1
ATOM 6763 C C . LEU F 1 124 ? 24.255 11.231 -36.447 1.00 45.26 124 LEU F C 1
ATOM 6764 O O . LEU F 1 124 ? 24.791 11.346 -35.346 1.00 44.61 124 LEU F O 1
ATOM 6769 N N . MET F 1 125 ? 24.957 10.896 -37.541 1.00 43.73 125 MET F N 1
ATOM 6770 C CA . MET F 1 125 ? 26.224 10.135 -37.452 1.00 42.64 125 MET F CA 1
ATOM 6771 C C . MET F 1 125 ? 27.357 10.925 -38.075 1.00 42.15 125 MET F C 1
ATOM 6772 O O . MET F 1 125 ? 27.507 10.986 -39.280 1.00 43.17 125 MET F O 1
ATOM 6777 N N . TYR F 1 126 ? 28.175 11.547 -37.254 1.00 41.42 126 TYR F N 1
ATOM 6778 C CA . TYR F 1 126 ? 29.218 12.366 -37.798 1.00 41.32 126 TYR F CA 1
ATOM 6779 C C . TYR F 1 126 ? 30.534 11.654 -37.777 1.00 41.74 126 TYR F C 1
ATOM 6780 O O . TYR F 1 126 ? 30.783 10.780 -36.879 1.00 41.98 126 TYR F O 1
ATOM 6789 N N . VAL F 1 127 ? 31.359 12.025 -38.755 1.00 41.06 127 VAL F N 1
ATOM 6790 C CA . VAL F 1 127 ? 32.724 11.667 -38.811 1.00 42.49 127 VAL F CA 1
ATOM 6791 C C . VAL F 1 127 ? 33.479 12.934 -39.101 1.00 44.49 127 VAL F C 1
ATOM 6792 O O . VAL F 1 127 ? 32.879 13.987 -39.313 1.00 43.85 127 VAL F O 1
ATOM 6796 N N . LYS F 1 128 ? 34.803 12.835 -39.052 1.00 48.14 128 LYS F N 1
ATOM 6797 C CA . LYS F 1 128 ? 35.737 13.865 -39.502 1.00 51.42 128 LYS F CA 1
ATOM 6798 C C . LYS F 1 128 ? 36.434 13.301 -40.732 1.00 52.21 128 LYS F C 1
ATOM 6799 O O . LYS F 1 128 ? 36.717 12.130 -40.789 1.00 51.09 128 LYS F O 1
ATOM 6805 N N . LEU F 1 129 ? 36.742 14.131 -41.727 1.00 55.33 129 LEU F N 1
ATOM 6806 C CA . LEU F 1 129 ? 37.178 13.598 -43.012 1.00 57.22 129 LEU F CA 1
ATOM 6807 C C . LEU F 1 129 ? 38.168 14.489 -43.757 1.00 57.95 129 LEU F C 1
ATOM 6808 O O . LEU F 1 129 ? 38.023 15.711 -43.775 1.00 57.00 129 LEU F O 1
ATOM 6813 N N . GLY F 1 130 ? 39.159 13.861 -44.379 1.00 60.27 130 GLY F N 1
ATOM 6814 C CA . GLY F 1 130 ? 40.128 14.584 -45.246 1.00 63.56 130 GLY F CA 1
ATOM 6815 C C . GLY F 1 130 ? 41.079 15.542 -44.545 1.00 65.05 130 GLY F C 1
ATOM 6816 O O . GLY F 1 130 ? 41.002 15.659 -43.339 1.00 64.38 130 GLY F O 1
ATOM 6817 N N . PRO F 1 131 ? 41.890 16.327 -45.308 1.00 67.00 131 PRO F N 1
ATOM 6818 C CA . PRO F 1 131 ? 43.132 16.938 -44.768 1.00 68.26 131 PRO F CA 1
ATOM 6819 C C . PRO F 1 131 ? 42.840 17.880 -43.618 1.00 69.51 131 PRO F C 1
ATOM 6820 O O . PRO F 1 131 ? 43.711 18.130 -42.753 1.00 69.35 131 PRO F O 1
ATOM 6824 N N . GLU F 1 132 ? 41.619 18.403 -43.618 1.00 70.20 132 GLU F N 1
ATOM 6825 C CA . GLU F 1 132 ? 41.208 19.290 -42.560 1.00 71.73 132 GLU F CA 1
ATOM 6826 C C . GLU F 1 132 ? 40.314 18.531 -41.581 1.00 71.61 132 GLU F C 1
ATOM 6827 O O . GLU F 1 132 ? 39.799 19.137 -40.634 1.00 72.40 132 GLU F O 1
ATOM 6833 N N . GLN F 1 133 ? 40.125 17.217 -41.804 1.00 70.56 133 GLN F N 1
ATOM 6834 C CA . GLN F 1 133 ? 39.332 16.376 -40.890 1.00 68.99 133 GLN F CA 1
ATOM 6835 C C . GLN F 1 133 ? 38.083 17.187 -40.431 1.00 68.26 133 GLN F C 1
ATOM 6836 O O . GLN F 1 133 ? 37.912 17.486 -39.254 1.00 67.11 133 GLN F O 1
ATOM 6842 N N . LYS F 1 134 ? 37.234 17.556 -41.398 1.00 67.62 134 LYS F N 1
ATOM 6843 C CA . LYS F 1 134 ? 36.077 18.427 -41.175 1.00 66.68 134 LYS F CA 1
ATOM 6844 C C . LYS F 1 134 ? 34.823 17.632 -40.851 1.00 64.18 134 LYS F C 1
ATOM 6845 O O . LYS F 1 134 ? 34.527 16.620 -41.476 1.00 63.80 134 LYS F O 1
ATOM 6851 N N . LEU F 1 135 ? 34.068 18.118 -39.883 1.00 62.14 135 LEU F N 1
ATOM 6852 C CA . LEU F 1 135 ? 32.853 17.483 -39.425 1.00 60.14 135 LEU F CA 1
ATOM 6853 C C . LEU F 1 135 ? 31.924 17.223 -40.589 1.00 58.45 135 LEU F C 1
ATOM 6854 O O . LEU F 1 135 ? 31.749 18.118 -41.413 1.00 59.05 135 LEU F O 1
ATOM 6859 N N . ILE F 1 136 ? 31.287 16.046 -40.650 1.00 55.06 136 ILE F N 1
ATOM 6860 C CA . ILE F 1 136 ? 30.275 15.790 -41.691 1.00 51.86 136 ILE F CA 1
ATOM 6861 C C . ILE F 1 136 ? 29.428 14.597 -41.369 1.00 50.75 136 ILE F C 1
ATOM 6862 O O . ILE F 1 136 ? 29.948 13.636 -40.846 1.00 50.16 136 ILE F O 1
ATOM 6867 N N . SER F 1 137 ? 28.120 14.685 -41.611 1.00 49.27 137 SER F N 1
ATOM 6868 C CA . SER F 1 137 ? 27.209 13.631 -41.321 1.00 49.87 137 SER F CA 1
ATOM 6869 C C . SER F 1 137 ? 27.324 12.563 -42.396 1.00 51.61 137 SER F C 1
ATOM 6870 O O . SER F 1 137 ? 27.716 12.855 -43.542 1.00 51.02 137 SER F O 1
ATOM 6873 N N . GLU F 1 138 ? 27.009 11.323 -42.017 1.00 52.13 138 GLU F N 1
ATOM 6874 C CA . GLU F 1 138 ? 27.105 10.206 -42.957 1.00 54.31 138 GLU F CA 1
ATOM 6875 C C . GLU F 1 138 ? 25.986 10.338 -44.029 1.00 54.65 138 GLU F C 1
ATOM 6876 O O . GLU F 1 138 ? 26.183 9.979 -45.169 1.00 54.37 138 GLU F O 1
ATOM 6882 N N . GLU F 1 139 ? 24.839 10.858 -43.632 1.00 54.91 139 GLU F N 1
ATOM 6883 C CA . GLU F 1 139 ? 23.777 11.194 -44.597 1.00 58.13 139 GLU F CA 1
ATOM 6884 C C . GLU F 1 139 ? 24.358 11.910 -45.836 1.00 57.61 139 GLU F C 1
ATOM 6885 O O . GLU F 1 139 ? 24.320 11.397 -46.964 1.00 56.89 139 GLU F O 1
ATOM 6891 N N . ASP F 1 140 ? 24.956 13.075 -45.551 1.00 57.87 140 ASP F N 1
ATOM 6892 C CA . ASP F 1 140 ? 25.693 13.902 -46.472 1.00 56.88 140 ASP F CA 1
ATOM 6893 C C . ASP F 1 140 ? 26.711 13.129 -47.276 1.00 57.30 140 ASP F C 1
ATOM 6894 O O . ASP F 1 140 ? 26.716 13.258 -48.514 1.00 57.59 140 ASP F O 1
ATOM 6899 N N . LEU F 1 141 ? 27.578 12.339 -46.617 1.00 55.03 141 LEU F N 1
ATOM 6900 C CA . LEU F 1 141 ? 28.535 11.521 -47.336 1.00 54.51 141 LEU F CA 1
ATOM 6901 C C . LEU F 1 141 ? 27.853 10.582 -48.345 1.00 55.56 141 LEU F C 1
ATOM 6902 O O . LEU F 1 141 ? 28.390 10.320 -49.434 1.00 53.17 141 LEU F O 1
ATOM 6907 N N . ASN F 1 142 ? 26.711 10.016 -47.930 1.00 55.70 142 ASN F N 1
ATOM 6908 C CA . ASN F 1 142 ? 25.998 9.046 -48.742 1.00 57.15 142 ASN F CA 1
ATOM 6909 C C . ASN F 1 142 ? 25.523 9.774 -49.987 1.00 58.27 142 ASN F C 1
ATOM 6910 O O . ASN F 1 142 ? 25.613 9.260 -51.087 1.00 58.78 142 ASN F O 1
ATOM 6915 N N . SER F 1 143 ? 24.968 10.963 -49.761 1.00 59.19 143 SER F N 1
ATOM 6916 C CA . SER F 1 143 ? 24.498 11.864 -50.809 1.00 59.76 143 SER F CA 1
ATOM 6917 C C . SER F 1 143 ? 25.579 12.281 -51.775 1.00 60.95 143 SER F C 1
ATOM 6918 O O . SER F 1 143 ? 25.361 12.271 -52.982 1.00 61.32 143 SER F O 1
ATOM 6921 N N . ALA F 1 144 ? 26.747 12.620 -51.247 1.00 62.06 144 ALA F N 1
ATOM 6922 C CA . ALA F 1 144 ? 27.850 13.053 -52.082 1.00 63.77 144 ALA F CA 1
ATOM 6923 C C . ALA F 1 144 ? 28.353 11.903 -52.946 1.00 65.54 144 ALA F C 1
ATOM 6924 O O . ALA F 1 144 ? 28.840 12.108 -54.068 1.00 65.64 144 ALA F O 1
ATOM 6926 N N . VAL F 1 145 ? 28.187 10.692 -52.438 1.00 66.56 145 VAL F N 1
ATOM 6927 C CA . VAL F 1 145 ? 28.530 9.477 -53.164 1.00 68.32 145 VAL F CA 1
ATOM 6928 C C . VAL F 1 145 ? 27.485 9.157 -54.253 1.00 69.23 145 VAL F C 1
ATOM 6929 O O . VAL F 1 145 ? 27.749 8.403 -55.171 1.00 69.24 145 VAL F O 1
ATOM 6933 N N . ASP F 1 146 ? 26.306 9.759 -54.169 1.00 70.53 146 ASP F N 1
ATOM 6934 C CA . ASP F 1 146 ? 25.365 9.722 -55.299 1.00 71.38 146 ASP F CA 1
ATOM 6935 C C . ASP F 1 146 ? 25.740 10.724 -56.411 1.00 71.89 146 ASP F C 1
ATOM 6936 O O . ASP F 1 146 ? 25.774 11.954 -56.223 1.00 72.10 146 ASP F O 1
ATOM 6941 N N . HIS F 1 147 ? 26.084 10.166 -57.564 1.00 73.05 147 HIS F N 1
ATOM 6942 C CA . HIS F 1 147 ? 26.899 10.882 -58.556 1.00 73.64 147 HIS F CA 1
ATOM 6943 C C . HIS F 1 147 ? 27.960 11.686 -57.829 1.00 73.12 147 HIS F C 1
ATOM 6944 O O . HIS F 1 147 ? 29.028 11.156 -57.561 1.00 72.79 147 HIS F O 1
#

Organism: Leishmania major (NCBI:txid5664)